Protein 3R4D (pdb70)

Secondary structure (DSSP, 8-state):
--EEEEESSEEETT--EEEEEE---SS-SEEEEEESS---GGGEEEEEEGGGTEEEE-TT--SSEEE-TTS-EEE-S--GGG-EEEEEEEE-SS-EEEEEEEEEEEEPPPPPPEEEES-SSPPTT--EEEEEE-S-TT-EEEEEETTEEP---SSEEEETTTTEEEESS--GGG-EEEEEEEE-TT--EEPPPEEE---/----B----S-EEE-------EEP--B--B--TT---EE---EESSEEEGGGGSTTTSEE-TT-EEEEEE--GGGS-TT----S--EEEESS-STTS-EEEEEEETTEEEEEEE---BBSS--EESS---SS-TT--SSB--SSPPPEEEEEEEE--SS-SEEEEEEEEETTEEEEEEESSTT--EEEEEEE-SS---EEEE--EE----SS------EEEEE-B--B-/--EEEEESSEEETT--EEEEEESPPSS-SEEEEEEBS---GGGEEEEEEGGGTEEEE-TT--S-EEE-TTS-EEE-S--TTT-EEEEEEEE-SS-EE----EEEEEE--PPPPEEE-S-SB--SS--EEEEEE-S-TT-EEEEEESSSPPP--SSEEEETTTTEEEESS--GGG-EEEEEEEE-SS-EEE---EEEB--/--S-B----S-EEE----PPPPB---EEE---TT---EE---EESSEEEGGGSSTTTSEE-TTEEEEEEE-GGGGSPTT----SPPEEEESS-SSSSEEEEEEEETTEEEEEEEE--BBSS--EESS---TT-TT--SSB--SS---EEEEEEEE--TT-SEEEEEEEEETTEEEEEEESSSS--EEEEEEE-SS---EEEEPPEE---SS-S-----EEEEE--EEE-

Nearest PDB structures (foldseek):
  3r4d-assembly2_C  TM=9.746E-01  e=3.653E-35  Mus musculus
  5vst-assembly1_A  TM=9.783E-01  e=2.352E-31  Mus musculus
  6vsj-assembly1_D  TM=9.912E-01  e=4.080E-18  Mus musculus
  2qst-assembly1_A  TM=9.594E-01  e=1.006E-12  Homo sapiens
  6xo1-assembly2_B  TM=9.643E-01  e=4.656E-12  Homo sapiens

Radius of gyration: 56.62 Å; Cα contacts (8 Å, |Δi|>4): 2204; chains: 4; bounding box: 74×92×162 Å

InterPro domains:
  IPR003598 Immunoglobulin subtype 2 [SM00408] (158-224)
  IPR003598 Immunoglobulin subtype 2 [SM00408] (252-308)
  IPR003598 Immunoglobulin subtype 2 [SM00408] (337-401)
  IPR003599 Immunoglobulin domain subtype [SM00409] (152-236)
  IPR003599 Immunoglobulin domain subtype [SM00409] (246-316)
  IPR003599 Immunoglobulin domain subtype [SM00409] (331-413)
  IPR007110 Immunoglobulin-like domain [PS50835] (147-234)
  IPR007110 Immunoglobulin-like domain [PS50835] (239-319)
  IPR007110 Immunoglobulin-like domain [PS50835] (323-411)
  IPR013106 Immunoglobulin V-set domain [PF07686] (42-141)
  IPR013783 Immunoglobulin-like fold [G3DSA:2.60.40.10] (35-141)
  IPR013783 Immunoglobulin-like fold [G3DSA:2.60.40.10] (144-239)
  IPR013783 Immunoglobulin-like fold [G3DSA:2.60.40.10] (240-323)
  IPR013783 Immunoglobulin-like fold [G3DSA:2.60.40.10] (324-418)
  IPR036179 Immunoglobulin-like domain superfamily [SSF48726] (36-140)
  IPR036179 Immunoglobulin-like domain superfamily [SSF48726] (149-236)
  IPR036179 Immunoglobulin-like domain superfamily [SSF48726] (239-322)
  IPR036179 Immunoglobulin-like domain superfamily [SSF48726] (329-416)
  IPR050831 Carcinoembryonic antigen-related cell adhesion [PTHR44427] (1-504)

Foldseek 3Di:
DKEWQWVPQEAEFFAKIKGDIPADDPAFQKKWKFQALDPPQLRTAKIAGLVVRDIGGGNNHPPQWDADSGGMIMGGGDDQVSFFKMWMWTAHVHDIDGPYIDGGGYDHAFDAWAKDWDDLAAAAQAKIKIFTGGPDDVWQKFKDFQNHGDDPDDQWDADPRNGMIMGRGDDQVSFGWIWMWTHDVVYIHIYDIGTYDHD/DLFPAAFDAQAAEDADADDAFDWDVLKDKFFDDVFIWTWLAAEDAGHDYLNNQDPPQWDWQAFWKKKKWFFQLPQADDQFFFRAWKKKWAARLALVFWIWTFTGGHFKTWTWIFSFNFHSQAAAERHDDDPPDLSGDHGGDDPDDTGTQDTDIGGHPSDAGMKIWIWGDDPQKIWIWIDRDPVDIGTDDIDHTPDDITIMHTHHYYGDGDDPGDPDTTMIMTHMDMDND/DKDWAWVVQEDEAQAKIKTDIDCDDPQFQKKWKFQDLDPDQLGTAKIAGPVVGDIDGGNNHDPAWDQDPNGMIMGGRDDQVSFAKMFMWTAHVHDIDRHGMDGHGYDYAFDAKAWDWDDLEDAWQCKIKIFIGGPDDPWQKFKAQVHDTDDQDDQWDADDSRRIIMGGTDDDVRFGWIWIKTDDPVYIYIYDIGGRDHD/DAFDDAADAQAAEEADDDDAFDWDPVKDKFFDPPFTWTFLEAEDAGYDYLNNQDPPQWDWAPQHKKKKWFFLVVQADPQFFFGAFKKKWWARLAFPTWIWIFTGGHFKTWIWIWRFRFHSQAAEERHDDPPPVPRGDRTGDDPDDTDTQDTDIGGDPSPQGMKMWIWGDDDQKIWIWIDSDPDDIGTDDMTRHPDDTTIMHGHHYHGDRPDDVVRDTGIIMGHIDMDRD

Organism: Mus musculus (NCBI:txid10090)

Structure (mmCIF, N/CA/C/O backbone):
data_3R4D
#
_entry.id   3R4D
#
_cell.length_a   76.380
_cell.length_b   76.380
_cell.length_c   942.090
_cell.angle_alpha   90.00
_cell.angle_beta   90.00
_cell.angle_gamma   120.00
#
_symmetry.space_group_name_H-M   'P 61 2 2'
#
loop_
_entity.id
_entity.type
_entity.pdbx_description
1 polymer 'CEA-related cell adhesion molecule 1, isoform 1/2S'
2 polymer 'Spike glycoprotein'
3 branched 2-acetamido-2-deoxy-beta-D-glucopyranose-(1-4)-2-acetamido-2-deoxy-beta-D-glucopyranose
4 non-polymer 2-acetamido-2-deoxy-beta-D-glucopyranose
5 water water
#
loop_
_atom_site.group_PDB
_atom_site.id
_atom_site.type_symbol
_atom_site.label_atom_id
_atom_site.label_alt_id
_atom_site.label_comp_id
_atom_site.label_asym_id
_atom_site.label_entity_id
_atom_site.label_seq_id
_atom_site.pdbx_PDB_ins_code
_atom_site.Cartn_x
_atom_site.Cartn_y
_atom_site.Cartn_z
_atom_site.occupancy
_atom_site.B_iso_or_equiv
_atom_site.auth_seq_id
_atom_site.auth_comp_id
_atom_site.auth_asym_id
_atom_site.auth_atom_id
_atom_site.pdbx_PDB_model_num
ATOM 1 N N . GLU A 1 1 ? -28.398 -14.072 11.398 1.00 108.33 1 GLU A N 1
ATOM 2 C CA . GLU A 1 1 ? -28.472 -15.490 11.860 1.00 102.50 1 GLU A CA 1
ATOM 3 C C . GLU A 1 1 ? -27.724 -16.441 10.914 1.00 95.61 1 GLU A C 1
ATOM 4 O O . GLU A 1 1 ? -27.042 -16.002 9.987 1.00 95.38 1 GLU A O 1
ATOM 10 N N . VAL A 1 2 ? -27.864 -17.744 11.142 1.00 90.53 2 VAL A N 1
ATOM 11 C CA . VAL A 1 2 ? -27.200 -18.739 10.307 1.00 84.65 2 VAL A CA 1
ATOM 12 C C . VAL A 1 2 ? -27.724 -18.770 8.861 1.00 82.38 2 VAL A C 1
ATOM 13 O O . VAL A 1 2 ? -28.863 -19.162 8.597 1.00 81.29 2 VAL A O 1
ATOM 17 N N . THR A 1 3 ? -26.872 -18.343 7.937 1.00 82.23 3 THR A N 1
ATOM 18 C CA . THR A 1 3 ? -27.094 -18.498 6.502 1.00 79.83 3 THR A CA 1
ATOM 19 C C . THR A 1 3 ? -26.138 -19.566 5.997 1.00 75.20 3 THR A C 1
ATOM 20 O O . THR A 1 3 ? -25.236 -19.982 6.720 1.00 74.60 3 THR A O 1
ATOM 24 N N . ILE A 1 4 ? -26.331 -20.021 4.765 1.00 72.55 4 ILE A N 1
ATOM 25 C CA . ILE A 1 4 ? -25.396 -20.983 4.160 1.00 69.05 4 ILE A CA 1
ATOM 26 C C . ILE A 1 4 ? -25.194 -20.713 2.677 1.00 68.91 4 ILE A C 1
ATOM 27 O O . ILE A 1 4 ? -26.157 -20.500 1.945 1.00 69.25 4 ILE A O 1
ATOM 32 N N . GLU A 1 5 ? -23.936 -20.726 2.248 1.00 68.90 5 GLU A N 1
ATOM 33 C CA . GLU A 1 5 ? -23.558 -20.262 0.919 1.00 69.79 5 GLU A CA 1
ATOM 34 C C . GLU A 1 5 ? -22.759 -21.309 0.151 1.00 67.29 5 GLU A C 1
ATOM 35 O O . GLU A 1 5 ? -21.684 -21.716 0.598 1.00 67.23 5 GLU A O 1
ATOM 41 N N . ALA A 1 6 ? -23.282 -21.738 -1.001 1.00 65.93 6 ALA A N 1
ATOM 42 C CA . ALA A 1 6 ? -22.584 -22.685 -1.872 1.00 64.44 6 ALA A CA 1
ATOM 43 C C . ALA A 1 6 ? -21.423 -22.000 -2.596 1.00 66.97 6 ALA A C 1
ATOM 44 O O . ALA A 1 6 ? -21.615 -21.004 -3.277 1.00 69.14 6 ALA A O 1
ATOM 46 N N . VAL A 1 7 ? -20.218 -22.528 -2.414 1.00 67.20 7 VAL A N 1
ATOM 47 C CA . VAL A 1 7 ? -19.011 -22.017 -3.055 1.00 70.04 7 VAL A CA 1
ATOM 48 C C . VAL A 1 7 ? -18.381 -23.130 -3.910 1.00 69.45 7 VAL A C 1
ATOM 49 O O . VAL A 1 7 ? -17.611 -23.959 -3.406 1.00 69.37 7 VAL A O 1
ATOM 53 N N . PRO A 1 8 ? -18.717 -23.167 -5.211 1.00 69.63 8 PRO A N 1
ATOM 54 C CA . PRO A 1 8 ? -19.578 -22.277 -5.994 1.00 70.36 8 PRO A CA 1
ATOM 55 C C . PRO A 1 8 ? -21.044 -22.739 -6.060 1.00 67.93 8 PRO A C 1
ATOM 56 O O . PRO A 1 8 ? -21.332 -23.893 -5.710 1.00 65.57 8 PRO A O 1
ATOM 60 N N . PRO A 1 9 ? -21.969 -21.839 -6.484 1.00 69.07 9 PRO A N 1
ATOM 61 C CA . PRO A 1 9 ? -23.392 -22.177 -6.683 1.00 67.84 9 PRO A CA 1
ATOM 62 C C . PRO A 1 9 ? -23.606 -23.063 -7.896 1.00 67.57 9 PRO A C 1
ATOM 63 O O . PRO A 1 9 ? -24.601 -23.787 -7.986 1.00 66.36 9 PRO A O 1
ATOM 67 N N . GLN A 1 10 ? -22.671 -22.965 -8.829 1.00 69.30 10 GLN A N 1
ATOM 68 C CA . GLN A 1 10 ? -22.673 -23.728 -10.053 1.00 70.02 10 GLN A CA 1
ATOM 69 C C . GLN A 1 10 ? -21.321 -24.393 -10.100 1.00 70.35 10 GLN A C 1
ATOM 70 O O . GLN A 1 10 ? -20.292 -23.730 -10.158 1.00 72.22 10 GLN A O 1
ATOM 76 N N . VAL A 1 11 ? -21.326 -25.716 -10.039 1.00 69.08 11 VAL A N 1
ATOM 77 C CA . VAL A 1 11 ? -20.088 -26.477 -10.002 1.00 69.96 11 VAL A CA 1
ATOM 78 C C . VAL A 1 11 ? -19.989 -27.346 -11.274 1.00 72.04 11 VAL A C 1
ATOM 79 O O . VAL A 1 11 ? -20.980 -27.914 -11.720 1.00 71.59 11 VAL A O 1
ATOM 83 N N . ALA A 1 12 ? -18.810 -27.363 -11.896 1.00 75.02 12 ALA A N 1
ATOM 84 C CA . ALA A 1 12 ? -18.544 -28.232 -13.030 1.00 77.85 12 ALA A CA 1
ATOM 85 C C . ALA A 1 12 ? -18.288 -29.667 -12.540 1.00 77.60 12 ALA A C 1
ATOM 86 O O . ALA A 1 12 ? -17.726 -29.868 -11.450 1.00 76.42 12 ALA A O 1
ATOM 88 N N . GLU A 1 13 ? -18.693 -30.660 -13.335 1.00 79.27 13 GLU A N 1
ATOM 89 C CA . GLU A 1 13 ? -18.470 -32.069 -12.986 1.00 79.97 13 GLU A CA 1
ATOM 90 C C . GLU A 1 13 ? -17.037 -32.297 -12.548 1.00 82.12 13 GLU A C 1
ATOM 91 O O . GLU A 1 13 ? -16.119 -31.729 -13.120 1.00 85.09 13 GLU A O 1
ATOM 97 N N . ASP A 1 14 ? -16.862 -33.151 -11.546 1.00 81.12 14 ASP A N 1
ATOM 98 C CA . ASP A 1 14 ? -15.548 -33.538 -10.999 1.00 83.70 14 ASP A CA 1
ATOM 99 C C . ASP A 1 14 ? -14.736 -32.401 -10.374 1.00 83.35 14 ASP A C 1
ATOM 100 O O . ASP A 1 14 ? -13.520 -32.504 -10.242 1.00 86.88 14 ASP A O 1
ATOM 105 N N . ASN A 1 15 ? -15.425 -31.325 -10.002 1.00 79.76 15 ASN A N 1
ATOM 106 C CA . ASN A 1 15 ? -14.863 -30.254 -9.187 1.00 79.18 15 ASN A CA 1
ATOM 107 C C . ASN A 1 15 ? -15.482 -30.299 -7.787 1.00 75.25 15 ASN A C 1
ATOM 108 O O . ASN A 1 15 ? -16.481 -30.994 -7.565 1.00 72.64 15 ASN A O 1
ATOM 113 N N . ASN A 1 16 ? -14.899 -29.566 -6.840 1.00 75.32 16 ASN A N 1
ATOM 114 C CA . ASN A 1 16 ? -15.391 -29.570 -5.447 1.00 72.28 16 ASN A CA 1
ATOM 115 C C . ASN A 1 16 ? -16.427 -28.475 -5.182 1.00 69.48 16 ASN A C 1
ATOM 116 O O . ASN A 1 16 ? -16.438 -27.451 -5.860 1.00 70.51 16 ASN A O 1
ATOM 121 N N . VAL A 1 17 ? -17.293 -28.685 -4.197 1.00 66.48 17 VAL A N 1
ATOM 122 C CA . VAL A 1 17 ? -18.165 -27.612 -3.711 1.00 64.76 17 VAL A CA 1
ATOM 123 C C . VAL A 1 17 ? -18.158 -27.551 -2.190 1.00 63.82 17 VAL A C 1
ATOM 124 O O . VAL A 1 17 ? -18.205 -28.578 -1.510 1.00 62.71 17 VAL A O 1
ATOM 128 N N . LEU A 1 18 ? -18.053 -26.328 -1.677 1.00 64.88 18 LEU A N 1
ATOM 129 C CA . LEU A 1 18 ? -18.041 -26.091 -0.244 1.00 64.79 18 LEU A CA 1
ATOM 130 C C . LEU A 1 18 ? -19.322 -25.441 0.214 1.00 63.25 18 LEU A C 1
ATOM 131 O O . LEU A 1 18 ? -19.638 -24.325 -0.175 1.00 64.47 18 LEU A O 1
ATOM 136 N N . LEU A 1 19 ? -20.054 -26.157 1.049 1.00 61.09 19 LEU A N 1
ATOM 137 C CA . LEU A 1 19 ? -21.204 -25.592 1.688 1.00 60.38 19 LEU A CA 1
ATOM 138 C C . LEU A 1 19 ? -20.684 -24.791 2.883 1.00 62.67 19 LEU A C 1
ATOM 139 O O . LEU A 1 19 ? -20.427 -25.332 3.953 1.00 62.54 19 LEU A O 1
ATOM 144 N N . LEU A 1 20 ? -20.505 -23.491 2.670 1.00 65.31 20 LEU A N 1
ATOM 145 C CA . LEU A 1 20 ? -19.891 -22.609 3.654 1.00 68.60 20 LEU A CA 1
ATOM 146 C C . LEU A 1 20 ? -20.954 -22.046 4.591 1.00 69.22 20 LEU A C 1
ATOM 147 O O . LEU A 1 20 ? -21.919 -21.425 4.143 1.00 69.46 20 LEU A O 1
ATOM 152 N N . VAL A 1 21 ? -20.784 -22.293 5.888 1.00 69.96 21 VAL A N 1
ATOM 153 C CA . VAL A 1 21 ? -21.763 -21.872 6.880 1.00 71.01 21 VAL A CA 1
ATOM 154 C C . VAL A 1 21 ? -21.311 -20.599 7.565 1.00 76.02 21 VAL A C 1
ATOM 155 O O . VAL A 1 21 ? -20.235 -20.550 8.157 1.00 78.32 21 VAL A O 1
ATOM 159 N N . HIS A 1 22 ? -22.134 -19.564 7.438 1.00 78.32 22 HIS A N 1
ATOM 160 C CA . HIS A 1 22 ? -22.137 -18.429 8.361 1.00 83.60 22 HIS A CA 1
ATOM 161 C C . HIS A 1 22 ? -23.489 -18.508 9.069 1.00 83.58 22 HIS A C 1
ATOM 162 O O . HIS A 1 22 ? -24.505 -18.699 8.415 1.00 81.46 22 HIS A O 1
ATOM 169 N N . ASN A 1 23 ? -23.534 -18.405 10.388 1.00 86.28 23 ASN A N 1
ATOM 170 C CA . ASN A 1 23 ? -22.384 -18.446 11.243 1.00 88.54 23 ASN A CA 1
ATOM 171 C C . ASN A 1 23 ? -22.909 -19.209 12.426 1.00 87.72 23 ASN A C 1
ATOM 172 O O . ASN A 1 23 ? -23.882 -18.801 13.047 1.00 90.05 23 ASN A O 1
ATOM 177 N N . LEU A 1 24 ? -22.298 -20.360 12.679 1.00 84.61 24 LEU A N 1
ATOM 178 C CA . LEU A 1 24 ? -22.842 -21.347 13.596 1.00 82.72 24 LEU A CA 1
ATOM 179 C C . LEU A 1 24 ? -23.079 -20.786 14.991 1.00 87.66 24 LEU A C 1
ATOM 180 O O . LEU A 1 24 ? -22.399 -19.837 15.417 1.00 92.80 24 LEU A O 1
ATOM 185 N N . PRO A 1 25 ? -24.059 -21.355 15.708 1.00 86.70 25 PRO A N 1
ATOM 186 C CA . PRO A 1 25 ? -24.090 -21.142 17.135 1.00 91.13 25 PRO A CA 1
ATOM 187 C C . PRO A 1 25 ? -22.823 -21.707 17.782 1.00 91.84 25 PRO A C 1
ATOM 188 O O . PRO A 1 25 ? -22.305 -22.741 17.354 1.00 87.69 25 PRO A O 1
ATOM 192 N N . LEU A 1 26 ? -22.346 -21.010 18.810 1.00 97.83 26 LEU A N 1
ATOM 193 C CA . LEU A 1 26 ? -21.064 -21.294 19.460 1.00 100.33 26 LEU A CA 1
ATOM 194 C C . LEU A 1 26 ? -21.078 -22.506 20.407 1.00 98.92 26 LEU A C 1
ATOM 195 O O . LEU A 1 26 ? -20.045 -23.158 20.572 1.00 98.90 26 LEU A O 1
ATOM 200 N N . ALA A 1 27 ? -22.229 -22.805 21.023 1.00 98.29 27 ALA A N 1
ATOM 201 C CA . ALA A 1 27 ? -22.359 -23.974 21.921 1.00 97.04 27 ALA A CA 1
ATOM 202 C C . ALA A 1 27 ? -23.462 -24.963 21.487 1.00 91.25 27 ALA A C 1
ATOM 203 O O . ALA A 1 27 ? -24.612 -24.899 21.938 1.00 91.87 27 ALA A O 1
ATOM 205 N N . LEU A 1 28 ? -23.102 -25.883 20.606 1.00 86.24 28 LEU A N 1
ATOM 206 C CA . LEU A 1 28 ? -24.082 -26.791 20.046 1.00 81.18 28 LEU A CA 1
ATOM 207 C C . LEU A 1 28 ? -23.879 -28.198 20.568 1.00 79.27 28 LEU A C 1
ATOM 208 O O . LEU A 1 28 ? -22.755 -28.590 20.874 1.00 80.52 28 LEU A O 1
ATOM 213 N N . GLY A 1 29 ? -24.973 -28.946 20.685 1.00 76.88 29 GLY A N 1
ATOM 214 C CA . GLY A 1 29 ? -24.922 -30.326 21.151 1.00 75.24 29 GLY A CA 1
ATOM 215 C C . GLY A 1 29 ? -24.314 -31.151 20.041 1.00 71.45 29 GLY A C 1
ATOM 216 O O . GLY A 1 29 ? -23.334 -31.874 20.244 1.00 71.92 29 GLY A O 1
ATOM 217 N N . ALA A 1 30 ? -24.897 -31.003 18.859 1.00 68.36 30 ALA A N 1
ATOM 218 C CA . ALA A 1 30 ? -24.439 -31.656 17.660 1.00 65.16 30 ALA A CA 1
ATOM 219 C C . ALA A 1 30 ? -25.042 -30.890 16.496 1.00 63.47 30 ALA A C 1
ATOM 220 O O . ALA A 1 30 ? -25.968 -30.095 16.701 1.00 64.61 30 ALA A O 1
ATOM 222 N N . PHE A 1 31 ? -24.502 -31.098 15.289 1.00 61.40 31 PHE A N 1
ATOM 223 C CA . PHE A 1 31 ? -25.119 -30.600 14.046 1.00 59.57 31 PHE A CA 1
ATOM 224 C C . PHE A 1 31 ? -24.851 -31.563 12.904 1.00 56.85 31 PHE A C 1
ATOM 225 O O . PHE A 1 31 ? -23.773 -32.164 12.860 1.00 57.14 31 PHE A O 1
ATOM 233 N N . ALA A 1 32 ? -25.816 -31.721 11.991 1.00 54.89 32 ALA A N 1
ATOM 234 C CA . ALA A 1 32 ? -25.675 -32.719 10.916 1.00 52.88 32 ALA A CA 1
ATOM 235 C C . ALA A 1 32 ? -26.050 -32.181 9.553 1.00 51.96 32 ALA A C 1
ATOM 236 O O . ALA A 1 32 ? -26.695 -31.150 9.463 1.00 52.67 32 ALA A O 1
ATOM 238 N N . TRP A 1 33 ? -25.630 -32.881 8.504 1.00 50.95 33 TRP A N 1
ATOM 239 C CA . TRP A 1 33 ? -25.942 -32.508 7.131 1.00 50.36 33 TRP A CA 1
ATOM 240 C C . TRP A 1 33 ? -26.758 -33.616 6.462 1.00 49.34 33 TRP A C 1
ATOM 241 O O . TRP A 1 33 ? -26.438 -34.822 6.612 1.00 49.21 33 TRP A O 1
ATOM 252 N N . TYR A 1 34 ? -27.786 -33.226 5.706 1.00 49.26 34 TYR A N 1
ATOM 253 C CA . TYR A 1 34 ? -28.666 -34.206 5.060 1.00 49.04 34 TYR A CA 1
ATOM 254 C C . TYR A 1 34 ? -28.825 -34.030 3.567 1.00 49.40 34 TYR A C 1
ATOM 255 O O . TYR A 1 34 ? -28.771 -32.930 3.056 1.00 49.83 34 TYR A O 1
ATOM 264 N N . LYS A 1 35 ? -29.055 -35.128 2.868 1.00 49.73 35 LYS A N 1
ATOM 265 C CA . LYS A 1 35 ? -29.347 -35.064 1.444 1.00 50.67 35 LYS A CA 1
ATOM 266 C C . LYS A 1 35 ? -30.789 -34.613 1.133 1.00 51.70 35 LYS A C 1
ATOM 267 O O . LYS A 1 35 ? -31.762 -35.332 1.383 1.00 52.44 35 LYS A O 1
ATOM 273 N N . GLY A 1 36 ? -30.917 -33.413 0.583 1.00 52.29 36 GLY A N 1
ATOM 274 C CA . GLY A 1 36 ? -32.209 -32.900 0.195 1.00 54.08 36 GLY A CA 1
ATOM 275 C C . GLY A 1 36 ? -32.866 -32.061 1.263 1.00 54.59 36 GLY A C 1
ATOM 276 O O . GLY A 1 36 ? -32.223 -31.646 2.229 1.00 53.53 36 GLY A O 1
ATOM 277 N N . ASN A 1 37 ? -34.156 -31.788 1.064 1.00 56.91 37 ASN A N 1
ATOM 278 C CA . ASN A 1 37 ? -34.966 -31.055 2.027 1.00 58.50 37 ASN A CA 1
ATOM 279 C C . ASN A 1 37 ? -35.561 -31.985 3.078 1.00 58.42 37 ASN A C 1
ATOM 280 O O . ASN A 1 37 ? -36.714 -32.425 2.966 1.00 60.61 37 ASN A O 1
ATOM 285 N N . THR A 1 38 ? -34.784 -32.287 4.102 1.00 56.37 38 THR A N 1
ATOM 286 C CA . THR A 1 38 ? -35.217 -33.265 5.054 1.00 56.25 38 THR A CA 1
ATOM 287 C C . THR A 1 38 ? -34.221 -33.347 6.194 1.00 54.41 38 THR A C 1
ATOM 288 O O . THR A 1 38 ? -33.084 -32.904 6.068 1.00 53.06 38 THR A O 1
ATOM 292 N N . THR A 1 39 ? -34.672 -33.873 7.325 1.00 54.89 39 THR A N 1
ATOM 293 C CA . THR A 1 39 ? -33.753 -34.309 8.381 1.00 53.44 39 THR A CA 1
ATOM 294 C C . THR A 1 39 ? -33.936 -35.796 8.707 1.00 53.07 39 THR A C 1
ATOM 295 O O . THR A 1 39 ? -33.552 -36.252 9.779 1.00 52.78 39 THR A O 1
ATOM 299 N N . ALA A 1 40 ? -34.523 -36.539 7.773 1.00 53.60 40 ALA A N 1
ATOM 300 C CA . ALA A 1 40 ? -34.711 -37.973 7.892 1.00 53.91 40 ALA A CA 1
ATOM 301 C C . ALA A 1 40 ? -33.365 -38.663 8.074 1.00 52.32 40 ALA A C 1
ATOM 302 O O . ALA A 1 40 ? -32.459 -38.501 7.254 1.00 51.39 40 ALA A O 1
ATOM 304 N N . ILE A 1 41 ? -33.231 -39.439 9.149 1.00 52.53 41 ILE A N 1
ATOM 305 C CA . ILE A 1 41 ? -31.936 -40.043 9.488 1.00 51.78 41 ILE A CA 1
ATOM 306 C C . ILE A 1 41 ? -31.318 -40.908 8.368 1.00 52.05 41 ILE A C 1
ATOM 307 O O . ILE A 1 41 ? -30.120 -41.194 8.411 1.00 51.88 41 ILE A O 1
ATOM 312 N N . ASP A 1 42 ? -32.107 -41.282 7.356 1.00 53.09 42 ASP A N 1
ATOM 313 C CA . ASP A 1 42 ? -31.605 -42.122 6.250 1.00 54.18 42 ASP A CA 1
ATOM 314 C C . ASP A 1 42 ? -31.026 -41.302 5.142 1.00 53.44 42 ASP A C 1
ATOM 315 O O . ASP A 1 42 ? -30.532 -41.838 4.148 1.00 54.62 42 ASP A O 1
ATOM 320 N N . LYS A 1 43 ? -31.117 -39.989 5.308 1.00 51.98 43 LYS A N 1
ATOM 321 C CA . LYS A 1 43 ? -30.597 -39.062 4.326 1.00 51.41 43 LYS A CA 1
ATOM 322 C C . LYS A 1 43 ? -29.447 -38.329 4.940 1.00 50.16 43 LYS A C 1
ATOM 323 O O . LYS A 1 43 ? -28.892 -37.419 4.335 1.00 49.76 43 LYS A O 1
ATOM 329 N N . GLU A 1 44 ? -29.060 -38.746 6.135 1.00 50.00 44 GLU A N 1
ATOM 330 C CA . GLU A 1 44 ? -27.973 -38.074 6.824 1.00 49.51 44 GLU A CA 1
ATOM 331 C C . GLU A 1 44 ? -26.650 -38.355 6.155 1.00 50.20 44 GLU A C 1
ATOM 332 O O . GLU A 1 44 ? -26.308 -39.523 5.921 1.00 51.42 44 GLU A O 1
ATOM 338 N N . ILE A 1 45 ? -25.903 -37.295 5.861 1.00 50.01 45 ILE A N 1
ATOM 339 C CA . ILE A 1 45 ? -24.660 -37.494 5.162 1.00 51.21 45 ILE A CA 1
ATOM 340 C C . ILE A 1 45 ? -23.586 -37.786 6.169 1.00 52.42 45 ILE A C 1
ATOM 341 O O . ILE A 1 45 ? -23.145 -38.924 6.290 1.00 53.93 45 ILE A O 1
ATOM 346 N N . ALA A 1 46 ? -23.181 -36.754 6.898 1.00 52.35 46 ALA A N 1
ATOM 347 C CA . ALA A 1 46 ? -22.271 -36.889 8.039 1.00 53.94 46 ALA A CA 1
ATOM 348 C C . ALA A 1 46 ? -22.846 -36.074 9.201 1.00 53.33 46 ALA A C 1
ATOM 349 O O . ALA A 1 46 ? -23.902 -35.451 9.059 1.00 51.89 46 ALA A O 1
ATOM 351 N N . ARG A 1 47 ? -22.138 -36.056 10.331 1.00 55.06 47 ARG A N 1
ATOM 352 C CA . ARG A 1 47 ? -22.617 -35.440 11.580 1.00 55.35 47 ARG A CA 1
ATOM 353 C C . ARG A 1 47 ? -21.415 -35.113 12.457 1.00 58.23 47 ARG A C 1
ATOM 354 O O . ARG A 1 47 ? -20.370 -35.761 12.355 1.00 60.04 47 ARG A O 1
ATOM 362 N N . PHE A 1 48 ? -21.560 -34.097 13.301 1.00 59.35 48 PHE A N 1
ATOM 363 C CA . PHE A 1 48 ? -20.471 -33.658 14.168 1.00 62.79 48 PHE A CA 1
ATOM 364 C C . PHE A 1 48 ? -20.930 -33.446 15.611 1.00 64.33 48 PHE A C 1
ATOM 365 O O . PHE A 1 48 ? -21.967 -32.813 15.845 1.00 63.48 48 PHE A O 1
ATOM 373 N N . VAL A 1 49 ? -20.148 -33.971 16.562 1.00 67.18 49 VAL A N 1
ATOM 374 C CA . VAL A 1 49 ? -20.445 -33.846 17.991 1.00 69.40 49 VAL A CA 1
ATOM 375 C C . VAL A 1 49 ? -19.420 -32.917 18.680 1.00 73.95 49 VAL A C 1
ATOM 376 O O . VAL A 1 49 ? -18.390 -33.380 19.204 1.00 77.17 49 VAL A O 1
ATOM 380 N N . PRO A 1 50 ? -19.722 -31.600 18.696 1.00 74.86 50 PRO A N 1
ATOM 381 C CA . PRO A 1 50 ? -18.811 -30.505 19.068 1.00 79.37 50 PRO A CA 1
ATOM 382 C C . PRO A 1 50 ? -18.025 -30.716 20.360 1.00 84.26 50 PRO A C 1
ATOM 383 O O . PRO A 1 50 ? -16.837 -30.399 20.402 1.00 88.09 50 PRO A O 1
ATOM 387 N N . ASN A 1 51 ? -18.670 -31.244 21.395 1.00 84.62 51 ASN A N 1
ATOM 388 C CA . ASN A 1 51 ? -18.014 -31.393 22.694 1.00 89.76 51 ASN A CA 1
ATOM 389 C C . ASN A 1 51 ? -17.021 -32.554 22.700 1.00 90.89 51 ASN A C 1
ATOM 390 O O . ASN A 1 51 ? -16.085 -32.586 23.508 1.00 96.11 51 ASN A O 1
ATOM 395 N N . SER A 1 52 ? -17.238 -33.496 21.782 1.00 86.62 52 SER A N 1
ATOM 396 C CA . SER A 1 52 ? -16.411 -34.691 21.663 1.00 87.78 52 SER A CA 1
ATOM 397 C C . SER A 1 52 ? -15.396 -34.603 20.510 1.00 88.24 52 SER A C 1
ATOM 398 O O . SER A 1 52 ? -14.707 -35.579 20.222 1.00 89.48 52 SER A O 1
ATOM 401 N N . ASN A 1 53 ? -15.304 -33.438 19.864 1.00 87.80 53 ASN A N 1
ATOM 402 C CA . ASN A 1 53 ? -14.524 -33.256 18.630 1.00 87.71 53 ASN A CA 1
ATOM 403 C C . ASN A 1 53 ? -14.437 -34.537 17.783 1.00 85.45 53 ASN A C 1
ATOM 404 O O . ASN A 1 53 ? -13.343 -34.992 17.437 1.00 88.65 53 ASN A O 1
ATOM 409 N N . MET A 1 54 ? -15.598 -35.115 17.472 1.00 80.63 54 MET A N 1
ATOM 410 C CA . MET A 1 54 ? -15.677 -36.360 16.719 1.00 78.79 54 MET A CA 1
ATOM 411 C C . MET A 1 54 ? -16.750 -36.293 15.645 1.00 73.58 54 MET A C 1
ATOM 412 O O . MET A 1 54 ? -17.864 -35.811 15.894 1.00 70.80 54 MET A O 1
ATOM 417 N N . ASN A 1 55 ? -16.409 -36.779 14.452 1.00 72.93 55 ASN A N 1
ATOM 418 C CA . ASN A 1 55 ? -17.384 -36.887 13.369 1.00 68.66 55 ASN A CA 1
ATOM 419 C C . ASN A 1 55 ? -17.879 -38.299 13.117 1.00 67.59 55 ASN A C 1
ATOM 420 O O . ASN A 1 55 ? -17.222 -39.286 13.454 1.00 70.53 55 ASN A O 1
ATOM 425 N N . PHE A 1 56 ? -19.056 -38.363 12.504 1.00 63.92 56 PHE A N 1
ATOM 426 C CA . PHE A 1 56 ? -19.747 -39.607 12.234 1.00 62.91 56 PHE A CA 1
ATOM 427 C C . PHE A 1 56 ? -20.473 -39.526 10.901 1.00 60.28 56 PHE A C 1
ATOM 428 O O . PHE A 1 56 ? -20.846 -38.434 10.442 1.00 58.39 56 PHE A O 1
ATOM 436 N N . THR A 1 57 ? -20.658 -40.690 10.280 1.00 60.79 57 THR A N 1
ATOM 437 C CA . THR A 1 57 ? -21.311 -40.790 8.982 1.00 59.18 57 THR A CA 1
ATOM 438 C C . THR A 1 57 ? -22.755 -41.291 9.081 1.00 57.25 57 THR A C 1
ATOM 439 O O . THR A 1 57 ? -23.200 -41.775 10.126 1.00 57.39 57 THR A O 1
ATOM 443 N N . GLY A 1 58 ? -23.479 -41.145 7.978 1.00 55.88 58 GLY A N 1
ATOM 444 C CA . GLY A 1 58 ? -24.882 -41.523 7.898 1.00 54.62 58 GLY A CA 1
ATOM 445 C C . GLY A 1 58 ? -25.131 -42.278 6.611 1.00 55.74 58 GLY A C 1
ATOM 446 O O . GLY A 1 58 ? -24.232 -42.393 5.780 1.00 57.28 58 GLY A O 1
ATOM 447 N N . GLN A 1 59 ? -26.346 -42.792 6.439 1.00 55.55 59 GLN A N 1
ATOM 448 C CA . GLN A 1 59 ? -26.677 -43.599 5.273 1.00 57.37 59 GLN A CA 1
ATOM 449 C C . GLN A 1 59 ? -26.320 -42.942 3.924 1.00 57.37 59 GLN A C 1
ATOM 450 O O . GLN A 1 59 ? -25.862 -43.610 3.017 1.00 59.86 59 GLN A O 1
ATOM 456 N N . ALA A 1 60 ? -26.497 -41.631 3.804 1.00 55.08 60 ALA A N 1
ATOM 457 C CA . ALA A 1 60 ? -26.210 -40.927 2.555 1.00 55.18 60 ALA A CA 1
ATOM 458 C C . ALA A 1 60 ? -24.727 -40.597 2.312 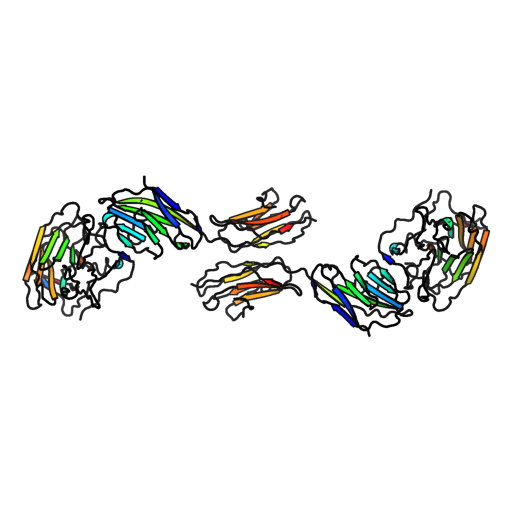1.00 56.09 60 ALA A C 1
ATOM 459 O O . ALA A 1 60 ? -24.388 -39.975 1.303 1.00 56.42 60 ALA A O 1
ATOM 461 N N . TYR A 1 61 ? -23.845 -40.990 3.222 1.00 56.96 61 TYR A N 1
ATOM 462 C CA . TYR A 1 61 ? -22.433 -40.668 3.059 1.00 58.55 61 TYR A CA 1
ATOM 463 C C . TYR A 1 61 ? -21.877 -41.436 1.862 1.00 61.77 61 TYR A C 1
ATOM 464 O O . TYR A 1 61 ? -22.014 -42.661 1.774 1.00 64.07 61 TYR A O 1
ATOM 473 N N . SER A 1 62 ? -21.275 -40.699 0.933 1.00 62.40 62 SER A N 1
ATOM 474 C CA . SER A 1 62 ? -20.785 -41.259 -0.317 1.00 65.78 62 SER A CA 1
ATOM 475 C C . SER A 1 62 ? -19.284 -41.566 -0.288 1.00 69.59 62 SER A C 1
ATOM 476 O O . SER A 1 62 ? -18.755 -42.138 -1.245 1.00 73.39 62 SER A O 1
ATOM 479 N N . GLY A 1 63 ? -18.593 -41.175 0.785 1.00 69.25 63 GLY A N 1
ATOM 480 C CA . GLY A 1 63 ? -17.134 -41.354 0.875 1.00 73.45 63 GLY A CA 1
ATOM 481 C C . GLY A 1 63 ? -16.295 -40.164 0.416 1.00 73.97 63 GLY A C 1
ATOM 482 O O . GLY A 1 63 ? -15.090 -40.109 0.639 1.00 77.48 63 GLY A O 1
ATOM 483 N N . ARG A 1 64 ? -16.933 -39.206 -0.235 1.00 71.01 64 ARG A N 1
ATOM 484 C CA . ARG A 1 64 ? -16.227 -38.043 -0.731 1.00 71.64 64 ARG A CA 1
ATOM 485 C C . ARG A 1 64 ? -16.899 -36.789 -0.169 1.00 67.52 64 ARG A C 1
ATOM 486 O O . ARG A 1 64 ? -17.359 -35.913 -0.899 1.00 65.96 64 ARG A O 1
ATOM 494 N N . GLU A 1 65 ? -16.979 -36.723 1.150 1.00 66.26 65 GLU A N 1
ATOM 495 C CA . GLU A 1 65 ? -17.583 -35.581 1.840 1.00 63.24 65 GLU A CA 1
ATOM 496 C C . GLU A 1 65 ? -16.890 -35.438 3.178 1.00 64.49 65 GLU A C 1
ATOM 497 O O . GLU A 1 65 ? -16.618 -36.420 3.861 1.00 65.85 65 GLU A O 1
ATOM 503 N N . ILE A 1 66 ? -16.610 -34.201 3.543 1.00 64.54 66 ILE A N 1
ATOM 504 C CA . ILE A 1 66 ? -15.907 -33.907 4.761 1.00 66.45 66 ILE A CA 1
ATOM 505 C C . ILE A 1 66 ? -16.778 -32.917 5.508 1.00 64.03 66 ILE A C 1
ATOM 506 O O . ILE A 1 66 ? -17.293 -31.971 4.922 1.00 62.65 66 ILE A O 1
ATOM 511 N N . ILE A 1 67 ? -16.970 -33.157 6.798 1.00 63.99 67 ILE A N 1
ATOM 512 C CA . ILE A 1 67 ? -17.655 -32.197 7.658 1.00 62.90 67 ILE A CA 1
ATOM 513 C C . ILE A 1 67 ? -16.632 -31.502 8.563 1.00 66.55 67 ILE A C 1
ATOM 514 O O . ILE A 1 67 ? -15.704 -32.128 9.082 1.00 69.37 67 ILE A O 1
ATOM 519 N N . TYR A 1 68 ? -16.796 -30.199 8.730 1.00 67.15 68 TYR A N 1
ATOM 520 C CA . TYR A 1 68 ? -15.872 -29.439 9.529 1.00 71.23 68 TYR A CA 1
ATOM 521 C C . TYR A 1 68 ? -16.520 -29.033 10.840 1.00 71.52 68 TYR A C 1
ATOM 522 O O . TYR A 1 68 ? -17.740 -28.888 10.922 1.00 68.72 68 TYR A O 1
ATOM 531 N N . SER A 1 69 ? -15.689 -28.857 11.865 1.00 75.56 69 SER A N 1
ATOM 532 C CA . SER A 1 69 ? -16.134 -28.372 13.174 1.00 77.12 69 SER A CA 1
ATOM 533 C C . SER A 1 69 ? -16.838 -27.033 13.055 1.00 77.24 69 SER A C 1
ATOM 534 O O . SER A 1 69 ? -17.627 -26.674 13.920 1.00 77.60 69 SER A O 1
ATOM 537 N N . ASN A 1 70 ? -16.557 -26.315 11.972 1.00 77.39 70 ASN A N 1
ATOM 538 C CA . ASN A 1 70 ? -17.126 -25.003 11.750 1.00 78.27 70 ASN A CA 1
ATOM 539 C C . ASN A 1 70 ? -18.447 -24.999 10.976 1.00 74.04 70 ASN A C 1
ATOM 540 O O . ASN A 1 70 ? -18.892 -23.955 10.522 1.00 74.84 70 ASN A O 1
ATOM 545 N N . GLY A 1 71 ? -19.075 -26.165 10.848 1.00 70.17 71 GLY A N 1
ATOM 546 C CA . GLY A 1 71 ? -20.363 -26.285 10.161 1.00 66.66 71 GLY A CA 1
ATOM 547 C C . GLY A 1 71 ? -20.333 -26.672 8.682 1.00 64.16 71 GLY A C 1
ATOM 548 O O . GLY A 1 71 ? -21.319 -27.195 8.148 1.00 61.24 71 GLY A O 1
ATOM 549 N N . SER A 1 72 ? -19.211 -26.426 8.010 1.00 65.81 72 SER A N 1
ATOM 550 C CA . SER A 1 72 ? -19.155 -26.545 6.563 1.00 64.35 72 SER A CA 1
ATOM 551 C C . SER A 1 72 ? -18.938 -27.967 6.101 1.00 62.41 72 SER A C 1
ATOM 552 O O . SER A 1 72 ? -18.424 -28.792 6.850 1.00 63.04 72 SER A O 1
ATOM 555 N N . LEU A 1 73 ? -19.348 -28.246 4.866 1.00 60.61 73 LEU A N 1
ATOM 556 C CA . LEU A 1 73 ? -19.236 -29.568 4.273 1.00 59.36 73 LEU A CA 1
ATOM 557 C C . LEU A 1 73 ? -18.562 -29.503 2.918 1.00 60.50 73 LEU A C 1
ATOM 558 O O . LEU A 1 73 ? -18.937 -28.683 2.095 1.00 60.31 73 LEU A O 1
ATOM 563 N N . LEU A 1 74 ? -17.595 -30.382 2.677 1.00 62.13 74 LEU A N 1
ATOM 564 C CA . LEU A 1 74 ? -16.842 -30.365 1.435 1.00 64.04 74 LEU A CA 1
ATOM 565 C C . LEU A 1 74 ? -17.158 -31.564 0.574 1.00 63.29 74 LEU A C 1
ATOM 566 O O . LEU A 1 74 ? -16.838 -32.693 0.941 1.00 64.09 74 LEU A O 1
ATOM 571 N N . PHE A 1 75 ? -17.766 -31.319 -0.586 1.00 62.39 75 PHE A N 1
ATOM 572 C CA . PHE A 1 75 ? -17.917 -32.356 -1.610 1.00 62.87 75 PHE A CA 1
ATOM 573 C C . PHE A 1 75 ? -16.647 -32.432 -2.395 1.00 66.59 75 PHE A C 1
ATOM 574 O O . PHE A 1 75 ? -16.015 -31.407 -2.608 1.00 68.10 75 PHE A O 1
ATOM 582 N N . GLN A 1 76 ? -16.265 -33.618 -2.850 1.00 68.68 76 GLN A N 1
ATOM 583 C CA . GLN A 1 76 ? -15.003 -33.704 -3.546 1.00 73.08 76 GLN A CA 1
ATOM 584 C C . GLN A 1 76 ? -15.027 -33.924 -5.061 1.00 75.05 76 GLN A C 1
ATOM 585 O O . GLN A 1 76 ? -14.335 -33.219 -5.810 1.00 77.52 76 GLN A O 1
ATOM 591 N N . MET A 1 77 ? -15.789 -34.892 -5.534 1.00 74.56 77 MET A N 1
ATOM 592 C CA . MET A 1 77 ? -15.935 -34.993 -6.974 1.00 76.59 77 MET A CA 1
ATOM 593 C C . MET A 1 77 ? -17.410 -35.048 -7.251 1.00 73.35 77 MET A C 1
ATOM 594 O O . MET A 1 77 ? -18.027 -36.100 -7.148 1.00 73.16 77 MET A O 1
ATOM 599 N N . ILE A 1 78 ? -17.979 -33.893 -7.564 1.00 71.28 78 ILE A N 1
ATOM 600 C CA . ILE A 1 78 ? -19.403 -33.778 -7.769 1.00 68.67 78 ILE A CA 1
ATOM 601 C C . ILE A 1 78 ? -19.840 -34.606 -8.967 1.00 71.10 78 ILE A C 1
ATOM 602 O O . ILE A 1 78 ? -19.076 -34.806 -9.896 1.00 74.72 78 ILE A O 1
ATOM 607 N N . THR A 1 79 ? -21.052 -35.138 -8.899 1.00 69.66 79 THR A N 1
ATOM 608 C CA . THR A 1 79 ? -21.662 -35.868 -9.999 1.00 72.25 79 THR A CA 1
ATOM 609 C C . THR A 1 79 ? -23.030 -35.261 -10.134 1.00 70.18 79 THR A C 1
ATOM 610 O O . THR A 1 79 ? -23.589 -34.828 -9.136 1.00 66.92 79 THR A O 1
ATOM 614 N N . MET A 1 80 ? -23.594 -35.229 -11.340 1.00 72.58 80 MET A N 1
ATOM 615 C CA . MET A 1 80 ? -24.961 -34.697 -11.497 1.00 71.49 80 MET A CA 1
ATOM 616 C C . MET A 1 80 ? -25.907 -35.155 -10.356 1.00 68.87 80 MET A C 1
ATOM 617 O O . MET A 1 80 ? -26.709 -34.350 -9.874 1.00 66.80 80 MET A O 1
ATOM 622 N N . LYS A 1 81 ? -25.794 -36.419 -9.925 1.00 69.46 81 LYS A N 1
ATOM 623 C CA . LYS A 1 81 ? -26.607 -36.941 -8.817 1.00 67.36 81 LYS A CA 1
ATOM 624 C C . LYS A 1 81 ? -26.475 -36.143 -7.485 1.00 63.44 81 LYS A C 1
ATOM 625 O O . LYS A 1 81 ? -27.437 -36.080 -6.702 1.00 61.72 81 LYS A O 1
ATOM 631 N N . ASP A 1 82 ? -25.306 -35.543 -7.229 1.00 62.64 82 ASP A N 1
ATOM 632 C CA . ASP A 1 82 ? -25.094 -34.743 -6.015 1.00 59.77 82 ASP A CA 1
ATOM 633 C C . ASP A 1 82 ? -25.851 -33.427 -6.016 1.00 58.64 82 ASP A C 1
ATOM 634 O O . ASP A 1 82 ? -26.061 -32.840 -4.966 1.00 56.74 82 ASP A O 1
ATOM 639 N N . MET A 1 83 ? -26.263 -32.959 -7.191 1.00 60.38 83 MET A N 1
ATOM 640 C CA . MET A 1 83 ? -26.926 -31.669 -7.296 1.00 60.19 83 MET A CA 1
ATOM 641 C C . MET A 1 83 ? -28.278 -31.707 -6.608 1.00 59.38 83 MET A C 1
ATOM 642 O O . MET A 1 83 ? -29.045 -32.648 -6.802 1.00 60.23 83 MET A O 1
ATOM 647 N N . GLY A 1 84 ? -28.551 -30.699 -5.787 1.00 58.32 84 GLY A N 1
ATOM 648 C CA . GLY A 1 84 ? -29.872 -30.518 -5.205 1.00 58.44 84 GLY A CA 1
ATOM 649 C C . GLY A 1 84 ? -29.802 -29.611 -4.005 1.00 57.30 84 GLY A C 1
ATOM 650 O O . GLY A 1 84 ? -28.809 -28.881 -3.842 1.00 56.91 84 GLY A O 1
ATOM 651 N N . VAL A 1 85 ? -30.852 -29.640 -3.173 1.00 57.37 85 VAL A N 1
ATOM 652 C CA . VAL A 1 85 ? -30.828 -28.978 -1.861 1.00 56.68 85 VAL A CA 1
ATOM 653 C C . VAL A 1 85 ? -30.113 -29.860 -0.844 1.00 54.42 85 VAL A C 1
ATOM 654 O O . VAL A 1 85 ? -30.104 -31.072 -0.992 1.00 53.69 85 VAL A O 1
ATOM 658 N N . TYR A 1 86 ? -29.471 -29.235 0.139 1.00 53.89 86 TYR A N 1
ATOM 659 C CA . TYR A 1 86 ? -28.818 -29.931 1.240 1.00 52.35 86 TYR A CA 1
ATOM 660 C C . TYR A 1 86 ? -29.173 -29.256 2.557 1.00 52.89 86 TYR A C 1
ATOM 661 O O . TYR A 1 86 ? -29.140 -28.039 2.642 1.00 54.42 86 TYR A O 1
ATOM 670 N N . THR A 1 87 ? -29.533 -30.037 3.572 1.00 52.15 87 THR A N 1
ATOM 671 C CA . THR A 1 87 ? -30.074 -29.471 4.805 1.00 53.26 87 THR A CA 1
ATOM 672 C C . THR A 1 87 ? -29.092 -29.590 5.974 1.00 52.80 87 THR A C 1
ATOM 673 O O . THR A 1 87 ? -28.622 -30.692 6.311 1.00 51.42 87 THR A O 1
ATOM 677 N N . LEU A 1 88 ? -28.783 -28.449 6.586 1.00 54.56 88 LEU A N 1
ATOM 678 C CA . LEU A 1 88 ? -27.973 -28.427 7.791 1.00 55.08 88 LEU A CA 1
ATOM 679 C C . LEU A 1 88 ? -28.912 -28.360 8.964 1.00 56.45 88 LEU A C 1
ATOM 680 O O . LEU A 1 88 ? -29.687 -27.425 9.079 1.00 58.74 88 LEU A O 1
ATOM 685 N N . ASP A 1 89 ? -28.839 -29.371 9.821 1.00 55.51 89 ASP A N 1
ATOM 686 C CA . ASP A 1 89 ? -29.581 -29.415 11.067 1.00 57.06 89 ASP A CA 1
ATOM 687 C C . ASP A 1 89 ? -28.649 -29.175 12.266 1.00 58.57 89 ASP A C 1
ATOM 688 O O . ASP A 1 89 ? -27.586 -29.812 12.384 1.00 57.50 89 ASP A O 1
ATOM 693 N N . MET A 1 90 ? -29.076 -28.270 13.150 1.00 61.73 90 MET A N 1
ATOM 694 C CA . MET A 1 90 ? -28.332 -27.881 14.350 1.00 64.29 90 MET A CA 1
ATOM 695 C C . MET A 1 90 ? -29.131 -28.229 15.603 1.00 66.03 90 MET A C 1
ATOM 696 O O . MET A 1 90 ? -30.261 -27.773 15.756 1.00 67.97 90 MET A O 1
ATOM 701 N N . THR A 1 91 ? -28.547 -29.034 16.492 1.00 65.83 91 THR A N 1
ATOM 702 C CA . THR A 1 91 ? -29.184 -29.443 17.760 1.00 67.73 91 THR A CA 1
ATOM 703 C C . THR A 1 91 ? -28.484 -28.763 18.939 1.00 71.75 91 THR A C 1
ATOM 704 O O . THR A 1 91 ? -27.278 -28.951 19.111 1.00 71.76 91 THR A O 1
ATOM 708 N N . ASP A 1 92 ? -29.221 -27.984 19.743 1.00 75.80 92 ASP A N 1
ATOM 709 C CA . ASP A 1 92 ? -28.704 -27.521 21.052 1.00 80.36 92 ASP A CA 1
ATOM 710 C C . ASP A 1 92 ? -29.106 -28.471 22.196 1.00 81.12 92 ASP A C 1
ATOM 711 O O . ASP A 1 92 ? -28.911 -29.668 22.088 1.00 77.79 92 ASP A O 1
ATOM 716 N N . GLU A 1 93 ? -29.657 -27.956 23.290 1.00 85.94 93 GLU A N 1
ATOM 717 C CA . GLU A 1 93 ? -30.077 -28.804 24.410 1.00 87.21 93 GLU A CA 1
ATOM 718 C C . GLU A 1 93 ? -31.574 -28.652 24.697 1.00 89.46 93 GLU A C 1
ATOM 719 O O . GLU A 1 93 ? -31.967 -27.722 25.394 1.00 94.87 93 GLU A O 1
ATOM 725 N N . ASN A 1 94 ? -32.419 -29.522 24.138 1.00 86.06 94 ASN A N 1
ATOM 726 C CA . ASN A 1 94 ? -32.042 -30.537 23.130 1.00 80.21 94 ASN A CA 1
ATOM 727 C C . ASN A 1 94 ? -32.772 -30.197 21.800 1.00 78.11 94 ASN A C 1
ATOM 728 O O . ASN A 1 94 ? -32.903 -31.055 20.933 1.00 74.11 94 ASN A O 1
ATOM 733 N N . TYR A 1 95 ? -33.242 -28.939 21.668 1.00 81.49 95 TYR A N 1
ATOM 734 C CA . TYR A 1 95 ? -33.994 -28.427 20.491 1.00 80.84 95 TYR A CA 1
ATOM 735 C C . TYR A 1 95 ? -33.147 -28.345 19.244 1.00 76.84 95 TYR A C 1
ATOM 736 O O . TYR A 1 95 ? -31.991 -27.923 19.290 1.00 76.72 95 TYR A O 1
ATOM 745 N N . ARG A 1 96 ? -33.746 -28.681 18.111 1.00 74.24 96 ARG A N 1
ATOM 746 C CA . ARG A 1 96 ? -33.009 -28.695 16.860 1.00 70.61 96 ARG A CA 1
ATOM 747 C C . ARG A 1 96 ? -33.635 -27.721 15.884 1.00 72.02 96 ARG A C 1
ATOM 748 O O . ARG A 1 96 ? -34.844 -27.755 15.633 1.00 73.47 96 ARG A O 1
ATOM 756 N N . ARG A 1 97 ? -32.801 -26.822 15.374 1.00 72.23 97 ARG A N 1
ATOM 757 C CA . ARG A 1 97 ? -33.204 -25.924 14.316 1.00 73.35 97 ARG A CA 1
ATOM 758 C C . ARG A 1 97 ? -32.668 -26.439 12.958 1.00 68.91 97 ARG A C 1
ATOM 759 O O . ARG A 1 97 ? -31.576 -26.064 12.477 1.00 67.79 97 ARG A O 1
ATOM 767 N N . THR A 1 98 ? -33.449 -27.363 12.385 1.00 66.90 98 THR A N 1
ATOM 768 C CA . THR A 1 98 ? -33.607 -27.444 10.938 1.00 65.12 98 THR A CA 1
ATOM 769 C C . THR A 1 98 ? -33.689 -25.995 10.640 1.00 68.43 98 THR A C 1
ATOM 770 O O . THR A 1 98 ? -34.435 -25.266 11.348 1.00 72.65 98 THR A O 1
ATOM 774 N N . GLN A 1 99 ? -32.962 -25.542 9.637 1.00 67.27 99 GLN A N 1
ATOM 775 C CA . GLN A 1 99 ? -33.258 -24.208 9.076 1.00 70.76 99 GLN A CA 1
ATOM 776 C C . GLN A 1 99 ? -31.980 -23.578 8.650 1.00 70.13 99 GLN A C 1
ATOM 777 O O . GLN A 1 99 ? -31.803 -22.330 8.769 1.00 73.82 99 GLN A O 1
ATOM 783 N N . ALA A 1 100 ? -31.089 -24.449 8.186 1.00 66.08 100 ALA A N 1
ATOM 784 C CA . ALA A 1 100 ? -30.214 -24.062 7.113 1.00 65.17 100 ALA A CA 1
ATOM 785 C C . ALA A 1 100 ? -30.515 -25.034 5.998 1.00 62.21 100 ALA A C 1
ATOM 786 O O . ALA A 1 100 ? -30.546 -26.258 6.224 1.00 59.65 100 ALA A O 1
ATOM 788 N N . THR A 1 101 ? -30.807 -24.483 4.818 1.00 63.17 101 THR A N 1
ATOM 789 C CA . THR A 1 101 ? -30.793 -25.245 3.565 1.00 60.95 101 THR A CA 1
ATOM 790 C C . THR A 1 101 ? -29.980 -24.499 2.541 1.00 61.51 101 THR A C 1
ATOM 791 O O . THR A 1 101 ? -29.822 -23.291 2.639 1.00 64.21 101 THR A O 1
ATOM 795 N N . VAL A 1 102 ? -29.445 -25.226 1.569 1.00 59.44 102 VAL A N 1
ATOM 796 C CA . VAL A 1 102 ? -28.694 -24.641 0.460 1.00 60.11 102 VAL A CA 1
ATOM 797 C C . VAL A 1 102 ? -28.992 -25.475 -0.777 1.00 59.09 102 VAL A C 1
ATOM 798 O O . VAL A 1 102 ? -29.253 -26.654 -0.670 1.00 57.34 102 VAL A O 1
ATOM 802 N N . ARG A 1 103 ? -28.959 -24.867 -1.948 1.00 60.67 103 ARG A N 1
ATOM 803 C CA . ARG A 1 103 ? -29.207 -25.567 -3.201 1.00 60.50 103 ARG A CA 1
ATOM 804 C C . ARG A 1 103 ? -27.991 -25.294 -4.044 1.00 60.73 103 ARG A C 1
ATOM 805 O O . ARG A 1 103 ? -27.548 -24.149 -4.124 1.00 62.41 103 ARG A O 1
ATOM 813 N N . PHE A 1 104 ? -27.407 -26.325 -4.640 1.00 59.58 104 PHE A N 1
ATOM 814 C CA . PHE A 1 104 ? -26.424 -26.069 -5.691 1.00 60.70 104 PHE A CA 1
ATOM 815 C C . PHE A 1 104 ? -26.685 -26.887 -6.945 1.00 61.46 104 PHE A C 1
ATOM 816 O O . PHE A 1 104 ? -27.414 -27.868 -6.905 1.00 60.82 104 PHE A O 1
ATOM 824 N N . HIS A 1 105 ? -26.119 -26.441 -8.063 1.00 63.36 105 HIS A N 1
ATOM 825 C CA . HIS A 1 105 ? -26.356 -27.048 -9.373 1.00 65.02 105 HIS A CA 1
ATOM 826 C C . HIS A 1 105 ? -25.049 -27.526 -9.986 1.00 65.79 105 HIS A C 1
ATOM 827 O O . HIS A 1 105 ? -24.035 -26.828 -9.921 1.00 66.31 105 HIS A O 1
ATOM 834 N N . VAL A 1 106 ? -25.070 -28.699 -10.606 1.00 66.56 106 VAL A N 1
ATOM 835 C CA . VAL A 1 106 ? -23.876 -29.180 -11.278 1.00 68.27 106 VAL A CA 1
ATOM 836 C C . VAL A 1 106 ? -24.109 -29.336 -12.797 1.00 71.59 106 VAL A C 1
ATOM 837 O O . VAL A 1 106 ? -25.187 -29.747 -13.229 1.00 72.41 106 VAL A O 1
ATOM 841 N N . HIS A 1 107 ? -23.108 -28.949 -13.588 1.00 73.94 107 HIS A N 1
ATOM 842 C CA . HIS A 1 107 ? -23.180 -29.045 -15.036 1.00 77.61 107 HIS A CA 1
ATOM 843 C C . HIS A 1 107 ? -21.899 -29.599 -15.641 1.00 80.38 107 HIS A C 1
ATOM 844 O O . HIS A 1 107 ? -20.826 -29.501 -15.031 1.00 79.79 107 HIS A O 1
ATOM 851 N N . GLN A 1 108 ? -22.040 -30.188 -16.835 1.00 75.63 108 GLN A N 1
ATOM 852 C CA . GLN A 1 108 ? -20.925 -30.731 -17.606 1.00 72.85 108 GLN A CA 1
ATOM 853 C C . GLN A 1 108 ? -20.368 -29.615 -18.432 1.00 69.70 108 GLN A C 1
ATOM 854 O O . GLN A 1 108 ? -21.124 -28.882 -19.065 1.00 68.47 108 GLN A O 1
ATOM 860 N N . PRO A 1 109 ? -19.044 -29.473 -18.457 1.00 69.02 109 PRO A N 1
ATOM 861 C CA . PRO A 1 109 ? -18.511 -28.449 -19.355 1.00 66.47 109 PRO A CA 1
ATOM 862 C C . PRO A 1 109 ? -18.929 -28.738 -20.808 1.00 63.79 109 PRO A C 1
ATOM 863 O O . PRO A 1 109 ? -18.924 -29.892 -21.224 1.00 63.94 109 PRO A O 1
ATOM 867 N N . VAL A 1 110 ? -19.319 -27.709 -21.559 1.00 62.08 110 VAL A N 1
ATOM 868 C CA . VAL A 1 110 ? -19.687 -27.894 -22.977 1.00 60.24 110 VAL A CA 1
ATOM 869 C C . VAL A 1 110 ? -18.462 -28.204 -23.849 1.00 59.24 110 VAL A C 1
ATOM 870 O O . VAL A 1 110 ? -17.335 -27.828 -23.522 1.00 59.64 110 VAL A O 1
ATOM 874 N N . THR A 1 111 ? -18.692 -28.891 -24.960 1.00 58.85 111 THR A N 1
ATOM 875 C CA . THR A 1 111 ? -17.656 -29.106 -25.968 1.00 58.70 111 THR A CA 1
ATOM 876 C C . THR A 1 111 ? -17.849 -28.131 -27.133 1.00 57.36 111 THR A C 1
ATOM 877 O O . THR A 1 111 ? -18.907 -27.513 -27.270 1.00 56.70 111 THR A O 1
ATOM 881 N N . GLN A 1 112 ? -16.838 -28.000 -27.985 1.00 57.67 112 GLN A N 1
ATOM 882 C CA . GLN A 1 112 ? -16.937 -27.092 -29.130 1.00 56.98 112 GLN A CA 1
ATOM 883 C C . GLN A 1 112 ? -18.031 -27.475 -30.150 1.00 57.29 112 GLN A C 1
ATOM 884 O O . GLN A 1 112 ? -18.050 -28.606 -30.675 1.00 58.92 112 GLN A O 1
ATOM 890 N N . PRO A 1 113 ? -18.950 -26.533 -30.431 1.00 56.53 113 PRO A N 1
ATOM 891 C CA . PRO A 1 113 ? -19.966 -26.806 -31.427 1.00 57.75 113 PRO A CA 1
ATOM 892 C C . PRO A 1 113 ? -19.385 -26.728 -32.827 1.00 58.90 113 PRO A C 1
ATOM 893 O O . PRO A 1 113 ? -18.314 -26.144 -33.027 1.00 58.52 113 PRO A O 1
ATOM 897 N N . PHE A 1 114 ? -20.088 -27.327 -33.778 1.00 61.10 114 PHE A N 1
ATOM 898 C CA . PHE A 1 114 ? -19.718 -27.256 -35.164 1.00 63.16 114 PHE A CA 1
ATOM 899 C C . PHE A 1 114 ? -20.712 -26.349 -35.917 1.00 64.00 114 PHE A C 1
ATOM 900 O O . PHE A 1 114 ? -21.921 -26.477 -35.731 1.00 64.91 114 PHE A O 1
ATOM 908 N N . LEU A 1 115 ? -20.207 -25.433 -36.753 1.00 64.38 115 LEU A N 1
ATOM 909 C CA . LEU A 1 115 ? -21.060 -24.597 -37.604 1.00 66.02 115 LEU A CA 1
ATOM 910 C C . LEU A 1 115 ? -21.144 -25.097 -39.038 1.00 70.14 115 LEU A C 1
ATOM 911 O O . LEU A 1 115 ? -20.118 -25.299 -39.683 1.00 71.47 115 LEU A O 1
ATOM 916 N N . GLN A 1 116 ? -22.373 -25.264 -39.533 1.00 73.02 116 GLN A N 1
ATOM 917 C CA . GLN A 1 116 ? -22.631 -25.823 -40.871 1.00 78.10 116 GLN A CA 1
ATOM 918 C C . GLN A 1 116 ? -23.214 -24.841 -41.884 1.00 80.99 116 GLN A C 1
ATOM 919 O O . GLN A 1 116 ? -24.076 -24.033 -41.545 1.00 80.45 116 GLN A O 1
ATOM 925 N N . VAL A 1 117 ? -22.766 -24.941 -43.136 1.00 84.89 117 VAL A N 1
ATOM 926 C CA . VAL A 1 117 ? -23.244 -24.045 -44.193 1.00 88.47 117 VAL A CA 1
ATOM 927 C C . VAL A 1 117 ? -23.735 -24.724 -45.469 1.00 95.47 117 VAL A C 1
ATOM 928 O O . VAL A 1 117 ? -23.219 -25.769 -45.884 1.00 98.12 117 VAL A O 1
ATOM 932 N N . THR A 1 118 ? -24.737 -24.097 -46.086 1.00 99.20 118 THR A N 1
ATOM 933 C CA . THR A 1 118 ? -25.323 -24.569 -47.334 1.00 106.94 118 THR A CA 1
ATOM 934 C C . THR A 1 118 ? -24.376 -24.224 -48.485 1.00 109.96 118 THR A C 1
ATOM 935 O O . THR A 1 118 ? -23.692 -25.104 -49.011 1.00 112.91 118 THR A O 1
ATOM 939 N N . ASN A 1 119 ? -24.343 -22.948 -48.863 1.00 109.91 119 ASN A N 1
ATOM 940 C CA . ASN A 1 119 ? -23.244 -22.394 -49.646 1.00 111.22 119 ASN A CA 1
ATOM 941 C C . ASN A 1 119 ? -22.430 -21.471 -48.756 1.00 104.48 119 ASN A C 1
ATOM 942 O O . ASN A 1 119 ? -22.991 -20.686 -47.989 1.00 100.88 119 ASN A O 1
ATOM 947 N N . THR A 1 120 ? -21.111 -21.567 -48.840 1.00 103.59 120 THR A N 1
ATOM 948 C CA . THR A 1 120 ? -20.273 -20.652 -48.079 1.00 98.52 120 THR A CA 1
ATOM 949 C C . THR A 1 120 ? -20.132 -19.304 -48.800 1.00 100.92 120 THR A C 1
ATOM 950 O O . THR A 1 120 ? -19.827 -18.288 -48.172 1.00 97.43 120 THR A O 1
ATOM 954 N N . THR A 1 121 ? -20.384 -19.295 -50.111 1.00 107.52 121 THR A N 1
ATOM 955 C CA . THR A 1 121 ? -20.255 -18.077 -50.926 1.00 110.99 121 THR A CA 1
ATOM 956 C C . THR A 1 121 ? -21.593 -17.724 -51.596 1.00 115.39 121 THR A C 1
ATOM 957 O O . THR A 1 121 ? -21.732 -17.790 -52.826 1.00 122.37 121 THR A O 1
ATOM 961 N N . VAL A 1 122 ? -22.562 -17.326 -50.765 1.00 112.03 122 VAL A N 1
ATOM 962 C CA . VAL A 1 122 ? -23.971 -17.190 -51.184 1.00 116.41 122 VAL A CA 1
ATOM 963 C C . VAL A 1 122 ? -24.254 -15.912 -51.969 1.00 120.89 122 VAL A C 1
ATOM 964 O O . VAL A 1 122 ? -23.730 -14.846 -51.634 1.00 118.24 122 VAL A O 1
ATOM 968 N N . LYS A 1 123 ? -25.104 -16.037 -52.996 1.00 128.30 123 LYS A N 1
ATOM 969 C CA . LYS A 1 123 ? -25.474 -14.918 -53.888 1.00 134.16 123 LYS A CA 1
ATOM 970 C C . LYS A 1 123 ? -26.590 -14.023 -53.325 1.00 134.02 123 LYS A C 1
ATOM 971 O O . LYS A 1 123 ? -27.484 -14.494 -52.607 1.00 132.64 123 LYS A O 1
ATOM 977 N N . GLU A 1 124 ? -26.522 -12.739 -53.686 1.00 136.34 124 GLU A N 1
ATOM 978 C CA . GLU A 1 124 ? -27.435 -11.682 -53.216 1.00 137.18 124 GLU A CA 1
ATOM 979 C C . GLU A 1 124 ? -28.925 -11.936 -53.515 1.00 143.63 124 GLU A C 1
ATOM 980 O O . GLU A 1 124 ? -29.302 -12.180 -54.666 1.00 151.29 124 GLU A O 1
ATOM 986 N N . LEU A 1 125 ? -29.750 -11.869 -52.463 1.00 141.27 125 LEU A N 1
ATOM 987 C CA . LEU A 1 125 ? -31.224 -12.025 -52.531 1.00 147.72 125 LEU A CA 1
ATOM 988 C C . LEU A 1 125 ? -31.668 -13.506 -52.481 1.00 148.57 125 LEU A C 1
ATOM 989 O O . LEU A 1 125 ? -32.725 -13.871 -53.015 1.00 156.38 125 LEU A O 1
ATOM 994 N N . ASP A 1 126 ? -30.851 -14.335 -51.822 1.00 141.15 126 ASP A N 1
ATOM 995 C CA . ASP A 1 126 ? -31.081 -15.780 -51.667 1.00 141.10 126 ASP A CA 1
ATOM 996 C C . ASP A 1 126 ? -30.977 -16.183 -50.198 1.00 133.23 126 ASP A C 1
ATOM 997 O O . ASP A 1 126 ? -30.280 -15.520 -49.422 1.00 126.67 126 ASP A O 1
ATOM 1002 N N . SER A 1 127 ? -31.641 -17.279 -49.819 1.00 134.47 127 SER A N 1
ATOM 1003 C CA . SER A 1 127 ? -31.646 -17.737 -48.418 1.00 128.01 127 SER A CA 1
ATOM 1004 C C . SER A 1 127 ? -30.398 -18.500 -47.984 1.00 120.73 127 SER A C 1
ATOM 1005 O O . SER A 1 127 ? -29.840 -19.307 -48.730 1.00 122.22 127 SER A O 1
ATOM 1008 N N . VAL A 1 128 ? -29.969 -18.225 -46.760 1.00 113.65 128 VAL A N 1
ATOM 1009 C CA . VAL A 1 128 ? -28.922 -19.001 -46.125 1.00 107.20 128 VAL A CA 1
ATOM 1010 C C . VAL A 1 128 ? -29.484 -19.616 -44.865 1.00 104.61 128 VAL A C 1
ATOM 1011 O O . VAL A 1 128 ? -30.266 -18.994 -44.142 1.00 104.98 128 VAL A O 1
ATOM 1015 N N . THR A 1 129 ? -29.093 -20.856 -44.624 1.00 102.77 129 THR A N 1
ATOM 1016 C CA . THR A 1 129 ? -29.432 -21.524 -43.392 1.00 99.98 129 THR A CA 1
ATOM 1017 C C . THR A 1 129 ? -28.138 -21.902 -42.687 1.00 93.13 129 THR A C 1
ATOM 1018 O O . THR A 1 129 ? -27.273 -22.573 -43.255 1.00 92.81 129 THR A O 1
ATOM 1022 N N . LEU A 1 130 ? -27.991 -21.432 -41.458 1.00 88.46 130 LEU A N 1
ATOM 1023 C CA . LEU A 1 130 ? -26.861 -21.843 -40.643 1.00 82.75 130 LEU A CA 1
ATOM 1024 C C . LEU A 1 130 ? -27.330 -22.775 -39.534 1.00 81.68 130 LEU A C 1
ATOM 1025 O O . LEU A 1 130 ? -28.335 -22.514 -38.871 1.00 83.17 130 LEU A O 1
ATOM 1030 N N . THR A 1 131 ? -26.606 -23.873 -39.354 1.00 79.87 131 THR A N 1
ATOM 1031 C CA . THR A 1 131 ? -26.973 -24.846 -38.362 1.00 79.31 131 THR A CA 1
ATOM 1032 C C . THR A 1 131 ? -25.857 -25.043 -37.362 1.00 74.08 131 THR A C 1
ATOM 1033 O O . THR A 1 131 ? -24.750 -25.432 -37.732 1.00 72.70 131 THR A O 1
ATOM 1037 N N . CYS A 1 132 ? -26.163 -24.742 -36.100 1.00 72.03 132 CYS A N 1
ATOM 1038 C CA . CYS A 1 132 ? -25.260 -24.977 -34.975 1.00 67.99 132 CYS A CA 1
ATOM 1039 C C . CYS A 1 132 ? -25.534 -26.365 -34.462 1.00 69.10 132 CYS A C 1
ATOM 1040 O O . CYS A 1 132 ? -26.643 -26.670 -34.014 1.00 71.70 132 CYS A O 1
ATOM 1043 N N . LEU A 1 133 ? -24.522 -27.210 -34.555 1.00 67.92 133 LEU A N 1
ATOM 1044 C CA . LEU A 1 133 ? -24.667 -28.609 -34.225 1.00 69.60 133 LEU A CA 1
ATOM 1045 C C . LEU A 1 133 ? -23.713 -28.869 -33.085 1.00 66.36 133 LEU A C 1
ATOM 1046 O O . LEU A 1 133 ? -22.573 -28.401 -33.131 1.00 63.93 133 LEU A O 1
ATOM 1051 N N . SER A 1 134 ? -24.182 -29.573 -32.050 1.00 66.99 134 SER A N 1
ATOM 1052 C CA . SER A 1 134 ? -23.314 -29.930 -30.928 1.00 64.79 134 SER A CA 1
ATOM 1053 C C . SER A 1 134 ? -23.738 -31.207 -30.239 1.00 67.07 134 SER A C 1
ATOM 1054 O O . SER A 1 134 ? -24.710 -31.836 -30.619 1.00 70.53 134 SER A O 1
ATOM 1057 N N . ASN A 1 135 ? -22.986 -31.591 -29.224 1.00 65.76 135 ASN A N 1
ATOM 1058 C CA . ASN A 1 135 ? -23.385 -32.684 -28.365 1.00 68.02 135 ASN A CA 1
ATOM 1059 C C . ASN A 1 135 ? -23.687 -32.137 -27.001 1.00 67.16 135 ASN A C 1
ATOM 1060 O O . ASN A 1 135 ? -23.215 -32.644 -25.991 1.00 67.29 135 ASN A O 1
ATOM 1065 N N . ASP A 1 136 ? -24.483 -31.076 -26.996 1.00 66.97 136 ASP A N 1
ATOM 1066 C CA . ASP A 1 136 ? -24.800 -30.364 -25.779 1.00 66.88 136 ASP A CA 1
ATOM 1067 C C . ASP A 1 136 ? -26.299 -30.047 -25.693 1.00 70.26 136 ASP A C 1
ATOM 1068 O O . ASP A 1 136 ? -26.706 -28.882 -25.652 1.00 70.18 136 ASP A O 1
ATOM 1073 N N . ILE A 1 137 ? -27.123 -31.091 -25.689 1.00 74.04 137 ILE A N 1
ATOM 1074 C CA . ILE A 1 137 ? -28.492 -30.966 -25.183 1.00 78.61 137 ILE A CA 1
ATOM 1075 C C . ILE A 1 137 ? -28.403 -30.268 -23.816 1.00 78.39 137 ILE A C 1
ATOM 1076 O O . ILE A 1 137 ? -27.585 -30.661 -22.962 1.00 76.92 137 ILE A O 1
ATOM 1081 N N . GLY A 1 138 ? -29.216 -29.226 -23.625 1.00 80.54 138 GLY A N 1
ATOM 1082 C CA . GLY A 1 138 ? -29.288 -28.516 -22.336 1.00 81.87 138 GLY A CA 1
ATOM 1083 C C . GLY A 1 138 ? -28.205 -27.461 -22.193 1.00 77.58 138 GLY A C 1
ATOM 1084 O O . GLY A 1 138 ? -27.794 -27.100 -21.076 1.00 77.95 138 GLY A O 1
ATOM 1085 N N . ALA A 1 139 ? -27.728 -26.992 -23.336 1.00 74.19 139 ALA A N 1
ATOM 1086 C CA . ALA A 1 139 ? -26.839 -25.854 -23.366 1.00 71.09 139 ALA A CA 1
ATOM 1087 C C . ALA A 1 139 ? -27.602 -24.715 -24.020 1.00 72.60 139 ALA A C 1
ATOM 1088 O O . ALA A 1 139 ? -28.553 -24.962 -24.774 1.00 74.98 139 ALA A O 1
ATOM 1090 N N . ASN A 1 140 ? -27.216 -23.475 -23.724 1.00 72.05 140 ASN A N 1
ATOM 1091 C CA . ASN A 1 140 ? -27.844 -22.338 -24.382 1.00 73.71 140 ASN A CA 1
ATOM 1092 C C . ASN A 1 140 ? -27.126 -21.999 -25.674 1.00 70.07 140 ASN A C 1
ATOM 1093 O O . ASN A 1 140 ? -25.948 -22.270 -25.819 1.00 66.40 140 ASN A O 1
ATOM 1098 N N . ILE A 1 141 ? -27.862 -21.444 -26.626 1.00 71.88 141 ILE A N 1
ATOM 1099 C CA . ILE A 1 141 ? -27.381 -21.311 -27.997 1.00 69.50 141 ILE A CA 1
ATOM 1100 C C . ILE A 1 141 ? -27.480 -19.838 -28.369 1.00 70.64 141 ILE A C 1
ATOM 1101 O O . ILE A 1 141 ? -28.568 -19.292 -28.509 1.00 74.76 141 ILE A O 1
ATOM 1106 N N . GLN A 1 142 ? -26.338 -19.185 -28.488 1.00 67.73 142 GLN A N 1
ATOM 1107 C CA . GLN A 1 142 ? -26.312 -17.788 -28.866 1.00 69.01 142 GLN A CA 1
ATOM 1108 C C . GLN A 1 142 ? -25.639 -17.636 -30.222 1.00 66.94 142 GLN A C 1
ATOM 1109 O O . GLN A 1 142 ? -24.751 -18.416 -30.574 1.00 63.96 142 GLN A O 1
ATOM 1115 N N . TRP A 1 143 ? -26.071 -16.632 -30.981 1.00 69.25 143 TRP A N 1
ATOM 1116 C CA . TRP A 1 143 ? -25.527 -16.389 -32.303 1.00 68.31 143 TRP A CA 1
ATOM 1117 C C . TRP A 1 143 ? -24.588 -15.192 -32.306 1.00 67.83 143 TRP A C 1
ATOM 1118 O O . TRP A 1 143 ? -24.871 -14.169 -31.669 1.00 70.13 143 TRP A O 1
ATOM 1129 N N . LEU A 1 144 ? -23.471 -15.332 -33.026 1.00 65.65 144 LEU A N 1
ATOM 1130 C CA . LEU A 1 144 ? -22.432 -14.303 -33.092 1.00 65.66 144 LEU A CA 1
ATOM 1131 C C . LEU A 1 144 ? -22.142 -13.860 -34.522 1.00 66.75 144 LEU A C 1
ATOM 1132 O O . LEU A 1 144 ? -22.112 -14.681 -35.448 1.00 66.21 144 LEU A O 1
ATOM 1137 N N . PHE A 1 145 ? -21.928 -12.554 -34.679 1.00 68.95 145 PHE A N 1
ATOM 1138 C CA . PHE A 1 145 ? -21.597 -11.930 -35.957 1.00 70.78 145 PHE A CA 1
ATOM 1139 C C . PHE A 1 145 ? -20.486 -10.914 -35.746 1.00 71.77 145 PHE A C 1
ATOM 1140 O O . PHE A 1 145 ? -20.711 -9.846 -35.155 1.00 74.05 145 PHE A O 1
ATOM 1148 N N . ASN A 1 146 ? -19.296 -11.260 -36.253 1.00 70.92 146 ASN A N 1
ATOM 1149 C CA . ASN A 1 146 ? -18.044 -10.512 -36.039 1.00 72.35 146 ASN A CA 1
ATOM 1150 C C . ASN A 1 146 ? -17.653 -10.395 -34.555 1.00 71.77 146 ASN A C 1
ATOM 1151 O O . ASN A 1 146 ? -17.185 -9.342 -34.113 1.00 74.49 146 ASN A O 1
ATOM 1156 N N . SER A 1 147 ? -17.857 -11.484 -33.802 1.00 68.88 147 SER A N 1
ATOM 1157 C CA . SER A 1 147 ? -17.535 -11.562 -32.371 1.00 68.58 147 SER A CA 1
ATOM 1158 C C . SER A 1 147 ? -18.572 -10.959 -31.445 1.00 70.00 147 SER A C 1
ATOM 1159 O O . SER A 1 147 ? -18.591 -11.270 -30.250 1.00 69.75 147 SER A O 1
ATOM 1162 N N . GLN A 1 148 ? -19.426 -10.096 -31.983 1.00 72.22 148 GLN A N 1
ATOM 1163 C CA . GLN A 1 148 ? -20.487 -9.502 -31.191 1.00 74.68 148 GLN A CA 1
ATOM 1164 C C . GLN A 1 148 ? -21.793 -10.267 -31.382 1.00 73.69 148 GLN A C 1
ATOM 1165 O O . GLN A 1 148 ? -21.930 -11.020 -32.340 1.00 71.69 148 GLN A O 1
ATOM 1171 N N . SER A 1 149 ? -22.721 -10.117 -30.437 1.00 75.83 149 SER A N 1
ATOM 1172 C CA . SER A 1 149 ? -24.057 -10.710 -30.533 1.00 76.49 149 SER A CA 1
ATOM 1173 C C . SER A 1 149 ? -24.696 -10.369 -31.869 1.00 78.17 149 SER A C 1
ATOM 1174 O O . SER A 1 149 ? -24.608 -9.228 -32.325 1.00 80.98 149 SER A O 1
ATOM 1177 N N . LEU A 1 150 ? -25.312 -11.358 -32.514 1.00 77.02 150 LEU A N 1
ATOM 1178 C CA . LEU A 1 150 ? -25.945 -11.136 -33.819 1.00 79.32 150 LEU A CA 1
ATOM 1179 C C . LEU A 1 150 ? -27.261 -10.416 -33.638 1.00 84.82 150 LEU A C 1
ATOM 1180 O O . LEU A 1 150 ? -28.106 -10.840 -32.851 1.00 86.47 150 LEU A O 1
ATOM 1185 N N . GLN A 1 151 ? -27.424 -9.333 -34.386 1.00 88.32 151 GLN A N 1
ATOM 1186 C CA . GLN A 1 151 ? -28.624 -8.519 -34.317 1.00 94.65 151 GLN A CA 1
ATOM 1187 C C . GLN A 1 151 ? -29.846 -9.184 -34.973 1.00 97.72 151 GLN A C 1
ATOM 1188 O O . GLN A 1 151 ? -29.953 -9.260 -36.206 1.00 98.68 151 GLN A O 1
ATOM 1194 N N . LEU A 1 152 ? -30.742 -9.672 -34.110 1.00 99.93 152 LEU A N 1
ATOM 1195 C CA . LEU A 1 152 ? -32.073 -10.223 -34.457 1.00 104.78 152 LEU A CA 1
ATOM 1196 C C . LEU A 1 152 ? -32.705 -9.791 -35.820 1.00 109.71 152 LEU A C 1
ATOM 1197 O O . LEU A 1 152 ? -32.969 -10.641 -36.678 1.00 109.75 152 LEU A O 1
ATOM 1202 N N . THR A 1 153 ? -32.941 -8.486 -35.994 1.00 114.47 153 THR A N 1
ATOM 1203 C CA . THR A 1 153 ? -33.623 -7.886 -37.173 1.00 120.64 153 THR A CA 1
ATOM 1204 C C . THR A 1 153 ? -35.075 -8.319 -37.436 1.00 127.95 153 THR A C 1
ATOM 1205 O O . THR A 1 153 ? -35.816 -8.669 -36.511 1.00 130.72 153 THR A O 1
ATOM 1209 N N . GLU A 1 154 ? -35.453 -8.277 -38.716 1.00 131.80 154 GLU A N 1
ATOM 1210 C CA . GLU A 1 154 ? -36.828 -8.493 -39.179 1.00 140.57 154 GLU A CA 1
ATOM 1211 C C . GLU A 1 154 ? -36.944 -9.644 -40.192 1.00 140.23 154 GLU A C 1
ATOM 1212 O O . GLU A 1 154 ? -37.995 -10.285 -40.297 1.00 146.19 154 GLU A O 1
ATOM 1218 N N . ARG A 1 155 ? -35.862 -9.886 -40.936 1.00 134.17 155 ARG A N 1
ATOM 1219 C CA . ARG A 1 155 ? -35.834 -10.883 -42.016 1.00 134.38 155 ARG A CA 1
ATOM 1220 C C . ARG A 1 155 ? -34.903 -12.051 -41.694 1.00 126.04 155 ARG A C 1
ATOM 1221 O O . ARG A 1 155 ? -34.360 -12.709 -42.589 1.00 124.18 155 ARG A O 1
ATOM 1229 N N . MET A 1 156 ? -34.732 -12.286 -40.396 1.00 121.82 156 MET A N 1
ATOM 1230 C CA . MET A 1 156 ? -34.030 -13.452 -39.882 1.00 115.05 156 MET A CA 1
ATOM 1231 C C . MET A 1 156 ? -35.005 -14.302 -39.083 1.00 117.97 156 MET A C 1
ATOM 1232 O O . MET A 1 156 ? -35.896 -13.778 -38.412 1.00 122.92 156 MET A O 1
ATOM 1237 N N . THR A 1 157 ? -34.843 -15.616 -39.164 1.00 115.68 157 THR A N 1
ATOM 1238 C CA . THR A 1 157 ? -35.643 -16.532 -38.357 1.00 118.11 157 THR A CA 1
ATOM 1239 C C . THR A 1 157 ? -34.737 -17.544 -37.656 1.00 110.71 157 THR A C 1
ATOM 1240 O O . THR A 1 157 ? -33.789 -18.066 -38.253 1.00 106.15 157 THR A O 1
ATOM 1244 N N . LEU A 1 158 ? -35.024 -17.802 -36.384 1.00 110.23 158 LEU A N 1
ATOM 1245 C CA . LEU A 1 158 ? -34.325 -18.843 -35.627 1.00 104.53 158 LEU A CA 1
ATOM 1246 C C . LEU A 1 158 ? -35.273 -19.937 -35.128 1.00 108.95 158 LEU A C 1
ATOM 1247 O O . LEU A 1 158 ? -36.132 -19.698 -34.279 1.00 113.39 158 LEU A O 1
ATOM 1252 N N . SER A 1 159 ? -35.098 -21.138 -35.666 1.00 108.41 159 SER A N 1
ATOM 1253 C CA . SER A 1 159 ? -35.917 -22.275 -35.278 1.00 112.91 159 SER A CA 1
ATOM 1254 C C . SER A 1 159 ? -35.083 -23.433 -34.709 1.00 107.38 159 SER A C 1
ATOM 1255 O O . SER A 1 159 ? -33.847 -23.353 -34.660 1.00 100.24 159 SER A O 1
ATOM 1258 N N . GLN A 1 160 ? -35.784 -24.498 -34.293 1.00 111.59 160 GLN A N 1
ATOM 1259 C CA . GLN A 1 160 ? -35.217 -25.683 -33.613 1.00 108.09 160 GLN A CA 1
ATOM 1260 C C . GLN A 1 160 ? -34.566 -25.293 -32.273 1.00 102.56 160 GLN A C 1
ATOM 1261 O O . GLN A 1 160 ? -33.500 -25.787 -31.889 1.00 96.65 160 GLN A O 1
ATOM 1267 N N . ASN A 1 161 ? -35.269 -24.407 -31.567 1.00 105.70 161 ASN A N 1
ATOM 1268 C CA . ASN A 1 161 ? -34.755 -23.669 -30.412 1.00 101.94 161 ASN A CA 1
ATOM 1269 C C . ASN A 1 161 ? -33.328 -23.177 -30.594 1.00 94.01 161 ASN A C 1
ATOM 1270 O O . ASN A 1 161 ? -32.385 -23.672 -29.970 1.00 89.05 161 ASN A O 1
ATOM 1275 N N . ASN A 1 162 ? -33.221 -22.206 -31.505 1.00 93.83 162 ASN A N 1
ATOM 1276 C CA . ASN A 1 162 ? -32.004 -21.468 -31.839 1.00 87.97 162 ASN A CA 1
ATOM 1277 C C . ASN A 1 162 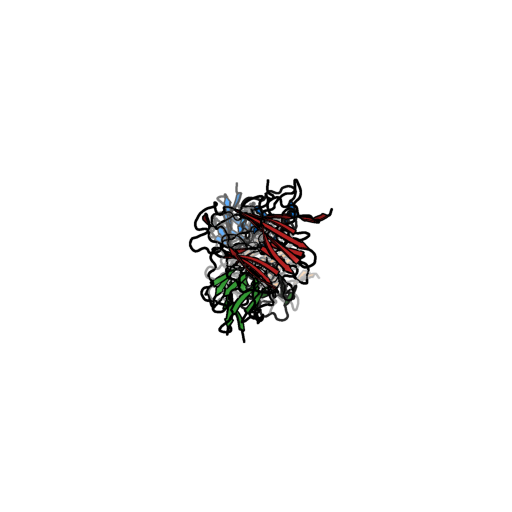? -30.906 -22.292 -32.502 1.00 83.21 162 ASN A C 1
ATOM 1278 O O . ASN A 1 162 ? -29.758 -21.858 -32.622 1.00 78.48 162 ASN A O 1
ATOM 1283 N N . SER A 1 163 ? -31.290 -23.479 -32.954 1.00 85.49 163 SER A N 1
ATOM 1284 C CA . SER A 1 163 ? -30.387 -24.415 -33.611 1.00 82.61 163 SER A CA 1
ATOM 1285 C C . SER A 1 163 ? -30.079 -23.943 -35.034 1.00 83.00 163 SER A C 1
ATOM 1286 O O . SER A 1 163 ? -28.917 -23.865 -35.425 1.00 79.03 163 SER A O 1
ATOM 1289 N N . ILE A 1 164 ? -31.135 -23.622 -35.787 1.00 88.57 164 ILE A N 1
ATOM 1290 C CA . ILE A 1 164 ? -31.016 -23.173 -37.174 1.00 90.37 164 ILE A CA 1
ATOM 1291 C C . ILE A 1 164 ? -31.357 -21.688 -37.329 1.00 91.65 164 ILE A C 1
ATOM 1292 O O . ILE A 1 164 ? -32.468 -21.256 -37.000 1.00 96.26 164 ILE A O 1
ATOM 1297 N N . LEU A 1 165 ? -30.388 -20.923 -37.835 1.00 88.28 165 LEU A N 1
ATOM 1298 C CA . LEU A 1 165 ? -30.599 -19.533 -38.243 1.00 90.06 165 LEU A CA 1
ATOM 1299 C C . LEU A 1 165 ? -30.799 -19.468 -39.754 1.00 94.28 165 LEU A C 1
ATOM 1300 O O . LEU A 1 165 ? -29.980 -19.990 -40.518 1.00 92.77 165 LEU A O 1
ATOM 1305 N N . ARG A 1 166 ? -31.894 -18.831 -40.167 1.00 100.38 166 ARG A N 1
ATOM 1306 C CA . ARG A 1 166 ? -32.225 -18.666 -41.576 1.00 105.72 166 ARG A CA 1
ATOM 1307 C C . ARG A 1 166 ? -32.399 -17.190 -41.913 1.00 107.93 166 ARG A C 1
ATOM 1308 O O . ARG A 1 166 ? -33.069 -16.448 -41.187 1.00 109.79 166 ARG A O 1
ATOM 1316 N N . ILE A 1 167 ? -31.777 -16.779 -43.017 1.00 108.33 167 ILE A N 1
ATOM 1317 C CA . ILE A 1 167 ? -31.859 -15.400 -43.521 1.00 111.05 167 ILE A CA 1
ATOM 1318 C C . ILE A 1 167 ? -32.187 -15.392 -45.030 1.00 117.57 167 ILE A C 1
ATOM 1319 O O . ILE A 1 167 ? -31.319 -15.674 -45.865 1.00 116.33 167 ILE A O 1
ATOM 1324 N N . ASP A 1 168 ? -33.438 -15.080 -45.375 1.00 125.32 168 ASP A N 1
ATOM 1325 C CA . ASP A 1 168 ? -33.881 -15.121 -46.776 1.00 132.88 168 ASP A CA 1
ATOM 1326 C C . ASP A 1 168 ? -33.156 -14.099 -47.645 1.00 133.08 168 ASP A C 1
ATOM 1327 O O . ASP A 1 168 ? -32.165 -14.439 -48.283 1.00 130.54 168 ASP A O 1
ATOM 1332 N N . PRO A 1 169 ? -33.631 -12.839 -47.677 1.00 136.76 169 PRO A N 1
ATOM 1333 C CA . PRO A 1 169 ? -32.801 -11.888 -48.410 1.00 136.35 169 PRO A CA 1
ATOM 1334 C C . PRO A 1 169 ? -31.526 -11.596 -47.609 1.00 127.34 169 PRO A C 1
ATOM 1335 O O . PRO A 1 169 ? -31.601 -11.279 -46.417 1.00 123.71 169 PRO A O 1
ATOM 1339 N N . ILE A 1 170 ? -30.368 -11.771 -48.243 1.00 124.53 170 ILE A N 1
ATOM 1340 C CA . ILE A 1 170 ? -29.101 -11.340 -47.648 1.00 117.68 170 ILE A CA 1
ATOM 1341 C C . ILE A 1 170 ? -28.584 -10.076 -48.340 1.00 120.25 170 ILE A C 1
ATOM 1342 O O . ILE A 1 170 ? -27.887 -10.144 -49.360 1.00 121.93 170 ILE A O 1
ATOM 1347 N N . LYS A 1 171 ? -28.964 -8.924 -47.787 1.00 121.41 171 LYS A N 1
ATOM 1348 C CA . LYS A 1 171 ? -28.438 -7.633 -48.234 1.00 123.66 171 LYS A CA 1
ATOM 1349 C C . LYS A 1 171 ? -26.950 -7.552 -47.896 1.00 117.76 171 LYS A C 1
ATOM 1350 O O . LYS A 1 171 ? -26.478 -8.267 -47.008 1.00 111.77 171 LYS A O 1
ATOM 1356 N N . ARG A 1 172 ? -26.216 -6.700 -48.609 1.00 120.15 172 ARG A N 1
ATOM 1357 C CA . ARG A 1 172 ? -24.757 -6.679 -48.490 1.00 116.19 172 ARG A CA 1
ATOM 1358 C C . ARG A 1 172 ? -24.244 -6.466 -47.062 1.00 110.52 172 ARG A C 1
ATOM 1359 O O . ARG A 1 172 ? -23.105 -6.816 -46.759 1.00 106.65 172 ARG A O 1
ATOM 1367 N N . GLU A 1 173 ? -25.097 -5.945 -46.182 1.00 110.80 173 GLU A N 1
ATOM 1368 C CA . GLU A 1 173 ? -24.705 -5.673 -44.795 1.00 106.60 173 GLU A CA 1
ATOM 1369 C C . GLU A 1 173 ? -24.727 -6.908 -43.886 1.00 101.01 173 GLU A C 1
ATOM 1370 O O . GLU A 1 173 ? -24.548 -6.805 -42.666 1.00 97.94 173 GLU A O 1
ATOM 1376 N N . ASP A 1 174 ? -24.930 -8.073 -44.499 1.00 100.36 174 ASP A N 1
ATOM 1377 C CA . ASP A 1 174 ? -24.907 -9.358 -43.804 1.00 95.69 174 ASP A CA 1
ATOM 1378 C C . ASP A 1 174 ? -23.626 -10.130 -44.108 1.00 92.51 174 ASP A C 1
ATOM 1379 O O . ASP A 1 174 ? -23.542 -11.332 -43.839 1.00 89.58 174 ASP A O 1
ATOM 1384 N N . ALA A 1 175 ? -22.636 -9.435 -44.670 1.00 93.85 175 ALA A N 1
ATOM 1385 C CA . ALA A 1 175 ? -21.334 -10.025 -44.986 1.00 92.20 175 ALA A CA 1
ATOM 1386 C C . ALA A 1 175 ? -20.381 -9.973 -43.798 1.00 88.05 175 ALA A C 1
ATOM 1387 O O . ALA A 1 175 ? -20.135 -8.913 -43.236 1.00 88.49 175 ALA A O 1
ATOM 1389 N N . GLY A 1 176 ? -19.830 -11.116 -43.422 1.00 84.75 176 GLY A N 1
ATOM 1390 C CA . GLY A 1 176 ? -18.908 -11.155 -42.294 1.00 81.48 176 GLY A CA 1
ATOM 1391 C C . GLY A 1 176 ? -18.553 -12.541 -41.800 1.00 78.09 176 GLY A C 1
ATOM 1392 O O . GLY A 1 176 ? -18.496 -13.499 -42.578 1.00 78.90 176 GLY A O 1
ATOM 1393 N N . GLU A 1 177 ? -18.302 -12.643 -40.499 1.00 74.96 177 GLU A N 1
ATOM 1394 C CA . GLU A 1 177 ? -17.893 -13.901 -39.908 1.00 72.07 177 GLU A CA 1
ATOM 1395 C C . GLU A 1 177 ? -18.914 -14.359 -38.890 1.00 69.38 177 GLU A C 1
ATOM 1396 O O . GLU A 1 177 ? -19.187 -13.667 -37.909 1.00 68.68 177 GLU A O 1
ATOM 1402 N N . TYR A 1 178 ? -19.486 -15.531 -39.146 1.00 68.70 178 TYR A N 1
ATOM 1403 C CA . TYR A 1 178 ? -20.569 -16.064 -38.346 1.00 67.19 178 TYR A CA 1
ATOM 1404 C C . TYR A 1 178 ? -20.086 -17.162 -37.444 1.00 64.42 178 TYR A C 1
ATOM 1405 O O . TYR A 1 178 ? -19.333 -18.036 -37.860 1.00 64.34 178 TYR A O 1
ATOM 1414 N N . GLN A 1 179 ? -20.528 -17.106 -36.196 1.00 62.82 179 GLN A N 1
ATOM 1415 C CA . GLN A 1 179 ? -20.304 -18.178 -35.245 1.00 60.66 179 GLN A CA 1
ATOM 1416 C C . GLN A 1 179 ? -21.574 -18.394 -34.475 1.00 60.72 179 GLN A C 1
ATOM 1417 O O . GLN A 1 179 ? -22.412 -17.499 -34.387 1.00 62.34 179 GLN A O 1
ATOM 1423 N N . CYS A 1 180 ? -21.714 -19.594 -33.927 1.00 59.65 180 CYS A N 1
ATOM 1424 C CA . CYS A 1 180 ? -22.615 -19.823 -32.800 1.00 59.76 180 CYS A CA 1
ATOM 1425 C C . CYS A 1 180 ? -21.789 -20.054 -31.524 1.00 57.93 180 CYS A C 1
ATOM 1426 O O . CYS A 1 180 ? -20.581 -20.313 -31.592 1.00 56.71 180 CYS A O 1
ATOM 1429 N N . GLU A 1 181 ? -22.414 -19.903 -30.366 1.00 58.56 181 GLU A N 1
ATOM 1430 C CA . GLU A 1 181 ? -21.750 -20.261 -29.136 1.00 57.61 181 GLU A CA 1
ATOM 1431 C C . GLU A 1 181 ? -22.738 -20.896 -28.200 1.00 58.82 181 GLU A C 1
ATOM 1432 O O . GLU A 1 181 ? -23.835 -20.382 -28.011 1.00 61.11 181 GLU A O 1
ATOM 1438 N N . ILE A 1 182 ? -22.365 -22.039 -27.635 1.00 57.99 182 ILE A N 1
ATOM 1439 C CA . ILE A 1 182 ? -23.182 -22.625 -26.594 1.00 59.64 182 ILE A CA 1
ATOM 1440 C C . ILE A 1 182 ? -22.615 -22.362 -25.222 1.00 60.12 182 ILE A C 1
ATOM 1441 O O . ILE A 1 182 ? -21.429 -22.546 -24.965 1.00 58.85 182 ILE A O 1
ATOM 1446 N N . SER A 1 183 ? -23.514 -21.880 -24.373 1.00 62.90 183 SER A N 1
ATOM 1447 C CA . SER A 1 183 ? -23.253 -21.497 -23.005 1.00 64.85 183 SER A CA 1
ATOM 1448 C C . SER A 1 183 ? -23.912 -22.553 -22.126 1.00 66.83 183 SER A C 1
ATOM 1449 O O . SER A 1 183 ? -24.504 -23.505 -22.629 1.00 66.60 183 SER A O 1
ATOM 1452 N N . ASN A 1 184 ? -23.853 -22.333 -20.816 1.00 69.59 184 ASN A N 1
ATOM 1453 C CA . ASN A 1 184 ? -24.056 -23.347 -19.787 1.00 71.63 184 ASN A CA 1
ATOM 1454 C C . ASN A 1 184 ? -23.514 -22.638 -18.554 1.00 74.40 184 ASN A C 1
ATOM 1455 O O . ASN A 1 184 ? -22.389 -22.140 -18.580 1.00 73.01 184 ASN A O 1
ATOM 1460 N N . PRO A 1 185 ? -24.301 -22.557 -17.475 1.00 79.19 185 PRO A N 1
ATOM 1461 C CA . PRO A 1 185 ? -23.918 -21.746 -16.312 1.00 83.15 185 PRO A CA 1
ATOM 1462 C C . PRO A 1 185 ? -22.481 -21.915 -15.790 1.00 82.32 185 PRO A C 1
ATOM 1463 O O . PRO A 1 185 ? -22.110 -21.242 -14.834 1.00 86.29 185 PRO A O 1
ATOM 1467 N N . VAL A 1 186 ? -21.689 -22.788 -16.417 1.00 78.11 186 VAL A N 1
ATOM 1468 C CA . VAL A 1 186 ? -20.296 -23.074 -15.998 1.00 77.98 186 VAL A CA 1
ATOM 1469 C C . VAL A 1 186 ? -19.251 -23.127 -17.157 1.00 73.66 186 VAL A C 1
ATOM 1470 O O . VAL A 1 186 ? -18.043 -23.251 -16.923 1.00 74.22 186 VAL A O 1
ATOM 1474 N N . SER A 1 187 ? -19.726 -23.029 -18.397 1.00 70.25 187 SER A N 1
ATOM 1475 C CA . SER A 1 187 ? -18.862 -23.122 -19.571 1.00 66.84 187 SER A CA 1
ATOM 1476 C C . SER A 1 187 ? -19.392 -22.341 -20.778 1.00 64.71 187 SER A C 1
ATOM 1477 O O . SER A 1 187 ? -20.602 -22.175 -20.962 1.00 65.07 187 SER A O 1
ATOM 1480 N N . VAL A 1 188 ? -18.460 -21.840 -21.583 1.00 63.27 188 VAL A N 1
ATOM 1481 C CA . VAL A 1 188 ? -18.784 -21.164 -22.845 1.00 61.46 188 VAL A CA 1
ATOM 1482 C C . VAL A 1 188 ? -17.793 -21.635 -23.877 1.00 59.48 188 VAL A C 1
ATOM 1483 O O . VAL A 1 188 ? -16.598 -21.612 -23.625 1.00 60.47 188 VAL A O 1
ATOM 1487 N N . ARG A 1 189 ? -18.282 -22.078 -25.025 1.00 57.58 189 ARG A N 1
ATOM 1488 C CA . ARG A 1 189 ? -17.406 -22.342 -26.159 1.00 56.57 189 ARG A CA 1
ATOM 1489 C C . ARG A 1 189 ? -18.001 -21.811 -27.474 1.00 55.69 189 ARG A C 1
ATOM 1490 O O . ARG A 1 189 ? -19.229 -21.805 -27.653 1.00 55.60 189 ARG A O 1
ATOM 1498 N N . ARG A 1 190 ? -17.119 -21.356 -28.377 1.00 55.84 190 ARG A N 1
ATOM 1499 C CA . ARG A 1 190 ? -17.517 -20.749 -29.667 1.00 55.70 190 ARG A CA 1
ATOM 1500 C C . ARG A 1 190 ? -17.227 -21.657 -30.851 1.00 55.66 190 ARG A C 1
ATOM 1501 O O . ARG A 1 190 ? -16.198 -22.343 -30.884 1.00 56.30 190 ARG A O 1
ATOM 1509 N N . SER A 1 191 ? -18.131 -21.646 -31.826 1.00 55.78 191 SER A N 1
ATOM 1510 C CA . SER A 1 191 ? -18.000 -22.513 -32.992 1.00 56.67 191 SER A CA 1
ATOM 1511 C C . SER A 1 191 ? -16.943 -21.999 -33.952 1.00 58.08 191 SER A C 1
ATOM 1512 O O . SER A 1 191 ? -16.483 -20.854 -33.840 1.00 58.35 191 SER A O 1
ATOM 1515 N N . ASN A 1 192 ? -16.557 -22.849 -34.898 1.00 59.77 192 ASN A N 1
ATOM 1516 C CA . ASN A 1 192 ? -15.675 -22.436 -35.973 1.00 62.16 192 ASN A CA 1
ATOM 1517 C C . ASN A 1 192 ? -16.378 -21.302 -36.685 1.00 62.47 192 ASN A C 1
ATOM 1518 O O . ASN A 1 192 ? -17.606 -21.303 -36.782 1.00 61.88 192 ASN A O 1
ATOM 1523 N N . SER A 1 193 ? -15.622 -20.320 -37.159 1.00 64.04 193 SER A N 1
ATOM 1524 C CA . SER A 1 193 ? -16.223 -19.219 -37.870 1.00 64.95 193 SER A CA 1
ATOM 1525 C C . SER A 1 193 ? -16.606 -19.625 -39.282 1.00 67.62 193 SER A C 1
ATOM 1526 O O . SER A 1 193 ? -16.025 -20.547 -39.845 1.00 69.58 193 SER A O 1
ATOM 1529 N N . ILE A 1 194 ? -17.592 -18.929 -39.840 1.00 68.45 194 ILE A N 1
ATOM 1530 C CA . ILE A 1 194 ? -18.001 -19.103 -41.229 1.00 71.95 194 ILE A CA 1
ATOM 1531 C C . ILE A 1 194 ? -18.115 -17.749 -41.896 1.00 74.02 194 ILE A C 1
ATOM 1532 O O . ILE A 1 194 ? -18.751 -16.850 -41.363 1.00 72.82 194 ILE A O 1
ATOM 1537 N N . LYS A 1 195 ? -17.489 -17.613 -43.063 1.00 77.80 195 LYS A N 1
ATOM 1538 C CA . LYS A 1 195 ? -17.336 -16.308 -43.735 1.00 80.47 195 LYS A CA 1
ATOM 1539 C C . LYS A 1 195 ? -18.171 -16.167 -45.009 1.00 84.58 195 LYS A C 1
ATOM 1540 O O . LYS A 1 195 ? -17.796 -16.670 -46.069 1.00 88.49 195 LYS A O 1
ATOM 1546 N N . LEU A 1 196 ? -19.294 -15.465 -44.900 1.00 84.51 196 LEU A N 1
ATOM 1547 C CA . LEU A 1 196 ? -20.160 -15.183 -46.048 1.00 89.13 196 LEU A CA 1
ATOM 1548 C C . LEU A 1 196 ? -19.672 -13.980 -46.867 1.00 92.82 196 LEU A C 1
ATOM 1549 O O . LEU A 1 196 ? -19.684 -12.841 -46.379 1.00 91.98 196 LEU A O 1
ATOM 1554 N N . ASP A 1 197 ? -19.238 -14.238 -48.103 1.00 97.55 197 ASP A N 1
ATOM 1555 C CA . ASP A 1 197 ? -18.876 -13.166 -49.037 1.00 102.25 197 ASP A CA 1
ATOM 1556 C C . ASP A 1 197 ? -19.985 -13.073 -50.066 1.00 107.23 197 ASP A C 1
ATOM 1557 O O . ASP A 1 197 ? -19.940 -13.753 -51.094 1.00 111.74 197 ASP A O 1
ATOM 1562 N N . ILE A 1 198 ? -20.977 -12.235 -49.787 1.00 107.23 198 ILE A N 1
ATOM 1563 C CA . ILE A 1 198 ? -22.149 -12.090 -50.660 1.00 112.56 198 ILE A CA 1
ATOM 1564 C C . ILE A 1 198 ? -21.799 -11.509 -52.037 1.00 119.38 198 ILE A C 1
ATOM 1565 O O . ILE A 1 198 ? -21.849 -10.297 -52.238 1.00 121.69 198 ILE A O 1
ATOM 1570 N N . ILE A 1 199 ? -21.443 -12.392 -52.971 1.00 123.19 199 ILE A N 1
ATOM 1571 C CA . ILE A 1 199 ? -21.077 -11.986 -54.339 1.00 130.64 199 ILE A CA 1
ATOM 1572 C C . ILE A 1 199 ? -22.133 -12.399 -55.373 1.00 137.48 199 ILE A C 1
ATOM 1573 O O . ILE A 1 199 ? -22.522 -11.600 -56.227 1.00 143.54 199 ILE A O 1
ATOM 1578 N N . TYR B 2 1 ? -38.151 -47.418 13.966 1.00 57.84 15 TYR B N 1
ATOM 1579 C CA . TYR B 2 1 ? -37.054 -47.375 14.971 1.00 55.08 15 TYR B CA 1
ATOM 1580 C C . TYR B 2 1 ? -37.608 -47.569 16.367 1.00 55.93 15 TYR B C 1
ATOM 1581 O O . TYR B 2 1 ? -36.875 -47.496 17.354 1.00 54.68 15 TYR B O 1
ATOM 1590 N N . ILE B 2 2 ? -38.894 -47.891 16.429 1.00 58.75 16 ILE B N 1
ATOM 1591 C CA . ILE B 2 2 ? -39.753 -47.454 17.556 1.00 61.45 16 ILE B CA 1
ATOM 1592 C C . ILE B 2 2 ? -38.966 -46.951 18.806 1.00 60.25 16 ILE B C 1
ATOM 1593 O O . ILE B 2 2 ? -38.137 -47.659 19.383 1.00 58.27 16 ILE B O 1
ATOM 1598 N N . GLY B 2 3 ? -39.232 -45.702 19.160 1.00 62.18 17 GLY B N 1
ATOM 1599 C CA . GLY B 2 3 ? -38.298 -44.886 19.893 1.00 61.08 17 GLY B CA 1
ATOM 1600 C C . GLY B 2 3 ? -38.277 -43.585 19.118 1.00 61.77 17 GLY B C 1
ATOM 1601 O O . GLY B 2 3 ? -37.859 -43.552 17.964 1.00 59.99 17 GLY B O 1
ATOM 1602 N N . ASP B 2 4 ? -38.757 -42.510 19.741 1.00 65.07 18 ASP B N 1
ATOM 1603 C CA . ASP B 2 4 ? -38.960 -41.242 19.042 1.00 67.08 18 ASP B CA 1
ATOM 1604 C C . ASP B 2 4 ? -37.851 -40.217 19.170 1.00 65.63 18 ASP B C 1
ATOM 1605 O O . ASP B 2 4 ? -37.638 -39.464 18.259 1.00 65.73 18 ASP B O 1
ATOM 1610 N N . PHE B 2 5 ? -37.161 -40.168 20.295 1.00 64.93 19 PHE B N 1
ATOM 1611 C CA . PHE B 2 5 ? -36.118 -39.171 20.522 1.00 64.36 19 PHE B CA 1
ATOM 1612 C C . PHE B 2 5 ? -34.899 -39.390 19.633 1.00 60.38 19 PHE B C 1
ATOM 1613 O O . PHE B 2 5 ? -34.479 -40.519 19.401 1.00 57.69 19 PHE B O 1
ATOM 1621 N N . ARG B 2 6 ? -34.327 -38.308 19.132 1.00 60.67 20 ARG B N 1
ATOM 1622 C CA . ARG B 2 6 ? -33.138 -38.422 18.324 1.00 57.87 20 ARG B CA 1
ATOM 1623 C C . ARG B 2 6 ? -32.003 -38.168 19.274 1.00 57.63 20 ARG B C 1
ATOM 1624 O O . ARG B 2 6 ? -31.701 -37.045 19.630 1.00 59.53 20 ARG B O 1
ATOM 1632 N N . CYS B 2 7 ? -31.397 -39.240 19.727 1.00 55.99 21 CYS B N 1
ATOM 1633 C CA . CYS B 2 7 ? -30.237 -39.149 20.599 1.00 56.49 21 CYS B CA 1
ATOM 1634 C C . CYS B 2 7 ? -29.016 -38.675 19.816 1.00 55.90 21 CYS B C 1
ATOM 1635 O O . CYS B 2 7 ? -28.888 -38.922 18.612 1.00 54.46 21 CYS B O 1
ATOM 1638 N N . ILE B 2 8 ? -28.130 -37.954 20.481 1.00 57.68 22 ILE B N 1
ATOM 1639 C CA . ILE B 2 8 ? -26.848 -37.699 19.880 1.00 57.81 22 ILE B CA 1
ATOM 1640 C C . ILE B 2 8 ? -25.893 -38.801 20.353 1.00 58.10 22 ILE B C 1
ATOM 1641 O O . ILE B 2 8 ? -25.631 -38.978 21.556 1.00 59.98 22 ILE B O 1
ATOM 1646 N N . GLN B 2 9 ? -25.425 -39.574 19.376 1.00 56.94 23 GLN B N 1
ATOM 1647 C CA . GLN B 2 9 ? -24.764 -40.842 19.639 1.00 57.53 23 GLN B CA 1
ATOM 1648 C C . GLN B 2 9 ? -23.377 -40.897 19.023 1.00 59.52 23 GLN B C 1
ATOM 1649 O O . GLN B 2 9 ? -23.114 -40.272 18.002 1.00 59.40 23 GLN B O 1
ATOM 1655 N N . LEU B 2 10 ? -22.504 -41.662 19.658 1.00 62.11 24 LEU B N 1
ATOM 1656 C CA . LEU B 2 10 ? -21.147 -41.855 19.191 1.00 65.36 24 LEU B CA 1
ATOM 1657 C C . LEU B 2 10 ? -21.034 -43.082 18.269 1.00 65.25 24 LEU B C 1
ATOM 1658 O O . LEU B 2 10 ? -20.200 -43.984 18.492 1.00 68.67 24 LEU B O 1
ATOM 1663 N N . VAL B 2 11 ? -21.867 -43.125 17.233 1.00 62.14 25 VAL B N 1
ATOM 1664 C CA . VAL B 2 11 ? -21.865 -44.278 16.345 1.00 62.36 25 VAL B CA 1
ATOM 1665 C C . VAL B 2 11 ? -22.310 -43.910 14.927 1.00 60.80 25 VAL B C 1
ATOM 1666 O O . VAL B 2 11 ? -23.292 -43.170 14.731 1.00 58.07 25 VAL B O 1
ATOM 1670 N N . ASN B 2 12 ? -21.569 -44.422 13.948 1.00 63.47 26 ASN B N 1
ATOM 1671 C CA . ASN B 2 12 ? -21.941 -44.303 12.539 1.00 63.06 26 ASN B CA 1
ATOM 1672 C C . ASN B 2 12 ? -23.244 -45.025 12.192 1.00 60.27 26 ASN B C 1
ATOM 1673 O O . ASN B 2 12 ? -23.733 -45.861 12.944 1.00 59.07 26 ASN B O 1
ATOM 1678 N N . SER B 2 13 ? -23.793 -44.681 11.036 1.00 59.89 27 SER B N 1
ATOM 1679 C CA . SER B 2 13 ? -24.998 -45.301 10.526 1.00 58.31 27 SER B CA 1
ATOM 1680 C C . SER B 2 13 ? -24.820 -45.629 9.064 1.00 60.98 27 SER B C 1
ATOM 1681 O O . SER B 2 13 ? -24.164 -44.886 8.323 1.00 63.18 27 SER B O 1
ATOM 1684 N N . ASN B 2 14 ? -25.400 -46.753 8.659 1.00 61.33 28 ASN B N 1
ATOM 1685 C CA . ASN B 2 14 ? -25.431 -47.148 7.260 1.00 64.33 28 ASN B CA 1
ATOM 1686 C C . ASN B 2 14 ? -26.761 -47.803 6.920 1.00 63.35 28 ASN B C 1
ATOM 1687 O O . ASN B 2 14 ? -27.499 -48.236 7.802 1.00 60.78 28 ASN B O 1
ATOM 1692 N N . GLY B 2 15 ? -27.072 -47.855 5.632 1.00 66.03 29 GLY B N 1
ATOM 1693 C CA . GLY B 2 15 ? -28.345 -48.396 5.216 1.00 66.03 29 GLY B CA 1
ATOM 1694 C C . GLY B 2 15 ? -28.211 -49.787 4.670 1.00 69.04 29 GLY B C 1
ATOM 1695 O O . GLY B 2 15 ? -28.745 -50.060 3.598 1.00 71.95 29 GLY B O 1
ATOM 1696 N N . ALA B 2 16 ? -27.493 -50.657 5.387 1.00 69.10 30 ALA B N 1
ATOM 1697 C CA . ALA B 2 16 ? -27.261 -52.019 4.900 1.00 72.80 30 ALA B CA 1
ATOM 1698 C C . ALA B 2 16 ? -28.454 -52.887 5.252 1.00 71.33 30 ALA B C 1
ATOM 1699 O O . ALA B 2 16 ? -29.201 -52.576 6.192 1.00 67.41 30 ALA B O 1
ATOM 1701 N N . ASN B 2 17 ? -28.657 -53.940 4.464 1.00 75.10 31 ASN B N 1
ATOM 1702 C CA . ASN B 2 17 ? -29.648 -54.966 4.763 1.00 74.81 31 ASN B CA 1
ATOM 1703 C C . ASN B 2 17 ? -29.105 -55.794 5.897 1.00 74.05 31 ASN B C 1
ATOM 1704 O O . ASN B 2 17 ? -27.897 -55.813 6.133 1.00 75.54 31 ASN B O 1
ATOM 1709 N N . VAL B 2 18 ? -29.984 -56.490 6.603 1.00 72.50 32 VAL B N 1
ATOM 1710 C CA . VAL B 2 18 ? -29.548 -57.382 7.678 1.00 72.57 32 VAL B CA 1
ATOM 1711 C C . VAL B 2 18 ? -30.236 -58.749 7.562 1.00 75.09 32 VAL B C 1
ATOM 1712 O O . VAL B 2 18 ? -31.460 -58.839 7.452 1.00 74.07 32 VAL B O 1
ATOM 1716 N N . SER B 2 19 ? -29.428 -59.806 7.575 1.00 79.14 33 SER B N 1
ATOM 1717 C CA . SER B 2 19 ? -29.914 -61.183 7.485 1.00 82.42 33 SER B CA 1
ATOM 1718 C C . SER B 2 19 ? -31.034 -61.446 8.468 1.00 79.25 33 SER B C 1
ATOM 1719 O O . SER B 2 19 ? -30.983 -60.958 9.595 1.00 75.76 33 SER B O 1
ATOM 1722 N N . ALA B 2 20 ? -32.059 -62.188 8.050 1.00 80.98 34 ALA B N 1
ATOM 1723 C CA . ALA B 2 20 ? -33.163 -62.514 8.962 1.00 78.94 34 ALA B CA 1
ATOM 1724 C C . ALA B 2 20 ? -32.601 -63.256 10.183 1.00 79.42 34 ALA B C 1
ATOM 1725 O O . ALA B 2 20 ? -31.682 -64.074 10.029 1.00 83.45 34 ALA B O 1
ATOM 1727 N N . PRO B 2 21 ? -33.127 -62.967 11.401 1.00 76.18 35 PRO B N 1
ATOM 1728 C CA . PRO B 2 21 ? -32.727 -63.663 12.635 1.00 77.15 35 PRO B CA 1
ATOM 1729 C C . PRO B 2 21 ? -32.538 -65.172 12.438 1.00 82.45 35 PRO B C 1
ATOM 1730 O O . PRO B 2 21 ? -33.443 -65.830 11.924 1.00 84.21 35 PRO B O 1
ATOM 1734 N N . SER B 2 22 ? -31.371 -65.685 12.847 1.00 85.59 36 SER B N 1
ATOM 1735 C CA . SER B 2 22 ? -30.930 -67.077 12.575 1.00 91.89 36 SER B CA 1
ATOM 1736 C C . SER B 2 22 ? -31.422 -68.128 13.581 1.00 94.03 36 SER B C 1
ATOM 1737 O O . SER B 2 22 ? -31.151 -68.040 14.773 1.00 93.37 36 SER B O 1
ATOM 1740 N N . ILE B 2 23 ? -32.118 -69.137 13.076 1.00 97.25 37 ILE B N 1
ATOM 1741 C CA . ILE B 2 23 ? -32.830 -70.099 13.912 1.00 99.21 37 ILE B CA 1
ATOM 1742 C C . ILE B 2 23 ? -31.940 -71.195 14.585 1.00 105.18 37 ILE B C 1
ATOM 1743 O O . ILE B 2 23 ? -30.890 -71.604 14.074 1.00 109.87 37 ILE B O 1
ATOM 1748 N N . SER B 2 24 ? -32.437 -71.678 15.720 1.00 105.71 38 SER B N 1
ATOM 1749 C CA . SER B 2 24 ? -31.714 -72.426 16.746 1.00 110.48 38 SER B CA 1
ATOM 1750 C C . SER B 2 24 ? -30.976 -73.688 16.335 1.00 118.56 38 SER B C 1
ATOM 1751 O O . SER B 2 24 ? -31.095 -74.145 15.208 1.00 120.99 38 SER B O 1
ATOM 1754 N N . THR B 2 25 ? -30.204 -74.220 17.288 1.00 123.38 39 THR B N 1
ATOM 1755 C CA . THR B 2 25 ? -29.636 -75.584 17.276 1.00 132.46 39 THR B CA 1
ATOM 1756 C C . THR B 2 25 ? -29.129 -76.065 15.910 1.00 137.16 39 THR B C 1
ATOM 1757 O O . THR B 2 25 ? -28.440 -75.329 15.200 1.00 135.89 39 THR B O 1
ATOM 1761 N N . LEU B 2 51 ? -54.774 -72.347 36.773 1.00 81.68 65 LEU B N 1
ATOM 1762 C CA . LEU B 2 51 ? -55.708 -71.486 36.061 1.00 82.45 65 LEU B CA 1
ATOM 1763 C C . LEU B 2 51 ? -55.050 -70.832 34.837 1.00 80.32 65 LEU B C 1
ATOM 1764 O O . LEU B 2 51 ? -55.482 -71.077 33.718 1.00 82.52 65 LEU B O 1
ATOM 1769 N N . THR B 2 52 ? -54.019 -70.009 35.018 1.00 76.39 66 THR B N 1
ATOM 1770 C CA . THR B 2 52 ? -53.354 -69.397 33.852 1.00 74.52 66 THR B CA 1
ATOM 1771 C C . THR B 2 52 ? -51.893 -69.807 33.793 1.00 72.30 66 THR B C 1
ATOM 1772 O O . THR B 2 52 ? -51.150 -69.521 34.707 1.00 69.94 66 THR B O 1
ATOM 1776 N N . GLY B 2 53 ? -51.490 -70.459 32.707 1.00 73.41 67 GLY B N 1
ATOM 1777 C CA . GLY B 2 53 ? -50.141 -70.987 32.589 1.00 72.07 67 GLY B CA 1
ATOM 1778 C C . GLY B 2 53 ? -49.407 -70.590 31.330 1.00 70.88 67 GLY B C 1
ATOM 1779 O O . GLY B 2 53 ? -49.972 -70.604 30.249 1.00 72.74 67 GLY B O 1
ATOM 1780 N N . TYR B 2 54 ? -48.132 -70.256 31.495 1.00 68.07 68 TYR B N 1
ATOM 1781 C CA . TYR B 2 54 ? -47.242 -69.821 30.427 1.00 66.65 68 TYR B CA 1
ATOM 1782 C C . TYR B 2 54 ? -46.224 -70.900 30.103 1.00 67.70 68 TYR B C 1
ATOM 1783 O O . TYR B 2 54 ? -45.529 -71.369 30.995 1.00 67.19 68 TYR B O 1
ATOM 1792 N N . TYR B 2 55 ? -46.120 -71.298 28.838 1.00 69.47 69 TYR B N 1
ATOM 1793 C CA . TYR B 2 55 ? -45.028 -72.166 28.433 1.00 70.46 69 TYR B CA 1
ATOM 1794 C C . TYR B 2 55 ? -44.556 -71.832 27.020 1.00 70.48 69 TYR B C 1
ATOM 1795 O O . TYR B 2 55 ? -45.220 -71.053 26.324 1.00 70.20 69 TYR B O 1
ATOM 1804 N N . PRO B 2 56 ? -43.387 -72.397 26.609 1.00 71.00 70 PRO B N 1
ATOM 1805 C CA . PRO B 2 56 ? -42.981 -72.460 25.200 1.00 72.29 70 PRO B CA 1
ATOM 1806 C C . PRO B 2 56 ? -43.493 -73.761 24.572 1.00 76.99 70 PRO B C 1
ATOM 1807 O O . PRO B 2 56 ? -43.739 -74.738 25.302 1.00 79.07 70 PRO B O 1
ATOM 1811 N N . VAL B 2 57 ? -43.640 -73.762 23.243 1.00 78.91 71 VAL B N 1
ATOM 1812 C CA . VAL B 2 57 ? -44.242 -74.894 22.503 1.00 83.91 71 VAL B CA 1
ATOM 1813 C C . VAL B 2 57 ? -43.268 -76.069 22.291 1.00 86.69 71 VAL B C 1
ATOM 1814 O O . VAL B 2 57 ? -42.075 -75.843 22.059 1.00 85.13 71 VAL B O 1
ATOM 1818 N N . ASP B 2 58 ? -43.801 -77.301 22.418 1.00 91.05 72 ASP B N 1
ATOM 1819 C CA . ASP B 2 58 ? -43.200 -78.598 21.956 1.00 95.53 72 ASP B CA 1
ATOM 1820 C C . ASP B 2 58 ? -41.854 -78.479 21.218 1.00 95.00 72 ASP B C 1
ATOM 1821 O O . ASP B 2 58 ? -40.790 -78.430 21.850 1.00 92.92 72 ASP B O 1
ATOM 1826 N N . GLY B 2 59 ? -41.911 -78.424 19.887 1.00 97.14 73 GLY B N 1
ATOM 1827 C CA . GLY B 2 59 ? -40.709 -78.456 19.068 1.00 97.65 73 GLY B CA 1
ATOM 1828 C C . GLY B 2 59 ? -40.276 -77.066 18.686 1.00 93.12 73 GLY B C 1
ATOM 1829 O O . GLY B 2 59 ? -39.792 -76.855 17.569 1.00 94.07 73 GLY B O 1
ATOM 1830 N N . SER B 2 60 ? -40.448 -76.123 19.619 1.00 88.50 74 SER B N 1
ATOM 1831 C CA . SER B 2 60 ? -40.171 -74.704 19.372 1.00 84.22 74 SER B CA 1
ATOM 1832 C C . SER B 2 60 ? -38.733 -74.435 18.973 1.00 83.08 74 SER B C 1
ATOM 1833 O O . SER B 2 60 ? -37.818 -75.186 19.336 1.00 84.32 74 SER B O 1
ATOM 1836 N N . LYS B 2 61 ? -38.548 -73.353 18.229 1.00 80.98 75 LYS B N 1
ATOM 1837 C CA . LYS B 2 61 ? -37.255 -73.029 17.668 1.00 80.29 75 LYS B CA 1
ATOM 1838 C C . LYS B 2 61 ? -36.864 -71.589 18.009 1.00 75.56 75 LYS B C 1
ATOM 1839 O O . LYS B 2 61 ? -37.576 -70.651 17.630 1.00 74.04 75 LYS B O 1
ATOM 1845 N N . PHE B 2 62 ? -35.760 -71.406 18.744 1.00 73.59 76 PHE B N 1
ATOM 1846 C CA . PHE B 2 62 ? -35.335 -70.065 19.203 1.00 69.44 76 PHE B CA 1
ATOM 1847 C C . PHE B 2 62 ? -34.735 -69.258 18.047 1.00 69.05 76 PHE B C 1
ATOM 1848 O O . PHE B 2 62 ? -34.218 -69.839 17.094 1.00 71.81 76 PHE B O 1
ATOM 1856 N N . ARG B 2 63 ? -34.772 -67.932 18.124 1.00 65.94 77 ARG B N 1
ATOM 1857 C CA . ARG B 2 63 ? -34.055 -67.114 17.130 1.00 65.52 77 ARG B CA 1
ATOM 1858 C C . ARG B 2 63 ? -33.058 -66.172 17.783 1.00 62.69 77 ARG B C 1
ATOM 1859 O O . ARG B 2 63 ? -33.368 -65.549 18.809 1.00 60.20 77 ARG B O 1
ATOM 1867 N N . ASN B 2 64 ? -31.858 -66.067 17.212 1.00 63.38 78 ASN B N 1
ATOM 1868 C CA . ASN B 2 64 ? -30.871 -65.165 17.804 1.00 61.16 78 ASN B CA 1
ATOM 1869 C C . ASN B 2 64 ? -31.046 -63.721 17.395 1.00 59.14 78 ASN B C 1
ATOM 1870 O O . ASN B 2 64 ? -30.787 -63.371 16.238 1.00 60.12 78 ASN B O 1
ATOM 1875 N N . LEU B 2 65 ? -31.426 -62.878 18.354 1.00 56.61 79 LEU B N 1
ATOM 1876 C CA . LEU B 2 65 ? -31.649 -61.455 18.067 1.00 54.95 79 LEU B CA 1
ATOM 1877 C C . LEU B 2 65 ? -30.488 -60.550 18.463 1.00 53.75 79 LEU B C 1
ATOM 1878 O O . LEU B 2 65 ? -30.615 -59.353 18.429 1.00 52.48 79 LEU B O 1
ATOM 1883 N N . ALA B 2 66 ? -29.344 -61.094 18.816 1.00 54.51 80 ALA B N 1
ATOM 1884 C CA . ALA B 2 66 ? -28.240 -60.229 19.166 1.00 53.83 80 ALA B CA 1
ATOM 1885 C C . ALA B 2 66 ? -27.614 -59.703 17.915 1.00 54.86 80 ALA B C 1
ATOM 1886 O O . ALA B 2 66 ? -27.321 -60.473 17.011 1.00 56.85 80 ALA B O 1
ATOM 1888 N N . LEU B 2 67 ? -27.419 -58.385 17.876 1.00 53.77 81 LEU B N 1
ATOM 1889 C CA . LEU B 2 67 ? -26.754 -57.695 16.770 1.00 54.74 81 LEU B CA 1
ATOM 1890 C C . LEU B 2 67 ? -25.444 -57.041 17.209 1.00 54.94 81 LEU B C 1
ATOM 1891 O O . LEU B 2 67 ? -25.320 -56.603 18.352 1.00 53.81 81 LEU B O 1
ATOM 1896 N N . THR B 2 68 ? -24.449 -56.990 16.331 1.00 56.69 82 THR B N 1
ATOM 1897 C CA . THR B 2 68 ? -23.183 -56.381 16.744 1.00 57.32 82 THR B CA 1
ATOM 1898 C C . THR B 2 68 ? -22.393 -55.620 15.691 1.00 58.76 82 THR B C 1
ATOM 1899 O O . THR B 2 68 ? -22.281 -56.036 14.530 1.00 60.27 82 THR B O 1
ATOM 1903 N N . GLY B 2 69 ? -21.815 -54.509 16.148 1.00 58.58 83 GLY B N 1
ATOM 1904 C CA . GLY B 2 69 ? -20.886 -53.704 15.357 1.00 60.23 83 GLY B CA 1
ATOM 1905 C C . GLY B 2 69 ? -19.667 -53.269 16.152 1.00 61.36 83 GLY B C 1
ATOM 1906 O O . GLY B 2 69 ? -19.623 -53.408 17.355 1.00 60.65 83 GLY B O 1
ATOM 1907 N N . THR B 2 70 ? -18.668 -52.759 15.457 1.00 63.42 84 THR B N 1
ATOM 1908 C CA . THR B 2 70 ? -17.481 -52.210 16.071 1.00 65.05 84 THR B CA 1
ATOM 1909 C C . THR B 2 70 ? -17.704 -50.725 16.068 1.00 64.63 84 THR B C 1
ATOM 1910 O O . THR B 2 70 ? -17.538 -50.030 17.064 1.00 64.51 84 THR B O 1
ATOM 1914 N N . ASN B 2 71 ? -18.161 -50.280 14.911 1.00 64.60 85 ASN B N 1
ATOM 1915 C CA . ASN B 2 71 ? -18.046 -48.928 14.475 1.00 65.40 85 ASN B CA 1
ATOM 1916 C C . ASN B 2 71 ? -19.424 -48.304 14.304 1.00 63.45 85 ASN B C 1
ATOM 1917 O O . ASN B 2 71 ? -19.740 -47.315 14.947 1.00 63.00 85 ASN B O 1
ATOM 1922 N N . SER B 2 72 ? -20.237 -48.920 13.443 1.00 62.67 86 SER B N 1
ATOM 1923 C CA . SER B 2 72 ? -21.533 -48.398 13.060 1.00 61.40 86 SER B CA 1
ATOM 1924 C C . SER B 2 72 ? -22.683 -49.296 13.494 1.00 59.36 86 SER B C 1
ATOM 1925 O O . SER B 2 72 ? -22.529 -50.507 13.628 1.00 59.21 86 SER B O 1
ATOM 1928 N N . VAL B 2 73 ? -23.838 -48.678 13.706 1.00 58.13 87 VAL B N 1
ATOM 1929 C CA . VAL B 2 73 ? -25.106 -49.385 13.710 1.00 56.75 87 VAL B CA 1
ATOM 1930 C C . VAL B 2 73 ? -25.670 -49.319 12.294 1.00 57.74 87 VAL B C 1
ATOM 1931 O O . VAL B 2 73 ? -25.224 -48.520 11.463 1.00 59.19 87 VAL B O 1
ATOM 1935 N N . SER B 2 74 ? -26.680 -50.132 12.031 1.00 57.22 88 SER B N 1
ATOM 1936 C CA . SER B 2 74 ? -27.280 -50.182 10.722 1.00 58.46 88 SER B CA 1
ATOM 1937 C C . SER B 2 74 ? -28.788 -49.987 10.829 1.00 57.74 88 SER B C 1
ATOM 1938 O O . SER B 2 74 ? -29.458 -50.745 11.500 1.00 56.65 88 SER B O 1
ATOM 1941 N N . LEU B 2 75 ? -29.312 -48.969 10.155 1.00 58.67 89 LEU B N 1
ATOM 1942 C CA . LEU B 2 75 ? -30.709 -48.542 10.289 1.00 58.44 89 LEU B CA 1
ATOM 1943 C C . LEU B 2 75 ? -31.748 -49.653 10.166 1.00 58.38 89 LEU B C 1
ATOM 1944 O O . LEU B 2 75 ? -32.797 -49.611 10.801 1.00 57.66 89 LEU B O 1
ATOM 1949 N N . SER B 2 76 ? -31.451 -50.656 9.354 1.00 59.46 90 SER B N 1
ATOM 1950 C CA . SER B 2 76 ? -32.334 -51.813 9.220 1.00 59.88 90 SER B CA 1
ATOM 1951 C C . SER B 2 76 ? -32.359 -52.705 10.476 1.00 58.16 90 SER B C 1
ATOM 1952 O O . SER B 2 76 ? -33.209 -53.586 10.589 1.00 58.43 90 SER B O 1
ATOM 1955 N N . TRP B 2 77 ? -31.427 -52.478 11.402 1.00 56.70 91 TRP B N 1
ATOM 1956 C CA . TRP B 2 77 ? -31.419 -53.162 12.696 1.00 55.12 91 TRP B CA 1
ATOM 1957 C C . TRP B 2 77 ? -32.622 -52.835 13.574 1.00 53.98 91 TRP B C 1
ATOM 1958 O O . TRP B 2 77 ? -33.021 -53.632 14.426 1.00 53.15 91 TRP B O 1
ATOM 1969 N N . PHE B 2 78 ? -33.195 -51.657 13.353 1.00 54.22 92 PHE B N 1
ATOM 1970 C CA . PHE B 2 78 ? -34.148 -51.073 14.290 1.00 53.35 92 PHE B CA 1
ATOM 1971 C C . PHE B 2 78 ? -35.581 -51.147 13.795 1.00 54.49 92 PHE B C 1
ATOM 1972 O O . PHE B 2 78 ? -36.359 -50.231 13.987 1.00 54.82 92 PHE B O 1
ATOM 1980 N N . GLN B 2 79 ? -35.922 -52.259 13.158 1.00 55.49 93 GLN B N 1
ATOM 1981 C CA . GLN B 2 79 ? -37.287 -52.487 12.699 1.00 57.00 93 GLN B CA 1
ATOM 1982 C C . GLN B 2 79 ? -37.566 -53.991 12.703 1.00 57.55 93 GLN B C 1
ATOM 1983 O O . GLN B 2 79 ? -36.664 -54.782 13.005 1.00 56.80 93 GLN B O 1
ATOM 1989 N N . PRO B 2 80 ? -38.820 -54.395 12.406 1.00 59.18 94 PRO B N 1
ATOM 1990 C CA . PRO B 2 80 ? -39.100 -55.826 12.352 1.00 60.24 94 PRO B CA 1
ATOM 1991 C C . PRO B 2 80 ? -38.200 -56.509 11.325 1.00 61.58 94 PRO B C 1
ATOM 1992 O O . PRO B 2 80 ? -37.779 -55.867 10.363 1.00 62.43 94 PRO B O 1
ATOM 1996 N N . PRO B 2 81 ? -37.900 -57.801 11.518 1.00 62.08 95 PRO B N 1
ATOM 1997 C CA . PRO B 2 81 ? -38.477 -58.680 12.542 1.00 61.66 95 PRO B CA 1
ATOM 1998 C C . PRO B 2 81 ? -37.764 -58.622 13.882 1.00 58.92 95 PRO B C 1
ATOM 1999 O O . PRO B 2 81 ? -38.105 -59.408 14.772 1.00 58.60 95 PRO B O 1
ATOM 2003 N N . TYR B 2 82 ? -36.792 -57.710 14.001 1.00 57.29 96 TYR B N 1
ATOM 2004 C CA . TYR B 2 82 ? -35.977 -57.567 15.212 1.00 55.05 96 TYR B CA 1
ATOM 2005 C C . TYR B 2 82 ? -36.799 -56.928 16.336 1.00 53.55 96 TYR B C 1
ATOM 2006 O O . TYR B 2 82 ? -36.897 -57.461 17.440 1.00 52.62 96 TYR B O 1
ATOM 2015 N N . LEU B 2 83 ? -37.393 -55.787 16.032 1.00 53.63 97 LEU B N 1
ATOM 2016 C CA . LEU B 2 83 ? -38.460 -55.232 16.832 1.00 53.15 97 LEU B CA 1
ATOM 2017 C C . LEU B 2 83 ? -39.627 -56.220 16.752 1.00 54.64 97 LEU B C 1
ATOM 2018 O O . LEU B 2 83 ? -40.314 -56.288 15.727 1.00 56.67 97 LEU B O 1
ATOM 2023 N N . SER B 2 84 ? -39.864 -56.964 17.827 1.00 53.94 98 SER B N 1
ATOM 2024 C CA . SER B 2 84 ? -40.773 -58.118 17.786 1.00 55.61 98 SER B CA 1
ATOM 2025 C C . SER B 2 84 ? -42.011 -58.026 18.690 1.00 55.75 98 SER B C 1
ATOM 2026 O O . SER B 2 84 ? -42.000 -57.329 19.701 1.00 54.13 98 SER B O 1
ATOM 2029 N N . GLN B 2 85 ? -43.075 -58.736 18.332 1.00 58.00 99 GLN B N 1
ATOM 2030 C CA . GLN B 2 85 ? -44.311 -58.662 19.104 1.00 58.62 99 GLN B CA 1
ATOM 2031 C C . GLN B 2 85 ? -44.177 -59.366 20.442 1.00 57.37 99 GLN B C 1
ATOM 2032 O O . GLN B 2 85 ? -43.714 -60.511 20.487 1.00 57.73 99 GLN B O 1
ATOM 2038 N N . PHE B 2 86 ? -44.592 -58.714 21.529 1.00 56.26 100 PHE B N 1
ATOM 2039 C CA . PHE B 2 86 ? -44.390 -59.286 22.855 1.00 55.05 100 PHE B CA 1
ATOM 2040 C C . PHE B 2 86 ? -45.370 -60.413 23.227 1.00 56.92 100 PHE B C 1
ATOM 2041 O O . PHE B 2 86 ? -44.982 -61.377 23.888 1.00 56.62 100 PHE B O 1
ATOM 2049 N N . ASN B 2 87 ? -46.630 -60.282 22.805 1.00 59.16 101 ASN B N 1
ATOM 2050 C CA . ASN B 2 87 ? -47.698 -61.289 23.039 1.00 61.60 101 ASN B CA 1
ATOM 2051 C C . ASN B 2 87 ? -47.848 -61.842 24.463 1.00 60.93 101 ASN B C 1
ATOM 2052 O O . ASN B 2 87 ? -48.191 -61.092 25.368 1.00 59.97 101 ASN B O 1
ATOM 2057 N N . ASP B 2 88 ? -47.613 -63.146 24.656 1.00 61.77 102 ASP B N 1
ATOM 2058 C CA . ASP B 2 88 ? -47.730 -63.765 25.989 1.00 61.42 102 ASP B CA 1
ATOM 2059 C C . ASP B 2 88 ? -46.386 -63.976 26.665 1.00 59.01 102 ASP B C 1
ATOM 2060 O O . ASP B 2 88 ? -46.268 -64.761 27.605 1.00 59.09 102 ASP B O 1
ATOM 2065 N N . GLY B 2 89 ? -45.375 -63.240 26.201 1.00 57.09 103 GLY B N 1
ATOM 2066 C CA . GLY B 2 89 ? -44.038 -63.264 26.804 1.00 54.98 103 GLY B CA 1
ATOM 2067 C C . GLY B 2 89 ? -42.998 -64.026 26.000 1.00 55.39 103 GLY B C 1
ATOM 2068 O O . GLY B 2 89 ? -43.267 -64.502 24.887 1.00 57.29 103 GLY B O 1
ATOM 2069 N N . ILE B 2 90 ? -41.801 -64.128 26.572 1.00 53.94 104 ILE B N 1
ATOM 2070 C CA . ILE B 2 90 ? -40.694 -64.843 25.948 1.00 54.50 104 ILE B CA 1
ATOM 2071 C C . ILE B 2 90 ? -39.876 -65.590 26.982 1.00 54.28 104 ILE B C 1
ATOM 2072 O O . ILE B 2 90 ? -39.831 -65.191 28.161 1.00 52.91 104 ILE B O 1
ATOM 2077 N N . PHE B 2 91 ? -39.263 -66.687 26.509 1.00 56.03 105 PHE B N 1
ATOM 2078 C CA . PHE B 2 91 ? -38.222 -67.452 27.187 1.00 56.39 105 PHE B CA 1
ATOM 2079 C C . PHE B 2 91 ? -36.934 -67.182 26.438 1.00 56.05 105 PHE B C 1
ATOM 2080 O O . PHE B 2 91 ? -36.895 -67.312 25.226 1.00 57.22 105 PHE B O 1
ATOM 2088 N N . ALA B 2 92 ? -35.882 -66.789 27.145 1.00 54.72 106 ALA B N 1
ATOM 2089 C CA . ALA B 2 92 ? -34.644 -66.378 26.487 1.00 54.42 106 ALA B CA 1
ATOM 2090 C C . ALA B 2 92 ? -33.467 -67.036 27.119 1.00 55.33 106 ALA B C 1
ATOM 2091 O O . ALA B 2 92 ? -33.466 -67.261 28.317 1.00 55.08 106 ALA B O 1
ATOM 2093 N N . LYS B 2 93 ? -32.457 -67.341 26.325 1.00 56.64 107 LYS B N 1
ATOM 2094 C CA . LYS B 2 93 ? -31.194 -67.743 26.910 1.00 57.57 107 LYS B CA 1
ATOM 2095 C C . LYS B 2 93 ? -30.079 -66.973 26.260 1.00 57.16 107 LYS B C 1
ATOM 2096 O O . LYS B 2 93 ? -29.983 -66.927 25.027 1.00 57.89 107 LYS B O 1
ATOM 2102 N N . VAL B 2 94 ? -29.242 -66.351 27.083 1.00 56.23 108 VAL B N 1
ATOM 2103 C CA . VAL B 2 94 ? -28.240 -65.448 26.543 1.00 55.81 108 VAL B CA 1
ATOM 2104 C C . VAL B 2 94 ? -26.818 -65.811 26.986 1.00 57.57 108 VAL B C 1
ATOM 2105 O O . VAL B 2 94 ? -26.516 -65.883 28.158 1.00 57.63 108 VAL B O 1
ATOM 2109 N N . GLN B 2 95 ? -25.973 -66.087 26.012 1.00 59.38 109 GLN B N 1
ATOM 2110 C CA . GLN B 2 95 ? -24.545 -66.280 26.198 1.00 61.40 109 GLN B CA 1
ATOM 2111 C C . GLN B 2 95 ? -23.934 -65.206 27.070 1.00 60.16 109 GLN B C 1
ATOM 2112 O O . GLN B 2 95 ? -24.252 -64.047 26.930 1.00 58.04 109 GLN B O 1
ATOM 2118 N N . ASN B 2 96 ? -23.032 -65.593 27.950 1.00 61.90 110 ASN B N 1
ATOM 2119 C CA . ASN B 2 96 ? -22.234 -64.632 28.679 1.00 61.63 110 ASN B CA 1
ATOM 2120 C C . ASN B 2 96 ? -20.940 -64.330 27.934 1.00 63.53 110 ASN B C 1
ATOM 2121 O O . ASN B 2 96 ? -20.060 -65.193 27.789 1.00 66.50 110 ASN B O 1
ATOM 2126 N N . LEU B 2 97 ? -20.809 -63.093 27.487 1.00 62.15 111 LEU B N 1
ATOM 2127 C CA . LEU B 2 97 ? -19.646 -62.718 26.697 1.00 63.96 111 LEU B CA 1
ATOM 2128 C C . LEU B 2 97 ? -18.571 -62.064 27.534 1.00 65.29 111 LEU B C 1
ATOM 2129 O O . LEU B 2 97 ? -17.613 -61.482 26.995 1.00 66.71 111 LEU B O 1
ATOM 2134 N N . LYS B 2 98 ? -18.722 -62.190 28.842 1.00 65.16 112 LYS B N 1
ATOM 2135 C CA . LYS B 2 98 ? -17.708 -61.716 29.738 1.00 67.00 112 LYS B CA 1
ATOM 2136 C C . LYS B 2 98 ? -16.302 -61.984 29.199 1.00 70.47 112 LYS B C 1
ATOM 2137 O O . LYS B 2 98 ? -15.518 -61.058 29.054 1.00 71.43 112 LYS B O 1
ATOM 2143 N N . THR B 2 99 ? -15.986 -63.233 28.875 1.00 72.67 113 THR B N 1
ATOM 2144 C CA . THR B 2 99 ? -14.596 -63.586 28.556 1.00 76.65 113 THR B CA 1
ATOM 2145 C C . THR B 2 99 ? -14.088 -63.169 27.157 1.00 77.33 113 THR B C 1
ATOM 2146 O O . THR B 2 99 ? -12.868 -63.125 26.938 1.00 80.60 113 THR B O 1
ATOM 2150 N N . SER B 2 100 ? -14.985 -62.856 26.220 1.00 74.60 114 SER B N 1
ATOM 2151 C CA . SER B 2 100 ? -14.528 -62.366 24.897 1.00 75.26 114 SER B CA 1
ATOM 2152 C C . SER B 2 100 ? -14.605 -60.823 24.696 1.00 73.26 114 SER B C 1
ATOM 2153 O O . SER B 2 100 ? -14.444 -60.320 23.571 1.00 73.31 114 SER B O 1
ATOM 2156 N N . THR B 2 101 ? -14.815 -60.086 25.794 1.00 71.92 115 THR B N 1
ATOM 2157 C CA . THR B 2 101 ? -14.811 -58.616 25.768 1.00 70.71 115 THR B CA 1
ATOM 2158 C C . THR B 2 101 ? -13.428 -58.048 26.060 1.00 73.93 115 THR B C 1
ATOM 2159 O O . THR B 2 101 ? -12.597 -58.741 26.650 1.00 76.78 115 THR B O 1
ATOM 2163 N N . PRO B 2 102 ? -13.181 -56.779 25.663 1.00 73.83 116 PRO B N 1
ATOM 2164 C CA . PRO B 2 102 ? -11.894 -56.130 25.922 1.00 77.18 116 PRO B CA 1
ATOM 2165 C C . PRO B 2 102 ? -11.670 -55.795 27.404 1.00 78.12 116 PRO B C 1
ATOM 2166 O O . PRO B 2 102 ? -12.564 -56.008 28.233 1.00 75.91 116 PRO B O 1
ATOM 2170 N N . SER B 2 103 ? -10.475 -55.276 27.706 1.00 81.70 117 SER B N 1
ATOM 2171 C CA . SER B 2 103 ? -9.973 -55.106 29.074 1.00 83.91 117 SER B CA 1
ATOM 2172 C C . SER B 2 103 ? -10.930 -54.417 30.060 1.00 81.44 117 SER B C 1
ATOM 2173 O O . SER B 2 103 ? -11.312 -55.018 31.070 1.00 80.96 117 SER B O 1
ATOM 2176 N N . GLY B 2 104 ? -11.316 -53.173 29.770 1.00 80.16 118 GLY B N 1
ATOM 2177 C CA . GLY B 2 104 ? -12.167 -52.387 30.677 1.00 78.43 118 GLY B CA 1
ATOM 2178 C C . GLY B 2 104 ? -13.661 -52.698 30.676 1.00 74.12 118 GLY B C 1
ATOM 2179 O O . GLY B 2 104 ? -14.409 -52.155 31.493 1.00 72.86 118 GLY B O 1
ATOM 2180 N N . ALA B 2 105 ? -14.089 -53.584 29.778 1.00 72.24 119 ALA B N 1
ATOM 2181 C CA . ALA B 2 105 ? -15.509 -53.850 29.536 1.00 68.43 119 ALA B CA 1
ATOM 2182 C C . ALA B 2 105 ? -16.319 -54.094 30.792 1.00 67.11 119 ALA B C 1
ATOM 2183 O O . ALA B 2 105 ? -15.817 -54.662 31.776 1.00 68.91 119 ALA B O 1
ATOM 2185 N N . THR B 2 106 ? -17.581 -53.661 30.733 1.00 64.19 120 THR B N 1
ATOM 2186 C CA . THR B 2 106 ? -18.487 -53.708 31.870 1.00 62.86 120 THR B CA 1
ATOM 2187 C C . THR B 2 106 ? -19.848 -54.327 31.534 1.00 59.75 120 THR B C 1
ATOM 2188 O O . THR B 2 106 ? -20.568 -54.753 32.440 1.00 58.83 120 THR B O 1
ATOM 2192 N N . ALA B 2 107 ? -20.210 -54.393 30.255 1.00 58.43 121 ALA B N 1
ATOM 2193 C CA . ALA B 2 107 ? -21.433 -55.098 29.880 1.00 56.05 121 ALA B CA 1
ATOM 2194 C C . ALA B 2 107 ? -21.080 -56.397 29.223 1.00 56.68 121 ALA B C 1
ATOM 2195 O O . ALA B 2 107 ? -20.388 -56.414 28.223 1.00 57.72 121 ALA B O 1
ATOM 2197 N N . TYR B 2 108 ? -21.576 -57.485 29.788 1.00 56.30 122 TYR B N 1
ATOM 2198 C CA . TYR B 2 108 ? -21.167 -58.792 29.363 1.00 57.57 122 TYR B CA 1
ATOM 2199 C C . TYR B 2 108 ? -22.173 -59.468 28.443 1.00 56.18 122 TYR B C 1
ATOM 2200 O O . TYR B 2 108 ? -21.951 -60.588 27.985 1.00 57.43 122 TYR B O 1
ATOM 2209 N N . PHE B 2 109 ? -23.280 -58.800 28.167 1.00 53.98 123 PHE B N 1
ATOM 2210 C CA . PHE B 2 109 ? -24.214 -59.298 27.169 1.00 53.02 123 PHE B CA 1
ATOM 2211 C C . PHE B 2 109 ? -25.196 -58.197 26.808 1.00 51.10 123 PHE B C 1
ATOM 2212 O O . PHE B 2 109 ? -25.314 -57.228 27.568 1.00 50.44 123 PHE B O 1
ATOM 2220 N N . PRO B 2 110 ? -25.890 -58.324 25.649 1.00 50.58 124 PRO B N 1
ATOM 2221 C CA . PRO B 2 110 ? -26.867 -57.332 25.198 1.00 49.15 124 PRO B CA 1
ATOM 2222 C C . PRO B 2 110 ? -28.005 -57.000 26.195 1.00 47.76 124 PRO B C 1
ATOM 2223 O O . PRO B 2 110 ? -28.519 -57.865 26.899 1.00 47.60 124 PRO B O 1
ATOM 2227 N N . THR B 2 111 ? -28.365 -55.731 26.257 1.00 47.08 125 THR B N 1
ATOM 2228 C CA . THR B 2 111 ? -29.557 -55.304 26.947 1.00 46.08 125 THR B CA 1
ATOM 2229 C C . THR B 2 111 ? -30.828 -55.526 26.122 1.00 45.55 125 THR B C 1
ATOM 2230 O O . THR B 2 111 ? -30.831 -55.412 24.886 1.00 45.87 125 THR B O 1
ATOM 2234 N N . ILE B 2 112 ? -31.906 -55.854 26.816 1.00 45.04 126 ILE B N 1
ATOM 2235 C CA . ILE B 2 112 ? -33.192 -56.048 26.170 1.00 44.92 126 ILE B CA 1
ATOM 2236 C C . ILE B 2 112 ? -34.102 -54.979 26.724 1.00 44.53 126 ILE B C 1
ATOM 2237 O O . ILE B 2 112 ? -33.835 -54.453 27.807 1.00 44.36 126 ILE B O 1
ATOM 2242 N N . VAL B 2 113 ? -35.178 -54.693 25.999 1.00 44.75 127 VAL B N 1
ATOM 2243 C CA . VAL B 2 113 ? -36.073 -53.603 26.304 1.00 44.87 127 VAL B CA 1
ATOM 2244 C C . VAL B 2 113 ? -37.477 -54.143 26.008 1.00 45.35 127 VAL B C 1
ATOM 2245 O O . VAL B 2 113 ? -37.735 -54.694 24.930 1.00 45.89 127 VAL B O 1
ATOM 2249 N N . ILE B 2 114 ? -38.379 -54.035 26.971 1.00 45.45 128 ILE B N 1
ATOM 2250 C CA . ILE B 2 114 ? -39.750 -54.489 26.743 1.00 46.29 128 ILE B CA 1
ATOM 2251 C C . ILE B 2 114 ? -40.607 -53.255 26.942 1.00 47.03 128 ILE B C 1
ATOM 2252 O O . ILE B 2 114 ? -40.317 -52.418 27.799 1.00 46.85 128 ILE B O 1
ATOM 2257 N N . GLY B 2 115 ? -41.654 -53.115 26.143 1.00 48.26 129 GLY B N 1
ATOM 2258 C CA . GLY B 2 115 ? -42.523 -51.976 26.301 1.00 49.45 129 GLY B CA 1
ATOM 2259 C C . GLY B 2 115 ? -43.531 -51.919 25.189 1.00 51.11 129 GLY B C 1
ATOM 2260 O O . GLY B 2 115 ? -43.739 -52.911 24.461 1.00 51.44 129 GLY B O 1
ATOM 2261 N N . SER B 2 116 ? -44.152 -50.748 25.057 1.00 52.52 130 SER B N 1
ATOM 2262 C CA . SER B 2 116 ? -45.203 -50.595 24.089 1.00 54.58 130 SER B CA 1
ATOM 2263 C C . SER B 2 116 ? -44.829 -49.614 22.978 1.00 55.33 130 SER B C 1
ATOM 2264 O O . SER B 2 116 ? -44.464 -50.021 21.879 1.00 55.31 130 SER B O 1
ATOM 2267 N N . LEU B 2 117 ? -44.896 -48.330 23.267 1.00 56.23 131 LEU B N 1
ATOM 2268 C CA . LEU B 2 117 ? -44.648 -47.317 22.247 1.00 57.41 131 LEU B CA 1
ATOM 2269 C C . LEU B 2 117 ? -43.318 -46.623 22.463 1.00 56.17 131 LEU B C 1
ATOM 2270 O O . LEU B 2 117 ? -42.957 -45.735 21.686 1.00 57.14 131 LEU B O 1
ATOM 2275 N N . PHE B 2 118 ? -42.628 -46.994 23.539 1.00 54.39 132 PHE B N 1
ATOM 2276 C CA . PHE B 2 118 ? -41.304 -46.465 23.848 1.00 53.40 132 PHE B CA 1
ATOM 2277 C C . PHE B 2 118 ? -41.202 -44.945 24.064 1.00 55.10 132 PHE B C 1
ATOM 2278 O O . PHE B 2 118 ? -40.144 -44.353 23.886 1.00 54.99 132 PHE B O 1
ATOM 2286 N N . GLY B 2 119 ? -42.290 -44.317 24.490 1.00 57.00 133 GLY B N 1
ATOM 2287 C CA . GLY B 2 119 ? -42.287 -42.876 24.697 1.00 59.19 133 GLY B CA 1
ATOM 2288 C C . GLY B 2 119 ? -42.495 -42.500 26.142 1.00 59.85 133 GLY B C 1
ATOM 2289 O O . GLY B 2 119 ? -42.831 -43.351 26.966 1.00 58.71 133 GLY B O 1
ATOM 2290 N N . TYR B 2 120 ? -42.326 -41.212 26.451 1.00 62.05 134 TYR B N 1
ATOM 2291 C CA . TYR B 2 120 ? -42.494 -40.737 27.816 1.00 63.26 134 TYR B CA 1
ATOM 2292 C C . TYR B 2 120 ? -43.937 -40.925 28.297 1.00 64.62 134 TYR B C 1
ATOM 2293 O O . TYR B 2 120 ? -44.232 -40.841 29.503 1.00 65.36 134 TYR B O 1
ATOM 2302 N N . THR B 2 121 ? -44.815 -41.254 27.350 1.00 65.06 135 THR B N 1
ATOM 2303 C CA . THR B 2 121 ? -46.205 -41.578 27.646 1.00 66.47 135 THR B CA 1
ATOM 2304 C C . THR B 2 121 ? -46.434 -43.014 28.174 1.00 64.11 135 THR B C 1
ATOM 2305 O O . THR B 2 121 ? -47.566 -43.400 28.444 1.00 65.27 135 THR B O 1
ATOM 2309 N N . SER B 2 122 ? -45.377 -43.810 28.331 1.00 61.15 136 SER B N 1
ATOM 2310 C CA . SER B 2 122 ? -45.579 -45.228 28.674 1.00 59.19 136 SER B CA 1
ATOM 2311 C C . SER B 2 122 ? -44.372 -45.959 29.262 1.00 56.51 136 SER B C 1
ATOM 2312 O O . SER B 2 122 ? -43.225 -45.635 28.956 1.00 55.60 136 SER B O 1
ATOM 2315 N N . TYR B 2 123 ? -44.652 -46.975 30.078 1.00 55.54 137 TYR B N 1
ATOM 2316 C CA . TYR B 2 123 ? -43.613 -47.704 30.808 1.00 53.47 137 TYR B CA 1
ATOM 2317 C C . TYR B 2 123 ? -42.869 -48.678 29.943 1.00 51.54 137 TYR B C 1
ATOM 2318 O O . TYR B 2 123 ? -43.476 -49.419 29.176 1.00 51.51 137 TYR B O 1
ATOM 2327 N N . THR B 2 124 ? -41.549 -48.635 30.063 1.00 50.34 138 THR B N 1
ATOM 2328 C CA . THR B 2 124 ? -40.642 -49.510 29.340 1.00 48.76 138 THR B CA 1
ATOM 2329 C C . THR B 2 124 ? -39.829 -50.213 30.401 1.00 47.67 138 THR B C 1
ATOM 2330 O O . THR B 2 124 ? -39.292 -49.561 31.293 1.00 48.04 138 THR B O 1
ATOM 2334 N N . VAL B 2 125 ? -39.777 -51.535 30.340 1.00 46.71 139 VAL B N 1
ATOM 2335 C CA . VAL B 2 125 ? -38.894 -52.309 31.172 1.00 45.87 139 VAL B CA 1
ATOM 2336 C C . VAL B 2 125 ? -37.502 -52.297 30.552 1.00 45.27 139 VAL B C 1
ATOM 2337 O O . VAL B 2 125 ? -37.334 -52.620 29.363 1.00 45.03 139 VAL B O 1
ATOM 2341 N N . VAL B 2 126 ? -36.500 -51.956 31.352 1.00 45.33 140 VAL B N 1
ATOM 2342 C CA . VAL B 2 126 ? -35.098 -52.141 30.928 1.00 45.04 140 VAL B CA 1
ATOM 2343 C C . VAL B 2 126 ? -34.276 -53.142 31.791 1.00 44.85 140 VAL B C 1
ATOM 2344 O O . VAL B 2 126 ? -34.102 -52.930 32.996 1.00 45.34 140 VAL B O 1
ATOM 2348 N N . ILE B 2 127 ? -33.749 -54.197 31.169 1.00 44.50 141 ILE B N 1
ATOM 2349 C CA . ILE B 2 127 ? -32.827 -55.109 31.856 1.00 44.75 141 ILE B CA 1
ATOM 2350 C C . ILE B 2 127 ? -31.401 -55.052 31.284 1.00 45.23 141 ILE B C 1
ATOM 2351 O O . ILE B 2 127 ? -31.142 -55.592 30.234 1.00 45.18 141 ILE B O 1
ATOM 2356 N N . GLU B 2 128 ? -30.488 -54.400 31.988 1.00 46.02 142 GLU B N 1
ATOM 2357 C CA . GLU B 2 128 ? -29.155 -54.083 31.461 1.00 46.87 142 GLU B CA 1
ATOM 2358 C C . GLU B 2 128 ? -28.063 -54.477 32.459 1.00 48.11 142 GLU B C 1
ATOM 2359 O O . GLU B 2 128 ? -28.041 -53.988 33.598 1.00 48.78 142 GLU B O 1
ATOM 2365 N N . PRO B 2 129 ? -27.144 -55.356 32.060 1.00 48.80 143 PRO B N 1
ATOM 2366 C CA . PRO B 2 129 ? -26.135 -55.729 33.029 1.00 50.37 143 PRO B CA 1
ATOM 2367 C C . PRO B 2 129 ? -25.087 -54.662 33.163 1.00 51.86 143 PRO B C 1
ATOM 2368 O O . PRO B 2 129 ? -24.792 -53.984 32.197 1.00 51.88 143 PRO B O 1
ATOM 2372 N N . TYR B 2 130 ? -24.548 -54.502 34.358 1.00 53.37 144 TYR B N 1
ATOM 2373 C CA . TYR B 2 130 ? -23.304 -53.765 34.549 1.00 55.59 144 TYR B CA 1
ATOM 2374 C C . TYR B 2 130 ? -22.448 -54.524 35.556 1.00 57.61 144 TYR B C 1
ATOM 2375 O O . TYR B 2 130 ? -22.909 -54.816 36.674 1.00 57.69 144 TYR B O 1
ATOM 2384 N N . ASN B 2 131 ? -21.214 -54.840 35.155 1.00 59.47 145 ASN B N 1
ATOM 2385 C CA . ASN B 2 131 ? -20.301 -55.604 35.992 1.00 61.88 145 ASN B CA 1
ATOM 2386 C C . ASN B 2 131 ? -20.962 -56.853 36.612 1.00 61.10 145 ASN B C 1
ATOM 2387 O O . ASN B 2 131 ? -21.404 -57.742 35.871 1.00 59.78 145 ASN B O 1
ATOM 2392 N N . GLY B 2 132 ? -21.055 -56.911 37.946 1.00 62.14 146 GLY B N 1
ATOM 2393 C CA . GLY B 2 132 ? -21.640 -58.064 38.634 1.00 61.79 146 GLY B CA 1
ATOM 2394 C C . GLY B 2 132 ? -23.152 -58.037 38.815 1.00 59.15 146 GLY B C 1
ATOM 2395 O O . GLY B 2 132 ? -23.703 -58.908 39.495 1.00 59.04 146 GLY B O 1
ATOM 2396 N N . VAL B 2 133 ? -23.842 -57.059 38.215 1.00 57.31 147 VAL B N 1
ATOM 2397 C CA . VAL B 2 133 ? -25.269 -56.872 38.517 1.00 55.35 147 VAL B CA 1
ATOM 2398 C C . VAL B 2 133 ? -26.175 -56.837 37.296 1.00 53.03 147 VAL B C 1
ATOM 2399 O O . VAL B 2 133 ? -25.766 -56.406 36.239 1.00 52.77 147 VAL B O 1
ATOM 2403 N N . ILE B 2 134 ? -27.399 -57.314 37.453 1.00 51.64 148 ILE B N 1
ATOM 2404 C CA . ILE B 2 134 ? -28.457 -57.037 36.504 1.00 49.77 148 ILE B CA 1
ATOM 2405 C C . ILE B 2 134 ? -29.197 -55.779 36.970 1.00 49.42 148 ILE B C 1
ATOM 2406 O O . ILE B 2 134 ? -29.903 -55.802 38.002 1.00 49.57 148 ILE B O 1
ATOM 2411 N N . MET B 2 135 ? -29.034 -54.681 36.226 1.00 49.26 149 MET B N 1
ATOM 2412 C CA . MET B 2 135 ? -29.794 -53.467 36.506 1.00 49.24 149 MET B CA 1
ATOM 2413 C C . MET B 2 135 ? -31.199 -53.622 35.910 1.00 47.72 149 MET B C 1
ATOM 2414 O O . MET B 2 135 ? -31.364 -53.622 34.688 1.00 46.88 149 MET B O 1
ATOM 2419 N N . ALA B 2 136 ? -32.202 -53.802 36.767 1.00 47.64 150 ALA B N 1
ATOM 2420 C CA . ALA B 2 136 ? -33.584 -53.805 36.329 1.00 46.74 150 ALA B CA 1
ATOM 2421 C C . ALA B 2 136 ? -34.191 -52.433 36.618 1.00 47.48 150 ALA B C 1
ATOM 2422 O O . ALA B 2 136 ? -33.892 -51.809 37.666 1.00 48.78 150 ALA B O 1
ATOM 2424 N N . SER B 2 137 ? -35.021 -51.968 35.676 1.00 47.01 151 SER B N 1
ATOM 2425 C CA . SER B 2 137 ? -35.762 -50.720 35.818 1.00 48.00 151 SER B CA 1
ATOM 2426 C C . SER B 2 137 ? -36.994 -50.717 34.927 1.00 47.56 151 SER B C 1
ATOM 2427 O O . SER B 2 137 ? -36.975 -51.273 33.816 1.00 46.60 151 SER B O 1
ATOM 2430 N N . VAL B 2 138 ? -38.050 -50.069 35.409 1.00 48.63 152 VAL B N 1
ATOM 2431 C CA . VAL B 2 138 ? -39.253 -49.863 34.634 1.00 48.86 152 VAL B CA 1
ATOM 2432 C C . VAL B 2 138 ? -39.649 -48.417 34.840 1.00 50.71 152 VAL B C 1
ATOM 2433 O O . VAL B 2 138 ? -39.970 -48.017 35.967 1.00 52.02 152 VAL B O 1
ATOM 2437 N N . CYS B 2 139 ? -39.590 -47.624 33.771 1.00 51.13 153 CYS B N 1
ATOM 2438 C CA . CYS B 2 139 ? -39.793 -46.168 33.864 1.00 53.28 153 CYS B CA 1
ATOM 2439 C C . CYS B 2 139 ? -40.457 -45.691 32.589 1.00 53.82 153 CYS B C 1
ATOM 2440 O O . CYS B 2 139 ? -40.558 -46.460 31.620 1.00 52.44 153 CYS B O 1
ATOM 2443 N N . GLN B 2 140 ? -40.892 -44.434 32.577 1.00 56.13 154 GLN B N 1
ATOM 2444 C CA . GLN B 2 140 ? -41.338 -43.799 31.350 1.00 57.10 154 GLN B CA 1
ATOM 2445 C C . GLN B 2 140 ? -40.137 -43.232 30.613 1.00 56.94 154 GLN B C 1
ATOM 2446 O O . GLN B 2 140 ? -39.884 -42.031 30.669 1.00 59.04 154 GLN B O 1
ATOM 2452 N N . TYR B 2 141 ? -39.407 -44.078 29.909 1.00 54.79 155 TYR B N 1
ATOM 2453 C CA . TYR B 2 141 ? -38.199 -43.628 29.270 1.00 54.71 155 TYR B CA 1
ATOM 2454 C C . TYR B 2 141 ? -38.463 -42.919 27.952 1.00 55.80 155 TYR B C 1
ATOM 2455 O O . TYR B 2 141 ? -39.323 -43.343 27.152 1.00 55.53 155 TYR B O 1
ATOM 2464 N N . THR B 2 142 ? -37.717 -41.838 27.729 1.00 57.33 156 THR B N 1
ATOM 2465 C CA . THR B 2 142 ? -37.545 -41.308 26.377 1.00 58.07 156 THR B CA 1
ATOM 2466 C C . THR B 2 142 ? -36.473 -42.123 25.644 1.00 56.06 156 THR B C 1
ATOM 2467 O O . THR B 2 142 ? -35.278 -41.847 25.716 1.00 56.21 156 THR B O 1
ATOM 2471 N N . ILE B 2 143 ? -36.921 -43.145 24.947 1.00 54.53 157 ILE B N 1
ATOM 2472 C CA . ILE B 2 143 ? -36.001 -44.071 24.315 1.00 52.84 157 ILE B CA 1
ATOM 2473 C C . ILE B 2 143 ? -35.552 -43.517 22.960 1.00 53.74 157 ILE B C 1
ATOM 2474 O O . ILE B 2 143 ? -36.277 -42.769 22.321 1.00 55.30 157 ILE B O 1
ATOM 2479 N N . CYS B 2 144 ? -34.339 -43.856 22.550 1.00 53.07 158 CYS B N 1
ATOM 2480 C CA . CYS B 2 144 ? -33.780 -43.324 21.303 1.00 54.08 158 CYS B CA 1
ATOM 2481 C C . CYS B 2 144 ? -34.486 -43.892 20.089 1.00 53.89 158 CYS B C 1
ATOM 2482 O O . CYS B 2 144 ? -35.244 -44.861 20.189 1.00 52.84 158 CYS B O 1
ATOM 2485 N N . GLN B 2 145 ? -34.231 -43.272 18.944 1.00 55.21 159 GLN B N 1
ATOM 2486 C CA . GLN B 2 145 ? -34.634 -43.841 17.692 1.00 55.31 159 GLN B CA 1
ATOM 2487 C C . GLN B 2 145 ? -33.784 -45.080 17.482 1.00 53.80 159 GLN B C 1
ATOM 2488 O O . GLN B 2 145 ? -34.304 -46.167 17.176 1.00 53.08 159 GLN B O 1
ATOM 2494 N N . LEU B 2 146 ? -32.480 -44.933 17.702 1.00 53.65 160 LEU B N 1
ATOM 2495 C CA . LEU B 2 146 ? -31.547 -46.003 17.408 1.00 52.80 160 LEU B CA 1
ATOM 2496 C C . LEU B 2 146 ? -30.901 -46.567 18.667 1.00 51.61 160 LEU B C 1
ATOM 2497 O O . LEU B 2 146 ? -29.681 -46.573 18.757 1.00 51.90 160 LEU B O 1
ATOM 2502 N N . PRO B 2 147 ? -31.708 -47.080 19.631 1.00 50.52 161 PRO B N 1
ATOM 2503 C CA . PRO B 2 147 ? -31.148 -47.388 20.955 1.00 49.75 161 PRO B CA 1
ATOM 2504 C C . PRO B 2 147 ? -30.118 -48.459 20.853 1.00 49.31 161 PRO B C 1
ATOM 2505 O O . PRO B 2 147 ? -30.360 -49.461 20.205 1.00 48.94 161 PRO B O 1
ATOM 2509 N N . TYR B 2 148 ? -28.968 -48.241 21.469 1.00 49.74 162 TYR B N 1
ATOM 2510 C CA . TYR B 2 148 ? -27.921 -49.262 21.486 1.00 49.71 162 TYR B CA 1
ATOM 2511 C C . TYR B 2 148 ? -27.155 -49.308 22.815 1.00 49.88 162 TYR B C 1
ATOM 2512 O O . TYR B 2 148 ? -27.355 -48.448 23.712 1.00 50.15 162 TYR B O 1
ATOM 2521 N N . THR B 2 149 ? -26.273 -50.305 22.930 1.00 55.21 163 THR B N 1
ATOM 2522 C CA . THR B 2 149 ? -25.471 -50.496 24.134 1.00 55.75 163 THR B CA 1
ATOM 2523 C C . THR B 2 149 ? -24.037 -50.804 23.789 1.00 58.28 163 THR B C 1
ATOM 2524 O O . THR B 2 149 ? -23.764 -51.425 22.770 1.00 59.04 163 THR B O 1
ATOM 2528 N N . ASP B 2 150 ? -23.116 -50.355 24.628 1.00 60.02 164 ASP B N 1
ATOM 2529 C CA . ASP B 2 150 ? -21.711 -50.670 24.428 1.00 62.96 164 ASP B CA 1
ATOM 2530 C C . ASP B 2 150 ? -21.191 -51.636 25.510 1.00 63.32 164 ASP B C 1
ATOM 2531 O O . ASP B 2 150 ? -21.597 -51.554 26.686 1.00 62.17 164 ASP B O 1
ATOM 2536 N N . CYS B 2 151 ? -20.300 -52.549 25.112 1.00 65.29 165 CYS B N 1
ATOM 2537 C CA . CYS B 2 151 ? -19.631 -53.442 26.060 1.00 66.53 165 CYS B CA 1
ATOM 2538 C C . CYS B 2 151 ? -18.727 -52.653 27.020 1.00 69.08 165 CYS B C 1
ATOM 2539 O O . CYS B 2 151 ? -18.567 -53.034 28.176 1.00 69.39 165 CYS B O 1
ATOM 2542 N N . LYS B 2 152 ? -18.159 -51.556 26.524 1.00 71.19 166 LYS B N 1
ATOM 2543 C CA . LYS B 2 152 ? -17.264 -50.694 27.286 1.00 74.25 166 LYS B CA 1
ATOM 2544 C C . LYS B 2 152 ? -17.573 -49.225 26.962 1.00 74.30 166 LYS B C 1
ATOM 2545 O O . LYS B 2 152 ? -16.820 -48.567 26.227 1.00 77.13 166 LYS B O 1
ATOM 2551 N N . PRO B 2 153 ? -18.679 -48.692 27.520 1.00 71.57 167 PRO B N 1
ATOM 2552 C CA . PRO B 2 153 ? -19.126 -47.336 27.151 1.00 71.60 167 PRO B CA 1
ATOM 2553 C C . PRO B 2 153 ? -18.240 -46.246 27.721 1.00 75.30 167 PRO B C 1
ATOM 2554 O O . PRO B 2 153 ? -17.958 -46.246 28.912 1.00 76.37 167 PRO B O 1
ATOM 2558 N N . ASN B 2 154 ? -17.786 -45.333 26.873 1.00 77.61 168 ASN B N 1
ATOM 2559 C CA . ASN B 2 154 ? -17.042 -44.161 27.363 1.00 81.42 168 ASN B CA 1
ATOM 2560 C C . ASN B 2 154 ? -17.275 -42.848 26.603 1.00 82.59 168 ASN B C 1
ATOM 2561 O O . ASN B 2 154 ? -16.914 -42.699 25.431 1.00 83.86 168 ASN B O 1
ATOM 2566 N N . THR B 2 155 ? -17.875 -41.905 27.322 1.00 82.53 169 THR B N 1
ATOM 2567 C CA . THR B 2 155 ? -18.085 -40.549 26.854 1.00 84.29 169 THR B CA 1
ATOM 2568 C C . THR B 2 155 ? -17.026 -39.645 27.453 1.00 89.20 169 THR B C 1
ATOM 2569 O O . THR B 2 155 ? -16.889 -39.569 28.681 1.00 90.19 169 THR B O 1
ATOM 2573 N N . ASN B 2 156 ? -16.292 -38.943 26.601 1.00 92.61 170 ASN B N 1
ATOM 2574 C CA . ASN B 2 156 ? -15.335 -37.953 27.091 1.00 97.81 170 ASN B CA 1
ATOM 2575 C C . ASN B 2 156 ? -16.017 -36.794 27.845 1.00 98.58 170 ASN B C 1
ATOM 2576 O O . ASN B 2 156 ? -15.917 -35.626 27.438 1.00 101.57 170 ASN B O 1
ATOM 2581 N N . GLY B 2 157 ? -16.704 -37.130 28.939 1.00 96.22 171 GLY B N 1
ATOM 2582 C CA . GLY B 2 157 ? -17.464 -36.157 29.723 1.00 96.85 171 GLY B CA 1
ATOM 2583 C C . GLY B 2 157 ? -18.459 -35.349 28.900 1.00 95.71 171 GLY B C 1
ATOM 2584 O O . GLY B 2 157 ? -18.349 -34.116 28.783 1.00 99.25 171 GLY B O 1
ATOM 2585 N N . ASN B 2 158 ? -19.422 -36.052 28.315 1.00 91.14 172 ASN B N 1
ATOM 2586 C CA . ASN B 2 158 ? -20.488 -35.419 27.552 1.00 89.89 172 ASN B CA 1
ATOM 2587 C C . ASN B 2 158 ? -21.835 -35.977 27.989 1.00 85.67 172 ASN B C 1
ATOM 2588 O O . ASN B 2 158 ? -22.279 -37.045 27.526 1.00 81.94 172 ASN B O 1
ATOM 2593 N N . LYS B 2 159 ? -22.465 -35.232 28.899 1.00 86.76 173 LYS B N 1
ATOM 2594 C CA . LYS B 2 159 ? -23.742 -35.609 29.507 1.00 83.70 173 LYS B CA 1
ATOM 2595 C C . LYS B 2 159 ? -24.897 -35.605 28.503 1.00 81.25 173 LYS B C 1
ATOM 2596 O O . LYS B 2 159 ? -25.891 -36.311 28.715 1.00 78.01 173 LYS B O 1
ATOM 2602 N N . LEU B 2 160 ? -24.751 -34.816 27.430 1.00 83.18 174 LEU B N 1
ATOM 2603 C CA . LEU B 2 160 ? -25.721 -34.732 26.328 1.00 81.65 174 LEU B CA 1
ATOM 2604 C C . LEU B 2 160 ? -25.799 -36.040 25.549 1.00 77.99 174 LEU B C 1
ATOM 2605 O O . LEU B 2 160 ? -26.862 -36.397 25.037 1.00 75.65 174 LEU B O 1
ATOM 2610 N N . ILE B 2 161 ? -24.673 -36.755 25.476 1.00 77.91 175 ILE B N 1
ATOM 2611 C CA . ILE B 2 161 ? -24.605 -38.040 24.775 1.00 75.01 175 ILE B CA 1
ATOM 2612 C C . ILE B 2 161 ? -25.589 -38.997 25.408 1.00 71.34 175 ILE B C 1
ATOM 2613 O O . ILE B 2 161 ? -25.859 -38.897 26.603 1.00 71.24 175 ILE B O 1
ATOM 2618 N N . GLY B 2 162 ? -26.131 -39.909 24.610 1.00 68.70 176 GLY B N 1
ATOM 2619 C CA . GLY B 2 162 ? -27.048 -40.918 25.121 1.00 65.42 176 GLY B CA 1
ATOM 2620 C C . GLY B 2 162 ? -26.968 -42.178 24.294 1.00 63.36 176 GLY B C 1
ATOM 2621 O O . GLY B 2 162 ? -26.778 -42.114 23.092 1.00 64.08 176 GLY B O 1
ATOM 2622 N N . PHE B 2 163 ? -27.117 -43.333 24.928 1.00 61.10 177 PHE B N 1
ATOM 2623 C CA . PHE B 2 163 ? -26.950 -44.578 24.222 1.00 59.60 177 PHE B CA 1
ATOM 2624 C C . PHE B 2 163 ? -28.280 -45.136 23.787 1.00 57.33 177 PHE B C 1
ATOM 2625 O O . PHE B 2 163 ? -28.543 -45.243 22.584 1.00 57.44 177 PHE B O 1
ATOM 2633 N N . TRP B 2 164 ? -29.119 -45.482 24.760 1.00 55.67 178 TRP B N 1
ATOM 2634 C CA . TRP B 2 164 ? -30.442 -46.041 24.475 1.00 53.84 178 TRP B CA 1
ATOM 2635 C C . TRP B 2 164 ? -31.594 -45.112 24.897 1.00 54.20 178 TRP B C 1
ATOM 2636 O O . TRP B 2 164 ? -32.733 -45.345 24.513 1.00 53.43 178 TRP B O 1
ATOM 2647 N N . HIS B 2 165 ? -31.301 -44.062 25.666 1.00 55.82 179 HIS B N 1
ATOM 2648 C CA . HIS B 2 165 ? -32.316 -43.068 26.049 1.00 56.90 179 HIS B CA 1
ATOM 2649 C C . HIS B 2 165 ? -31.728 -41.694 26.387 1.00 59.68 179 HIS B C 1
ATOM 2650 O O . HIS B 2 165 ? -30.558 -41.591 26.770 1.00 60.61 179 HIS B O 1
ATOM 2657 N N . THR B 2 166 ? -32.531 -40.642 26.261 1.00 61.41 180 THR B N 1
ATOM 2658 C CA . THR B 2 166 ? -32.181 -39.359 26.870 1.00 64.35 180 THR B CA 1
ATOM 2659 C C . THR B 2 166 ? -33.388 -38.862 27.630 1.00 65.23 180 THR B C 1
ATOM 2660 O O . THR B 2 166 ? -34.492 -38.835 27.085 1.00 65.06 180 THR B O 1
ATOM 2664 N N . ASP B 2 167 ? -33.175 -38.484 28.891 1.00 66.56 181 ASP B N 1
ATOM 2665 C CA . ASP B 2 167 ? -34.221 -37.908 29.728 1.00 68.18 181 ASP B CA 1
ATOM 2666 C C . ASP B 2 167 ? -33.738 -36.666 30.503 1.00 71.90 181 ASP B C 1
ATOM 2667 O O . ASP B 2 167 ? -33.125 -36.804 31.555 1.00 72.38 181 ASP B O 1
ATOM 2672 N N . VAL B 2 168 ? -3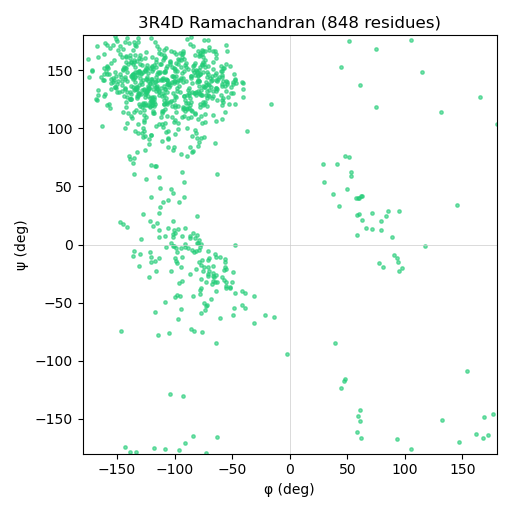4.007 -35.455 30.008 1.00 74.92 182 VAL B N 1
ATOM 2673 C CA . VAL B 2 168 ? -33.489 -34.274 30.723 1.00 78.89 182 VAL B CA 1
ATOM 2674 C C . VAL B 2 168 ? -34.087 -34.150 32.137 1.00 80.33 182 VAL B C 1
ATOM 2675 O O . VAL B 2 168 ? -33.417 -33.669 33.055 1.00 82.77 182 VAL B O 1
ATOM 2679 N N . LYS B 2 169 ? -35.339 -34.601 32.287 1.00 79.15 183 LYS B N 1
ATOM 2680 C CA . LYS B 2 169 ? -35.972 -34.843 33.593 1.00 79.79 183 LYS B CA 1
ATOM 2681 C C . LYS B 2 169 ? -35.797 -36.328 33.934 1.00 75.75 183 LYS B C 1
ATOM 2682 O O . LYS B 2 169 ? -35.898 -37.194 33.032 1.00 72.48 183 LYS B O 1
ATOM 2688 N N . PRO B 2 170 ? -35.541 -36.638 35.225 1.00 76.28 184 PRO B N 1
ATOM 2689 C CA . PRO B 2 170 ? -35.519 -38.055 35.624 1.00 72.87 184 PRO B CA 1
ATOM 2690 C C . PRO B 2 170 ? -36.931 -38.627 35.481 1.00 71.51 184 PRO B C 1
ATOM 2691 O O . PRO B 2 170 ? -37.882 -38.028 35.965 1.00 74.07 184 PRO B O 1
ATOM 2695 N N . PRO B 2 171 ? -37.085 -39.755 34.775 1.00 67.93 185 PRO B N 1
ATOM 2696 C CA . PRO B 2 171 ? -38.462 -40.197 34.522 1.00 67.23 185 PRO B CA 1
ATOM 2697 C C . PRO B 2 171 ? -39.093 -40.891 35.732 1.00 67.28 185 PRO B C 1
ATOM 2698 O O . PRO B 2 171 ? -38.381 -41.491 36.527 1.00 66.42 185 PRO B O 1
ATOM 2702 N N . ILE B 2 172 ? -40.413 -40.782 35.858 1.00 68.69 186 ILE B N 1
ATOM 2703 C CA . ILE B 2 172 ? -41.213 -41.605 36.743 1.00 68.57 186 ILE B CA 1
ATOM 2704 C C . ILE B 2 172 ? -40.798 -43.066 36.522 1.00 64.69 186 ILE B C 1
ATOM 2705 O O . ILE B 2 172 ? -40.872 -43.542 35.386 1.00 62.53 186 ILE B O 1
ATOM 2710 N N . CYS B 2 173 ? -40.323 -43.750 37.579 1.00 64.18 187 CYS B N 1
ATOM 2711 C CA . CYS B 2 173 ? -40.110 -45.208 37.575 1.00 61.18 187 CYS B CA 1
ATOM 2712 C C . CYS B 2 173 ? -41.093 -45.863 38.514 1.00 62.04 187 CYS B C 1
ATOM 2713 O O . CYS B 2 173 ? -41.708 -45.207 39.325 1.00 64.98 187 CYS B O 1
ATOM 2716 N N . VAL B 2 174 ? -41.255 -47.164 38.380 1.00 59.78 188 VAL B N 1
ATOM 2717 C CA . VAL B 2 174 ? -42.093 -47.906 39.278 1.00 60.63 188 VAL B CA 1
ATOM 2718 C C . VAL B 2 174 ? -41.306 -49.112 39.775 1.00 58.80 188 VAL B C 1
ATOM 2719 O O . VAL B 2 174 ? -41.779 -49.847 40.636 1.00 59.49 188 VAL B O 1
ATOM 2723 N N . LEU B 2 175 ? -40.126 -49.339 39.197 1.00 56.75 189 LEU B N 1
ATOM 2724 C CA . LEU B 2 175 ? -39.139 -50.253 39.761 1.00 55.76 189 LEU B CA 1
ATOM 2725 C C . LEU B 2 175 ? -37.763 -49.881 39.233 1.00 54.94 189 LEU B C 1
ATOM 2726 O O . LEU B 2 175 ? -37.558 -49.839 38.019 1.00 53.36 189 LEU B O 1
ATOM 2731 N N . LYS B 2 176 ? -36.852 -49.554 40.151 1.00 56.47 190 LYS B N 1
ATOM 2732 C CA . LYS B 2 176 ? -35.407 -49.430 39.886 1.00 56.21 190 LYS B CA 1
ATOM 2733 C C . LYS B 2 176 ? -34.687 -50.302 40.907 1.00 56.82 190 LYS B C 1
ATOM 2734 O O . LYS B 2 176 ? -34.531 -49.909 42.070 1.00 59.27 190 LYS B O 1
ATOM 2740 N N . ARG B 2 177 ? -34.271 -51.496 40.480 1.00 54.95 191 ARG B N 1
ATOM 2741 C CA . ARG B 2 177 ? -33.701 -52.482 41.401 1.00 55.66 191 ARG B CA 1
ATOM 2742 C C . ARG B 2 177 ? -32.561 -53.262 40.763 1.00 54.61 191 ARG B C 1
ATOM 2743 O O . ARG B 2 177 ? -32.654 -53.678 39.619 1.00 52.61 191 ARG B O 1
ATOM 2751 N N . ASN B 2 178 ? -31.471 -53.424 41.494 1.00 56.42 192 ASN B N 1
ATOM 2752 C CA . ASN B 2 178 ? -30.338 -54.161 40.982 1.00 56.14 192 ASN B CA 1
ATOM 2753 C C . ASN B 2 178 ? -30.412 -55.622 41.443 1.00 55.99 192 ASN B C 1
ATOM 2754 O O . ASN B 2 178 ? -30.843 -55.927 42.560 1.00 57.23 192 ASN B O 1
ATOM 2759 N N . PHE B 2 179 ? -29.997 -56.539 40.589 1.00 54.80 193 PHE B N 1
ATOM 2760 C CA . PHE B 2 179 ? -29.940 -57.930 41.000 1.00 55.15 193 PHE B CA 1
ATOM 2761 C C . PHE B 2 179 ? -28.586 -58.493 40.685 1.00 56.33 193 PHE B C 1
ATOM 2762 O O . PHE B 2 179 ? -27.852 -57.948 39.874 1.00 56.30 193 PHE B O 1
ATOM 2770 N N . THR B 2 180 ? -28.231 -59.569 41.354 1.00 57.82 194 THR B N 1
ATOM 2771 C CA . THR B 2 180 ? -26.886 -60.081 41.194 1.00 59.74 194 THR B CA 1
ATOM 2772 C C . THR B 2 180 ? -26.758 -61.079 40.035 1.00 58.64 194 THR B C 1
ATOM 2773 O O . THR B 2 180 ? -27.580 -61.989 39.867 1.00 57.45 194 THR B O 1
ATOM 2777 N N . LEU B 2 181 ? -25.725 -60.876 39.227 1.00 59.41 195 LEU B N 1
ATOM 2778 C CA . LEU B 2 181 ? -25.467 -61.703 38.055 1.00 58.95 195 LEU B CA 1
ATOM 2779 C C . LEU B 2 181 ? -24.364 -62.715 38.378 1.00 62.05 195 LEU B C 1
ATOM 2780 O O . LEU B 2 181 ? -23.434 -62.403 39.124 1.00 64.70 195 LEU B O 1
ATOM 2785 N N . ASN B 2 182 ? -24.456 -63.920 37.826 1.00 62.15 196 ASN B N 1
ATOM 2786 C CA . ASN B 2 182 ? -23.392 -64.897 38.066 1.00 65.55 196 ASN B CA 1
ATOM 2787 C C . ASN B 2 182 ? -22.175 -64.757 37.120 1.00 67.47 196 ASN B C 1
ATOM 2788 O O . ASN B 2 182 ? -22.023 -65.482 36.132 1.00 67.81 196 ASN B O 1
ATOM 2793 N N . VAL B 2 183 ? -21.318 -63.796 37.475 1.00 69.12 197 VAL B N 1
ATOM 2794 C CA . VAL B 2 183 ? -20.226 -63.269 36.638 1.00 70.91 197 VAL B CA 1
ATOM 2795 C C . VAL B 2 183 ? -19.492 -64.337 35.810 1.00 73.29 197 VAL B C 1
ATOM 2796 O O . VAL B 2 183 ? -19.181 -64.123 34.644 1.00 73.24 197 VAL B O 1
ATOM 2800 N N . ASN B 2 184 ? -19.227 -65.484 36.416 1.00 75.70 198 ASN B N 1
ATOM 2801 C CA . ASN B 2 184 ? -18.608 -66.583 35.711 1.00 78.37 198 ASN B CA 1
ATOM 2802 C C . ASN B 2 184 ? -19.669 -67.648 35.497 1.00 76.45 198 ASN B C 1
ATOM 2803 O O . ASN B 2 184 ? -19.947 -68.424 36.414 1.00 77.35 198 ASN B O 1
ATOM 2808 N N . ALA B 2 185 ? -20.283 -67.664 34.316 1.00 74.09 199 ALA B N 1
ATOM 2809 C CA . ALA B 2 185 ? -21.303 -68.649 33.990 1.00 72.61 199 ALA B CA 1
ATOM 2810 C C . ALA B 2 185 ? -21.563 -68.605 32.520 1.00 71.43 199 ALA B C 1
ATOM 2811 O O . ALA B 2 185 ? -21.907 -67.563 31.999 1.00 68.89 199 ALA B O 1
ATOM 2813 N N . ASP B 2 186 ? -21.422 -69.740 31.848 1.00 73.56 200 ASP B N 1
ATOM 2814 C CA . ASP B 2 186 ? -21.746 -69.864 30.421 1.00 72.93 200 ASP B CA 1
ATOM 2815 C C . ASP B 2 186 ? -22.902 -68.944 29.889 1.00 68.56 200 ASP B C 1
ATOM 2816 O O . ASP B 2 186 ? -22.670 -68.038 29.107 1.00 67.80 200 ASP B O 1
ATOM 2821 N N . ALA B 2 187 ? -24.130 -69.186 30.323 1.00 66.10 201 ALA B N 1
ATOM 2822 C CA . ALA B 2 187 ? -25.297 -68.531 29.749 1.00 62.70 201 ALA B CA 1
ATOM 2823 C C . ALA B 2 187 ? -26.353 -68.251 30.801 1.00 60.17 201 ALA B C 1
ATOM 2824 O O . ALA B 2 187 ? -26.466 -68.975 31.790 1.00 61.09 201 ALA B O 1
ATOM 2826 N N . PHE B 2 188 ? -27.139 -67.203 30.584 1.00 57.33 202 PHE B N 1
ATOM 2827 C CA . PHE B 2 188 ? -28.231 -66.852 31.503 1.00 55.18 202 PHE B CA 1
ATOM 2828 C C . PHE B 2 188 ? -29.578 -67.160 30.867 1.00 53.71 202 PHE B C 1
ATOM 2829 O O . PHE B 2 188 ? -29.737 -67.109 29.634 1.00 53.57 202 PHE B O 1
ATOM 2837 N N . TYR B 2 189 ? -30.535 -67.513 31.713 1.00 53.07 203 TYR B N 1
ATOM 2838 C CA . TYR B 2 189 ? -31.854 -67.891 31.242 1.00 52.24 203 TYR B CA 1
ATOM 2839 C C . TYR B 2 189 ? -32.920 -66.926 31.812 1.00 50.18 203 TYR B C 1
ATOM 2840 O O . TYR B 2 189 ? -33.126 -66.843 33.032 1.00 50.13 203 TYR B O 1
ATOM 2849 N N . PHE B 2 190 ? -33.567 -66.165 30.944 1.00 48.85 204 PHE B N 1
ATOM 2850 C CA . PHE B 2 190 ? -34.632 -65.291 31.419 1.00 47.43 204 PHE B CA 1
ATOM 2851 C C . PHE B 2 190 ? -36.037 -65.777 31.004 1.00 47.51 204 PHE B C 1
ATOM 2852 O O . PHE B 2 190 ? -36.229 -66.414 29.954 1.00 48.25 204 PHE B O 1
ATOM 2860 N N . HIS B 2 191 ? -37.013 -65.480 31.857 1.00 47.16 205 HIS B N 1
ATOM 2861 C CA . HIS B 2 191 ? -38.431 -65.526 31.465 1.00 47.34 205 HIS B CA 1
ATOM 2862 C C . HIS B 2 191 ? -39.095 -64.194 31.763 1.00 46.41 205 HIS B C 1
ATOM 2863 O O . HIS B 2 191 ? -39.036 -63.706 32.899 1.00 46.25 205 HIS B O 1
ATOM 2870 N N . PHE B 2 192 ? -39.737 -63.619 30.762 1.00 46.21 206 PHE B N 1
ATOM 2871 C CA . PHE B 2 192 ? -40.484 -62.406 30.981 1.00 45.87 206 PHE B CA 1
ATOM 2872 C C . PHE B 2 192 ? -41.925 -62.610 30.552 1.00 47.04 206 PHE B C 1
ATOM 2873 O O . PHE B 2 192 ? -42.183 -62.915 29.381 1.00 47.56 206 PHE B O 1
ATOM 2881 N N . TYR B 2 193 ? -42.872 -62.447 31.466 1.00 47.86 207 TYR B N 1
ATOM 2882 C CA . TYR B 2 193 ? -44.261 -62.370 31.020 1.00 49.36 207 TYR B CA 1
ATOM 2883 C C . TYR B 2 193 ? -45.051 -61.312 31.746 1.00 50.05 207 TYR B C 1
ATOM 2884 O O . TYR B 2 193 ? -44.499 -60.575 32.561 1.00 49.28 207 TYR B O 1
ATOM 2893 N N . GLN B 2 194 ? -46.335 -61.213 31.411 1.00 51.89 208 GLN B N 1
ATOM 2894 C CA . GLN B 2 194 ? -47.228 -60.211 32.001 1.00 53.26 208 GLN B CA 1
ATOM 2895 C C . GLN B 2 194 ? -48.604 -60.832 32.107 1.00 55.94 208 GLN B C 1
ATOM 2896 O O . GLN B 2 194 ? -49.091 -61.462 31.161 1.00 56.98 208 GLN B O 1
ATOM 2902 N N . HIS B 2 195 ? -49.206 -60.683 33.276 1.00 57.42 209 HIS B N 1
ATOM 2903 C CA . HIS B 2 195 ? -50.578 -61.084 33.479 1.00 60.53 209 HIS B CA 1
ATOM 2904 C C . HIS B 2 195 ? -51.249 -60.083 34.409 1.00 62.39 209 HIS B C 1
ATOM 2905 O O . HIS B 2 195 ? -50.591 -59.447 35.223 1.00 61.29 209 HIS B O 1
ATOM 2912 N N . GLY B 2 196 ? -52.558 -59.919 34.265 1.00 65.63 210 GLY B N 1
ATOM 2913 C CA . GLY B 2 196 ? -53.274 -58.866 34.975 1.00 68.02 210 GLY B CA 1
ATOM 2914 C C . GLY B 2 196 ? -52.499 -57.556 35.112 1.00 66.38 210 GLY B C 1
ATOM 2915 O O . GLY B 2 196 ? -52.491 -56.955 36.178 1.00 67.31 210 GLY B O 1
ATOM 2916 N N . GLY B 2 197 ? -51.835 -57.117 34.046 1.00 64.24 211 GLY B N 1
ATOM 2917 C CA . GLY B 2 197 ? -51.059 -55.884 34.086 1.00 62.89 211 GLY B CA 1
ATOM 2918 C C . GLY B 2 197 ? -49.717 -55.989 34.779 1.00 60.10 211 GLY B C 1
ATOM 2919 O O . GLY B 2 197 ? -48.867 -55.110 34.620 1.00 58.68 211 GLY B O 1
ATOM 2920 N N . THR B 2 198 ? -49.529 -57.058 35.546 1.00 59.70 212 THR B N 1
ATOM 2921 C CA . THR B 2 198 ? -48.262 -57.320 36.233 1.00 57.50 212 THR B CA 1
ATOM 2922 C C . THR B 2 198 ? -47.224 -58.086 35.372 1.00 54.74 212 THR B C 1
ATOM 2923 O O . THR B 2 198 ? -47.469 -59.213 34.912 1.00 54.74 212 THR B O 1
ATOM 2927 N N . PHE B 2 199 ? -46.071 -57.447 35.163 1.00 52.84 213 PHE B N 1
ATOM 2928 C CA . PHE B 2 199 ? -44.929 -58.033 34.476 1.00 50.60 213 PHE B CA 1
ATOM 2929 C C . PHE B 2 199 ? -44.238 -58.916 35.494 1.00 50.18 213 PHE B C 1
ATOM 2930 O O . PHE B 2 199 ? -44.177 -58.543 36.684 1.00 51.03 213 PHE B O 1
ATOM 2938 N N . TYR B 2 200 ? -43.745 -60.077 35.051 1.00 49.32 214 TYR B N 1
ATOM 2939 C CA . TYR B 2 200 ? -43.024 -61.036 35.898 1.00 49.20 214 TYR B CA 1
ATOM 2940 C C . TYR B 2 200 ? -41.700 -61.340 35.254 1.00 47.65 214 TYR B C 1
ATOM 2941 O O . TYR B 2 200 ? -41.646 -61.608 34.041 1.00 47.08 214 TYR B O 1
ATOM 2950 N N . ALA B 2 201 ? -40.630 -61.310 36.045 1.00 47.39 215 ALA B N 1
ATOM 2951 C CA . ALA B 2 201 ? -39.290 -61.594 35.514 1.00 46.43 215 ALA B CA 1
ATOM 2952 C C . ALA B 2 201 ? -38.673 -62.756 36.227 1.00 47.17 215 ALA B C 1
ATOM 2953 O O . ALA B 2 201 ? -38.585 -62.724 37.433 1.00 48.05 215 ALA B O 1
ATOM 2955 N N . TYR B 2 202 ? -38.219 -63.779 35.516 1.00 47.17 216 TYR B N 1
ATOM 2956 C CA . TYR B 2 202 ? -37.428 -64.809 36.204 1.00 48.22 216 TYR B CA 1
ATOM 2957 C C . TYR B 2 202 ? -36.046 -64.889 35.624 1.00 48.02 216 TYR B C 1
ATOM 2958 O O . TYR B 2 202 ? -35.862 -64.611 34.433 1.00 47.22 216 TYR B O 1
ATOM 2967 N N . TYR B 2 203 ? -35.087 -65.290 36.455 1.00 49.13 217 TYR B N 1
ATOM 2968 C CA . TYR B 2 203 ? -33.708 -65.482 36.005 1.00 49.65 217 TYR B CA 1
ATOM 2969 C C . TYR B 2 203 ? -33.134 -66.760 36.512 1.00 51.60 217 TYR B C 1
ATOM 2970 O O . TYR B 2 203 ? -33.572 -67.231 37.545 1.00 52.56 217 TYR B O 1
ATOM 2979 N N . ALA B 2 204 ? -32.166 -67.314 35.773 1.00 52.51 218 ALA B N 1
ATOM 2980 C CA . ALA B 2 204 ? -31.237 -68.351 36.288 1.00 54.98 218 ALA B CA 1
ATOM 2981 C C . ALA B 2 204 ? -29.940 -68.363 35.484 1.00 56.01 218 ALA B C 1
ATOM 2982 O O . ALA B 2 204 ? -29.845 -67.711 34.433 1.00 54.78 218 ALA B O 1
ATOM 2984 N N . ASP B 2 205 ? -28.942 -69.085 35.985 1.00 58.61 219 ASP B N 1
ATOM 2985 C CA . ASP B 2 205 ? -27.668 -69.251 35.266 1.00 60.41 219 ASP B CA 1
ATOM 2986 C C . ASP B 2 205 ? -27.400 -70.685 34.799 1.00 62.94 219 ASP B C 1
ATOM 2987 O O . ASP B 2 205 ? -26.276 -71.012 34.413 1.00 65.36 219 ASP B O 1
ATOM 2992 N N . LYS B 2 206 ? -28.428 -71.525 34.855 1.00 62.76 220 LYS B N 1
ATOM 2993 C CA . LYS B 2 206 ? -28.343 -72.931 34.516 1.00 65.42 220 LYS B CA 1
ATOM 2994 C C . LYS B 2 206 ? -29.771 -73.305 34.215 1.00 64.02 220 LYS B C 1
ATOM 2995 O O . LYS B 2 206 ? -30.678 -72.671 34.738 1.00 61.79 220 LYS B O 1
ATOM 3001 N N . PRO B 2 207 ? -29.995 -74.323 33.375 1.00 65.69 221 PRO B N 1
ATOM 3002 C CA . PRO B 2 207 ? -31.382 -74.571 32.974 1.00 64.55 221 PRO B CA 1
ATOM 3003 C C . PRO B 2 207 ? -32.147 -75.449 33.995 1.00 65.83 221 PRO B C 1
ATOM 3004 O O . PRO B 2 207 ? -33.361 -75.664 33.888 1.00 65.25 221 PRO B O 1
ATOM 3008 N N . SER B 2 208 ? -31.424 -75.909 35.004 1.00 67.84 222 SER B N 1
ATOM 3009 C CA . SER B 2 208 ? -31.964 -76.786 36.033 1.00 69.67 222 SER B CA 1
ATOM 3010 C C . SER B 2 208 ? -32.702 -76.029 37.145 1.00 67.70 222 SER B C 1
ATOM 3011 O O . SER B 2 208 ? -33.312 -76.635 38.010 1.00 69.06 222 SER B O 1
ATOM 3014 N N . ALA B 2 209 ? -32.656 -74.707 37.113 1.00 64.86 223 ALA B N 1
ATOM 3015 C CA . ALA B 2 209 ? -33.171 -73.910 38.196 1.00 63.50 223 ALA B CA 1
ATOM 3016 C C . ALA B 2 209 ? -33.909 -72.744 37.612 1.00 60.38 223 ALA B C 1
ATOM 3017 O O . ALA B 2 209 ? -33.717 -72.410 36.457 1.00 59.23 223 ALA B O 1
ATOM 3019 N N . THR B 2 210 ? -34.768 -72.130 38.412 1.00 59.38 224 THR B N 1
ATOM 3020 C CA . THR B 2 210 ? -35.392 -70.854 38.078 1.00 56.79 224 THR B CA 1
ATOM 3021 C C . THR B 2 210 ? -35.566 -70.086 39.356 1.00 56.68 224 THR B C 1
ATOM 3022 O O . THR B 2 210 ? -35.926 -70.664 40.389 1.00 58.39 224 THR B O 1
ATOM 3026 N N . THR B 2 211 ? -35.269 -68.796 39.298 1.00 55.04 225 THR B N 1
ATOM 3027 C CA . THR B 2 211 ? -35.393 -67.948 40.456 1.00 55.20 225 THR B CA 1
ATOM 3028 C C . THR B 2 211 ? -36.122 -66.680 40.078 1.00 53.29 225 THR B C 1
ATOM 3029 O O . THR B 2 211 ? -35.838 -66.055 39.051 1.00 51.73 225 THR B O 1
ATOM 3033 N N . PHE B 2 212 ? -37.082 -66.313 40.913 1.00 53.78 226 PHE B N 1
ATOM 3034 C CA . PHE B 2 212 ? -37.850 -65.098 40.739 1.00 52.65 226 PHE B CA 1
ATOM 3035 C C . PHE B 2 212 ? -36.898 -63.925 40.717 1.00 51.89 226 PHE B C 1
ATOM 3036 O O . PHE B 2 212 ? -36.117 -63.756 41.638 1.00 53.08 226 PHE B O 1
ATOM 3044 N N . LEU B 2 213 ? -36.917 -63.143 39.638 1.00 50.22 227 LEU B N 1
ATOM 3045 C CA . LEU B 2 213 ? -36.141 -61.875 39.611 1.00 49.76 227 LEU B CA 1
ATOM 3046 C C . LEU B 2 213 ? -36.906 -60.746 40.283 1.00 50.24 227 LEU B C 1
ATOM 3047 O O . LEU B 2 213 ? -36.585 -60.367 41.411 1.00 51.71 227 LEU B O 1
ATOM 3052 N N . PHE B 2 214 ? -37.923 -60.239 39.593 1.00 49.43 228 PHE B N 1
ATOM 3053 C CA . PHE B 2 214 ? -38.825 -59.218 40.132 1.00 50.30 228 PHE B CA 1
ATOM 3054 C C . PHE B 2 214 ? -40.198 -59.307 39.448 1.00 50.08 228 PHE B C 1
ATOM 3055 O O . PHE B 2 214 ? -40.376 -60.047 38.460 1.00 49.10 228 PHE B O 1
ATOM 3063 N N . SER B 2 215 ? -41.156 -58.546 39.970 1.00 51.42 229 SER B N 1
ATOM 3064 C CA . SER B 2 215 ? -42.416 -58.323 39.282 1.00 51.70 229 SER B CA 1
ATOM 3065 C C . SER B 2 215 ? -42.978 -57.016 39.722 1.00 53.19 229 SER B C 1
ATOM 3066 O O . SER B 2 215 ? -42.860 -56.627 40.876 1.00 54.75 229 SER B O 1
ATOM 3069 N N . VAL B 2 216 ? -43.604 -56.328 38.784 1.00 53.08 230 VAL B N 1
ATOM 3070 C CA . VAL B 2 216 ? -44.205 -55.014 39.056 1.00 54.89 230 VAL B CA 1
ATOM 3071 C C . VAL B 2 216 ? -45.513 -54.867 38.272 1.00 55.92 230 VAL B C 1
ATOM 3072 O O . VAL B 2 216 ? -45.654 -55.406 37.173 1.00 54.68 230 VAL B O 1
ATOM 3076 N N . TYR B 2 217 ? -46.486 -54.199 38.873 1.00 58.65 231 TYR B N 1
ATOM 3077 C CA . TYR B 2 217 ? -47.715 -53.868 38.161 1.00 60.31 231 TYR B CA 1
ATOM 3078 C C . TYR B 2 217 ? -47.450 -52.727 37.188 1.00 59.82 231 TYR B C 1
ATOM 3079 O O . TYR B 2 217 ? -46.794 -51.744 37.566 1.00 60.03 231 TYR B O 1
ATOM 3088 N N . ILE B 2 218 ? -47.966 -52.850 35.957 1.00 59.57 232 ILE B N 1
ATOM 3089 C CA . ILE B 2 218 ? -47.875 -51.775 34.955 1.00 59.66 232 ILE B CA 1
ATOM 3090 C C . ILE B 2 218 ? -49.264 -51.288 34.432 1.00 62.70 232 ILE B C 1
ATOM 3091 O O . ILE B 2 218 ? -50.180 -52.077 34.184 1.00 63.79 232 ILE B O 1
ATOM 3096 N N . GLY B 2 219 ? -49.417 -49.979 34.291 1.00 64.51 233 GLY B N 1
ATOM 3097 C CA . GLY B 2 219 ? -50.666 -49.407 33.792 1.00 67.87 233 GLY B CA 1
ATOM 3098 C C . GLY B 2 219 ? -50.960 -49.594 32.306 1.00 67.56 233 GLY B C 1
ATOM 3099 O O . GLY B 2 219 ? -52.135 -49.669 31.906 1.00 70.37 233 GLY B O 1
ATOM 3100 N N . ASP B 2 220 ? -49.903 -49.621 31.485 1.00 64.62 234 ASP B N 1
ATOM 3101 C CA . ASP B 2 220 ? -50.005 -49.907 30.050 1.00 64.15 234 ASP B CA 1
ATOM 3102 C C . ASP B 2 220 ? -49.971 -51.410 29.952 1.00 62.41 234 ASP B C 1
ATOM 3103 O O . ASP B 2 220 ? -49.892 -52.093 30.974 1.00 61.74 234 ASP B O 1
ATOM 3104 N N . ILE B 2 221 ? -50.073 -51.941 28.741 1.00 62.10 235 ILE B N 1
ATOM 3105 C CA . ILE B 2 221 ? -49.758 -53.366 28.517 1.00 60.24 235 ILE B CA 1
ATOM 3106 C C . ILE B 2 221 ? -48.664 -53.470 27.456 1.00 57.94 235 ILE B C 1
ATOM 3107 O O . ILE B 2 221 ? -48.695 -52.790 26.433 1.00 58.76 235 ILE B O 1
ATOM 3112 N N . LEU B 2 222 ? -47.680 -54.308 27.722 1.00 55.38 236 LEU B N 1
ATOM 3113 C CA . LEU B 2 222 ? -46.509 -54.367 26.874 1.00 53.42 236 LEU B CA 1
ATOM 3114 C C . LEU B 2 222 ? -46.821 -55.154 25.611 1.00 54.14 236 LEU B C 1
ATOM 3115 O O . LEU B 2 222 ? -47.342 -56.266 25.686 1.00 54.72 236 LEU B O 1
ATOM 3120 N N . THR B 2 223 ? -46.502 -54.567 24.459 1.00 54.44 237 THR B N 1
ATOM 3121 C CA . THR B 2 223 ? -46.864 -55.129 23.160 1.00 55.79 237 THR B CA 1
ATOM 3122 C C . THR B 2 223 ? -45.680 -55.439 22.260 1.00 54.43 237 THR B C 1
ATOM 3123 O O . THR B 2 223 ? -45.835 -56.142 21.260 1.00 55.53 237 THR B O 1
ATOM 3127 N N . GLN B 2 224 ? -44.509 -54.904 22.588 1.00 52.50 238 GLN B N 1
ATOM 3128 C CA . GLN B 2 224 ? -43.342 -55.045 21.721 1.00 51.67 238 GLN B CA 1
ATOM 3129 C C . GLN B 2 224 ? -42.120 -55.237 22.555 1.00 49.49 238 GLN B C 1
ATOM 3130 O O . GLN B 2 224 ? -42.105 -54.802 23.704 1.00 48.71 238 GLN B O 1
ATOM 3136 N N . TYR B 2 225 ? -41.075 -55.834 21.985 1.00 48.90 239 TYR B N 1
ATOM 3137 C CA . TYR B 2 225 ? -39.774 -55.894 22.666 1.00 47.32 239 TYR B CA 1
ATOM 3138 C C . TYR B 2 225 ? -38.590 -55.805 21.735 1.00 47.51 239 TYR B C 1
ATOM 3139 O O . TYR B 2 225 ? -38.722 -56.044 20.547 1.00 48.76 239 TYR B O 1
ATOM 3148 N N . TYR B 2 226 ? -37.428 -55.467 22.286 1.00 46.64 240 TYR B N 1
ATOM 3149 C CA . TYR B 2 226 ? -36.209 -55.264 21.479 1.00 47.19 240 TYR B CA 1
ATOM 3150 C C . TYR B 2 226 ? -34.894 -55.577 22.213 1.00 46.58 240 TYR B C 1
ATOM 3151 O O . TYR B 2 226 ? -34.681 -55.181 23.366 1.00 45.77 240 TYR B O 1
ATOM 3160 N N . VAL B 2 227 ? -34.011 -56.290 21.533 1.00 47.39 241 VAL B N 1
ATOM 3161 C CA . VAL B 2 227 ? -32.691 -56.551 22.076 1.00 47.48 241 VAL B CA 1
ATOM 3162 C C . VAL B 2 227 ? -31.753 -55.546 21.432 1.00 48.59 241 VAL B C 1
ATOM 3163 O O . VAL B 2 227 ? -31.535 -55.587 20.218 1.00 49.96 241 VAL B O 1
ATOM 3167 N N . LEU B 2 228 ? -31.203 -54.641 22.227 1.00 48.37 242 LEU B N 1
ATOM 3168 C CA . LEU B 2 228 ? -30.434 -53.551 21.646 1.00 49.69 242 LEU B CA 1
ATOM 3169 C C . LEU B 2 228 ? -29.110 -54.032 21.070 1.00 51.40 242 LEU B C 1
ATOM 3170 O O . LEU B 2 228 ? -28.448 -54.851 21.687 1.00 51.52 242 LEU B O 1
ATOM 3175 N N . PRO B 2 229 ? -28.729 -53.525 19.874 1.00 53.09 243 PRO B N 1
ATOM 3176 C CA . PRO B 2 229 ? -27.421 -53.873 19.308 1.00 55.29 243 PRO B CA 1
ATOM 3177 C C . PRO B 2 229 ? -26.299 -53.649 20.313 1.00 55.89 243 PRO B C 1
ATOM 3178 O O . PRO B 2 229 ? -26.220 -52.615 20.962 1.00 55.64 243 PRO B O 1
ATOM 3182 N N . PHE B 2 230 ? -25.466 -54.656 20.465 1.00 57.01 244 PHE B N 1
ATOM 3183 C CA . PHE B 2 230 ? -24.380 -54.624 21.403 1.00 58.09 244 PHE B CA 1
ATOM 3184 C C . PHE B 2 230 ? -23.151 -54.279 20.571 1.00 61.29 244 PHE B C 1
ATOM 3185 O O . PHE B 2 230 ? -22.700 -55.129 19.779 1.00 63.07 244 PHE B O 1
ATOM 3193 N N . ILE B 2 231 ? -22.621 -53.055 20.683 1.00 62.44 245 ILE B N 1
ATOM 3194 C CA . ILE B 2 231 ? -21.388 -52.733 19.928 1.00 65.99 245 ILE B CA 1
ATOM 3195 C C . ILE B 2 231 ? -20.106 -52.756 20.783 1.00 68.34 245 ILE B C 1
ATOM 3196 O O . ILE B 2 231 ? -20.110 -52.281 21.902 1.00 67.55 245 ILE B O 1
ATOM 3201 N N . CYS B 2 232 ? -19.014 -53.288 20.235 1.00 71.66 246 CYS B N 1
ATOM 3202 C CA . CYS B 2 232 ? -17.808 -53.592 21.003 1.00 74.39 246 CYS B CA 1
ATOM 3203 C C . CYS B 2 232 ? -16.580 -53.782 20.116 1.00 78.94 246 CYS B C 1
ATOM 3204 O O . CYS B 2 232 ? -16.666 -54.385 19.036 1.00 79.82 246 CYS B O 1
ATOM 3207 N N . ASN B 2 233 ? -15.437 -53.285 20.584 1.00 82.23 247 ASN B N 1
ATOM 3208 C CA . ASN B 2 233 ? -14.163 -53.511 19.905 1.00 87.25 247 ASN B CA 1
ATOM 3209 C C . ASN B 2 233 ? -13.426 -54.724 20.487 1.00 89.47 247 ASN B C 1
ATOM 3210 O O . ASN B 2 233 ? -12.471 -54.539 21.256 1.00 92.39 247 ASN B O 1
ATOM 3215 N N . PRO B 2 234 ? -13.842 -55.966 20.118 1.00 88.60 248 PRO B N 1
ATOM 3216 C CA . PRO B 2 234 ? -13.193 -57.094 20.737 1.00 90.85 248 PRO B CA 1
ATOM 3217 C C . PRO B 2 234 ? -11.735 -57.101 20.328 1.00 96.92 248 PRO B C 1
ATOM 3218 O O . PRO B 2 234 ? -11.394 -56.768 19.188 1.00 99.32 248 PRO B O 1
ATOM 3222 N N . THR B 2 235 ? -10.892 -57.457 21.285 1.00 99.66 249 THR B N 1
ATOM 3223 C CA . THR B 2 235 ? -9.456 -57.409 21.132 1.00 105.90 249 THR B CA 1
ATOM 3224 C C . THR B 2 235 ? -8.944 -58.647 20.372 1.00 109.68 249 THR B C 1
ATOM 3225 O O . THR B 2 235 ? -9.549 -59.719 20.439 1.00 107.78 249 THR B O 1
ATOM 3229 N N . ALA B 2 236 ? -7.852 -58.462 19.620 1.00 115.32 250 ALA B N 1
ATOM 3230 C CA . ALA B 2 236 ? -7.157 -59.529 18.865 1.00 120.34 250 ALA B CA 1
ATOM 3231 C C . ALA B 2 236 ? -8.053 -60.246 17.847 1.00 118.09 250 ALA B C 1
ATOM 3232 O O . ALA B 2 236 ? -9.095 -59.717 17.444 1.00 113.38 250 ALA B O 1
ATOM 3234 N N . GLY B 2 237 ? -7.628 -61.439 17.428 1.00 121.97 251 GLY B N 1
ATOM 3235 C CA . GLY B 2 237 ? -8.443 -62.322 16.598 1.00 120.49 251 GLY B CA 1
ATOM 3236 C C . GLY B 2 237 ? -9.450 -63.050 17.465 1.00 115.60 251 GLY B C 1
ATOM 3237 O O . GLY B 2 237 ? -9.217 -64.174 17.910 1.00 117.61 251 GLY B O 1
ATOM 3238 N N . SER B 2 238 ? -10.573 -62.390 17.713 1.00 109.49 252 SER B N 1
ATOM 3239 C CA . SER B 2 238 ? -11.592 -62.902 18.622 1.00 104.63 252 SER B CA 1
ATOM 3240 C C . SER B 2 238 ? -12.951 -62.956 17.927 1.00 100.24 252 SER B C 1
ATOM 3241 O O . SER B 2 238 ? -13.399 -61.973 17.314 1.00 98.20 252 SER B O 1
ATOM 3244 N N . THR B 2 239 ? -13.579 -64.128 18.029 1.00 99.28 253 THR B N 1
ATOM 3245 C CA . THR B 2 239 ? -14.975 -64.340 17.636 1.00 95.04 253 THR B CA 1
ATOM 3246 C C . THR B 2 239 ? -15.941 -63.712 18.659 1.00 89.34 253 THR B C 1
ATOM 3247 O O . THR B 2 239 ? -16.314 -64.302 19.672 1.00 87.55 253 THR B O 1
ATOM 3251 N N . PHE B 2 240 ? -16.312 -62.477 18.385 1.00 86.93 254 PHE B N 1
ATOM 3252 C CA . PHE B 2 240 ? -17.299 -61.803 19.186 1.00 81.94 254 PHE B CA 1
ATOM 3253 C C . PHE B 2 240 ? -18.677 -62.239 18.702 1.00 78.86 254 PHE B C 1
ATOM 3254 O O . PHE B 2 240 ? -19.183 -61.739 17.693 1.00 78.28 254 PHE B O 1
ATOM 3262 N N . ALA B 2 241 ? -19.271 -63.195 19.410 1.00 77.32 255 ALA B N 1
ATOM 3263 C CA . ALA B 2 241 ? -20.531 -63.797 18.977 1.00 75.18 255 ALA B CA 1
ATOM 3264 C C . ALA B 2 241 ? -21.675 -63.516 19.959 1.00 70.65 255 ALA B C 1
ATOM 3265 O O . ALA B 2 241 ? -22.175 -64.432 20.620 1.00 69.79 255 ALA B O 1
ATOM 3267 N N . PRO B 2 242 ? -22.109 -62.259 20.066 1.00 68.09 256 PRO B N 1
ATOM 3268 C CA . PRO B 2 242 ? -23.235 -62.140 20.958 1.00 64.40 256 PRO B CA 1
ATOM 3269 C C . PRO B 2 242 ? -24.391 -63.001 20.474 1.00 63.42 256 PRO B C 1
ATOM 3270 O O . PRO B 2 242 ? -24.671 -63.063 19.281 1.00 64.42 256 PRO B O 1
ATOM 3274 N N . ARG B 2 243 ? -25.017 -63.695 21.413 1.00 61.90 257 ARG B N 1
ATOM 3275 C CA . ARG B 2 243 ? -26.201 -64.496 21.141 1.00 61.01 257 ARG B CA 1
ATOM 3276 C C . ARG B 2 243 ? -27.232 -64.186 22.211 1.00 57.80 257 ARG B C 1
ATOM 3277 O O . ARG B 2 243 ? -26.886 -64.065 23.394 1.00 57.11 257 ARG B O 1
ATOM 3285 N N . TYR B 2 244 ? -28.478 -64.010 21.764 1.00 56.27 258 TYR B N 1
ATOM 3286 C CA . TYR B 2 244 ? -29.607 -63.696 22.623 1.00 53.65 258 TYR B CA 1
ATOM 3287 C C . TYR B 2 244 ? -30.790 -64.515 22.124 1.00 53.79 258 TYR B C 1
ATOM 3288 O O . TYR B 2 244 ? -31.684 -63.997 21.496 1.00 53.10 258 TYR B O 1
ATOM 3297 N N . TRP B 2 245 ? -30.802 -65.809 22.369 1.00 55.11 259 TRP B N 1
ATOM 3298 C CA . TRP B 2 245 ? -31.821 -66.629 21.717 1.00 56.02 259 TRP B CA 1
ATOM 3299 C C . TRP B 2 245 ? -33.123 -66.569 22.468 1.00 54.17 259 TRP B C 1
ATOM 3300 O O . TRP B 2 245 ? -33.157 -66.803 23.678 1.00 53.27 259 TRP B O 1
ATOM 3311 N N . VAL B 2 246 ? -34.201 -66.307 21.741 1.00 54.06 260 VAL B N 1
ATOM 3312 C CA . VAL B 2 246 ? -35.514 -66.194 22.360 1.00 52.81 260 VAL B CA 1
ATOM 3313 C C . VAL B 2 246 ? -36.562 -66.944 21.573 1.00 54.58 260 VAL B C 1
ATOM 3314 O O . VAL B 2 246 ? -36.599 -66.823 20.354 1.00 55.97 260 VAL B O 1
ATOM 3318 N N . THR B 2 247 ? -37.379 -67.729 22.283 1.00 54.88 261 THR B N 1
ATOM 3319 C CA . THR B 2 247 ? -38.631 -68.309 21.761 1.00 56.60 261 THR B CA 1
ATOM 3320 C C . THR B 2 247 ? -39.827 -67.607 22.447 1.00 55.21 261 THR B C 1
ATOM 3321 O O . THR B 2 247 ? -39.644 -66.979 23.484 1.00 53.17 261 THR B O 1
ATOM 3325 N N . PRO B 2 248 ? -41.043 -67.680 21.867 1.00 56.71 262 PRO B N 1
ATOM 3326 C CA . PRO B 2 248 ? -42.173 -67.052 22.584 1.00 55.90 262 PRO B CA 1
ATOM 3327 C C . PRO B 2 248 ? -42.798 -67.945 23.654 1.00 56.55 262 PRO B C 1
ATOM 3328 O O . PRO B 2 248 ? -42.440 -69.112 23.755 1.00 57.82 262 PRO B O 1
ATOM 3332 N N . LEU B 2 249 ? -43.691 -67.400 24.478 1.00 55.96 263 LEU B N 1
ATOM 3333 C CA . LEU B 2 249 ? -44.453 -68.212 25.432 1.00 57.11 263 LEU B CA 1
ATOM 3334 C C . LEU B 2 249 ? -45.894 -68.235 24.972 1.00 59.47 263 LEU B C 1
ATOM 3335 O O . LEU B 2 249 ? -46.301 -67.377 24.207 1.00 59.66 263 LEU B O 1
ATOM 3340 N N . VAL B 2 250 ? -46.672 -69.211 25.404 1.00 61.65 264 VAL B N 1
ATOM 3341 C CA . VAL B 2 250 ? -48.081 -69.192 25.067 1.00 64.30 264 VAL B CA 1
ATOM 3342 C C . VAL B 2 250 ? -48.903 -69.149 26.342 1.00 64.74 264 VAL B C 1
ATOM 3343 O O . VAL B 2 250 ? -48.485 -69.655 27.379 1.00 63.96 264 VAL B O 1
ATOM 3347 N N . LYS B 2 251 ? -50.066 -68.517 26.273 1.00 66.32 265 LYS B N 1
ATOM 3348 C CA . LYS B 2 251 ? -50.988 -68.484 27.406 1.00 67.56 265 LYS B CA 1
ATOM 3349 C C . LYS B 2 251 ? -51.953 -69.682 27.344 1.00 71.46 265 LYS B C 1
ATOM 3350 O O . LYS B 2 251 ? -52.226 -70.224 26.271 1.00 73.69 265 LYS B O 1
ATOM 3356 N N . ARG B 2 252 ? -52.447 -70.106 28.500 1.00 72.61 266 ARG B N 1
ATOM 3357 C CA . ARG B 2 252 ? -53.578 -71.025 28.557 1.00 76.86 266 ARG B CA 1
ATOM 3358 C C . ARG B 2 252 ? -54.245 -70.973 29.917 1.00 77.98 266 ARG B C 1
ATOM 3359 O O . ARG B 2 252 ? -53.581 -71.061 30.944 1.00 75.99 266 ARG B O 1
ATOM 3367 N N . GLN B 2 253 ? -55.564 -70.814 29.898 1.00 81.57 267 GLN B N 1
ATOM 3368 C CA . GLN B 2 253 ? -56.373 -70.768 31.106 1.00 83.61 267 GLN B CA 1
ATOM 3369 C C . GLN B 2 253 ? -57.290 -71.976 31.135 1.00 88.30 267 GLN B C 1
ATOM 3370 O O . GLN B 2 253 ? -57.797 -72.377 30.105 1.00 90.95 267 GLN B O 1
ATOM 3376 N N . TYR B 2 254 ? -57.498 -72.553 32.313 1.00 89.64 268 TYR B N 1
ATOM 3377 C CA . TYR B 2 254 ? -58.255 -73.790 32.427 1.00 94.19 268 TYR B CA 1
ATOM 3378 C C . TYR B 2 254 ? -59.474 -73.667 33.339 1.00 98.14 268 TYR B C 1
ATOM 3379 O O . TYR B 2 254 ? -59.557 -72.773 34.172 1.00 97.03 268 TYR B O 1
ATOM 3388 N N . GLU C 1 1 ? 4.914 -43.983 -80.298 1.00 93.70 1 GLU C N 1
ATOM 3389 C CA . GLU C 1 1 ? 4.268 -42.670 -80.583 1.00 88.05 1 GLU C CA 1
ATOM 3390 C C . GLU C 1 1 ? 4.407 -41.757 -79.380 1.00 83.59 1 GLU C C 1
ATOM 3391 O O . GLU C 1 1 ? 5.390 -41.855 -78.639 1.00 84.65 1 GLU C O 1
ATOM 3397 N N . VAL C 1 2 ? 3.435 -40.875 -79.179 1.00 79.22 2 VAL C N 1
ATOM 3398 C CA . VAL C 1 2 ? 3.505 -39.958 -78.061 1.00 75.45 2 VAL C CA 1
ATOM 3399 C C . VAL C 1 2 ? 2.713 -40.464 -76.853 1.00 75.59 2 VAL C C 1
ATOM 3400 O O . VAL C 1 2 ? 1.613 -40.985 -76.993 1.00 76.50 2 VAL C O 1
ATOM 3404 N N . THR C 1 3 ? 3.321 -40.340 -75.680 1.00 75.32 3 THR C N 1
ATOM 3405 C CA . THR C 1 3 ? 2.707 -40.638 -74.396 1.00 75.40 3 THR C CA 1
ATOM 3406 C C . THR C 1 3 ? 2.597 -39.305 -73.676 1.00 71.39 3 THR C C 1
ATOM 3407 O O . THR C 1 3 ? 3.433 -38.409 -73.881 1.00 69.71 3 THR C O 1
ATOM 3411 N N . ILE C 1 4 ? 1.564 -39.151 -72.855 1.00 70.33 4 ILE C N 1
ATOM 3412 C CA . ILE C 1 4 ? 1.458 -37.959 -72.006 1.00 67.47 4 ILE C CA 1
ATOM 3413 C C . ILE C 1 4 ? 0.752 -38.238 -70.676 1.00 68.47 4 ILE C C 1
ATOM 3414 O O . ILE C 1 4 ? -0.286 -38.878 -70.653 1.00 69.76 4 ILE C O 1
ATOM 3419 N N . GLU C 1 5 ? 1.341 -37.798 -69.567 1.00 68.50 5 GLU C N 1
ATOM 3420 C CA . GLU C 1 5 ? 0.733 -38.014 -68.252 1.00 69.89 5 GLU C CA 1
ATOM 3421 C C . GLU C 1 5 ? 0.607 -36.783 -67.365 1.00 68.22 5 GLU C C 1
ATOM 3422 O O . GLU C 1 5 ? 1.419 -35.859 -67.435 1.00 66.74 5 GLU C O 1
ATOM 3428 N N . ALA C 1 6 ? -0.445 -36.773 -66.555 1.00 68.97 6 ALA C N 1
ATOM 3429 C CA . ALA C 1 6 ? -0.672 -35.720 -65.592 1.00 68.44 6 ALA C CA 1
ATOM 3430 C C . ALA C 1 6 ? 0.077 -36.044 -64.315 1.00 71.19 6 ALA C C 1
ATOM 3431 O O . ALA C 1 6 ? -0.196 -37.036 -63.663 1.00 74.01 6 ALA C O 1
ATOM 3433 N N . VAL C 1 7 ? 1.053 -35.205 -63.990 1.00 70.77 7 VAL C N 1
ATOM 3434 C CA . VAL C 1 7 ? 1.794 -35.322 -62.744 1.00 73.76 7 VAL C CA 1
ATOM 3435 C C . VAL C 1 7 ? 1.428 -34.140 -61.845 1.00 73.84 7 VAL C C 1
ATOM 3436 O O . VAL C 1 7 ? 1.872 -33.004 -62.091 1.00 72.25 7 VAL C O 1
ATOM 3440 N N . PRO C 1 8 ? 0.586 -34.379 -60.820 1.00 76.12 8 PRO C N 1
ATOM 3441 C CA . PRO C 1 8 ? -0.071 -35.618 -60.480 1.00 78.36 8 PRO C CA 1
ATOM 3442 C C . PRO C 1 8 ? -1.471 -35.677 -61.108 1.00 76.91 8 PRO C C 1
ATOM 3443 O O . PRO C 1 8 ? -1.999 -34.637 -61.494 1.00 74.74 8 PRO C O 1
ATOM 3447 N N . PRO C 1 9 ? -2.067 -36.885 -61.226 1.00 78.60 9 PRO C N 1
ATOM 3448 C CA . PRO C 1 9 ? -3.362 -36.981 -61.923 1.00 77.78 9 PRO C CA 1
ATOM 3449 C C . PRO C 1 9 ? -4.509 -36.363 -61.133 1.00 79.24 9 PRO C C 1
ATOM 3450 O O . PRO C 1 9 ? -5.496 -35.896 -61.714 1.00 78.21 9 PRO C O 1
ATOM 3454 N N . GLN C 1 10 ? -4.351 -36.361 -59.813 1.00 82.17 10 GLN C N 1
ATOM 3455 C CA . GLN C 1 10 ? -5.299 -35.746 -58.902 1.00 84.45 10 GLN C CA 1
ATOM 3456 C C . GLN C 1 10 ? -4.645 -34.515 -58.293 1.00 84.07 10 GLN C C 1
ATOM 3457 O O . GLN C 1 10 ? -3.674 -34.663 -57.560 1.00 85.56 10 GLN C O 1
ATOM 3463 N N . VAL C 1 11 ? -5.161 -33.315 -58.584 1.00 82.64 11 VAL C N 1
ATOM 3464 C CA . VAL C 1 11 ? -4.518 -32.063 -58.141 1.00 82.44 11 VAL C CA 1
ATOM 3465 C C . VAL C 1 11 ? -5.299 -31.317 -57.053 1.00 86.11 11 VAL C C 1
ATOM 3466 O O . VAL C 1 11 ? -6.526 -31.260 -57.092 1.00 87.43 11 VAL C O 1
ATOM 3470 N N . ALA C 1 12 ? -4.572 -30.735 -56.099 1.00 88.29 12 ALA C N 1
ATOM 3471 C CA . ALA C 1 12 ? -5.159 -29.887 -55.063 1.00 92.28 12 ALA C CA 1
ATOM 3472 C C . ALA C 1 12 ? -5.308 -28.430 -55.512 1.00 91.03 12 ALA C C 1
ATOM 3473 O O . ALA C 1 12 ? -4.447 -27.893 -56.221 1.00 87.84 12 ALA C O 1
ATOM 3475 N N . GLU C 1 13 ? -6.395 -27.782 -55.099 1.00 94.03 13 GLU C N 1
ATOM 3476 C CA . GLU C 1 13 ? -6.626 -26.358 -55.402 1.00 93.98 13 GLU C CA 1
ATOM 3477 C C . GLU C 1 13 ? -5.349 -25.527 -55.247 1.00 93.49 13 GLU C C 1
ATOM 3478 O O . GLU C 1 13 ? -4.560 -25.745 -54.330 1.00 95.94 13 GLU C O 1
ATOM 3484 N N . ASP C 1 14 ? -5.144 -24.587 -56.164 1.00 90.69 14 ASP C N 1
ATOM 3485 C CA . ASP C 1 14 ? -3.968 -23.688 -56.164 1.00 90.39 14 ASP C CA 1
ATOM 3486 C C . ASP C 1 14 ? -2.605 -24.399 -56.217 1.00 88.56 14 ASP C C 1
ATOM 3487 O O . ASP C 1 14 ? -1.593 -23.845 -55.771 1.00 90.29 14 ASP C O 1
ATOM 3492 N N . ASN C 1 15 ? -2.578 -25.613 -56.766 1.00 85.68 15 ASN C N 1
ATOM 3493 C CA . ASN C 1 15 ? -1.336 -26.368 -56.856 1.00 84.51 15 ASN C CA 1
ATOM 3494 C C . ASN C 1 15 ? -0.870 -26.576 -58.284 1.00 79.65 15 ASN C C 1
ATOM 3495 O O . ASN C 1 15 ? -1.612 -26.315 -59.235 1.00 76.93 15 ASN C O 1
ATOM 3500 N N . ASN C 1 16 ? 0.365 -27.036 -58.437 1.00 79.08 16 ASN C N 1
ATOM 3501 C CA . ASN C 1 16 ? 0.951 -27.182 -59.764 1.00 75.19 16 ASN C CA 1
ATOM 3502 C C . ASN C 1 16 ? 0.595 -28.493 -60.400 1.00 73.27 16 ASN C C 1
ATOM 3503 O O . ASN C 1 16 ? 0.478 -29.498 -59.710 1.00 75.36 16 ASN C O 1
ATOM 3508 N N . VAL C 1 17 ? 0.416 -28.495 -61.714 1.00 69.76 17 VAL C N 1
ATOM 3509 C CA . VAL C 1 17 ? 0.235 -29.756 -62.450 1.00 68.33 17 VAL C CA 1
ATOM 3510 C C . VAL C 1 17 ? 1.009 -29.744 -63.758 1.00 65.59 17 VAL C C 1
ATOM 3511 O O . VAL C 1 17 ? 0.881 -28.822 -64.576 1.00 63.40 17 VAL C O 1
ATOM 3515 N N . LEU C 1 18 ? 1.844 -30.758 -63.935 1.00 66.25 18 LEU C N 1
ATOM 3516 C CA . LEU C 1 18 ? 2.609 -30.881 -65.168 1.00 64.42 18 LEU C CA 1
ATOM 3517 C C . LEU C 1 18 ? 1.880 -31.836 -66.098 1.00 63.18 18 LEU C C 1
ATOM 3518 O O . LEU C 1 18 ? 1.293 -32.840 -65.647 1.00 64.75 18 LEU C O 1
ATOM 3523 N N . LEU C 1 19 ? 1.902 -31.520 -67.393 1.00 60.83 19 LEU C N 1
ATOM 3524 C CA . LEU C 1 19 ? 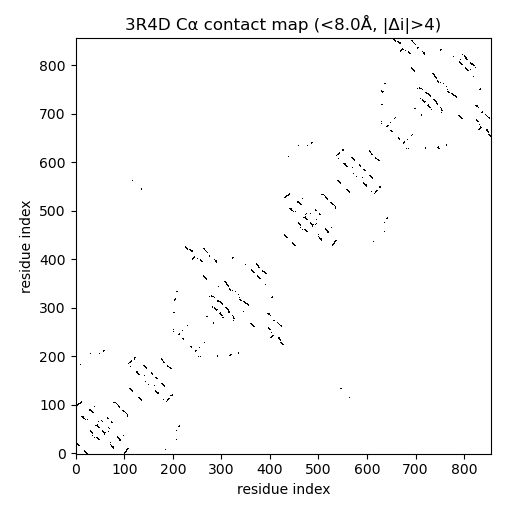1.394 -32.460 -68.366 1.00 60.31 19 LEU C CA 1
ATOM 3525 C C . LEU C 1 19 ? 2.598 -33.059 -69.074 1.00 61.01 19 LEU C C 1
ATOM 3526 O O . LEU C 1 19 ? 3.005 -32.604 -70.132 1.00 59.57 19 LEU C O 1
ATOM 3531 N N . LEU C 1 20 ? 3.167 -34.086 -68.450 1.00 63.76 20 LEU C N 1
ATOM 3532 C CA . LEU C 1 20 ? 4.468 -34.600 -68.828 1.00 65.57 20 LEU C CA 1
ATOM 3533 C C . LEU C 1 20 ? 4.385 -35.408 -70.108 1.00 65.69 20 LEU C C 1
ATOM 3534 O O . LEU C 1 20 ? 3.658 -36.396 -70.166 1.00 66.81 20 LEU C O 1
ATOM 3539 N N . VAL C 1 21 ? 5.156 -34.995 -71.118 1.00 65.10 21 VAL C N 1
ATOM 3540 C CA . VAL C 1 21 ? 5.130 -35.619 -72.449 1.00 65.53 21 VAL C CA 1
ATOM 3541 C C . VAL C 1 21 ? 6.319 -36.537 -72.738 1.00 69.24 21 VAL C C 1
ATOM 3542 O O . VAL C 1 21 ? 7.460 -36.121 -72.685 1.00 70.37 21 VAL C O 1
ATOM 3546 N N . HIS C 1 22 ? 6.042 -37.790 -73.062 1.00 71.71 22 HIS C N 1
ATOM 3547 C CA . HIS C 1 22 ? 7.105 -38.739 -73.371 1.00 76.02 22 HIS C CA 1
ATOM 3548 C C . HIS C 1 22 ? 7.154 -39.034 -74.865 1.00 76.87 22 HIS C C 1
ATOM 3549 O O . HIS C 1 22 ? 6.115 -39.208 -75.502 1.00 75.62 22 HIS C O 1
ATOM 3556 N N . ASN C 1 23 ? 8.369 -39.099 -75.406 1.00 79.60 23 ASN C N 1
ATOM 3557 C CA . ASN C 1 23 ? 8.600 -39.403 -76.819 1.00 81.42 23 ASN C CA 1
ATOM 3558 C C . ASN C 1 23 ? 7.815 -38.508 -77.755 1.00 77.49 23 ASN C C 1
ATOM 3559 O O . ASN C 1 23 ? 6.994 -38.963 -78.555 1.00 77.73 23 ASN C O 1
ATOM 3564 N N . LEU C 1 24 ? 8.075 -37.219 -77.620 1.00 74.32 24 LEU C N 1
ATOM 3565 C CA . LEU C 1 24 ? 7.524 -36.200 -78.496 1.00 70.95 24 LEU C CA 1
ATOM 3566 C C . LEU C 1 24 ? 8.324 -36.250 -79.805 1.00 73.50 24 LEU C C 1
ATOM 3567 O O . LEU C 1 24 ? 9.553 -36.264 -79.759 1.00 76.27 24 LEU C O 1
ATOM 3572 N N . PRO C 1 25 ? 7.638 -36.333 -80.973 1.00 73.30 25 PRO C N 1
ATOM 3573 C CA . PRO C 1 25 ? 8.349 -36.472 -82.253 1.00 76.42 25 PRO C CA 1
ATOM 3574 C C . PRO C 1 25 ? 9.397 -35.390 -82.521 1.00 76.09 25 PRO C C 1
ATOM 3575 O O . PRO C 1 25 ? 9.192 -34.206 -82.229 1.00 72.32 25 PRO C O 1
ATOM 3579 N N . LEU C 1 26 ? 10.527 -35.811 -83.073 1.00 80.65 26 LEU C N 1
ATOM 3580 C CA . LEU C 1 26 ? 11.605 -34.887 -83.403 1.00 81.48 26 LEU C CA 1
ATOM 3581 C C . LEU C 1 26 ? 11.245 -34.122 -84.674 1.00 80.14 26 LEU C C 1
ATOM 3582 O O . LEU C 1 26 ? 10.337 -34.521 -85.414 1.00 79.87 26 LEU C O 1
ATOM 3587 N N . ALA C 1 27 ? 11.956 -33.024 -84.927 1.00 79.77 27 ALA C N 1
ATOM 3588 C CA . ALA C 1 27 ? 11.775 -32.264 -86.168 1.00 79.26 27 ALA C CA 1
ATOM 3589 C C . ALA C 1 27 ? 10.298 -31.973 -86.431 1.00 75.10 27 ALA C C 1
ATOM 3590 O O . ALA C 1 27 ? 9.799 -32.208 -87.530 1.00 76.25 27 ALA C O 1
ATOM 3592 N N . LEU C 1 28 ? 9.597 -31.494 -85.407 1.00 70.90 28 LEU C N 1
ATOM 3593 C CA . LEU C 1 28 ? 8.210 -31.108 -85.562 1.00 67.36 28 LEU C CA 1
ATOM 3594 C C . LEU C 1 28 ? 8.164 -29.754 -86.209 1.00 65.60 28 LEU C C 1
ATOM 3595 O O . LEU C 1 28 ? 9.159 -29.042 -86.222 1.00 66.41 28 LEU C O 1
ATOM 3600 N N . GLY C 1 29 ? 7.014 -29.404 -86.760 1.00 63.71 29 GLY C N 1
ATOM 3601 C CA . GLY C 1 29 ? 6.830 -28.091 -87.337 1.00 62.13 29 GLY C CA 1
ATOM 3602 C C . GLY C 1 29 ? 6.446 -27.127 -86.245 1.00 58.64 29 GLY C C 1
ATOM 3603 O O . GLY C 1 29 ? 6.964 -26.043 -86.175 1.00 58.05 29 GLY C O 1
ATOM 3604 N N . ALA C 1 30 ? 5.532 -27.556 -85.390 1.00 56.87 30 ALA C N 1
ATOM 3605 C CA . ALA C 1 30 ? 5.020 -26.780 -84.272 1.00 54.10 30 ALA C CA 1
ATOM 3606 C C . ALA C 1 30 ? 4.091 -27.689 -83.457 1.00 53.42 30 ALA C C 1
ATOM 3607 O O . ALA C 1 30 ? 3.387 -28.548 -84.010 1.00 54.44 30 ALA C O 1
ATOM 3609 N N . PHE C 1 31 ? 4.116 -27.513 -82.137 1.00 52.21 31 PHE C N 1
ATOM 3610 C CA . PHE C 1 31 ? 3.144 -28.144 -81.255 1.00 51.55 31 PHE C CA 1
ATOM 3611 C C . PHE C 1 31 ? 2.430 -27.103 -80.419 1.00 49.59 31 PHE C C 1
ATOM 3612 O O . PHE C 1 31 ? 2.949 -25.991 -80.227 1.00 48.93 31 PHE C O 1
ATOM 3620 N N . ALA C 1 32 ? 1.218 -27.436 -79.982 1.00 49.21 32 ALA C N 1
ATOM 3621 C CA . ALA C 1 32 ? 0.394 -26.500 -79.210 1.00 48.07 32 ALA C CA 1
ATOM 3622 C C . ALA C 1 32 ? -0.615 -27.226 -78.337 1.00 48.53 32 ALA C C 1
ATOM 3623 O O . ALA C 1 32 ? -1.228 -28.207 -78.787 1.00 49.57 32 ALA C O 1
ATOM 3625 N N . TRP C 1 33 ? -0.787 -26.736 -77.104 1.00 48.26 33 TRP C N 1
ATOM 3626 C CA . TRP C 1 33 ? -1.795 -27.272 -76.180 1.00 49.09 33 TRP C CA 1
ATOM 3627 C C . TRP C 1 33 ? -3.140 -26.524 -76.279 1.00 49.35 33 TRP C C 1
ATOM 3628 O O . TRP C 1 33 ? -3.186 -25.300 -76.572 1.00 48.78 33 TRP C O 1
ATOM 3639 N N . TYR C 1 34 ? -4.227 -27.263 -76.021 1.00 50.75 34 TYR C N 1
ATOM 3640 C CA . TYR C 1 34 ? -5.591 -26.711 -76.094 1.00 51.93 34 TYR C CA 1
ATOM 3641 C C . TYR C 1 34 ? -6.414 -27.039 -74.853 1.00 53.70 34 TYR C C 1
ATOM 3642 O O . TYR C 1 34 ? -6.205 -28.066 -74.247 1.00 54.29 34 TYR C O 1
ATOM 3651 N N . LYS C 1 35 ? -7.327 -26.145 -74.477 1.00 54.98 35 LYS C N 1
ATOM 3652 C CA . LYS C 1 35 ? -8.267 -26.375 -73.391 1.00 57.45 35 LYS C CA 1
ATOM 3653 C C . LYS C 1 35 ? -9.448 -27.129 -73.972 1.00 59.70 35 LYS C C 1
ATOM 3654 O O . LYS C 1 35 ? -10.182 -26.609 -74.818 1.00 60.69 35 LYS C O 1
ATOM 3660 N N . GLY C 1 36 ? -9.635 -28.361 -73.517 1.00 61.01 36 GLY C N 1
ATOM 3661 C CA . GLY C 1 36 ? -10.695 -29.156 -74.015 1.00 63.72 36 GLY C CA 1
ATOM 3662 C C . GLY C 1 36 ? -10.106 -30.179 -74.939 1.00 62.88 36 GLY C C 1
ATOM 3663 O O . GLY C 1 36 ? -8.887 -30.192 -75.169 1.00 60.24 36 GLY C O 1
ATOM 3664 N N . ASN C 1 37 ? -10.992 -31.060 -75.420 1.00 65.82 37 ASN C N 1
ATOM 3665 C CA . ASN C 1 37 ? -10.701 -31.994 -76.497 1.00 66.26 37 ASN C CA 1
ATOM 3666 C C . ASN C 1 37 ? -10.684 -31.400 -77.944 1.00 65.62 37 ASN C C 1
ATOM 3667 O O . ASN C 1 37 ? -10.467 -32.149 -78.894 1.00 66.54 37 ASN C O 1
ATOM 3672 N N . THR C 1 38 ? -10.916 -30.091 -78.121 1.00 64.59 38 THR C N 1
ATOM 3673 C CA . THR C 1 38 ? -10.738 -29.451 -79.453 1.00 63.85 38 THR C CA 1
ATOM 3674 C C . THR C 1 38 ? -9.292 -29.082 -79.742 1.00 60.28 38 THR C C 1
ATOM 3675 O O . THR C 1 38 ? -8.457 -29.065 -78.831 1.00 58.26 38 THR C O 1
ATOM 3679 N N . THR C 1 39 ? -8.994 -28.828 -81.018 1.00 60.04 39 THR C N 1
ATOM 3680 C CA . THR C 1 39 ? -7.765 -28.103 -81.396 1.00 57.16 39 THR C CA 1
ATOM 3681 C C . THR C 1 39 ? -8.114 -26.812 -82.133 1.00 57.13 39 THR C C 1
ATOM 3682 O O . THR C 1 39 ? -7.274 -26.221 -82.774 1.00 55.63 39 THR C O 1
ATOM 3686 N N . ALA C 1 40 ? -9.374 -26.403 -82.015 1.00 59.31 40 ALA C N 1
ATOM 3687 C CA . ALA C 1 40 ? -9.836 -25.076 -82.395 1.00 59.83 40 ALA C CA 1
ATOM 3688 C C . ALA C 1 40 ? -8.972 -23.962 -81.816 1.00 57.19 40 ALA C C 1
ATOM 3689 O O . ALA C 1 40 ? -8.551 -23.993 -80.645 1.00 55.86 40 ALA C O 1
ATOM 3691 N N . ILE C 1 41 ? -8.723 -22.972 -82.662 1.00 56.93 41 ILE C N 1
ATOM 3692 C CA . ILE C 1 41 ? -7.910 -21.785 -82.332 1.00 55.12 41 ILE C CA 1
ATOM 3693 C C . ILE C 1 41 ? -8.322 -21.159 -81.006 1.00 55.61 41 ILE C C 1
ATOM 3694 O O . ILE C 1 41 ? -7.486 -21.021 -80.118 1.00 53.93 41 ILE C O 1
ATOM 3699 N N . ASP C 1 42 ? -9.606 -20.822 -80.856 1.00 58.49 42 ASP C N 1
ATOM 3700 C CA . ASP C 1 42 ? -10.090 -20.166 -79.633 1.00 59.88 42 ASP C CA 1
ATOM 3701 C C . ASP C 1 42 ? -9.820 -20.884 -78.340 1.00 59.02 42 ASP C C 1
ATOM 3702 O O . ASP C 1 42 ? -9.993 -20.301 -77.300 1.00 60.10 42 ASP C O 1
ATOM 3707 N N . LYS C 1 43 ? -9.408 -22.142 -78.384 1.00 57.58 43 LYS C N 1
ATOM 3708 C CA . LYS C 1 43 ? -9.162 -22.869 -77.145 1.00 57.16 43 LYS C CA 1
ATOM 3709 C C . LYS C 1 43 ? -7.671 -23.078 -76.944 1.00 54.21 43 LYS C C 1
ATOM 3710 O O . LYS C 1 43 ? -7.241 -23.782 -76.022 1.00 53.75 43 LYS C O 1
ATOM 3716 N N . GLU C 1 44 ? -6.871 -22.462 -77.800 1.00 52.68 44 GLU C N 1
ATOM 3717 C CA . GLU C 1 44 ? -5.442 -22.639 -77.671 1.00 50.56 44 GLU C CA 1
ATOM 3718 C C . GLU C 1 44 ? -4.855 -21.895 -76.470 1.00 50.46 44 GLU C C 1
ATOM 3719 O O . GLU C 1 44 ? -5.266 -20.779 -76.155 1.00 51.63 44 GLU C O 1
ATOM 3725 N N . ILE C 1 45 ? -3.912 -22.515 -75.777 1.00 49.64 45 ILE C N 1
ATOM 3726 C CA . ILE C 1 45 ? -3.275 -21.777 -74.715 1.00 50.05 45 ILE C CA 1
ATOM 3727 C C . ILE C 1 45 ? -1.867 -21.306 -75.093 1.00 49.05 45 ILE C C 1
ATOM 3728 O O . ILE C 1 45 ? -1.691 -20.150 -75.400 1.00 49.37 45 ILE C O 1
ATOM 3733 N N . ALA C 1 46 ? -0.873 -22.177 -75.101 1.00 48.35 46 ALA C N 1
ATOM 3734 C CA . ALA C 1 46 ? 0.437 -21.784 -75.596 1.00 48.00 46 ALA C CA 1
ATOM 3735 C C . ALA C 1 46 ? 0.748 -22.624 -76.817 1.00 47.20 46 ALA C C 1
ATOM 3736 O O . ALA C 1 46 ? -0.001 -23.556 -77.155 1.00 47.03 46 ALA C O 1
ATOM 3738 N N . ARG C 1 47 ? 1.862 -22.312 -77.463 1.00 47.27 47 ARG C N 1
ATOM 3739 C CA . ARG C 1 47 ? 2.226 -22.912 -78.744 1.00 47.13 47 ARG C CA 1
ATOM 3740 C C . ARG C 1 47 ? 3.709 -22.696 -78.960 1.00 48.05 47 ARG C C 1
ATOM 3741 O O . ARG C 1 47 ? 4.173 -21.588 -78.837 1.00 48.49 47 ARG C O 1
ATOM 3749 N N . PHE C 1 48 ? 4.456 -23.750 -79.257 1.00 48.91 48 PHE C N 1
ATOM 3750 C CA . PHE C 1 48 ? 5.896 -23.638 -79.437 1.00 50.57 48 PHE C CA 1
ATOM 3751 C C . PHE C 1 48 ? 6.182 -23.910 -80.895 1.00 51.28 48 PHE C C 1
ATOM 3752 O O . PHE C 1 48 ? 5.438 -24.667 -81.531 1.00 50.91 48 PHE C O 1
ATOM 3760 N N . VAL C 1 49 ? 7.231 -23.275 -81.429 1.00 52.78 49 VAL C N 1
ATOM 3761 C CA . VAL C 1 49 ? 7.640 -23.436 -82.835 1.00 54.15 49 VAL C CA 1
ATOM 3762 C C . VAL C 1 49 ? 9.124 -23.799 -82.874 1.00 57.18 49 VAL C C 1
ATOM 3763 O O . VAL C 1 49 ? 9.978 -22.924 -82.863 1.00 58.59 49 VAL C O 1
ATOM 3767 N N . PRO C 1 50 ? 9.433 -25.113 -82.887 1.00 58.74 50 PRO C N 1
ATOM 3768 C CA . PRO C 1 50 ? 10.809 -25.521 -82.571 1.00 62.10 50 PRO C CA 1
ATOM 3769 C C . PRO C 1 50 ? 11.925 -24.906 -83.400 1.00 65.04 50 PRO C C 1
ATOM 3770 O O . PRO C 1 50 ? 12.980 -24.615 -82.840 1.00 67.46 50 PRO C O 1
ATOM 3774 N N . ASN C 1 51 ? 11.707 -24.698 -84.694 1.00 65.31 51 ASN C N 1
ATOM 3775 C CA . ASN C 1 51 ? 12.826 -24.347 -85.583 1.00 69.00 51 ASN C CA 1
ATOM 3776 C C . ASN C 1 51 ? 13.288 -22.887 -85.452 1.00 69.18 51 ASN C C 1
ATOM 3777 O O . ASN C 1 51 ? 14.361 -22.516 -85.927 1.00 72.78 51 ASN C O 1
ATOM 3782 N N . SER C 1 52 ? 12.472 -22.080 -84.778 1.00 65.82 52 SER C N 1
ATOM 3783 C CA . SER C 1 52 ? 12.762 -20.676 -84.537 1.00 66.09 52 SER C CA 1
ATOM 3784 C C . SER C 1 52 ? 12.646 -20.320 -83.037 1.00 64.93 52 SER C C 1
ATOM 3785 O O . SER C 1 52 ? 12.381 -19.174 -82.671 1.00 64.19 52 SER C O 1
ATOM 3788 N N . ASN C 1 53 ? 12.849 -21.332 -82.194 1.00 65.28 53 ASN C N 1
ATOM 3789 C CA . ASN C 1 53 ? 12.799 -21.245 -80.744 1.00 64.83 53 ASN C CA 1
ATOM 3790 C C . ASN C 1 53 ? 11.896 -20.196 -80.083 1.00 62.38 53 ASN C C 1
ATOM 3791 O O . ASN C 1 53 ? 12.395 -19.300 -79.470 1.00 64.08 53 ASN C O 1
ATOM 3796 N N . MET C 1 54 ? 10.580 -20.323 -80.156 1.00 59.03 54 MET C N 1
ATOM 3797 C CA . MET C 1 54 ? 9.695 -19.296 -79.615 1.00 57.39 54 MET C CA 1
ATOM 3798 C C . MET C 1 54 ? 8.338 -19.892 -79.166 1.00 54.55 54 MET C C 1
ATOM 3799 O O . MET C 1 54 ? 7.777 -20.683 -79.881 1.00 53.24 54 MET C O 1
ATOM 3804 N N . ASN C 1 55 ? 7.849 -19.501 -77.982 1.00 54.21 55 ASN C N 1
ATOM 3805 C CA . ASN C 1 55 ? 6.459 -19.668 -77.554 1.00 52.14 55 ASN C CA 1
ATOM 3806 C C . ASN C 1 55 ? 5.556 -18.774 -78.308 1.00 51.15 55 ASN C C 1
ATOM 3807 O O . ASN C 1 55 ? 5.991 -17.788 -78.884 1.00 52.16 55 ASN C O 1
ATOM 3812 N N . PHE C 1 56 ? 4.261 -19.006 -78.125 1.00 49.73 56 PHE C N 1
ATOM 3813 C CA . PHE C 1 56 ? 3.206 -18.060 -78.496 1.00 49.46 56 PHE C CA 1
ATOM 3814 C C . PHE C 1 56 ? 1.955 -18.438 -77.750 1.00 48.89 56 PHE C C 1
ATOM 3815 O O . PHE C 1 56 ? 1.764 -19.598 -77.503 1.00 48.15 56 PHE C O 1
ATOM 3823 N N . THR C 1 57 ? 1.122 -17.481 -77.359 1.00 49.75 57 THR C N 1
ATOM 3824 C CA . THR C 1 57 ? -0.053 -17.794 -76.539 1.00 49.98 57 THR C CA 1
ATOM 3825 C C . THR C 1 57 ? -1.385 -17.582 -77.245 1.00 50.11 57 THR C C 1
ATOM 3826 O O . THR C 1 57 ? -1.483 -16.805 -78.187 1.00 50.47 57 THR C O 1
ATOM 3830 N N . GLY C 1 58 ? -2.406 -18.302 -76.766 1.00 50.28 58 GLY C N 1
ATOM 3831 C CA . GLY C 1 58 ? -3.743 -18.303 -77.367 1.00 51.04 58 GLY C CA 1
ATOM 3832 C C . GLY C 1 58 ? -4.831 -17.782 -76.452 1.00 53.34 58 GLY C C 1
ATOM 3833 O O . GLY C 1 58 ? -4.551 -17.329 -75.362 1.00 54.39 58 GLY C O 1
ATOM 3834 N N . GLN C 1 59 ? -6.074 -17.865 -76.912 1.00 54.67 59 GLN C N 1
ATOM 3835 C CA . GLN C 1 59 ? -7.243 -17.406 -76.166 1.00 57.66 59 GLN C CA 1
ATOM 3836 C C . GLN C 1 59 ? -7.362 -18.033 -74.769 1.00 58.33 59 GLN C C 1
ATOM 3837 O O . GLN C 1 59 ? -7.828 -17.396 -73.826 1.00 60.98 59 GLN C O 1
ATOM 3843 N N . ALA C 1 60 ? -6.905 -19.266 -74.627 1.00 56.37 60 ALA C N 1
ATOM 3844 C CA . ALA C 1 60 ? -7.062 -19.954 -73.373 1.00 57.26 60 ALA C CA 1
ATOM 3845 C C . ALA C 1 60 ? -5.887 -19.753 -72.408 1.00 56.71 60 ALA C C 1
ATOM 3846 O O . ALA C 1 60 ? -5.881 -20.271 -71.292 1.00 57.70 60 ALA C O 1
ATOM 3848 N N . TYR C 1 61 ? -4.894 -18.985 -72.814 1.00 55.65 61 TYR C N 1
ATOM 3849 C CA . TYR C 1 61 ? -3.810 -18.684 -71.919 1.00 55.96 61 TYR C CA 1
ATOM 3850 C C . TYR C 1 61 ? -4.335 -17.978 -70.681 1.00 59.23 61 TYR C C 1
ATOM 3851 O O . TYR C 1 61 ? -5.052 -16.987 -70.802 1.00 61.30 61 TYR C O 1
ATOM 3860 N N . SER C 1 62 ? -3.967 -18.491 -69.502 1.00 60.18 62 SER C N 1
ATOM 3861 C CA . SER C 1 62 ? -4.428 -17.939 -68.226 1.00 63.85 62 SER C CA 1
ATOM 3862 C C . SER C 1 62 ? -3.516 -16.921 -67.598 1.00 65.83 62 SER C C 1
ATOM 3863 O O . SER C 1 62 ? -3.987 -16.039 -66.887 1.00 69.45 62 SER C O 1
ATOM 3866 N N . GLY C 1 63 ? -2.213 -17.059 -67.829 1.00 64.12 63 GLY C N 1
ATOM 3867 C CA . GLY C 1 63 ? -1.199 -16.240 -67.152 1.00 66.49 63 GLY C CA 1
ATOM 3868 C C . GLY C 1 63 ? -0.310 -17.149 -66.325 1.00 66.63 63 GLY C C 1
ATOM 3869 O O . GLY C 1 63 ? 0.638 -16.710 -65.693 1.00 68.87 63 GLY C O 1
ATOM 3870 N N . ARG C 1 64 ? -0.617 -18.435 -66.348 1.00 64.67 64 ARG C N 1
ATOM 3871 C CA . ARG C 1 64 ? 0.025 -19.364 -65.452 1.00 65.46 64 ARG C CA 1
ATOM 3872 C C . ARG C 1 64 ? 0.330 -20.720 -66.086 1.00 62.45 64 ARG C C 1
ATOM 3873 O O . ARG C 1 64 ? 0.597 -21.686 -65.377 1.00 63.19 64 ARG C O 1
ATOM 3881 N N . GLU C 1 65 ? 0.277 -20.807 -67.411 1.00 59.55 65 GLU C N 1
ATOM 3882 C CA . GLU C 1 65 ? 0.767 -22.006 -68.085 1.00 57.35 65 GLU C CA 1
ATOM 3883 C C . GLU C 1 65 ? 2.141 -21.757 -68.682 1.00 56.87 65 GLU C C 1
ATOM 3884 O O . GLU C 1 65 ? 2.452 -20.645 -69.166 1.00 56.99 65 GLU C O 1
ATOM 3890 N N . ILE C 1 66 ? 2.965 -22.801 -68.647 1.00 56.84 66 ILE C N 1
ATOM 3891 C CA . ILE C 1 66 ? 4.244 -22.789 -69.344 1.00 56.75 66 ILE C CA 1
ATOM 3892 C C . ILE C 1 66 ? 4.363 -24.001 -70.270 1.00 55.15 66 ILE C C 1
ATOM 3893 O O . ILE C 1 66 ? 4.234 -25.147 -69.821 1.00 55.62 66 ILE C O 1
ATOM 3898 N N . ILE C 1 67 ? 4.563 -23.749 -71.565 1.00 53.68 67 ILE C N 1
ATOM 3899 C CA . ILE C 1 67 ? 4.851 -24.794 -72.546 1.00 52.93 67 ILE C CA 1
ATOM 3900 C C . ILE C 1 67 ? 6.361 -24.909 -72.618 1.00 54.86 67 ILE C C 1
ATOM 3901 O O . ILE C 1 67 ? 7.032 -23.903 -72.764 1.00 55.65 67 ILE C O 1
ATOM 3906 N N . TYR C 1 68 ? 6.901 -26.109 -72.467 1.00 56.22 68 TYR C N 1
ATOM 3907 C CA . TYR C 1 68 ? 8.314 -26.318 -72.678 1.00 58.67 68 TYR C CA 1
ATOM 3908 C C . TYR C 1 68 ? 8.564 -26.815 -74.097 1.00 58.32 68 TYR C C 1
ATOM 3909 O O . TYR C 1 68 ? 7.636 -27.220 -74.806 1.00 56.38 68 TYR C O 1
ATOM 3918 N N . SER C 1 69 ? 9.822 -26.741 -74.525 1.00 60.73 69 SER C N 1
ATOM 3919 C CA . SER C 1 69 ? 10.223 -27.210 -75.842 1.00 61.38 69 SER C CA 1
ATOM 3920 C C . SER C 1 69 ? 10.257 -28.721 -75.866 1.00 62.93 69 SER C C 1
ATOM 3921 O O . SER C 1 69 ? 10.244 -29.303 -76.945 1.00 63.37 69 SER C O 1
ATOM 3924 N N . ASN C 1 70 ? 10.330 -29.359 -74.691 1.00 64.28 70 ASN C N 1
ATOM 3925 C CA . ASN C 1 70 ? 10.244 -30.826 -74.617 1.00 66.01 70 ASN C CA 1
ATOM 3926 C C . ASN C 1 70 ? 8.796 -31.327 -74.725 1.00 63.34 70 ASN C C 1
ATOM 3927 O O . ASN C 1 70 ? 8.532 -32.524 -74.623 1.00 64.73 70 ASN C O 1
ATOM 3932 N N . GLY C 1 71 ? 7.883 -30.378 -74.947 1.00 60.06 71 GLY C N 1
ATOM 3933 C CA . GLY C 1 71 ? 6.473 -30.653 -75.238 1.00 57.85 71 GLY C CA 1
ATOM 3934 C C . GLY C 1 71 ? 5.513 -30.556 -74.063 1.00 56.73 71 GLY C C 1
ATOM 3935 O O . GLY C 1 71 ? 4.303 -30.403 -74.257 1.00 54.95 71 GLY C O 1
ATOM 3936 N N . SER C 1 72 ? 6.069 -30.646 -72.851 1.00 58.35 72 SER C N 1
ATOM 3937 C CA . SER C 1 72 ? 5.302 -30.763 -71.620 1.00 58.33 72 SER C CA 1
ATOM 3938 C C . SER C 1 72 ? 4.706 -29.422 -71.279 1.00 56.48 72 SER C C 1
ATOM 3939 O O . SER C 1 72 ? 5.289 -28.418 -71.602 1.00 56.05 72 SER C O 1
ATOM 3942 N N . LEU C 1 73 ? 3.536 -29.392 -70.649 1.00 55.87 73 LEU C N 1
ATOM 3943 C CA . LEU C 1 73 ? 2.935 -28.114 -70.230 1.00 54.91 73 LEU C CA 1
ATOM 3944 C C . LEU C 1 73 ? 2.717 -28.004 -68.702 1.00 56.72 73 LEU C C 1
ATOM 3945 O O . LEU C 1 73 ? 2.031 -28.845 -68.085 1.00 57.66 73 LEU C O 1
ATOM 3950 N N . LEU C 1 74 ? 3.312 -26.978 -68.100 1.00 57.70 74 LEU C N 1
ATOM 3951 C CA . LEU C 1 74 ? 3.136 -26.728 -66.673 1.00 59.96 74 LEU C CA 1
ATOM 3952 C C . LEU C 1 74 ? 1.937 -25.826 -66.400 1.00 59.63 74 LEU C C 1
ATOM 3953 O O . LEU C 1 74 ? 1.795 -24.750 -66.990 1.00 58.56 74 LEU C O 1
ATOM 3958 N N . PHE C 1 75 ? 1.081 -26.288 -65.497 1.00 61.07 75 PHE C N 1
ATOM 3959 C CA . PHE C 1 75 ? -0.061 -25.524 -65.025 1.00 61.93 75 PHE C CA 1
ATOM 3960 C C . PHE C 1 75 ? 0.199 -25.072 -63.625 1.00 65.26 75 PHE C C 1
ATOM 3961 O O . PHE C 1 75 ? 0.389 -25.906 -62.757 1.00 67.18 75 PHE C O 1
ATOM 3969 N N . GLN C 1 76 ? 0.162 -23.770 -63.392 1.00 66.42 76 GLN C N 1
ATOM 3970 C CA . GLN C 1 76 ? 0.386 -23.227 -62.057 1.00 70.31 76 GLN C CA 1
ATOM 3971 C C . GLN C 1 76 ? -0.883 -22.703 -61.382 1.00 72.69 76 GLN C C 1
ATOM 3972 O O . GLN C 1 76 ? -1.719 -22.089 -62.044 1.00 71.62 76 GLN C O 1
ATOM 3978 N N . MET C 1 77 ? -1.007 -22.927 -60.071 1.00 76.41 77 MET C N 1
ATOM 3979 C CA . MET C 1 77 ? -2.176 -22.478 -59.282 1.00 79.74 77 MET C CA 1
ATOM 3980 C C . MET C 1 77 ? -3.548 -22.811 -59.892 1.00 78.34 77 MET C C 1
ATOM 3981 O O . MET C 1 77 ? -4.253 -21.951 -60.424 1.00 78.24 77 MET C O 1
ATOM 3986 N N . ILE C 1 78 ? -3.918 -24.078 -59.766 1.00 77.91 78 ILE C N 1
ATOM 3987 C CA . ILE C 1 78 ? -5.041 -24.654 -60.482 1.00 76.47 78 ILE C CA 1
ATOM 3988 C C . ILE C 1 78 ? -6.380 -24.461 -59.781 1.00 80.39 78 ILE C C 1
ATOM 3989 O O . ILE C 1 78 ? -6.458 -24.503 -58.551 1.00 84.30 78 ILE C O 1
ATOM 3994 N N . THR C 1 79 ? -7.433 -24.271 -60.572 1.00 79.82 79 THR C N 1
ATOM 3995 C CA . THR C 1 79 ? -8.774 -24.104 -60.024 1.00 84.03 79 THR C CA 1
ATOM 3996 C C . THR C 1 79 ? -9.773 -25.092 -60.592 1.00 83.73 79 THR C C 1
ATOM 3997 O O . THR C 1 79 ? -9.522 -25.737 -61.599 1.00 80.05 79 THR C O 1
ATOM 4001 N N . MET C 1 80 ? -10.920 -25.188 -59.929 1.00 88.28 80 MET C N 1
ATOM 4002 C CA . MET C 1 80 ? -11.991 -26.098 -60.315 1.00 89.39 80 MET C CA 1
ATOM 4003 C C . MET C 1 80 ? -12.355 -26.014 -61.815 1.00 86.37 80 MET C C 1
ATOM 4004 O O . MET C 1 80 ? -12.884 -26.960 -62.375 1.00 86.12 80 MET C O 1
ATOM 4009 N N . LYS C 1 81 ? -12.061 -24.896 -62.464 1.00 84.49 81 LYS C N 1
ATOM 4010 C CA . LYS C 1 81 ? -12.404 -24.715 -63.890 1.00 82.08 81 LYS C CA 1
ATOM 4011 C C . LYS C 1 81 ? -11.279 -25.102 -64.872 1.00 76.63 81 LYS C C 1
ATOM 4012 O O . LYS C 1 81 ? -11.492 -25.184 -66.091 1.00 74.65 81 LYS C O 1
ATOM 4018 N N . ASP C 1 82 ? -10.086 -25.327 -64.332 1.00 74.81 82 ASP C N 1
ATOM 4019 C CA . ASP C 1 82 ? -8.955 -25.808 -65.113 1.00 70.51 82 ASP C CA 1
ATOM 4020 C C . ASP C 1 82 ? -8.927 -27.328 -65.218 1.00 70.04 82 ASP C C 1
ATOM 4021 O O . ASP C 1 82 ? -8.367 -27.882 -66.170 1.00 67.19 82 ASP C O 1
ATOM 4026 N N . MET C 1 83 ? -9.531 -28.007 -64.244 1.00 73.31 83 MET C N 1
ATOM 4027 C CA . MET C 1 83 ? -9.665 -29.448 -64.317 1.00 73.73 83 MET C CA 1
ATOM 4028 C C . MET C 1 83 ? -10.287 -29.786 -65.643 1.00 72.70 83 MET C C 1
ATOM 4029 O O . MET C 1 83 ? -11.018 -28.992 -66.219 1.00 73.10 83 MET C O 1
ATOM 4034 N N . GLY C 1 84 ? -10.002 -30.976 -66.122 1.00 71.92 84 GLY C N 1
ATOM 4035 C CA . GLY C 1 84 ? -10.668 -31.476 -67.293 1.00 71.99 84 GLY C CA 1
ATOM 4036 C C . GLY C 1 84 ? -9.643 -32.031 -68.232 1.00 68.95 84 GLY C C 1
ATOM 4037 O O . GLY C 1 84 ? -8.573 -32.493 -67.814 1.00 67.86 84 GLY C O 1
ATOM 4038 N N . VAL C 1 85 ? -9.985 -31.957 -69.511 1.00 68.11 85 VAL C N 1
ATOM 4039 C CA . VAL C 1 85 ? -9.160 -32.499 -70.590 1.00 65.96 85 VAL C CA 1
ATOM 4040 C C . VAL C 1 85 ? -8.334 -31.433 -71.330 1.00 62.54 85 VAL C C 1
ATOM 4041 O O . VAL C 1 85 ? -8.814 -30.326 -71.588 1.00 62.16 85 VAL C O 1
ATOM 4045 N N . TYR C 1 86 ? -7.087 -31.784 -71.636 1.00 60.62 86 TYR C N 1
ATOM 4046 C CA . TYR C 1 86 ? -6.243 -30.962 -72.513 1.00 57.87 86 TYR C CA 1
ATOM 4047 C C . TYR C 1 86 ? -5.737 -31.785 -73.687 1.00 57.56 86 TYR C C 1
ATOM 4048 O O . TYR C 1 86 ? -5.421 -32.961 -73.548 1.00 58.90 86 TYR C O 1
ATOM 4057 N N . THR C 1 87 ? -5.682 -31.145 -74.836 1.00 56.28 87 THR C N 1
ATOM 4058 C CA . THR C 1 87 ? -5.218 -31.752 -76.055 1.00 56.35 87 THR C CA 1
ATOM 4059 C C . THR C 1 87 ? -3.881 -31.164 -76.491 1.00 54.24 87 THR C C 1
ATOM 4060 O O . THR C 1 87 ? -3.720 -29.924 -76.611 1.00 52.55 87 THR C O 1
ATOM 4064 N N . LEU C 1 88 ? -2.931 -32.065 -76.734 1.00 54.90 88 LEU C N 1
ATOM 4065 C CA . LEU C 1 88 ? -1.683 -31.714 -77.373 1.00 53.88 88 LEU C CA 1
ATOM 4066 C C . LEU C 1 88 ? -1.916 -31.894 -78.852 1.00 54.64 88 LEU C C 1
ATOM 4067 O O . LEU C 1 88 ? -2.594 -32.812 -79.253 1.00 56.69 88 LEU C O 1
ATOM 4072 N N . ASP C 1 89 ? -1.378 -30.983 -79.654 1.00 53.38 89 ASP C N 1
ATOM 4073 C CA . ASP C 1 89 ? -1.491 -31.047 -81.116 1.00 54.37 89 ASP C CA 1
ATOM 4074 C C . ASP C 1 89 ? -0.110 -30.880 -81.732 1.00 54.40 89 ASP C C 1
ATOM 4075 O O . ASP C 1 89 ? 0.703 -30.131 -81.229 1.00 52.97 89 ASP C O 1
ATOM 4080 N N . MET C 1 90 ? 0.160 -31.595 -82.808 1.00 56.63 90 MET C N 1
ATOM 4081 C CA . MET C 1 90 ? 1.510 -31.679 -83.332 1.00 57.69 90 MET C CA 1
ATOM 4082 C C . MET C 1 90 ? 1.537 -31.635 -84.856 1.00 59.45 90 MET C C 1
ATOM 4083 O O . MET C 1 90 ? 1.077 -32.581 -85.519 1.00 62.15 90 MET C O 1
ATOM 4088 N N . THR C 1 91 ? 2.093 -30.547 -85.394 1.00 58.39 91 THR C N 1
ATOM 4089 C CA . THR C 1 91 ? 2.205 -30.327 -86.829 1.00 60.15 91 THR C CA 1
ATOM 4090 C C . THR C 1 91 ? 3.612 -30.720 -87.278 1.00 62.63 91 THR C C 1
ATOM 4091 O O . THR C 1 91 ? 4.582 -30.436 -86.598 1.00 61.97 91 THR C O 1
ATOM 4095 N N . ASP C 1 92 ? 3.697 -31.451 -88.383 1.00 66.15 92 ASP C N 1
ATOM 4096 C CA . ASP C 1 92 ? 4.923 -31.568 -89.163 1.00 69.20 92 ASP C CA 1
ATOM 4097 C C . ASP C 1 92 ? 4.763 -30.680 -90.418 1.00 69.68 92 ASP C C 1
ATOM 4098 O O . ASP C 1 92 ? 4.406 -29.512 -90.304 1.00 66.70 92 ASP C O 1
ATOM 4103 N N . GLU C 1 93 ? 5.004 -31.212 -91.612 1.00 73.84 93 GLU C N 1
ATOM 4104 C CA . GLU C 1 93 ? 4.847 -30.400 -92.813 1.00 74.77 93 GLU C CA 1
ATOM 4105 C C . GLU C 1 93 ? 3.935 -30.974 -93.913 1.00 78.00 93 GLU C C 1
ATOM 4106 O O . GLU C 1 93 ? 4.342 -31.813 -94.719 1.00 82.72 93 GLU C O 1
ATOM 4112 N N . ASN C 1 94 ? 2.689 -30.512 -93.924 1.00 75.99 94 ASN C N 1
ATOM 4113 C CA . ASN C 1 94 ? 2.141 -29.641 -92.867 1.00 71.07 94 ASN C CA 1
ATOM 4114 C C . ASN C 1 94 ? 1.023 -30.407 -92.066 1.00 70.26 94 ASN C C 1
ATOM 4115 O O . ASN C 1 94 ? 0.062 -29.786 -91.612 1.00 67.79 94 ASN C O 1
ATOM 4120 N N . TYR C 1 95 ? 1.119 -31.736 -91.896 1.00 72.81 95 TYR C N 1
ATOM 4121 C CA . TYR C 1 95 ? 0.019 -32.482 -91.236 1.00 72.79 95 TYR C CA 1
ATOM 4122 C C . TYR C 1 95 ? 0.094 -32.757 -89.722 1.00 70.00 95 TYR C C 1
ATOM 4123 O O . TYR C 1 95 ? 1.160 -32.758 -89.123 1.00 68.97 95 TYR C O 1
ATOM 4132 N N . ARG C 1 96 ? -1.067 -33.021 -89.125 1.00 69.42 96 ARG C N 1
ATOM 4133 C CA . ARG C 1 96 ? -1.221 -32.987 -87.681 1.00 66.52 96 ARG C CA 1
ATOM 4134 C C . ARG C 1 96 ? -1.619 -34.302 -86.999 1.00 68.52 96 ARG C C 1
ATOM 4135 O O . ARG C 1 96 ? -2.608 -34.941 -87.372 1.00 71.23 96 ARG C O 1
ATOM 4143 N N . ARG C 1 97 ? -0.803 -34.714 -86.023 1.00 67.71 97 ARG C N 1
ATOM 4144 C CA . ARG C 1 97 ? -1.147 -35.744 -85.032 1.00 68.82 97 ARG C CA 1
ATOM 4145 C C . ARG C 1 97 ? -1.865 -34.939 -83.945 1.00 65.32 97 ARG C C 1
ATOM 4146 O O . ARG C 1 97 ? -1.233 -34.161 -83.201 1.00 62.37 97 ARG C O 1
ATOM 4154 N N . THR C 1 98 ? -3.175 -35.131 -83.835 1.00 66.24 98 THR C N 1
ATOM 4155 C CA . THR C 1 98 ? -3.940 -34.448 -82.797 1.00 63.86 98 THR C CA 1
ATOM 4156 C C . THR C 1 98 ? -3.744 -35.155 -81.477 1.00 63.92 98 THR C C 1
ATOM 4157 O O . THR C 1 98 ? -4.050 -34.581 -80.479 1.00 61.97 98 THR C O 1
ATOM 4161 N N . GLN C 1 99 ? -3.218 -36.380 -81.471 1.00 66.57 99 GLN C N 1
ATOM 4162 C CA . GLN C 1 99 ? -3.268 -37.261 -80.274 1.00 67.74 99 GLN C CA 1
ATOM 4163 C C . GLN C 1 99 ? -2.033 -37.214 -79.324 1.00 66.30 99 GLN C C 1
ATOM 4164 O O . GLN C 1 99 ? -0.955 -37.636 -79.732 1.00 67.58 99 GLN C O 1
ATOM 4170 N N . ALA C 1 100 ? -2.129 -36.665 -78.103 1.00 64.17 100 ALA C N 1
ATOM 4171 C CA . ALA C 1 100 ? -3.094 -35.654 -77.677 1.00 62.02 100 ALA C CA 1
ATOM 4172 C C . ALA C 1 100 ? -3.371 -35.692 -76.214 1.00 61.85 100 ALA C C 1
ATOM 4173 O O . ALA C 1 100 ? -2.530 -35.349 -75.361 1.00 60.61 100 ALA C O 1
ATOM 4175 N N . THR C 1 101 ? -4.578 -36.155 -75.952 1.00 63.73 101 THR C N 1
ATOM 4176 C CA . THR C 1 101 ? -5.356 -35.769 -74.812 1.00 63.59 101 THR C CA 1
ATOM 4177 C C . THR C 1 101 ? -4.823 -36.307 -73.506 1.00 64.37 101 THR C C 1
ATOM 4178 O O . THR C 1 101 ? -4.234 -37.373 -73.475 1.00 66.24 101 THR C O 1
ATOM 4182 N N . VAL C 1 102 ? -4.993 -35.521 -72.450 1.00 63.29 102 VAL C N 1
ATOM 4183 C CA . VAL C 1 102 ? -4.823 -35.991 -71.082 1.00 64.77 102 VAL C CA 1
ATOM 4184 C C . VAL C 1 102 ? -5.958 -35.475 -70.234 1.00 65.61 102 VAL C C 1
ATOM 4185 O O . VAL C 1 102 ? -6.582 -34.457 -70.579 1.00 64.41 102 VAL C O 1
ATOM 4189 N N . ARG C 1 103 ? -6.170 -36.166 -69.115 1.00 68.08 103 ARG C N 1
ATOM 4190 C CA . ARG C 1 103 ? -7.198 -35.874 -68.121 1.00 69.96 103 ARG C CA 1
ATOM 4191 C C . ARG C 1 103 ? -6.575 -35.488 -66.765 1.00 70.10 103 ARG C C 1
ATOM 4192 O O . ARG C 1 103 ? -5.703 -36.194 -66.262 1.00 70.90 103 ARG C O 1
ATOM 4200 N N . PHE C 1 104 ? -7.017 -34.411 -66.138 1.00 70.00 104 PHE C N 1
ATOM 4201 C CA . PHE C 1 104 ? -6.730 -34.322 -64.715 1.00 71.78 104 PHE C CA 1
ATOM 4202 C C . PHE C 1 104 ? -7.934 -33.883 -63.878 1.00 74.58 104 PHE C C 1
ATOM 4203 O O . PHE C 1 104 ? -8.976 -33.557 -64.436 1.00 75.04 104 PHE C O 1
ATOM 4211 N N . HIS C 1 105 ? -7.806 -33.931 -62.551 1.00 77.05 105 HIS C N 1
ATOM 4212 C CA . HIS C 1 105 ? -8.908 -33.620 -61.666 1.00 80.57 105 HIS C CA 1
ATOM 4213 C C . HIS C 1 105 ? -8.471 -32.761 -60.505 1.00 81.77 105 HIS C C 1
ATOM 4214 O O . HIS C 1 105 ? -7.382 -32.932 -59.957 1.00 81.48 105 HIS C O 1
ATOM 4221 N N . VAL C 1 106 ? -9.352 -31.854 -60.109 1.00 83.85 106 VAL C N 1
ATOM 4222 C CA . VAL C 1 106 ? -9.063 -30.912 -59.036 1.00 85.74 106 VAL C CA 1
ATOM 4223 C C . VAL C 1 106 ? -10.187 -30.937 -58.016 1.00 91.02 106 VAL C C 1
ATOM 4224 O O . VAL C 1 106 ? -11.358 -30.832 -58.359 1.00 92.73 106 VAL C O 1
ATOM 4228 N N . HIS C 1 107 ? -9.822 -31.085 -56.754 1.00 94.12 107 HIS C N 1
ATOM 4229 C CA . HIS C 1 107 ? -10.797 -31.077 -55.687 1.00 99.74 107 HIS C CA 1
ATOM 4230 C C . HIS C 1 107 ? -10.316 -30.117 -54.610 1.00 102.29 107 HIS C C 1
ATOM 4231 O O . HIS C 1 107 ? -9.107 -29.912 -54.447 1.00 100.35 107 HIS C O 1
ATOM 4238 N N . GLN C 1 108 ? -11.267 -29.494 -53.914 1.00 98.04 108 GLN C N 1
ATOM 4239 C CA . GLN C 1 108 ? -10.959 -28.622 -52.785 1.00 96.97 108 GLN C CA 1
ATOM 4240 C C . GLN C 1 108 ? -10.782 -29.568 -51.601 1.00 91.23 108 GLN C C 1
ATOM 4241 O O . GLN C 1 108 ? -11.621 -30.445 -51.398 1.00 87.54 108 GLN C O 1
ATOM 4247 N N . PRO C 1 109 ? -9.682 -29.417 -50.837 1.00 91.18 109 PRO C N 1
ATOM 4248 C CA . PRO C 1 109 ? -9.461 -30.108 -49.576 1.00 86.93 109 PRO C CA 1
ATOM 4249 C C . PRO C 1 109 ? -10.720 -30.207 -48.709 1.00 82.93 109 PRO C C 1
ATOM 4250 O O . PRO C 1 109 ? -11.490 -29.250 -48.627 1.00 84.17 109 PRO C O 1
ATOM 4254 N N . VAL C 1 110 ? -10.931 -31.354 -48.078 1.00 78.93 110 VAL C N 1
ATOM 4255 C CA . VAL C 1 110 ? -12.083 -31.499 -47.206 1.00 75.72 110 VAL C CA 1
ATOM 4256 C C . VAL C 1 110 ? -11.841 -30.678 -45.937 1.00 76.09 110 VAL C C 1
ATOM 4257 O O . VAL C 1 110 ? -10.700 -30.544 -45.475 1.00 77.40 110 VAL C O 1
ATOM 4261 N N . THR C 1 111 ? -12.911 -30.089 -45.414 1.00 75.86 111 THR C N 1
ATOM 4262 C CA . THR C 1 111 ? -12.883 -29.478 -44.084 1.00 76.34 111 THR C CA 1
ATOM 4263 C C . THR C 1 111 ? -13.201 -30.557 -43.038 1.00 72.83 111 THR C C 1
ATOM 4264 O O . THR C 1 111 ? -13.565 -31.665 -43.386 1.00 70.14 111 THR C O 1
ATOM 4268 N N . GLN C 1 112 ? -13.060 -30.198 -41.765 1.00 73.62 112 GLN C N 1
ATOM 4269 C CA . GLN C 1 112 ? -13.264 -31.097 -40.642 1.00 71.49 112 GLN C CA 1
ATOM 4270 C C . GLN C 1 112 ? -14.732 -31.440 -40.473 1.00 69.77 112 GLN C C 1
ATOM 4271 O O . GLN C 1 112 ? -15.581 -30.540 -40.522 1.00 71.66 112 GLN C O 1
ATOM 4277 N N . PRO C 1 113 ? -15.036 -32.750 -40.288 1.00 66.89 113 PRO C N 1
ATOM 4278 C CA . PRO C 1 113 ? -16.415 -33.171 -40.088 1.00 65.75 113 PRO C CA 1
ATOM 4279 C C . PRO C 1 113 ? -16.732 -33.255 -38.601 1.00 66.53 113 PRO C C 1
ATOM 4280 O O . PRO C 1 113 ? -15.806 -33.275 -37.778 1.00 67.47 113 PRO C O 1
ATOM 4284 N N . PHE C 1 114 ? -18.031 -33.302 -38.281 1.00 66.89 114 PHE C N 1
ATOM 4285 C CA . PHE C 1 114 ? -18.536 -33.289 -36.901 1.00 68.67 114 PHE C CA 1
ATOM 4286 C C . PHE C 1 114 ? -19.333 -34.533 -36.549 1.00 67.14 114 PHE C C 1
ATOM 4287 O O . PHE C 1 114 ? -20.326 -34.856 -37.218 1.00 66.41 114 PHE C O 1
ATOM 4295 N N . LEU C 1 115 ? -18.922 -35.224 -35.490 1.00 67.40 115 LEU C N 1
ATOM 4296 C CA . LEU C 1 115 ? -19.623 -36.425 -35.059 1.00 66.70 115 LEU C CA 1
ATOM 4297 C C . LEU C 1 115 ? -20.714 -36.065 -34.063 1.00 69.94 115 LEU C C 1
ATOM 4298 O O . LEU C 1 115 ? -20.439 -35.479 -33.014 1.00 73.01 115 LEU C O 1
ATOM 4303 N N . GLN C 1 116 ? -21.951 -36.417 -34.404 1.00 69.97 116 GLN C N 1
ATOM 4304 C CA . GLN C 1 116 ? -23.112 -36.140 -33.559 1.00 73.74 116 GLN C CA 1
ATOM 4305 C C . GLN C 1 116 ? -23.675 -37.392 -32.852 1.00 74.35 116 GLN C C 1
ATOM 4306 O O . GLN C 1 116 ? -24.095 -38.359 -33.486 1.00 72.36 116 GLN C O 1
ATOM 4312 N N . VAL C 1 117 ? -23.699 -37.331 -31.525 1.00 77.91 117 VAL C N 1
ATOM 4313 C CA . VAL C 1 117 ? -24.114 -38.428 -30.661 1.00 79.68 117 VAL C CA 1
ATOM 4314 C C . VAL C 1 117 ? -24.988 -37.877 -29.530 1.00 85.48 117 VAL C C 1
ATOM 4315 O O . VAL C 1 117 ? -24.674 -36.839 -28.945 1.00 88.41 117 VAL C O 1
ATOM 4319 N N . THR C 1 118 ? -26.088 -38.556 -29.231 1.00 87.84 118 THR C N 1
ATOM 4320 C CA . THR C 1 118 ? -26.827 -38.288 -27.981 1.00 94.31 118 THR C CA 1
ATOM 4321 C C . THR C 1 118 ? -26.319 -39.247 -26.872 1.00 96.33 118 THR C C 1
ATOM 4322 O O . THR C 1 118 ? -26.440 -40.489 -27.006 1.00 94.88 118 THR C O 1
ATOM 4326 N N . ASN C 1 119 ? -25.762 -38.674 -25.794 1.00 100.40 119 ASN C N 1
ATOM 4327 C CA . ASN C 1 119 ? -25.191 -39.444 -24.663 1.00 103.64 119 ASN C CA 1
ATOM 4328 C C . ASN C 1 119 ? -23.818 -40.104 -24.940 1.00 99.62 119 ASN C C 1
ATOM 4329 O O . ASN C 1 119 ? -23.683 -40.955 -25.824 1.00 94.89 119 ASN C O 1
ATOM 4334 N N . THR C 1 120 ? -22.807 -39.707 -24.172 1.00 102.38 120 THR C N 1
ATOM 4335 C CA . THR C 1 120 ? -21.540 -40.439 -24.120 1.00 101.04 120 THR C CA 1
ATOM 4336 C C . THR C 1 120 ? -21.603 -41.440 -22.944 1.00 106.66 120 THR C C 1
ATOM 4337 O O . THR C 1 120 ? -20.610 -42.092 -22.610 1.00 107.86 120 THR C O 1
ATOM 4341 N N . THR C 1 121 ? -22.778 -41.563 -22.324 1.00 110.86 121 THR C N 1
ATOM 4342 C CA . THR C 1 121 ? -22.981 -42.444 -21.184 1.00 117.21 121 THR C CA 1
ATOM 4343 C C . THR C 1 121 ? -24.324 -43.146 -21.371 1.00 117.54 121 THR C C 1
ATOM 4344 O O . THR C 1 121 ? -25.377 -42.504 -21.298 1.00 119.56 121 THR C O 1
ATOM 4348 N N . VAL C 1 122 ? -24.285 -44.458 -21.634 1.00 116.15 122 VAL C N 1
ATOM 4349 C CA . VAL C 1 122 ? -25.497 -45.215 -22.008 1.00 115.95 122 VAL C CA 1
ATOM 4350 C C . VAL C 1 122 ? -25.545 -46.684 -21.544 1.00 119.42 122 VAL C C 1
ATOM 4351 O O . VAL C 1 122 ? -26.330 -47.482 -22.074 1.00 118.34 122 VAL C O 1
ATOM 4355 N N . LYS C 1 123 ? -24.725 -47.033 -20.551 1.00 124.35 123 LYS C N 1
ATOM 4356 C CA . LYS C 1 123 ? -24.787 -48.362 -19.919 1.00 129.57 123 LYS C CA 1
ATOM 4357 C C . LYS C 1 123 ? -24.543 -49.481 -20.955 1.00 124.66 123 LYS C C 1
ATOM 4358 O O . LYS C 1 123 ? -23.792 -49.289 -21.917 1.00 118.29 123 LYS C O 1
ATOM 4364 N N . GLU C 1 124 ? -25.185 -50.634 -20.749 1.00 128.35 124 GLU C N 1
ATOM 4365 C CA . GLU C 1 124 ? -24.999 -51.833 -21.577 1.00 125.67 124 GLU C CA 1
ATOM 4366 C C . GLU C 1 124 ? -26.324 -52.437 -22.072 1.00 125.73 124 GLU C C 1
ATOM 4367 O O . GLU C 1 124 ? -27.307 -52.535 -21.314 1.00 131.55 124 GLU C O 1
ATOM 4373 N N . LEU C 1 125 ? -26.298 -52.868 -23.339 1.00 119.99 125 LEU C N 1
ATOM 4374 C CA . LEU C 1 125 ? -27.446 -53.424 -24.072 1.00 119.32 125 LEU C CA 1
ATOM 4375 C C . LEU C 1 125 ? -28.378 -52.334 -24.593 1.00 116.22 125 LEU C C 1
ATOM 4376 O O . LEU C 1 125 ? -29.493 -52.617 -25.040 1.00 117.09 125 LEU C O 1
ATOM 4381 N N . ASP C 1 126 ? -27.904 -51.090 -24.540 1.00 113.28 126 ASP C N 1
ATOM 4382 C CA . ASP C 1 126 ? -28.592 -49.984 -25.180 1.00 110.05 126 ASP C CA 1
ATOM 4383 C C . ASP C 1 126 ? -28.082 -49.808 -26.594 1.00 102.68 126 ASP C C 1
ATOM 4384 O O . ASP C 1 126 ? -27.350 -50.660 -27.100 1.00 100.51 126 ASP C O 1
ATOM 4389 N N . SER C 1 127 ? -28.479 -48.714 -27.236 1.00 99.62 127 SER C N 1
ATOM 4390 C CA . SER C 1 127 ? -28.040 -48.447 -28.594 1.00 93.34 127 SER C CA 1
ATOM 4391 C C . SER C 1 127 ? -27.902 -46.964 -28.818 1.00 90.96 127 SER C C 1
ATOM 4392 O O . SER C 1 127 ? -28.665 -46.171 -28.263 1.00 94.23 127 SER C O 1
ATOM 4395 N N . VAL C 1 128 ? -26.938 -46.594 -29.655 1.00 85.91 128 VAL C N 1
ATOM 4396 C CA . VAL C 1 128 ? -26.684 -45.192 -29.937 1.00 83.80 128 VAL C CA 1
ATOM 4397 C C . VAL C 1 128 ? -26.432 -44.956 -31.418 1.00 78.87 128 VAL C C 1
ATOM 4398 O O . VAL C 1 128 ? -25.865 -45.801 -32.098 1.00 76.39 128 VAL C O 1
ATOM 4402 N N . THR C 1 129 ? -26.865 -43.797 -31.897 1.00 78.29 129 THR C N 1
ATOM 4403 C CA . THR C 1 129 ? -26.649 -43.387 -33.277 1.00 74.55 129 THR C CA 1
ATOM 4404 C C . THR C 1 129 ? -25.577 -42.277 -33.346 1.00 72.46 129 THR C C 1
ATOM 4405 O O . THR C 1 129 ? -25.800 -41.149 -32.891 1.00 74.41 129 THR C O 1
ATOM 4409 N N . LEU C 1 130 ? -24.409 -42.616 -33.892 1.00 69.24 130 LEU C N 1
ATOM 4410 C CA . LEU C 1 130 ? -23.385 -41.629 -34.207 1.00 67.38 130 LEU C CA 1
ATOM 4411 C C . LEU C 1 130 ? -23.623 -41.124 -35.627 1.00 65.36 130 LEU C C 1
ATOM 4412 O O . LEU C 1 130 ? -23.545 -41.897 -36.583 1.00 63.60 130 LEU C O 1
ATOM 4417 N N . THR C 1 131 ? -23.913 -39.835 -35.772 1.00 66.37 131 THR C N 1
ATOM 4418 C CA . THR C 1 131 ? -24.129 -39.256 -37.092 1.00 65.44 131 THR C CA 1
ATOM 4419 C C . THR C 1 131 ? -22.915 -38.436 -37.518 1.00 63.91 131 THR C C 1
ATOM 4420 O O . THR C 1 131 ? -22.353 -37.690 -36.706 1.00 64.96 131 THR C O 1
ATOM 4424 N N . CYS C 1 132 ? -22.507 -38.580 -38.781 1.00 62.11 132 CYS C N 1
ATOM 4425 C CA . CYS C 1 132 ? -21.448 -37.734 -39.318 1.00 61.43 132 CYS C CA 1
ATOM 4426 C C . CYS C 1 132 ? -21.941 -36.582 -40.182 1.00 63.12 132 CYS C C 1
ATOM 4427 O O . CYS C 1 132 ? -22.330 -36.789 -41.329 1.00 63.18 132 CYS C O 1
ATOM 4430 N N . LEU C 1 133 ? -21.895 -35.370 -39.639 1.00 65.20 133 LEU C N 1
ATOM 4431 C CA . LEU C 1 133 ? -22.222 -34.204 -40.435 1.00 67.58 133 LEU C CA 1
ATOM 4432 C C . LEU C 1 133 ? -20.944 -33.553 -41.007 1.00 67.14 133 LEU C C 1
ATOM 4433 O O . LEU C 1 133 ? -19.838 -33.765 -40.468 1.00 65.69 133 LEU C O 1
ATOM 4438 N N . SER C 1 134 ? -21.095 -32.773 -42.088 1.00 69.12 134 SER C N 1
ATOM 4439 C CA . SER C 1 134 ? -19.936 -32.239 -42.817 1.00 69.29 134 SER C CA 1
ATOM 4440 C C . SER C 1 134 ? -20.192 -31.027 -43.756 1.00 73.14 134 SER C C 1
ATOM 4441 O O . SER C 1 134 ? -21.216 -30.975 -44.457 1.00 75.16 134 SER C O 1
ATOM 4444 N N . ASN C 1 135 ? -19.243 -30.082 -43.799 1.00 74.80 135 ASN C N 1
ATOM 4445 C CA . ASN C 1 135 ? -19.265 -29.043 -44.822 1.00 78.76 135 ASN C CA 1
ATOM 4446 C C . ASN C 1 135 ? -18.707 -29.489 -46.200 1.00 78.48 135 ASN C C 1
ATOM 4447 O O . ASN C 1 135 ? -18.287 -28.644 -46.999 1.00 81.89 135 ASN C O 1
ATOM 4452 N N . ASP C 1 136 ? -18.738 -30.797 -46.491 1.00 75.24 136 ASP C N 1
ATOM 4453 C CA . ASP C 1 136 ? -18.161 -31.341 -47.739 1.00 75.46 136 ASP C CA 1
ATOM 4454 C C . ASP C 1 136 ? -19.125 -32.211 -48.555 1.00 75.65 136 ASP C C 1
ATOM 4455 O O . ASP C 1 136 ? -19.420 -33.363 -48.200 1.00 72.68 136 ASP C O 1
ATOM 4460 N N . ILE C 1 137 ? -19.598 -31.670 -49.670 1.00 79.87 137 ILE C N 1
ATOM 4461 C CA . ILE C 1 137 ? -20.411 -32.468 -50.590 1.00 81.21 137 ILE C CA 1
ATOM 4462 C C . ILE C 1 137 ? -19.532 -33.396 -51.445 1.00 80.59 137 ILE C C 1
ATOM 4463 O O . ILE C 1 137 ? -18.675 -32.933 -52.223 1.00 83.15 137 ILE C O 1
ATOM 4468 N N . GLY C 1 138 ? -19.749 -34.698 -51.296 1.00 77.90 138 GLY C N 1
ATOM 4469 C CA . GLY C 1 138 ? -19.101 -35.699 -52.161 1.00 78.33 138 GLY C CA 1
ATOM 4470 C C . GLY C 1 138 ? -17.800 -36.354 -51.680 1.00 75.33 138 GLY C C 1
ATOM 4471 O O . GLY C 1 138 ? -16.951 -36.760 -52.506 1.00 77.22 138 GLY C O 1
ATOM 4472 N N . ALA C 1 139 ? -17.632 -36.459 -50.359 1.00 71.51 139 ALA C N 1
ATOM 4473 C CA . ALA C 1 139 ? -16.453 -37.105 -49.798 1.00 69.37 139 ALA C CA 1
ATOM 4474 C C . ALA C 1 139 ? -16.858 -38.532 -49.507 1.00 67.46 139 ALA C C 1
ATOM 4475 O O . ALA C 1 139 ? -17.977 -38.923 -49.843 1.00 68.04 139 ALA C O 1
ATOM 4477 N N . ASN C 1 140 ? -15.930 -39.298 -48.923 1.00 66.00 140 ASN C N 1
ATOM 4478 C CA . ASN C 1 140 ? -16.153 -40.651 -48.455 1.00 64.57 140 ASN C CA 1
ATOM 4479 C C . ASN C 1 140 ? -15.995 -40.634 -46.944 1.00 61.95 140 ASN C C 1
ATOM 4480 O O . ASN C 1 140 ? -15.063 -40.006 -46.413 1.00 61.87 140 ASN C O 1
ATOM 4485 N N . ILE C 1 141 ? -16.902 -41.323 -46.244 1.00 60.51 141 ILE C N 1
ATOM 4486 C CA . ILE C 1 141 ? -16.902 -41.291 -44.797 1.00 58.82 141 ILE C CA 1
ATOM 4487 C C . ILE C 1 141 ? -16.431 -42.629 -44.282 1.00 58.79 141 ILE C C 1
ATOM 4488 O O . ILE C 1 141 ? -17.162 -43.603 -44.332 1.00 58.91 141 ILE C O 1
ATOM 4493 N N . GLN C 1 142 ? -15.199 -42.686 -43.803 1.00 59.36 142 GLN C N 1
ATOM 4494 C CA . GLN C 1 142 ? -14.687 -43.897 -43.192 1.00 60.24 142 GLN C CA 1
ATOM 4495 C C . GLN C 1 142 ? -14.856 -43.705 -41.694 1.00 59.54 142 GLN C C 1
ATOM 4496 O O . GLN C 1 142 ? -14.808 -42.546 -41.234 1.00 58.99 142 GLN C O 1
ATOM 4502 N N . TRP C 1 143 ? -15.074 -44.812 -40.953 1.00 60.24 143 TRP C N 1
ATOM 4503 C CA . TRP C 1 143 ? -15.214 -44.767 -39.498 1.00 60.60 143 TRP C CA 1
ATOM 4504 C C . TRP C 1 143 ? -14.010 -45.307 -38.790 1.00 63.19 143 TRP C C 1
ATOM 4505 O O . TRP C 1 143 ? -13.283 -46.117 -39.346 1.00 64.92 143 TRP C O 1
ATOM 4516 N N . LEU C 1 144 ? -13.801 -44.819 -37.563 1.00 64.21 144 LEU C N 1
ATOM 4517 C CA . LEU C 1 144 ? -12.665 -45.205 -36.707 1.00 67.68 144 LEU C CA 1
ATOM 4518 C C . LEU C 1 144 ? -13.080 -45.497 -35.270 1.00 69.61 144 LEU C C 1
ATOM 4519 O O . LEU C 1 144 ? -13.917 -44.792 -34.688 1.00 68.57 144 LEU C O 1
ATOM 4524 N N . PHE C 1 145 ? -12.468 -46.537 -34.712 1.00 73.25 145 PHE C N 1
ATOM 4525 C CA . PHE C 1 145 ? -12.584 -46.874 -33.301 1.00 76.64 145 PHE C CA 1
ATOM 4526 C C . PHE C 1 145 ? -11.191 -47.097 -32.695 1.00 81.69 145 PHE C C 1
ATOM 4527 O O . PHE C 1 145 ? -10.499 -48.055 -33.048 1.00 84.30 145 PHE C O 1
ATOM 4535 N N . ASN C 1 146 ? -10.811 -46.202 -31.774 1.00 83.78 146 ASN C N 1
ATOM 4536 C CA . ASN C 1 146 ? -9.456 -46.120 -31.177 1.00 89.16 146 ASN C CA 1
ATOM 4537 C C . ASN C 1 146 ? -8.350 -45.873 -32.199 1.00 89.17 146 ASN C C 1
ATOM 4538 O O . ASN C 1 146 ? -7.256 -46.457 -32.072 1.00 94.19 146 ASN C O 1
ATOM 4543 N N . SER C 1 147 ? -8.634 -45.003 -33.184 1.00 84.42 147 SER C N 1
ATOM 4544 C CA . SER C 1 147 ? -7.899 -44.982 -34.453 1.00 83.73 147 SER C CA 1
ATOM 4545 C C . SER C 1 147 ? -7.862 -46.404 -35.048 1.00 84.77 147 SER C C 1
ATOM 4546 O O . SER C 1 147 ? -8.294 -47.384 -34.406 1.00 86.44 147 SER C O 1
ATOM 4549 N N . GLN C 1 148 ? -7.317 -46.533 -36.257 1.00 84.65 148 GLN C N 1
ATOM 4550 C CA . GLN C 1 148 ? -7.571 -47.721 -37.088 1.00 84.74 148 GLN C CA 1
ATOM 4551 C C . GLN C 1 148 ? -9.065 -47.755 -37.341 1.00 79.62 148 GLN C C 1
ATOM 4552 O O . GLN C 1 148 ? -9.865 -47.476 -36.449 1.00 78.02 148 GLN C O 1
ATOM 4558 N N . SER C 1 149 ? -9.450 -48.054 -38.568 1.00 77.68 149 SER C N 1
ATOM 4559 C CA . SER C 1 149 ? -10.846 -47.930 -38.924 1.00 73.33 149 SER C CA 1
ATOM 4560 C C . SER C 1 149 ? -11.549 -49.085 -38.242 1.00 74.57 149 SER C C 1
ATOM 4561 O O . SER C 1 149 ? -11.001 -50.183 -38.208 1.00 78.50 149 SER C O 1
ATOM 4564 N N . LEU C 1 150 ? -12.722 -48.839 -37.648 1.00 72.10 150 LEU C N 1
ATOM 4565 C CA . LEU C 1 150 ? -13.425 -49.935 -36.930 1.00 73.93 150 LEU C CA 1
ATOM 4566 C C . LEU C 1 150 ? -13.824 -51.053 -37.849 1.00 74.72 150 LEU C C 1
ATOM 4567 O O . LEU C 1 150 ? -14.227 -50.839 -38.990 1.00 72.44 150 LEU C O 1
ATOM 4572 N N . GLN C 1 151 ? -13.679 -52.255 -37.335 1.00 78.77 151 GLN C N 1
ATOM 4573 C CA . GLN C 1 151 ? -14.259 -53.398 -37.980 1.00 80.27 151 GLN C CA 1
ATOM 4574 C C . GLN C 1 151 ? -15.686 -53.510 -37.448 1.00 78.80 151 GLN C C 1
ATOM 4575 O O . GLN C 1 151 ? -15.932 -53.479 -36.235 1.00 79.95 151 GLN C O 1
ATOM 4581 N N . LEU C 1 152 ? -16.622 -53.618 -38.377 1.00 76.94 152 LEU C N 1
ATOM 4582 C CA . LEU C 1 152 ? -18.034 -53.354 -38.102 1.00 75.01 152 LEU C CA 1
ATOM 4583 C C . LEU C 1 152 ? -18.838 -54.477 -37.363 1.00 78.49 152 LEU C C 1
ATOM 4584 O O . LEU C 1 152 ? -19.595 -54.182 -36.436 1.00 78.36 152 LEU C O 1
ATOM 4589 N N . THR C 1 153 ? -18.666 -55.743 -37.719 1.00 82.29 153 THR C N 1
ATOM 4590 C CA . THR C 1 153 ? -19.466 -56.830 -37.060 1.00 86.25 153 THR C CA 1
ATOM 4591 C C . THR C 1 153 ? -21.006 -56.747 -37.241 1.00 85.18 153 THR C C 1
ATOM 4592 O O . THR C 1 153 ? -21.525 -56.007 -38.070 1.00 81.84 153 THR C O 1
ATOM 4596 N N . GLU C 1 154 ? -21.723 -57.521 -36.440 1.00 88.85 154 GLU C N 1
ATOM 4597 C CA . GLU C 1 154 ? -23.162 -57.727 -36.626 1.00 89.63 154 GLU C CA 1
ATOM 4598 C C . GLU C 1 154 ? -24.062 -56.860 -35.735 1.00 88.33 154 GLU C C 1
ATOM 4599 O O . GLU C 1 154 ? -25.288 -56.918 -35.851 1.00 89.40 154 GLU C O 1
ATOM 4605 N N . ARG C 1 155 ? -23.473 -56.069 -34.846 1.00 86.83 155 ARG C N 1
ATOM 4606 C CA . ARG C 1 155 ? -24.280 -55.307 -33.904 1.00 86.82 155 ARG C CA 1
ATOM 4607 C C . ARG C 1 155 ? -24.397 -53.855 -34.375 1.00 81.99 155 ARG C C 1
ATOM 4608 O O . ARG C 1 155 ? -24.899 -52.974 -33.668 1.00 81.73 155 ARG C O 1
ATOM 4616 N N . MET C 1 156 ? -23.937 -53.576 -35.578 1.00 78.82 156 MET C N 1
ATOM 4617 C CA . MET C 1 156 ? -24.057 -52.208 -36.002 1.00 75.04 156 MET C CA 1
ATOM 4618 C C . MET C 1 156 ? -24.358 -52.038 -37.462 1.00 73.20 156 MET C C 1
ATOM 4619 O O . MET C 1 156 ? -23.660 -52.568 -38.297 1.00 72.99 156 MET C O 1
ATOM 4624 N N . THR C 1 157 ? -25.405 -51.274 -37.747 1.00 72.67 157 THR C N 1
ATOM 4625 C CA . THR C 1 157 ? -25.739 -50.854 -39.110 1.00 71.42 157 THR C CA 1
ATOM 4626 C C . THR C 1 157 ? -25.356 -49.408 -39.416 1.00 68.33 157 THR C C 1
ATOM 4627 O O . THR C 1 157 ? -25.792 -48.479 -38.719 1.00 68.15 157 THR C O 1
ATOM 4631 N N . LEU C 1 158 ? -24.547 -49.223 -40.459 1.00 66.62 158 LEU C N 1
ATOM 4632 C CA . LEU C 1 158 ? -24.328 -47.879 -41.006 1.00 64.52 158 LEU C CA 1
ATOM 4633 C C . LEU C 1 158 ? -25.300 -47.552 -42.144 1.00 65.82 158 LEU C C 1
ATOM 4634 O O . LEU C 1 158 ? -25.608 -48.406 -42.955 1.00 67.69 158 LEU C O 1
ATOM 4639 N N . SER C 1 159 ? -25.796 -46.320 -42.178 1.00 65.64 159 SER C N 1
ATOM 4640 C CA . SER C 1 159 ? -26.771 -45.898 -43.190 1.00 67.87 159 SER C CA 1
ATOM 4641 C C . SER C 1 159 ? -26.424 -44.569 -43.858 1.00 67.09 159 SER C C 1
ATOM 4642 O O . SER C 1 159 ? -25.444 -43.872 -43.468 1.00 64.64 159 SER C O 1
ATOM 4645 N N . GLN C 1 160 ? -27.280 -44.196 -44.824 1.00 69.97 160 GLN C N 1
ATOM 4646 C CA . GLN C 1 160 ? -27.252 -42.843 -45.422 1.00 70.69 160 GLN C CA 1
ATOM 4647 C C . GLN C 1 160 ? -25.837 -42.568 -45.855 1.00 68.04 160 GLN C C 1
ATOM 4648 O O . GLN C 1 160 ? -25.100 -41.854 -45.170 1.00 65.81 160 GLN C O 1
ATOM 4654 N N . ASN C 1 161 ? -25.445 -43.202 -46.957 1.00 68.90 161 ASN C N 1
ATOM 4655 C CA . ASN C 1 161 ? -24.086 -43.093 -47.488 1.00 67.37 161 ASN C CA 1
ATOM 4656 C C . ASN C 1 161 ? -22.996 -43.171 -46.393 1.00 63.90 161 ASN C C 1
ATOM 4657 O O . ASN C 1 161 ? -21.941 -42.551 -46.492 1.00 62.76 161 ASN C O 1
ATOM 4662 N N . ASN C 1 162 ? -23.287 -43.953 -45.353 1.00 63.00 162 ASN C N 1
ATOM 4663 C CA . ASN C 1 162 ? -22.355 -44.266 -44.279 1.00 60.85 162 ASN C CA 1
ATOM 4664 C C . ASN C 1 162 ? -21.975 -43.023 -43.531 1.00 59.53 162 ASN C C 1
ATOM 4665 O O . ASN C 1 162 ? -20.813 -42.823 -43.196 1.00 58.34 162 ASN C O 1
ATOM 4670 N N . SER C 1 163 ? -22.967 -42.173 -43.284 1.00 60.52 163 SER C N 1
ATOM 4671 C CA . SER C 1 163 ? -22.820 -41.063 -42.345 1.00 60.17 163 SER C CA 1
ATOM 4672 C C . SER C 1 163 ? -23.395 -41.406 -40.952 1.00 60.61 163 SER C C 1
ATOM 4673 O O . SER C 1 163 ? -23.093 -40.746 -39.963 1.00 60.66 163 SER C O 1
ATOM 4676 N N . ILE C 1 164 ? -24.206 -42.449 -40.872 1.00 61.58 164 ILE C N 1
ATOM 4677 C CA . ILE C 1 164 ? -24.853 -42.774 -39.627 1.00 62.90 164 I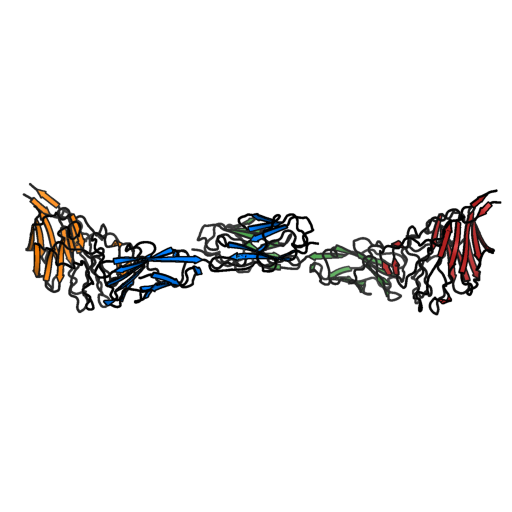LE C CA 1
ATOM 4678 C C . ILE C 1 164 ? -24.407 -44.156 -39.168 1.00 62.48 164 ILE C C 1
ATOM 4679 O O . ILE C 1 164 ? -24.706 -45.149 -39.821 1.00 63.02 164 ILE C O 1
ATOM 4684 N N . LEU C 1 165 ? -23.666 -44.209 -38.060 1.00 62.21 165 LEU C N 1
ATOM 4685 C CA . LEU C 1 165 ? -23.345 -45.467 -37.412 1.00 63.02 165 LEU C CA 1
ATOM 4686 C C . LEU C 1 165 ? -24.297 -45.659 -36.238 1.00 65.76 165 LEU C C 1
ATOM 4687 O O . LEU C 1 165 ? -24.344 -44.851 -35.308 1.00 66.82 165 LEU C O 1
ATOM 4692 N N . ARG C 1 166 ? -25.088 -46.723 -36.313 1.00 67.57 166 ARG C N 1
ATOM 4693 C CA . ARG C 1 166 ? -25.959 -47.084 -35.227 1.00 70.92 166 ARG C CA 1
ATOM 4694 C C . ARG C 1 166 ? -25.391 -48.367 -34.677 1.00 72.26 166 ARG C C 1
ATOM 4695 O O . ARG C 1 166 ? -25.450 -49.386 -35.350 1.00 72.55 166 ARG C O 1
ATOM 4703 N N . ILE C 1 167 ? -24.810 -48.298 -33.473 1.00 73.74 167 ILE C N 1
ATOM 4704 C CA . ILE C 1 167 ? -24.393 -49.498 -32.725 1.00 76.56 167 ILE C CA 1
ATOM 4705 C C . ILE C 1 167 ? -25.511 -49.976 -31.802 1.00 81.02 167 ILE C C 1
ATOM 4706 O O . ILE C 1 167 ? -26.016 -49.212 -30.973 1.00 82.92 167 ILE C O 1
ATOM 4711 N N . ASP C 1 168 ? -25.890 -51.241 -31.983 1.00 83.26 168 ASP C N 1
ATOM 4712 C CA . ASP C 1 168 ? -26.934 -51.871 -31.208 1.00 88.16 168 ASP C CA 1
ATOM 4713 C C . ASP C 1 168 ? -26.757 -53.408 -31.189 1.00 91.22 168 ASP C C 1
ATOM 4714 O O . ASP C 1 168 ? -26.809 -54.065 -32.232 1.00 90.17 168 ASP C O 1
ATOM 4719 N N . PRO C 1 169 ? -26.544 -53.981 -29.989 1.00 95.81 169 PRO C N 1
ATOM 4720 C CA . PRO C 1 169 ? -26.489 -53.211 -28.753 1.00 97.97 169 PRO C CA 1
ATOM 4721 C C . PRO C 1 169 ? -25.053 -52.952 -28.285 1.00 97.24 169 PRO C C 1
ATOM 4722 O O . PRO C 1 169 ? -24.179 -53.811 -28.481 1.00 97.83 169 PRO C O 1
ATOM 4726 N N . ILE C 1 170 ? -24.825 -51.763 -27.713 1.00 96.55 170 ILE C N 1
ATOM 4727 C CA . ILE C 1 170 ? -23.564 -51.413 -27.065 1.00 97.28 170 ILE C CA 1
ATOM 4728 C C . ILE C 1 170 ? -23.210 -52.476 -26.024 1.00 103.70 170 ILE C C 1
ATOM 4729 O O . ILE C 1 170 ? -24.030 -52.808 -25.163 1.00 108.79 170 ILE C O 1
ATOM 4734 N N . LYS C 1 171 ? -21.999 -53.014 -26.112 1.00 104.20 171 LYS C N 1
ATOM 4735 C CA . LYS C 1 171 ? -21.510 -53.901 -25.076 1.00 111.12 171 LYS C CA 1
ATOM 4736 C C . LYS C 1 171 ? -20.031 -53.704 -24.778 1.00 112.36 171 LYS C C 1
ATOM 4737 O O . LYS C 1 171 ? -19.257 -53.361 -25.671 1.00 107.75 171 LYS C O 1
ATOM 4743 N N . ARG C 1 172 ? -19.673 -53.945 -23.513 1.00 119.45 172 ARG C N 1
ATOM 4744 C CA . ARG C 1 172 ? -18.398 -53.548 -22.875 1.00 122.65 172 ARG C CA 1
ATOM 4745 C C . ARG C 1 172 ? -17.150 -53.483 -23.768 1.00 119.24 172 ARG C C 1
ATOM 4746 O O . ARG C 1 172 ? -16.374 -52.522 -23.671 1.00 118.15 172 ARG C O 1
ATOM 4754 N N . GLU C 1 173 ? -16.961 -54.490 -24.628 1.00 118.24 173 GLU C N 1
ATOM 4755 C CA . GLU C 1 173 ? -15.798 -54.535 -25.539 1.00 115.89 173 GLU C CA 1
ATOM 4756 C C . GLU C 1 173 ? -15.651 -53.301 -26.427 1.00 108.42 173 GLU C C 1
ATOM 4757 O O . GLU C 1 173 ? -14.529 -52.871 -26.685 1.00 108.10 173 GLU C O 1
ATOM 4763 N N . ASP C 1 174 ? -16.760 -52.723 -26.880 1.00 103.22 174 ASP C N 1
ATOM 4764 C CA . ASP C 1 174 ? -16.636 -51.518 -27.719 1.00 96.88 174 ASP C CA 1
ATOM 4765 C C . ASP C 1 174 ? -16.679 -50.159 -26.967 1.00 96.82 174 ASP C C 1
ATOM 4766 O O . ASP C 1 174 ? -17.262 -49.170 -27.429 1.00 92.37 174 ASP C O 1
ATOM 4771 N N . ALA C 1 175 ? -16.013 -50.128 -25.818 1.00 102.60 175 ALA C N 1
ATOM 4772 C CA . ALA C 1 175 ? -15.750 -48.880 -25.110 1.00 103.79 175 ALA C CA 1
ATOM 4773 C C . ALA C 1 175 ? -14.462 -48.271 -25.633 1.00 102.29 175 ALA C C 1
ATOM 4774 O O . ALA C 1 175 ? -13.433 -48.956 -25.705 1.00 105.18 175 ALA C O 1
ATOM 4776 N N . GLY C 1 176 ? -14.522 -46.984 -25.981 1.00 98.56 176 GLY C N 1
ATOM 4777 C CA . GLY C 1 176 ? -13.354 -46.238 -26.474 1.00 97.42 176 GLY C CA 1
ATOM 4778 C C . GLY C 1 176 ? -13.702 -45.163 -27.494 1.00 91.20 176 GLY C C 1
ATOM 4779 O O . GLY C 1 176 ? -14.880 -44.872 -27.717 1.00 88.16 176 GLY C O 1
ATOM 4780 N N . GLU C 1 177 ? -12.675 -44.589 -28.127 1.00 90.01 177 GLU C N 1
ATOM 4781 C CA . GLU C 1 177 ? -12.833 -43.422 -29.012 1.00 85.39 177 GLU C CA 1
ATOM 4782 C C . GLU C 1 177 ? -13.447 -43.729 -30.394 1.00 79.72 177 GLU C C 1
ATOM 4783 O O . GLU C 1 177 ? -12.907 -44.509 -31.181 1.00 78.86 177 GLU C O 1
ATOM 4789 N N . TYR C 1 178 ? -14.586 -43.104 -30.675 1.00 76.72 178 TYR C N 1
ATOM 4790 C CA . TYR C 1 178 ? -15.152 -43.115 -32.015 1.00 72.06 178 TYR C CA 1
ATOM 4791 C C . TYR C 1 178 ? -14.827 -41.806 -32.703 1.00 70.16 178 TYR C C 1
ATOM 4792 O O . TYR C 1 178 ? -14.819 -40.734 -32.074 1.00 71.79 178 TYR C O 1
ATOM 4801 N N . GLN C 1 179 ? -14.516 -41.907 -33.993 1.00 67.47 179 GLN C N 1
ATOM 4802 C CA . GLN C 1 179 ? -14.290 -40.748 -34.848 1.00 65.86 179 GLN C CA 1
ATOM 4803 C C . GLN C 1 179 ? -14.915 -41.035 -36.200 1.00 62.77 179 GLN C C 1
ATOM 4804 O O . GLN C 1 179 ? -15.116 -42.203 -36.592 1.00 62.14 179 GLN C O 1
ATOM 4810 N N . CYS C 1 180 ? -15.237 -39.942 -36.883 1.00 61.61 180 CYS C N 1
ATOM 4811 C CA . CYS C 1 180 ? -15.685 -39.933 -38.259 1.00 59.66 180 CYS C CA 1
ATOM 4812 C C . CYS C 1 180 ? -14.522 -39.396 -39.112 1.00 60.12 180 CYS C C 1
ATOM 4813 O O . CYS C 1 180 ? -13.834 -38.457 -38.707 1.00 61.61 180 CYS C O 1
ATOM 4816 N N . GLU C 1 181 ? -14.313 -39.961 -40.299 1.00 59.51 181 GLU C N 1
ATOM 4817 C CA . GLU C 1 181 ? -13.239 -39.486 -41.206 1.00 60.66 181 GLU C CA 1
ATOM 4818 C C . GLU C 1 181 ? -13.674 -39.283 -42.691 1.00 60.28 181 GLU C C 1
ATOM 4819 O O . GLU C 1 181 ? -14.049 -40.242 -43.369 1.00 59.91 181 GLU C O 1
ATOM 4825 N N . ILE C 1 182 ? -13.630 -38.044 -43.192 1.00 61.10 182 ILE C N 1
ATOM 4826 C CA . ILE C 1 182 ? -13.872 -37.794 -44.644 1.00 61.94 182 ILE C CA 1
ATOM 4827 C C . ILE C 1 182 ? -12.592 -37.622 -45.435 1.00 64.30 182 ILE C C 1
ATOM 4828 O O . ILE C 1 182 ? -11.589 -37.118 -44.922 1.00 65.63 182 ILE C O 1
ATOM 4833 N N . SER C 1 183 ? -12.666 -38.036 -46.701 1.00 65.52 183 SER C N 1
ATOM 4834 C CA . SER C 1 183 ? -11.544 -37.991 -47.624 1.00 68.63 183 SER C CA 1
ATOM 4835 C C . SER C 1 183 ? -11.963 -37.621 -49.048 1.00 70.87 183 SER C C 1
ATOM 4836 O O . SER C 1 183 ? -13.146 -37.680 -49.413 1.00 70.10 183 SER C O 1
ATOM 4839 N N . ASN C 1 184 ? -10.950 -37.211 -49.813 1.00 74.41 184 ASN C N 1
ATOM 4840 C CA . ASN C 1 184 ? -11.003 -36.864 -51.231 1.00 78.10 184 ASN C CA 1
ATOM 4841 C C . ASN C 1 184 ? -9.856 -37.609 -51.840 1.00 81.43 184 ASN C C 1
ATOM 4842 O O . ASN C 1 184 ? -9.062 -38.201 -51.114 1.00 80.90 184 ASN C O 1
ATOM 4847 N N . PRO C 1 185 ? -9.737 -37.575 -53.170 1.00 85.75 185 PRO C N 1
ATOM 4848 C CA . PRO C 1 185 ? -8.532 -38.097 -53.804 1.00 90.30 185 PRO C CA 1
ATOM 4849 C C . PRO C 1 185 ? -7.246 -37.394 -53.387 1.00 92.41 185 PRO C C 1
ATOM 4850 O O . PRO C 1 185 ? -6.159 -37.880 -53.701 1.00 96.42 185 PRO C O 1
ATOM 4854 N N . VAL C 1 186 ? -7.362 -36.271 -52.685 1.00 90.49 186 VAL C N 1
ATOM 4855 C CA . VAL C 1 186 ? -6.181 -35.470 -52.372 1.00 93.41 186 VAL C CA 1
ATOM 4856 C C . VAL C 1 186 ? -6.119 -34.964 -50.926 1.00 90.08 186 VAL C C 1
ATOM 4857 O O . VAL C 1 186 ? -5.088 -34.461 -50.499 1.00 92.68 186 VAL C O 1
ATOM 4861 N N . SER C 1 187 ? -7.200 -35.109 -50.169 1.00 85.09 187 SER C N 1
ATOM 4862 C CA . SER C 1 187 ? -7.202 -34.641 -48.779 1.00 82.61 187 SER C CA 1
ATOM 4863 C C . SER C 1 187 ? -7.894 -35.625 -47.861 1.00 78.21 187 SER C C 1
ATOM 4864 O O . SER C 1 187 ? -8.628 -36.475 -48.345 1.00 76.60 187 SER C O 1
ATOM 4867 N N . VAL C 1 188 ? -7.673 -35.494 -46.546 1.00 76.95 188 VAL C N 1
ATOM 4868 C CA . VAL C 1 188 ? -8.334 -36.343 -45.526 1.00 73.41 188 VAL C CA 1
ATOM 4869 C C . VAL C 1 188 ? -8.473 -35.653 -44.161 1.00 72.54 188 VAL C C 1
ATOM 4870 O O . VAL C 1 188 ? -7.561 -34.942 -43.731 1.00 75.31 188 VAL C O 1
ATOM 4874 N N . ARG C 1 189 ? -9.600 -35.869 -43.479 1.00 69.42 189 ARG C N 1
ATOM 4875 C CA . ARG C 1 189 ? -9.892 -35.160 -42.209 1.00 69.22 189 ARG C CA 1
ATOM 4876 C C . ARG C 1 189 ? -10.764 -35.919 -41.158 1.00 66.82 189 ARG C C 1
ATOM 4877 O O . ARG C 1 189 ? -11.830 -36.474 -41.479 1.00 64.43 189 ARG C O 1
ATOM 4885 N N . ARG C 1 190 ? -10.297 -35.929 -39.907 1.00 68.20 190 ARG C N 1
ATOM 4886 C CA . ARG C 1 190 ? -10.957 -36.666 -38.818 1.00 67.07 190 ARG C CA 1
ATOM 4887 C C . ARG C 1 190 ? -11.834 -35.758 -37.966 1.00 67.29 190 ARG C C 1
ATOM 4888 O O . ARG C 1 190 ? -11.630 -34.544 -37.896 1.00 69.20 190 ARG C O 1
ATOM 4896 N N . SER C 1 191 ? -12.816 -36.349 -37.311 1.00 66.03 191 SER C N 1
ATOM 4897 C CA . SER C 1 191 ? -13.758 -35.581 -36.509 1.00 66.89 191 SER C CA 1
ATOM 4898 C C . SER C 1 191 ? -13.298 -35.411 -35.068 1.00 70.10 191 SER C C 1
ATOM 4899 O O . SER C 1 191 ? -12.273 -35.943 -34.648 1.00 71.71 191 SER C O 1
ATOM 4902 N N . ASN C 1 192 ? -14.083 -34.667 -34.312 1.00 71.83 192 ASN C N 1
ATOM 4903 C CA . ASN C 1 192 ? -14.005 -34.709 -32.869 1.00 75.24 192 ASN C CA 1
ATOM 4904 C C . ASN C 1 192 ? -14.158 -36.150 -32.376 1.00 74.48 192 ASN C C 1
ATOM 4905 O O . ASN C 1 192 ? -15.001 -36.912 -32.895 1.00 71.52 192 ASN C O 1
ATOM 4910 N N . SER C 1 193 ? -13.347 -36.533 -31.388 1.00 77.83 193 SER C N 1
ATOM 4911 C CA . SER C 1 193 ? -13.461 -37.881 -30.818 1.00 78.28 193 SER C CA 1
ATOM 4912 C C . SER C 1 193 ? -14.673 -37.968 -29.896 1.00 79.78 193 SER C C 1
ATOM 4913 O O . SER C 1 193 ? -15.156 -36.947 -29.385 1.00 82.00 193 SER C O 1
ATOM 4916 N N . ILE C 1 194 ? -15.175 -39.185 -29.726 1.00 79.12 194 ILE C N 1
ATOM 4917 C CA . ILE C 1 194 ? -16.270 -39.457 -28.810 1.00 81.35 194 ILE C CA 1
ATOM 4918 C C . ILE C 1 194 ? -15.936 -40.662 -27.960 1.00 84.45 194 ILE C C 1
ATOM 4919 O O . ILE C 1 194 ? -15.591 -41.726 -28.491 1.00 82.70 194 ILE C O 1
ATOM 4924 N N . LYS C 1 195 ? -16.022 -40.470 -26.639 1.00 89.85 195 LYS C N 1
ATOM 4925 C CA . LYS C 1 195 ? -15.700 -41.512 -25.668 1.00 94.38 195 LYS C CA 1
ATOM 4926 C C . LYS C 1 195 ? -16.978 -42.060 -25.066 1.00 96.14 195 LYS C C 1
ATOM 4927 O O . LYS C 1 195 ? -17.561 -41.468 -24.157 1.00 100.21 195 LYS C O 1
ATOM 4933 N N . LEU C 1 196 ? -17.417 -43.182 -25.626 1.00 93.50 196 LEU C N 1
ATOM 4934 C CA . LEU C 1 196 ? -18.540 -43.947 -25.133 1.00 95.56 196 LEU C CA 1
ATOM 4935 C C . LEU C 1 196 ? -18.191 -44.634 -23.803 1.00 102.59 196 LEU C C 1
ATOM 4936 O O . LEU C 1 196 ? -17.170 -45.323 -23.713 1.00 104.26 196 LEU C O 1
ATOM 4941 N N . ASP C 1 197 ? -19.038 -44.435 -22.786 1.00 107.44 197 ASP C N 1
ATOM 4942 C CA . ASP C 1 197 ? -18.820 -44.930 -21.420 1.00 115.41 197 ASP C CA 1
ATOM 4943 C C . ASP C 1 197 ? -19.823 -46.025 -21.085 1.00 117.93 197 ASP C C 1
ATOM 4944 O O . ASP C 1 197 ? -20.994 -45.935 -21.462 1.00 115.68 197 ASP C O 1
ATOM 4949 N N . ILE C 1 198 ? -19.385 -47.048 -20.357 1.00 123.42 198 ILE C N 1
ATOM 4950 C CA . ILE C 1 198 ? -20.206 -48.259 -20.190 1.00 125.76 198 ILE C CA 1
ATOM 4951 C C . ILE C 1 198 ? -20.435 -48.686 -18.728 1.00 135.52 198 ILE C C 1
ATOM 4952 O O . ILE C 1 198 ? -19.537 -49.227 -18.072 1.00 141.00 198 ILE C O 1
ATOM 4957 N N . ILE C 1 199 ? -21.645 -48.438 -18.226 1.00 138.45 199 ILE C N 1
ATOM 4958 C CA . ILE C 1 199 ? -21.918 -48.607 -16.794 1.00 148.49 199 ILE C CA 1
ATOM 4959 C C . ILE C 1 199 ? -22.487 -49.987 -16.436 1.00 153.29 199 ILE C C 1
ATOM 4960 O O . ILE C 1 199 ? -23.057 -50.690 -17.276 1.00 148.86 199 ILE C O 1
ATOM 4965 N N . TYR D 2 1 ? -13.064 -16.216 -89.989 1.00 67.61 15 TYR D N 1
ATOM 4966 C CA . TYR D 2 1 ? -11.620 -16.148 -90.290 1.00 64.47 15 TYR D CA 1
ATOM 4967 C C . TYR D 2 1 ? -11.526 -15.991 -91.773 1.00 64.48 15 TYR D C 1
ATOM 4968 O O . TYR D 2 1 ? -12.488 -16.222 -92.488 1.00 66.93 15 TYR D O 1
ATOM 4977 N N . ILE D 2 2 ? -10.372 -15.573 -92.252 1.00 61.96 16 ILE D N 1
ATOM 4978 C CA . ILE D 2 2 ? -10.201 -15.332 -93.671 1.00 61.87 16 ILE D CA 1
ATOM 4979 C C . ILE D 2 2 ? -9.444 -16.527 -94.193 1.00 61.25 16 ILE D C 1
ATOM 4980 O O . ILE D 2 2 ? -8.280 -16.707 -93.863 1.00 59.04 16 ILE D O 1
ATOM 4985 N N . GLY D 2 3 ? -10.079 -17.376 -94.973 1.00 63.40 17 GLY D N 1
ATOM 4986 C CA . GLY D 2 3 ? -9.327 -18.508 -95.478 1.00 63.00 17 GLY D CA 1
ATOM 4987 C C . GLY D 2 3 ? -9.105 -19.543 -94.405 1.00 63.16 17 GLY D C 1
ATOM 4988 O O . GLY D 2 3 ? -9.323 -19.286 -93.229 1.00 62.99 17 GLY D O 1
ATOM 4989 N N . ASP D 2 4 ? -8.639 -20.714 -94.815 1.00 63.62 18 ASP D N 1
ATOM 4990 C CA . ASP D 2 4 ? -8.869 -21.915 -94.027 1.00 65.26 18 ASP D CA 1
ATOM 4991 C C . ASP D 2 4 ? -7.638 -22.754 -93.725 1.00 63.89 18 ASP D C 1
ATOM 4992 O O . ASP D 2 4 ? -7.767 -23.823 -93.138 1.00 65.48 18 ASP D O 1
ATOM 4997 N N . PHE D 2 5 ? -6.456 -22.280 -94.112 1.00 61.22 19 PHE D N 1
ATOM 4998 C CA . PHE D 2 5 ? -5.211 -22.955 -93.763 1.00 59.90 19 PHE D CA 1
ATOM 4999 C C . PHE D 2 5 ? -4.711 -22.533 -92.371 1.00 58.27 19 PHE D C 1
ATOM 5000 O O . PHE D 2 5 ? -4.665 -21.354 -92.037 1.00 56.73 19 PHE D O 1
ATOM 5008 N N . ARG D 2 6 ? -4.380 -23.542 -91.570 1.00 58.98 20 ARG D N 1
ATOM 5009 C CA . ARG D 2 6 ? -3.764 -23.418 -90.266 1.00 57.78 20 ARG D CA 1
ATOM 5010 C C . ARG D 2 6 ? -2.277 -23.106 -90.439 1.00 55.32 20 ARG D C 1
ATOM 5011 O O . ARG D 2 6 ? -1.452 -24.005 -90.548 1.00 55.49 20 ARG D O 1
ATOM 5019 N N . CYS D 2 7 ? -1.923 -21.833 -90.470 1.00 53.31 21 CYS D N 1
ATOM 5020 C CA . CYS D 2 7 ? -0.528 -21.453 -90.728 1.00 51.23 21 CYS D CA 1
ATOM 5021 C C . CYS D 2 7 ? 0.294 -21.639 -89.481 1.00 50.58 21 CYS D C 1
ATOM 5022 O O . CYS D 2 7 ? -0.263 -21.838 -88.404 1.00 51.44 21 CYS D O 1
ATOM 5025 N N . ILE D 2 8 ? 1.616 -21.635 -89.634 1.00 49.30 22 ILE D N 1
ATOM 5026 C CA . ILE D 2 8 ? 2.504 -21.590 -88.471 1.00 48.62 22 ILE D CA 1
ATOM 5027 C C . ILE D 2 8 ? 2.957 -20.152 -88.441 1.00 46.87 22 ILE D C 1
ATOM 5028 O O . ILE D 2 8 ? 3.508 -19.675 -89.405 1.00 45.96 22 ILE D O 1
ATOM 5033 N N . GLN D 2 9 ? 2.661 -19.442 -87.366 1.00 46.64 23 GLN D N 1
ATOM 5034 C CA . GLN D 2 9 ? 2.931 -18.008 -87.323 1.00 45.39 23 GLN D CA 1
ATOM 5035 C C . GLN D 2 9 ? 3.587 -17.561 -86.032 1.00 44.98 23 GLN D C 1
ATOM 5036 O O . GLN D 2 9 ? 3.344 -18.086 -84.955 1.00 45.74 23 GLN D O 1
ATOM 5042 N N . LEU D 2 10 ? 4.405 -16.539 -86.157 1.00 43.96 24 LEU D N 1
ATOM 5043 C CA . LEU D 2 10 ? 5.100 -16.011 -85.033 1.00 43.74 24 LEU D CA 1
ATOM 5044 C C . LEU D 2 10 ? 4.298 -14.880 -84.473 1.00 43.87 24 LEU D C 1
ATOM 5045 O O . LEU D 2 10 ? 4.751 -13.796 -84.466 1.00 43.44 24 LEU D O 1
ATOM 5050 N N . VAL D 2 11 ? 3.089 -15.133 -84.009 1.00 44.71 25 VAL D N 1
ATOM 5051 C CA . VAL D 2 11 ? 2.284 -14.102 -83.371 1.00 45.11 25 VAL D CA 1
ATOM 5052 C C . VAL D 2 11 ? 1.302 -14.751 -82.380 1.00 46.29 25 VAL D C 1
ATOM 5053 O O . VAL D 2 11 ? 0.764 -15.814 -82.649 1.00 47.00 25 VAL D O 1
ATOM 5057 N N . ASN D 2 12 ? 1.112 -14.124 -81.229 1.00 46.70 26 ASN D N 1
ATOM 5058 C CA . ASN D 2 12 ? 0.186 -14.570 -80.214 1.00 47.95 26 ASN D CA 1
ATOM 5059 C C . ASN D 2 12 ? -1.254 -14.271 -80.609 1.00 48.92 26 ASN D C 1
ATOM 5060 O O . ASN D 2 12 ? -1.483 -13.402 -81.414 1.00 48.60 26 ASN D O 1
ATOM 5065 N N . SER D 2 13 ? -2.217 -15.008 -80.050 1.00 50.34 27 SER D N 1
ATOM 5066 C CA . SER D 2 13 ? -3.644 -14.797 -80.313 1.00 51.70 27 SER D CA 1
ATOM 5067 C C . SER D 2 13 ? -4.376 -14.587 -79.004 1.00 53.01 27 SER D C 1
ATOM 5068 O O . SER D 2 13 ? -3.940 -15.096 -77.961 1.00 53.18 27 SER D O 1
ATOM 5071 N N . ASN D 2 14 ? -5.484 -13.847 -79.057 1.00 54.12 28 ASN D N 1
ATOM 5072 C CA . ASN D 2 14 ? -6.386 -13.675 -77.910 1.00 55.76 28 ASN D CA 1
ATOM 5073 C C . ASN D 2 14 ? -7.810 -13.435 -78.347 1.00 57.56 28 ASN D C 1
ATOM 5074 O O . ASN D 2 14 ? -8.080 -13.332 -79.537 1.00 57.50 28 ASN D O 1
ATOM 5079 N N . GLY D 2 15 ? -8.724 -13.336 -77.393 1.00 59.34 29 GLY D N 1
ATOM 5080 C CA . GLY D 2 15 ? -10.127 -13.300 -77.731 1.00 61.51 29 GLY D CA 1
ATOM 5081 C C . GLY D 2 15 ? -10.783 -12.042 -77.261 1.00 62.53 29 GLY D C 1
ATOM 5082 O O . GLY D 2 15 ? -11.911 -12.077 -76.779 1.00 64.78 29 GLY D O 1
ATOM 5083 N N . ALA D 2 16 ? -10.077 -10.928 -77.410 1.00 61.12 30 ALA D N 1
ATOM 5084 C CA . ALA D 2 16 ? -10.554 -9.640 -76.957 1.00 62.13 30 ALA D CA 1
ATOM 5085 C C . ALA D 2 16 ? -11.514 -9.075 -77.972 1.00 63.49 30 ALA D C 1
ATOM 5086 O O . ALA D 2 16 ? -11.385 -9.355 -79.152 1.00 62.83 30 ALA D O 1
ATOM 5088 N N . ASN D 2 17 ? -12.482 -8.286 -77.518 1.00 65.57 31 ASN D N 1
ATOM 5089 C CA . ASN D 2 17 ? -13.363 -7.553 -78.429 1.00 67.14 31 ASN D CA 1
ATOM 5090 C C . ASN D 2 17 ? -12.566 -6.519 -79.235 1.00 65.72 31 ASN D C 1
ATOM 5091 O O . ASN D 2 17 ? -11.593 -5.981 -78.727 1.00 64.32 31 ASN D O 1
ATOM 5096 N N . VAL D 2 18 ? -12.943 -6.271 -80.491 1.00 66.22 32 VAL D N 1
ATOM 5097 C CA . VAL D 2 18 ? -12.375 -5.151 -81.271 1.00 65.52 32 VAL D CA 1
ATOM 5098 C C . VAL D 2 18 ? -13.416 -4.075 -81.349 1.00 68.18 32 VAL D C 1
ATOM 5099 O O . VAL D 2 18 ? -14.567 -4.376 -81.585 1.00 70.29 32 VAL D O 1
ATOM 5103 N N . SER D 2 19 ? -13.032 -2.820 -81.194 1.00 68.39 33 SER D N 1
ATOM 5104 C CA . SER D 2 19 ? -13.962 -1.736 -81.476 1.00 71.09 33 SER D CA 1
ATOM 5105 C C . SER D 2 19 ? -14.473 -1.885 -82.900 1.00 71.81 33 SER D C 1
ATOM 5106 O O . SER D 2 19 ? -13.820 -2.523 -83.726 1.00 69.86 33 SER D O 1
ATOM 5109 N N . ALA D 2 20 ? -15.651 -1.335 -83.189 1.00 74.80 34 ALA D N 1
ATOM 5110 C CA . ALA D 2 20 ? -16.137 -1.266 -84.574 1.00 75.91 34 ALA D CA 1
ATOM 5111 C C . ALA D 2 20 ? -15.230 -0.294 -85.315 1.00 74.89 34 ALA D C 1
ATOM 5112 O O . ALA D 2 20 ? -14.746 0.670 -84.713 1.00 74.93 34 ALA D O 1
ATOM 5114 N N . PRO D 2 21 ? -14.968 -0.557 -86.613 1.00 74.11 35 PRO D N 1
ATOM 5115 C CA . PRO D 2 21 ? -14.080 0.298 -87.387 1.00 73.22 35 PRO D CA 1
ATOM 5116 C C . PRO D 2 21 ? -14.541 1.756 -87.351 1.00 75.97 35 PRO D C 1
ATOM 5117 O O . PRO D 2 21 ? -15.734 2.042 -87.532 1.00 78.93 35 PRO D O 1
ATOM 5121 N N . SER D 2 22 ? -13.598 2.658 -87.085 1.00 75.24 36 SER D N 1
ATOM 5122 C CA . SER D 2 22 ? -13.930 4.053 -86.806 1.00 77.96 36 SER D CA 1
ATOM 5123 C C . SER D 2 22 ? -14.226 4.853 -88.074 1.00 79.97 36 SER D C 1
ATOM 5124 O O . SER D 2 22 ? -13.522 4.735 -89.081 1.00 78.50 36 SER D O 1
ATOM 5127 N N . ILE D 2 23 ? -15.292 5.652 -87.998 1.00 83.53 37 ILE D N 1
ATOM 5128 C CA . ILE D 2 23 ? -15.813 6.443 -89.113 1.00 86.24 37 ILE D CA 1
ATOM 5129 C C . ILE D 2 23 ? -15.069 7.778 -89.216 1.00 87.18 37 ILE D C 1
ATOM 5130 O O . ILE D 2 23 ? -14.786 8.419 -88.208 1.00 87.71 37 ILE D O 1
ATOM 5135 N N . SER D 2 24 ? -14.759 8.191 -90.441 1.00 87.62 38 SER D N 1
ATOM 5136 C CA . SER D 2 24 ? -14.042 9.437 -90.699 1.00 88.82 38 SER D CA 1
ATOM 5137 C C . SER D 2 24 ? -14.888 10.673 -90.482 1.00 93.24 38 SER D C 1
ATOM 5138 O O . SER D 2 24 ? -16.056 10.582 -90.126 1.00 95.41 38 SER D O 1
ATOM 5141 N N . THR D 2 25 ? -14.278 11.832 -90.718 1.00 94.80 39 THR D N 1
ATOM 5142 C CA . THR D 2 25 ? -14.997 13.110 -90.851 1.00 99.47 39 THR D CA 1
ATOM 5143 C C . THR D 2 25 ? -14.445 13.883 -92.047 1.00 100.71 39 THR D C 1
ATOM 5144 O O . THR D 2 25 ? -14.279 13.330 -93.139 1.00 99.29 39 THR D O 1
ATOM 5148 N N . LEU D 2 51 ? -21.069 5.493 -121.353 1.00 101.93 65 LEU D N 1
ATOM 5149 C CA . LEU D 2 51 ? -20.135 4.754 -120.512 1.00 96.59 65 LEU D CA 1
ATOM 5150 C C . LEU D 2 51 ? -20.668 4.549 -119.083 1.00 95.14 65 LEU D C 1
ATOM 5151 O O . LEU D 2 51 ? -21.493 5.317 -118.578 1.00 97.64 65 LEU D O 1
ATOM 5156 N N . THR D 2 52 ? -20.187 3.472 -118.474 1.00 91.38 66 THR D N 1
ATOM 5157 C CA . THR D 2 52 ? -20.309 3.201 -117.060 1.00 88.92 66 THR D CA 1
ATOM 5158 C C . THR D 2 52 ? -19.242 4.012 -116.259 1.00 85.54 66 THR D C 1
ATOM 5159 O O . THR D 2 52 ? -18.312 4.546 -116.842 1.00 84.71 66 THR D O 1
ATOM 5163 N N . GLY D 2 53 ? -19.387 4.098 -114.936 1.00 83.92 67 GLY D N 1
ATOM 5164 C CA . GLY D 2 53 ? -18.506 4.905 -114.089 1.00 81.32 67 GLY D CA 1
ATOM 5165 C C . GLY D 2 53 ? -18.599 4.578 -112.605 1.00 79.00 67 GLY D C 1
ATOM 5166 O O . GLY D 2 53 ? -19.676 4.295 -112.067 1.00 80.76 67 GLY D O 1
ATOM 5167 N N . TYR D 2 54 ? -17.456 4.658 -111.938 1.00 75.32 68 TYR D N 1
ATOM 5168 C CA . TYR D 2 54 ? -17.313 4.119 -110.602 1.00 72.57 68 TYR D CA 1
ATOM 5169 C C . TYR D 2 54 ? -16.878 5.163 -109.589 1.00 71.70 68 TYR D C 1
ATOM 5170 O O . TYR D 2 54 ? -15.689 5.353 -109.355 1.00 68.97 68 TYR D O 1
ATOM 5179 N N . TYR D 2 55 ? -17.846 5.815 -108.962 1.00 74.26 69 TYR D N 1
ATOM 5180 C CA . TYR D 2 55 ? -17.538 6.781 -107.927 1.00 73.89 69 TYR D CA 1
ATOM 5181 C C . TYR D 2 55 ? -18.056 6.399 -106.533 1.00 73.19 69 TYR D C 1
ATOM 5182 O O . TYR D 2 55 ? -18.987 5.589 -106.415 1.00 74.20 69 TYR D O 1
ATOM 5191 N N . PRO D 2 56 ? -17.427 6.956 -105.471 1.00 71.60 70 PRO D N 1
ATOM 5192 C CA . PRO D 2 56 ? -18.006 6.874 -104.114 1.00 71.78 70 PRO D CA 1
ATOM 5193 C C . PRO D 2 56 ? -19.191 7.845 -104.021 1.00 76.38 70 PRO D C 1
ATOM 5194 O O . PRO D 2 56 ? -19.453 8.556 -104.979 1.00 79.12 70 PRO D O 1
ATOM 5198 N N . VAL D 2 57 ? -19.905 7.875 -102.899 1.00 77.51 71 VAL D N 1
ATOM 5199 C CA . VAL D 2 57 ? -21.175 8.625 -102.836 1.00 82.37 71 VAL D CA 1
ATOM 5200 C C . VAL D 2 57 ? -21.108 9.850 -101.919 1.00 84.01 71 VAL D C 1
ATOM 5201 O O . VAL D 2 57 ? -20.603 9.754 -100.802 1.00 81.77 71 VAL D O 1
ATOM 5205 N N . ASP D 2 58 ? -21.634 10.984 -102.389 1.00 88.23 72 ASP D N 1
ATOM 5206 C CA . ASP D 2 58 ? -21.591 12.267 -101.657 1.00 90.60 72 ASP D CA 1
ATOM 5207 C C . ASP D 2 58 ? -22.198 12.193 -100.254 1.00 91.46 72 ASP D C 1
ATOM 5208 O O . ASP D 2 58 ? -23.404 11.987 -100.105 1.00 94.56 72 ASP D O 1
ATOM 5213 N N . GLY D 2 59 ? -21.360 12.373 -99.232 1.00 89.01 73 GLY D N 1
ATOM 5214 C CA . GLY D 2 59 ? -21.809 12.311 -97.831 1.00 89.66 73 GLY D CA 1
ATOM 5215 C C . GLY D 2 59 ? -21.765 10.913 -97.230 1.00 86.11 73 GLY D C 1
ATOM 5216 O O . GLY D 2 59 ? -22.262 10.687 -96.118 1.00 86.78 73 GLY D O 1
ATOM 5217 N N . SER D 2 60 ? -21.200 9.970 -97.989 1.00 82.68 74 SER D N 1
ATOM 5218 C CA . SER D 2 60 ? -20.823 8.667 -97.458 1.00 78.82 74 SER D CA 1
ATOM 5219 C C . SER D 2 60 ? -19.520 8.875 -96.687 1.00 75.54 74 SER D C 1
ATOM 5220 O O . SER D 2 60 ? -18.854 9.913 -96.853 1.00 75.99 74 SER D O 1
ATOM 5223 N N . LYS D 2 61 ? -19.169 7.908 -95.841 1.00 72.60 75 LYS D N 1
ATOM 5224 C CA . LYS D 2 61 ? -18.024 8.064 -94.961 1.00 69.94 75 LYS D CA 1
ATOM 5225 C C . LYS D 2 61 ? -16.968 6.994 -95.229 1.00 65.58 75 LYS D C 1
ATOM 5226 O O . LYS D 2 61 ? -17.259 5.968 -95.845 1.00 64.61 75 LYS D O 1
ATOM 5232 N N . PHE D 2 62 ? -15.743 7.249 -94.774 1.00 63.30 76 PHE D N 1
ATOM 5233 C CA . PHE D 2 62 ? -14.680 6.240 -94.760 1.00 59.40 76 PHE D CA 1
ATOM 5234 C C . PHE D 2 62 ? -14.644 5.550 -93.409 1.00 58.16 76 PHE D C 1
ATOM 5235 O O . PHE D 2 62 ? -15.009 6.146 -92.403 1.00 59.89 76 PHE D O 1
ATOM 5243 N N . ARG D 2 63 ? -14.184 4.307 -93.374 1.00 55.42 77 ARG D N 1
ATOM 5244 C CA . ARG D 2 63 ? -13.943 3.641 -92.103 1.00 54.11 77 ARG D CA 1
ATOM 5245 C C . ARG D 2 63 ? -12.512 3.215 -92.071 1.00 51.03 77 ARG D C 1
ATOM 5246 O O . ARG D 2 63 ? -12.031 2.662 -93.037 1.00 49.48 77 ARG D O 1
ATOM 5254 N N . ASN D 2 64 ? -11.805 3.483 -90.985 1.00 50.37 78 ASN D N 1
ATOM 5255 C CA . ASN D 2 64 ? -10.449 2.981 -90.913 1.00 47.70 78 ASN D CA 1
ATOM 5256 C C . ASN D 2 64 ? -10.438 1.478 -90.668 1.00 45.99 78 ASN D C 1
ATOM 5257 O O . ASN D 2 64 ? -10.823 0.992 -89.592 1.00 46.29 78 ASN D O 1
ATOM 5262 N N . LEU D 2 65 ? -9.979 0.746 -91.671 1.00 44.45 79 LEU D N 1
ATOM 5263 C CA . LEU D 2 65 ? -9.904 -0.693 -91.548 1.00 43.11 79 LEU D CA 1
ATOM 5264 C C . LEU D 2 65 ? -8.530 -1.193 -91.084 1.00 41.07 79 LEU D C 1
ATOM 5265 O O . LEU D 2 65 ? -8.358 -2.387 -90.871 1.00 40.14 79 LEU D O 1
ATOM 5270 N N . ALA D 2 66 ? -7.564 -0.298 -90.905 1.00 40.72 80 ALA D N 1
ATOM 5271 C CA . ALA D 2 66 ? -6.250 -0.691 -90.399 1.00 39.23 80 ALA D CA 1
ATOM 5272 C C . ALA D 2 66 ? -6.322 -1.253 -88.972 1.00 39.27 80 ALA D C 1
ATOM 5273 O O . ALA D 2 66 ? -6.979 -0.674 -88.104 1.00 40.63 80 ALA D O 1
ATOM 5275 N N . LEU D 2 67 ? -5.649 -2.382 -88.741 1.00 38.05 81 LEU D N 1
ATOM 5276 C CA . LEU D 2 67 ? -5.511 -2.953 -87.398 1.00 38.14 81 LEU D CA 1
ATOM 5277 C C . LEU D 2 67 ? -4.056 -3.198 -87.123 1.00 37.15 81 LEU D C 1
ATOM 5278 O O . LEU D 2 67 ? -3.329 -3.619 -88.017 1.00 36.18 81 LEU D O 1
ATOM 5283 N N . THR D 2 68 ? -3.622 -2.950 -85.895 1.00 37.65 82 THR D N 1
ATOM 5284 C CA . THR D 2 68 ? -2.198 -3.089 -85.618 1.00 37.11 82 THR D CA 1
ATOM 5285 C C . THR D 2 68 ? -1.918 -3.657 -84.250 1.00 37.61 82 THR D C 1
ATOM 5286 O O . THR D 2 68 ? -2.624 -3.359 -83.312 1.00 38.66 82 THR D O 1
ATOM 5290 N N . GLY D 2 69 ? -0.897 -4.502 -84.174 1.00 37.09 83 GLY D N 1
ATOM 5291 C CA . GLY D 2 69 ? -0.331 -4.916 -82.911 1.00 37.80 83 GLY D CA 1
ATOM 5292 C C . GLY D 2 69 ? 1.174 -5.026 -82.958 1.00 37.72 83 GLY D C 1
ATOM 5293 O O . GLY D 2 69 ? 1.808 -4.824 -84.003 1.00 37.07 83 GLY D O 1
ATOM 5294 N N . THR D 2 70 ? 1.755 -5.359 -81.815 1.00 38.65 84 THR D N 1
ATOM 5295 C CA . THR D 2 70 ? 3.205 -5.467 -81.717 1.00 39.08 84 THR D CA 1
ATOM 5296 C C . THR D 2 70 ? 3.607 -6.931 -81.853 1.00 38.94 84 THR D C 1
ATOM 5297 O O . THR D 2 70 ? 4.535 -7.258 -82.582 1.00 38.74 84 THR D O 1
ATOM 5301 N N . ASN D 2 71 ? 2.875 -7.816 -81.197 1.00 39.27 85 ASN D N 1
ATOM 5302 C CA . ASN D 2 71 ? 3.173 -9.231 -81.255 1.00 39.56 85 ASN D CA 1
ATOM 5303 C C . ASN D 2 71 ? 1.915 -10.143 -81.223 1.00 39.51 85 ASN D C 1
ATOM 5304 O O . ASN D 2 71 ? 2.022 -11.318 -80.923 1.00 40.30 85 ASN D O 1
ATOM 5309 N N . SER D 2 72 ? 0.729 -9.615 -81.508 1.00 38.93 86 SER D N 1
ATOM 5310 C CA . SER D 2 72 ? -0.488 -10.334 -81.196 1.00 39.44 86 SER D CA 1
ATOM 5311 C C . SER D 2 72 ? -1.657 -9.867 -82.009 1.00 38.80 86 SER D C 1
ATOM 5312 O O . SER D 2 72 ? -1.797 -8.693 -82.322 1.00 38.30 86 SER D O 1
ATOM 5315 N N . VAL D 2 73 ? -2.525 -10.814 -82.316 1.00 39.17 87 VAL D N 1
ATOM 5316 C CA . VAL D 2 73 ? -3.697 -10.571 -83.116 1.00 38.97 87 VAL D CA 1
ATOM 5317 C C . VAL D 2 73 ? -4.860 -11.026 -82.294 1.00 40.38 87 VAL D C 1
ATOM 5318 O O . VAL D 2 73 ? -4.752 -11.999 -81.559 1.00 41.36 87 VAL D O 1
ATOM 5322 N N . SER D 2 74 ? -5.969 -10.316 -82.402 1.00 40.77 88 SER D N 1
ATOM 5323 C CA . SER D 2 74 ? -7.179 -10.728 -81.729 1.00 42.40 88 SER D CA 1
ATOM 5324 C C . SER D 2 74 ? -8.024 -11.533 -82.707 1.00 42.87 88 SER D C 1
ATOM 5325 O O . SER D 2 74 ? -8.207 -11.132 -83.844 1.00 42.16 88 SER D O 1
ATOM 5328 N N . LEU D 2 75 ? -8.501 -12.694 -82.284 1.00 44.31 89 LEU D N 1
ATOM 5329 C CA . LEU D 2 75 ? -9.264 -13.546 -83.169 1.00 45.18 89 LEU D CA 1
ATOM 5330 C C . LEU D 2 75 ? -10.418 -12.805 -83.848 1.00 45.66 89 LEU D C 1
ATOM 5331 O O . LEU D 2 75 ? -10.707 -13.032 -85.015 1.00 45.60 89 LEU D O 1
ATOM 5336 N N . SER D 2 76 ? -11.052 -11.890 -83.116 1.00 46.37 90 SER D N 1
ATOM 5337 C CA . SER D 2 76 ? -12.173 -11.083 -83.619 1.00 47.29 90 SER D CA 1
ATOM 5338 C C . SER D 2 76 ? -11.780 -10.058 -84.635 1.00 45.77 90 SER D C 1
ATOM 5339 O O . SER D 2 76 ? -12.642 -9.384 -85.152 1.00 46.64 90 SER D O 1
ATOM 5342 N N . TRP D 2 77 ? -10.490 -9.897 -84.901 1.00 43.78 91 TRP D N 1
ATOM 5343 C CA . TRP D 2 77 ? -10.033 -9.054 -86.025 1.00 42.44 91 TRP D CA 1
ATOM 5344 C C . TRP D 2 77 ? -10.466 -9.682 -87.386 1.00 42.65 91 TRP D C 1
ATOM 5345 O O . TRP D 2 77 ? -10.650 -8.986 -88.384 1.00 42.42 91 TRP D O 1
ATOM 5356 N N . PHE D 2 78 ? -10.615 -10.999 -87.429 1.00 43.35 92 PHE D N 1
ATOM 5357 C CA . PHE D 2 78 ? -10.630 -11.683 -88.710 1.00 43.38 92 PHE D CA 1
ATOM 5358 C C . PHE D 2 78 ? -12.049 -12.019 -89.106 1.00 45.55 92 PHE D C 1
ATOM 5359 O O . PHE D 2 78 ? -12.340 -13.142 -89.525 1.00 46.70 92 PHE D O 1
ATOM 5367 N N . GLN D 2 79 ? -12.941 -11.050 -88.926 1.00 46.47 93 GLN D N 1
ATOM 5368 C CA . GLN D 2 79 ? -14.371 -11.252 -89.180 1.00 49.00 93 GLN D CA 1
ATOM 5369 C C . GLN D 2 79 ? -15.127 -9.939 -89.369 1.00 49.84 93 GLN D C 1
ATOM 5370 O O . GLN D 2 79 ? -14.560 -8.864 -89.216 1.00 48.51 93 GLN D O 1
ATOM 5376 N N . PRO D 2 80 ? -16.410 -10.014 -89.741 1.00 52.37 94 PRO D N 1
ATOM 5377 C CA . PRO D 2 80 ? -17.085 -8.723 -89.888 1.00 53.45 94 PRO D CA 1
ATOM 5378 C C . PRO D 2 80 ? -17.080 -7.893 -88.575 1.00 53.55 94 PRO D C 1
ATOM 5379 O O . PRO D 2 80 ? -17.047 -8.478 -87.482 1.00 53.80 94 PRO D O 1
ATOM 5383 N N . PRO D 2 81 ? -17.068 -6.538 -88.675 1.00 53.53 95 PRO D N 1
ATOM 5384 C CA . PRO D 2 81 ? -17.171 -5.743 -89.887 1.00 53.67 95 PRO D CA 1
ATOM 5385 C C . PRO D 2 81 ? -15.854 -5.591 -90.617 1.00 50.84 95 PRO D C 1
ATOM 5386 O O . PRO D 2 81 ? -15.803 -4.850 -91.599 1.00 50.86 95 PRO D O 1
ATOM 5390 N N . TYR D 2 82 ? -14.795 -6.263 -90.171 1.00 48.70 96 TYR D N 1
ATOM 5391 C CA . TYR D 2 82 ? -13.495 -6.023 -90.784 1.00 46.29 96 TYR D CA 1
ATOM 5392 C C . TYR D 2 82 ? -13.390 -6.728 -92.113 1.00 45.98 96 TYR D C 1
ATOM 5393 O O . TYR D 2 82 ? -13.233 -6.072 -93.134 1.00 45.79 96 TYR D O 1
ATOM 5402 N N . LEU D 2 83 ? -13.539 -8.047 -92.128 1.00 46.30 97 LEU D N 1
ATOM 5403 C CA . LEU D 2 83 ? -13.750 -8.758 -93.396 1.00 46.88 97 LEU D CA 1
ATOM 5404 C C . LEU D 2 83 ? -15.012 -8.206 -94.060 1.00 49.23 97 LEU D C 1
ATOM 5405 O O . LEU D 2 83 ? -16.119 -8.427 -93.605 1.00 51.42 97 LEU D O 1
ATOM 5410 N N . SER D 2 84 ? -14.839 -7.460 -95.132 1.00 49.01 98 SER D N 1
ATOM 5411 C CA . SER D 2 84 ? -15.953 -6.683 -95.675 1.00 51.37 98 SER D CA 1
ATOM 5412 C C . SER D 2 84 ? -16.492 -7.229 -97.004 1.00 52.95 98 SER D C 1
ATOM 5413 O O . SER D 2 84 ? -15.830 -8.039 -97.651 1.00 51.90 98 SER D O 1
ATOM 5416 N N . GLN D 2 85 ? -17.701 -6.805 -97.390 1.00 55.79 99 GLN D N 1
ATOM 5417 C CA . GLN D 2 85 ? -18.282 -7.189 -98.688 1.00 57.76 99 GLN D CA 1
ATOM 5418 C C . GLN D 2 85 ? -17.716 -6.346 -99.837 1.00 57.04 99 GLN D C 1
ATOM 5419 O O . GLN D 2 85 ? -17.640 -5.118 -99.729 1.00 56.94 99 GLN D O 1
ATOM 5425 N N . PHE D 2 86 ? -17.293 -6.979 -100.926 1.00 56.74 100 PHE D N 1
ATOM 5426 C CA . PHE D 2 86 ? -16.593 -6.212 -101.939 1.00 55.85 100 PHE D CA 1
ATOM 5427 C C . PHE D 2 86 ? -17.564 -5.333 -102.704 1.00 58.70 100 PHE D C 1
ATOM 5428 O O . PHE D 2 86 ? -17.407 -4.110 -102.733 1.00 58.61 100 PHE D O 1
ATOM 5436 N N . ASN D 2 87 ? -18.587 -5.965 -103.290 1.00 61.56 101 ASN D N 1
ATOM 5437 C CA . ASN D 2 87 ? -19.582 -5.281 -104.132 1.00 64.86 101 ASN D CA 1
ATOM 5438 C C . ASN D 2 87 ? -18.950 -4.635 -105.363 1.00 64.49 101 ASN D C 1
ATOM 5439 O O . ASN D 2 87 ? -18.020 -5.201 -105.953 1.00 62.67 101 ASN D O 1
ATOM 5444 N N . ASP D 2 88 ? -19.444 -3.451 -105.741 1.00 66.46 102 ASP D N 1
ATOM 5445 C CA . ASP D 2 88 ? -19.062 -2.830 -107.003 1.00 67.00 102 ASP D CA 1
ATOM 5446 C C . ASP D 2 88 ? -17.606 -2.501 -107.022 1.00 63.55 102 ASP D C 1
ATOM 5447 O O . ASP D 2 88 ? -16.969 -2.695 -108.052 1.00 63.07 102 ASP D O 1
ATOM 5452 N N . GLY D 2 89 ? -17.081 -2.023 -105.888 1.00 61.41 103 GLY D N 1
ATOM 5453 C CA . GLY D 2 89 ? -15.628 -1.883 -105.669 1.00 58.03 103 GLY D CA 1
ATOM 5454 C C . GLY D 2 89 ? -15.317 -1.057 -104.436 1.00 56.77 103 GLY D C 1
ATOM 5455 O O . GLY D 2 89 ? -16.199 -0.808 -103.634 1.00 58.19 103 GLY D O 1
ATOM 5456 N N . ILE D 2 90 ? -14.070 -0.622 -104.271 1.00 54.40 104 ILE D N 1
ATOM 5457 C CA . ILE D 2 90 ? -13.716 0.264 -103.146 1.00 53.53 104 ILE D CA 1
ATOM 5458 C C . ILE D 2 90 ? -12.773 1.392 -103.565 1.00 53.08 104 ILE D C 1
ATOM 5459 O O . ILE D 2 90 ? -12.082 1.288 -104.562 1.00 52.52 104 ILE D O 1
ATOM 5464 N N . PHE D 2 91 ? -12.789 2.466 -102.783 1.00 53.66 105 PHE D N 1
ATOM 5465 C CA . PHE D 2 91 ? -11.889 3.604 -102.892 1.00 53.48 105 PHE D CA 1
ATOM 5466 C C . PHE D 2 91 ? -11.178 3.651 -101.558 1.00 51.55 105 PHE D C 1
ATOM 5467 O O . PHE D 2 91 ? -11.822 3.707 -100.495 1.00 52.13 105 PHE D O 1
ATOM 5475 N N . ALA D 2 92 ? -9.852 3.584 -101.606 1.00 49.48 106 ALA D N 1
ATOM 5476 C CA . ALA D 2 92 ? -9.051 3.436 -100.392 1.00 47.58 106 ALA D CA 1
ATOM 5477 C C . ALA D 2 92 ? -8.094 4.597 -100.305 1.00 47.82 106 ALA D C 1
ATOM 5478 O O . ALA D 2 92 ? -7.488 4.966 -101.306 1.00 48.06 106 ALA D O 1
ATOM 5480 N N . LYS D 2 93 ? -7.990 5.192 -99.120 1.00 48.06 107 LYS D N 1
ATOM 5481 C CA . LYS D 2 93 ? -6.981 6.214 -98.833 1.00 48.36 107 LYS D CA 1
ATOM 5482 C C . LYS D 2 93 ? -6.133 5.689 -97.689 1.00 46.37 107 LYS D C 1
ATOM 5483 O O . LYS D 2 93 ? -6.644 5.419 -96.609 1.00 46.28 107 LYS D O 1
ATOM 5489 N N . VAL D 2 94 ? -4.844 5.550 -97.940 1.00 45.07 108 VAL D N 1
ATOM 5490 C CA . VAL D 2 94 ? -3.966 4.708 -97.140 1.00 43.04 108 VAL D CA 1
ATOM 5491 C C . VAL D 2 94 ? -2.727 5.479 -96.737 1.00 43.31 108 VAL D C 1
ATOM 5492 O O . VAL D 2 94 ? -1.971 5.928 -97.614 1.00 43.73 108 VAL D O 1
ATOM 5496 N N . GLN D 2 95 ? -2.510 5.635 -95.424 1.00 43.32 109 GLN D N 1
ATOM 5497 C CA . GLN D 2 95 ? -1.404 6.486 -94.883 1.00 44.15 109 GLN D CA 1
ATOM 5498 C C . GLN D 2 95 ? -0.017 5.925 -95.189 1.00 42.85 109 GLN D C 1
ATOM 5499 O O . GLN D 2 95 ? 0.168 4.713 -95.324 1.00 41.05 109 GLN D O 1
ATOM 5505 N N . ASN D 2 96 ? 0.972 6.774 -95.313 1.00 44.04 110 ASN D N 1
ATOM 5506 C CA . ASN D 2 96 ? 2.287 6.220 -95.467 1.00 43.14 110 ASN D CA 1
ATOM 5507 C C . ASN D 2 96 ? 3.046 6.175 -94.131 1.00 43.23 110 ASN D C 1
ATOM 5508 O O . ASN D 2 96 ? 3.552 7.213 -93.629 1.00 45.08 110 ASN D O 1
ATOM 5513 N N . LEU D 2 97 ? 3.145 4.987 -93.560 1.00 41.55 111 LEU D N 1
ATOM 5514 C CA . LEU D 2 97 ? 3.790 4.823 -92.260 1.00 41.71 111 LEU D CA 1
ATOM 5515 C C . LEU D 2 97 ? 5.346 4.826 -92.259 1.00 42.29 111 LEU D C 1
ATOM 5516 O O . LEU D 2 97 ? 5.970 4.730 -91.198 1.00 42.78 111 LEU D O 1
ATOM 5521 N N . LYS D 2 98 ? 5.953 4.941 -93.437 1.00 42.51 112 LYS D N 1
ATOM 5522 C CA . LYS D 2 98 ? 7.411 4.922 -93.568 1.00 43.36 112 LYS D CA 1
ATOM 5523 C C . LYS D 2 98 ? 8.209 5.708 -92.516 1.00 45.32 112 LYS D C 1
ATOM 5524 O O . LYS D 2 98 ? 9.139 5.151 -91.912 1.00 45.48 112 LYS D O 1
ATOM 5530 N N . THR D 2 99 ? 7.882 6.988 -92.305 1.00 47.14 113 THR D N 1
ATOM 5531 C CA . THR D 2 99 ? 8.668 7.811 -91.367 1.00 49.48 113 THR D CA 1
ATOM 5532 C C . THR D 2 99 ? 8.546 7.344 -89.911 1.00 49.17 113 THR D C 1
ATOM 5533 O O . THR D 2 99 ? 9.469 7.529 -89.123 1.00 50.72 113 THR D O 1
ATOM 5537 N N . SER D 2 100 ? 7.431 6.710 -89.568 1.00 47.37 114 SER D N 1
ATOM 5538 C CA . SER D 2 100 ? 7.214 6.234 -88.202 1.00 47.14 114 SER D CA 1
ATOM 5539 C C . SER D 2 100 ? 7.403 4.717 -87.946 1.00 45.14 114 SER D C 1
ATOM 5540 O O . SE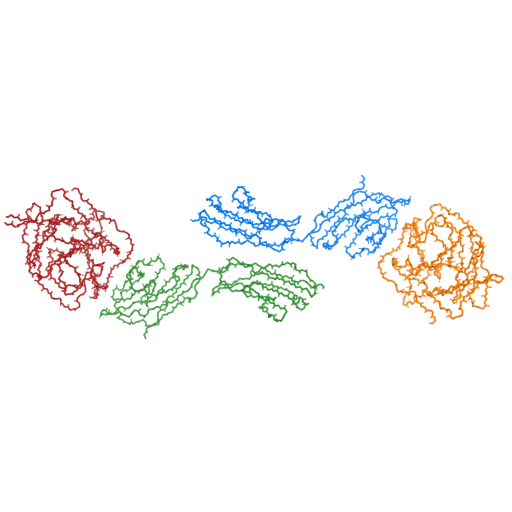R D 2 100 ? 7.224 4.255 -86.823 1.00 45.04 114 SER D O 1
ATOM 5543 N N . THR D 2 101 ? 7.774 3.962 -88.981 1.00 43.85 115 THR D N 1
ATOM 5544 C CA . THR D 2 101 ? 8.096 2.525 -88.850 1.00 42.43 115 THR D CA 1
ATOM 5545 C C . THR D 2 101 ? 9.528 2.349 -88.407 1.00 43.78 115 THR D C 1
ATOM 5546 O O . THR D 2 101 ? 10.352 3.159 -88.733 1.00 45.42 115 THR D O 1
ATOM 5550 N N . PRO D 2 102 ? 9.838 1.235 -87.728 1.00 43.33 116 PRO D N 1
ATOM 5551 C CA . PRO D 2 102 ? 11.156 1.050 -87.135 1.00 45.01 116 PRO D CA 1
ATOM 5552 C C . PRO D 2 102 ? 12.229 0.979 -88.196 1.00 45.70 116 PRO D C 1
ATOM 5553 O O . PRO D 2 102 ? 11.922 0.861 -89.376 1.00 44.59 116 PRO D O 1
ATOM 5557 N N . SER D 2 103 ? 13.483 1.082 -87.778 1.00 47.83 117 SER D N 1
ATOM 5558 C CA . SER D 2 103 ? 14.578 1.006 -88.737 1.00 48.93 117 SER D CA 1
ATOM 5559 C C . SER D 2 103 ? 14.694 -0.417 -89.257 1.00 47.69 117 SER D C 1
ATOM 5560 O O . SER D 2 103 ? 14.567 -1.398 -88.496 1.00 47.22 117 SER D O 1
ATOM 5563 N N . GLY D 2 104 ? 14.901 -0.508 -90.568 1.00 47.39 118 GLY D N 1
ATOM 5564 C CA . GLY D 2 104 ? 14.984 -1.784 -91.248 1.00 46.49 118 GLY D CA 1
ATOM 5565 C C . GLY D 2 104 ? 13.663 -2.247 -91.825 1.00 43.98 118 GLY D C 1
ATOM 5566 O O . GLY D 2 104 ? 13.625 -3.158 -92.660 1.00 43.34 118 GLY D O 1
ATOM 5567 N N . ALA D 2 105 ? 12.584 -1.613 -91.380 1.00 42.89 119 ALA D N 1
ATOM 5568 C CA . ALA D 2 105 ? 11.256 -1.942 -91.853 1.00 40.85 119 ALA D CA 1
ATOM 5569 C C . ALA D 2 105 ? 11.272 -2.020 -93.352 1.00 40.52 119 ALA D C 1
ATOM 5570 O O . ALA D 2 105 ? 11.950 -1.217 -93.999 1.00 41.71 119 ALA D O 1
ATOM 5572 N N . THR D 2 106 ? 10.527 -2.961 -93.919 1.00 39.16 120 THR D N 1
ATOM 5573 C CA . THR D 2 106 ? 10.413 -3.030 -95.377 1.00 38.94 120 THR D CA 1
ATOM 5574 C C . THR D 2 106 ? 8.974 -2.806 -95.866 1.00 37.60 120 THR D C 1
ATOM 5575 O O . THR D 2 106 ? 8.735 -2.574 -97.046 1.00 37.58 120 THR D O 1
ATOM 5579 N N . ALA D 2 107 ? 8.001 -2.866 -94.978 1.00 36.73 121 ALA D N 1
ATOM 5580 C CA . ALA D 2 107 ? 6.650 -2.600 -95.426 1.00 35.88 121 ALA D CA 1
ATOM 5581 C C . ALA D 2 107 ? 6.156 -1.334 -94.799 1.00 36.23 121 ALA D C 1
ATOM 5582 O O . ALA D 2 107 ? 6.216 -1.170 -93.602 1.00 36.44 121 ALA D O 1
ATOM 5584 N N . TYR D 2 108 ? 5.653 -0.437 -95.624 1.00 36.55 122 TYR D N 1
ATOM 5585 C CA . TYR D 2 108 ? 5.265 0.884 -95.177 1.00 37.41 122 TYR D CA 1
ATOM 5586 C C . TYR D 2 108 ? 3.773 1.089 -94.920 1.00 37.05 122 TYR D C 1
ATOM 5587 O O . TYR D 2 108 ? 3.395 2.092 -94.346 1.00 37.96 122 TYR D O 1
ATOM 5596 N N . PHE D 2 109 ? 2.921 0.161 -95.323 1.00 36.08 123 PHE D N 1
ATOM 5597 C CA . PHE D 2 109 ? 1.513 0.323 -95.039 1.00 36.08 123 PHE D CA 1
ATOM 5598 C C . PHE D 2 109 ? 0.841 -1.038 -95.111 1.00 35.10 123 PHE D C 1
ATOM 5599 O O . PHE D 2 109 ? 1.503 -2.002 -95.473 1.00 34.53 123 PHE D O 1
ATOM 5607 N N . PRO D 2 110 ? -0.443 -1.154 -94.718 1.00 35.20 124 PRO D N 1
ATOM 5608 C CA . PRO D 2 110 ? -0.910 -2.523 -94.657 1.00 34.54 124 PRO D CA 1
ATOM 5609 C C . PRO D 2 110 ? -1.223 -3.140 -96.029 1.00 34.49 124 PRO D C 1
ATOM 5610 O O . PRO D 2 110 ? -1.281 -2.438 -97.027 1.00 34.99 124 PRO D O 1
ATOM 5614 N N . THR D 2 111 ? -1.396 -4.454 -96.061 1.00 34.14 125 THR D N 1
ATOM 5615 C CA . THR D 2 111 ? -1.708 -5.171 -97.286 1.00 34.37 125 THR D CA 1
ATOM 5616 C C . THR D 2 111 ? -3.218 -5.409 -97.355 1.00 35.08 125 THR D C 1
ATOM 5617 O O . THR D 2 111 ? -3.830 -5.727 -96.351 1.00 35.17 125 THR D O 1
ATOM 5621 N N . ILE D 2 112 ? -3.835 -5.269 -98.519 1.00 35.84 126 ILE D N 1
ATOM 5622 C CA . ILE D 2 112 ? -5.231 -5.692 -98.674 1.00 36.87 126 ILE D CA 1
ATOM 5623 C C . ILE D 2 112 ? -5.332 -7.065 -99.381 1.00 37.28 126 ILE D C 1
ATOM 5624 O O . ILE D 2 112 ? -4.446 -7.452 -100.152 1.00 37.01 126 ILE D O 1
ATOM 5629 N N . VAL D 2 113 ? -6.382 -7.822 -99.110 1.00 38.20 127 VAL D N 1
ATOM 5630 C CA . VAL D 2 113 ? -6.648 -8.996 -99.937 1.00 39.17 127 VAL D CA 1
ATOM 5631 C C . VAL D 2 113 ? -8.059 -8.883 -100.488 1.00 40.94 127 VAL D C 1
ATOM 5632 O O . VAL D 2 113 ? -9.000 -8.597 -99.743 1.00 41.59 127 VAL D O 1
ATOM 5636 N N . ILE D 2 114 ? -8.217 -9.093 -101.789 1.00 42.00 128 ILE D N 1
ATOM 5637 C CA . ILE D 2 114 ? -9.569 -9.143 -102.346 1.00 44.12 128 ILE D CA 1
ATOM 5638 C C . ILE D 2 114 ? -9.852 -10.538 -102.909 1.00 45.57 128 ILE D C 1
ATOM 5639 O O . ILE D 2 114 ? -8.956 -11.173 -103.498 1.00 45.21 128 ILE D O 1
ATOM 5644 N N . GLY D 2 115 ? -11.079 -11.019 -102.712 1.00 47.48 129 GLY D N 1
ATOM 5645 C CA . GLY D 2 115 ? -11.416 -12.383 -103.074 1.00 49.23 129 GLY D CA 1
ATOM 5646 C C . GLY D 2 115 ? -12.831 -12.801 -102.719 1.00 51.62 129 GLY D C 1
ATOM 5647 O O . GLY D 2 115 ? -13.775 -12.004 -102.777 1.00 52.75 129 GLY D O 1
ATOM 5648 N N . SER D 2 116 ? -12.980 -14.074 -102.366 1.00 52.74 130 SER D N 1
ATOM 5649 C CA . SER D 2 116 ? -14.272 -14.619 -102.063 1.00 55.40 130 SER D CA 1
ATOM 5650 C C . SER D 2 116 ? -14.122 -15.680 -100.979 1.00 55.48 130 SER D C 1
ATOM 5651 O O . SER D 2 116 ? -14.469 -15.423 -99.821 1.00 55.06 130 SER D O 1
ATOM 5654 N N . LEU D 2 117 ? -13.598 -16.856 -101.325 1.00 56.22 131 LEU D N 1
ATOM 5655 C CA . LEU D 2 117 ? -13.461 -17.910 -100.323 1.00 56.72 131 LEU D CA 1
ATOM 5656 C C . LEU D 2 117 ? -12.087 -17.937 -99.673 1.00 54.03 131 LEU D C 1
ATOM 5657 O O . LEU D 2 117 ? -11.942 -18.514 -98.591 1.00 54.01 131 LEU D O 1
ATOM 5662 N N . PHE D 2 118 ? -11.097 -17.319 -100.318 1.00 52.04 132 PHE D N 1
ATOM 5663 C CA . PHE D 2 118 ? -9.726 -17.252 -99.807 1.00 49.71 132 PHE D CA 1
ATOM 5664 C C . PHE D 2 118 ? -9.149 -18.629 -99.600 1.00 50.85 132 PHE D C 1
ATOM 5665 O O . PHE D 2 118 ? -8.056 -18.795 -99.053 1.00 49.52 132 PHE D O 1
ATOM 5673 N N . GLY D 2 119 ? -9.913 -19.612 -100.074 1.00 53.70 133 GLY D N 1
ATOM 5674 C CA . GLY D 2 119 ? -9.543 -21.023 -100.046 1.00 55.67 133 GLY D CA 1
ATOM 5675 C C . GLY D 2 119 ? -8.706 -21.162 -101.270 1.00 55.75 133 GLY D C 1
ATOM 5676 O O . GLY D 2 119 ? -8.277 -20.164 -101.783 1.00 53.82 133 GLY D O 1
ATOM 5677 N N . TYR D 2 120 ? -8.435 -22.358 -101.749 1.00 58.13 134 TYR D N 1
ATOM 5678 C CA . TYR D 2 120 ? -7.594 -22.452 -102.942 1.00 58.37 134 TYR D CA 1
ATOM 5679 C C . TYR D 2 120 ? -8.387 -23.137 -104.033 1.00 61.67 134 TYR D C 1
ATOM 5680 O O . TYR D 2 120 ? -9.294 -23.962 -103.733 1.00 64.30 134 TYR D O 1
ATOM 5689 N N . THR D 2 121 ? -8.027 -22.818 -105.279 1.00 61.80 135 THR D N 1
ATOM 5690 C CA . THR D 2 121 ? -8.872 -23.014 -106.468 1.00 64.50 135 THR D CA 1
ATOM 5691 C C . THR D 2 121 ? -9.708 -21.739 -106.680 1.00 63.18 135 THR D C 1
ATOM 5692 O O . THR D 2 121 ? -10.346 -21.555 -107.720 1.00 64.91 135 THR D O 1
ATOM 5696 N N . SER D 2 122 ? -9.658 -20.844 -105.694 1.00 60.31 136 SER D N 1
ATOM 5697 C CA . SER D 2 122 ? -10.340 -19.575 -105.781 1.00 59.07 136 SER D CA 1
ATOM 5698 C C . SER D 2 122 ? -9.329 -18.425 -105.824 1.00 55.85 136 SER D C 1
ATOM 5699 O O . SER D 2 122 ? -8.426 -18.390 -104.993 1.00 53.83 136 SER D O 1
ATOM 5702 N N . TYR D 2 123 ? -9.457 -17.481 -106.765 1.00 55.59 137 TYR D N 1
ATOM 5703 C CA . TYR D 2 123 ? -8.432 -16.382 -106.911 1.00 52.91 137 TYR D CA 1
ATOM 5704 C C . TYR D 2 123 ? -8.521 -15.302 -105.863 1.00 50.57 137 TYR D C 1
ATOM 5705 O O . TYR D 2 123 ? -9.603 -14.817 -105.546 1.00 51.10 137 TYR D O 1
ATOM 5714 N N . THR D 2 124 ? -7.365 -14.904 -105.359 1.00 48.28 138 THR D N 1
ATOM 5715 C CA . THR D 2 124 ? -7.263 -13.840 -104.382 1.00 46.14 138 THR D CA 1
ATOM 5716 C C . THR D 2 124 ? -6.359 -12.798 -104.995 1.00 44.79 138 THR D C 1
ATOM 5717 O O . THR D 2 124 ? -5.317 -13.138 -105.578 1.00 44.69 138 THR D O 1
ATOM 5721 N N . VAL D 2 125 ? -6.758 -11.533 -104.895 1.00 44.11 139 VAL D N 1
ATOM 5722 C CA . VAL D 2 125 ? -5.888 -10.407 -105.256 1.00 42.86 139 VAL D CA 1
ATOM 5723 C C . VAL D 2 125 ? -5.134 -9.938 -104.002 1.00 40.88 139 VAL D C 1
ATOM 5724 O O . VAL D 2 125 ? -5.774 -9.686 -102.955 1.00 40.51 139 VAL D O 1
ATOM 5728 N N . VAL D 2 126 ? -3.805 -9.838 -104.088 1.00 39.90 140 VAL D N 1
ATOM 5729 C CA . VAL D 2 126 ? -2.991 -9.302 -102.988 1.00 38.33 140 VAL D CA 1
ATOM 5730 C C . VAL D 2 126 ? -2.235 -8.016 -103.397 1.00 37.77 140 VAL D C 1
ATOM 5731 O O . VAL D 2 126 ? -1.499 -8.013 -104.408 1.00 38.19 140 VAL D O 1
ATOM 5735 N N . ILE D 2 127 ? -2.379 -6.941 -102.615 1.00 37.08 141 ILE D N 1
ATOM 5736 C CA . ILE D 2 127 ? -1.569 -5.762 -102.852 1.00 36.80 141 ILE D CA 1
ATOM 5737 C C . ILE D 2 127 ? -0.679 -5.524 -101.654 1.00 35.77 141 ILE D C 1
ATOM 5738 O O . ILE D 2 127 ? -1.133 -4.991 -100.640 1.00 35.43 141 ILE D O 1
ATOM 5743 N N . GLU D 2 128 ? 0.594 -5.888 -101.779 1.00 35.56 142 GLU D N 1
ATOM 5744 C CA . GLU D 2 128 ? 1.517 -5.878 -100.653 1.00 34.91 142 GLU D CA 1
ATOM 5745 C C . GLU D 2 128 ? 2.701 -4.973 -100.932 1.00 35.15 142 GLU D C 1
ATOM 5746 O O . GLU D 2 128 ? 3.463 -5.245 -101.874 1.00 35.72 142 GLU D O 1
ATOM 5752 N N . PRO D 2 129 ? 2.900 -3.911 -100.121 1.00 35.00 143 PRO D N 1
ATOM 5753 C CA . PRO D 2 129 ? 4.071 -3.129 -100.423 1.00 35.60 143 PRO D CA 1
ATOM 5754 C C . PRO D 2 129 ? 5.297 -3.820 -99.861 1.00 35.62 143 PRO D C 1
ATOM 5755 O O . PRO D 2 129 ? 5.183 -4.493 -98.831 1.00 35.09 143 PRO D O 1
ATOM 5759 N N . TYR D 2 130 ? 6.418 -3.705 -100.568 1.00 36.49 144 TYR D N 1
ATOM 5760 C CA . TYR D 2 130 ? 7.741 -4.037 -100.085 1.00 37.08 144 TYR D CA 1
ATOM 5761 C C . TYR D 2 130 ? 8.698 -2.947 -100.558 1.00 38.30 144 TYR D C 1
ATOM 5762 O O . TYR D 2 130 ? 8.799 -2.719 -101.769 1.00 38.97 144 TYR D O 1
ATOM 5771 N N . ASN D 2 131 ? 9.436 -2.314 -99.643 1.00 38.88 145 ASN D N 1
ATOM 5772 C CA . ASN D 2 131 ? 10.388 -1.253 -100.007 1.00 40.44 145 ASN D CA 1
ATOM 5773 C C . ASN D 2 131 ? 9.808 -0.255 -101.017 1.00 40.81 145 ASN D C 1
ATOM 5774 O O . ASN D 2 131 ? 8.762 0.349 -100.774 1.00 40.21 145 ASN D O 1
ATOM 5779 N N . GLY D 2 132 ? 10.473 -0.092 -102.156 1.00 42.05 146 GLY D N 1
ATOM 5780 C CA . GLY D 2 132 ? 10.015 0.853 -103.162 1.00 42.77 146 GLY D CA 1
ATOM 5781 C C . GLY D 2 132 ? 8.743 0.483 -103.918 1.00 41.79 146 GLY D C 1
ATOM 5782 O O . GLY D 2 132 ? 8.139 1.318 -104.593 1.00 42.40 146 GLY D O 1
ATOM 5783 N N . VAL D 2 133 ? 8.314 -0.766 -103.811 1.00 40.57 147 VAL D N 1
ATOM 5784 C CA . VAL D 2 133 ? 7.339 -1.274 -104.766 1.00 40.22 147 VAL D CA 1
ATOM 5785 C C . VAL D 2 133 ? 6.051 -1.721 -104.136 1.00 38.87 147 VAL D C 1
ATOM 5786 O O . VAL D 2 133 ? 6.031 -2.063 -102.975 1.00 38.01 147 VAL D O 1
ATOM 5790 N N . ILE D 2 134 ? 4.979 -1.673 -104.917 1.00 38.98 148 ILE D N 1
ATOM 5791 C CA . ILE D 2 134 ? 3.730 -2.343 -104.596 1.00 38.12 148 ILE D CA 1
ATOM 5792 C C . ILE D 2 134 ? 3.819 -3.706 -105.262 1.00 38.20 148 ILE D C 1
ATOM 5793 O O . ILE D 2 134 ? 3.901 -3.785 -106.484 1.00 39.18 148 ILE D O 1
ATOM 5798 N N . MET D 2 135 ? 3.805 -4.781 -104.493 1.00 37.47 149 MET D N 1
ATOM 5799 C CA . MET D 2 135 ? 3.777 -6.081 -105.120 1.00 37.91 149 MET D CA 1
ATOM 5800 C C . MET D 2 135 ? 2.309 -6.425 -105.349 1.00 37.93 149 MET D C 1
ATOM 5801 O O . MET D 2 135 ? 1.552 -6.504 -104.385 1.00 37.20 149 MET D O 1
ATOM 5806 N N . ALA D 2 136 ? 1.881 -6.591 -106.601 1.00 39.01 150 ALA D N 1
ATOM 5807 C CA . ALA D 2 136 ? 0.460 -6.912 -106.881 1.00 39.47 150 ALA D CA 1
ATOM 5808 C C . ALA D 2 136 ? 0.368 -8.280 -107.494 1.00 40.44 150 ALA D C 1
ATOM 5809 O O . ALA D 2 136 ? 1.165 -8.586 -108.394 1.00 41.34 150 ALA D O 1
ATOM 5811 N N . SER D 2 137 ? -0.571 -9.102 -107.017 1.00 40.54 151 SER D N 1
ATOM 5812 C CA . SER D 2 137 ? -0.773 -10.423 -107.616 1.00 41.91 151 SER D CA 1
ATOM 5813 C C . SER D 2 137 ? -2.203 -10.913 -107.574 1.00 42.78 151 SER D C 1
ATOM 5814 O O . SER D 2 137 ? -3.038 -10.399 -106.847 1.00 42.18 151 SER D O 1
ATOM 5817 N N . VAL D 2 138 ? -2.484 -11.925 -108.374 1.00 44.53 152 VAL D N 1
ATOM 5818 C CA . VAL D 2 138 ? -3.802 -12.516 -108.394 1.00 45.86 152 VAL D CA 1
ATOM 5819 C C . VAL D 2 138 ? -3.616 -14.008 -108.595 1.00 47.41 152 VAL D C 1
ATOM 5820 O O . VAL D 2 138 ? -3.373 -14.452 -109.710 1.00 49.06 152 VAL D O 1
ATOM 5824 N N . CYS D 2 139 ? -3.693 -14.783 -107.512 1.00 47.12 153 CYS D N 1
ATOM 5825 C CA . CYS D 2 139 ? -3.608 -16.248 -107.642 1.00 49.03 153 CYS D CA 1
ATOM 5826 C C . CYS D 2 139 ? -4.556 -17.040 -106.771 1.00 49.85 153 CYS D C 1
ATOM 5827 O O . CYS D 2 139 ? -5.250 -16.498 -105.917 1.00 48.77 153 CYS D O 1
ATOM 5830 N N . GLN D 2 140 ? -4.544 -18.346 -107.008 1.00 52.06 154 GLN D N 1
ATOM 5831 C CA . GLN D 2 140 ? -5.276 -19.287 -106.204 1.00 53.33 154 GLN D CA 1
ATOM 5832 C C . GLN D 2 140 ? -4.462 -19.490 -104.949 1.00 51.81 154 GLN D C 1
ATOM 5833 O O . GLN D 2 140 ? -3.617 -20.378 -104.886 1.00 52.77 154 GLN D O 1
ATOM 5839 N N . TYR D 2 141 ? -4.699 -18.647 -103.955 1.00 49.69 155 TYR D N 1
ATOM 5840 C CA . TYR D 2 141 ? -3.828 -18.629 -102.805 1.00 48.12 155 TYR D CA 1
ATOM 5841 C C . TYR D 2 141 ? -4.468 -19.437 -101.712 1.00 49.04 155 TYR D C 1
ATOM 5842 O O . TYR D 2 141 ? -5.686 -19.407 -101.562 1.00 49.81 155 TYR D O 1
ATOM 5851 N N . THR D 2 142 ? -3.615 -20.122 -100.951 1.00 49.16 156 THR D N 1
ATOM 5852 C CA . THR D 2 142 ? -3.972 -20.807 -99.725 1.00 49.84 156 THR D CA 1
ATOM 5853 C C . THR D 2 142 ? -3.820 -19.837 -98.518 1.00 47.38 156 THR D C 1
ATOM 5854 O O . THR D 2 142 ? -2.863 -19.919 -97.751 1.00 46.68 156 THR D O 1
ATOM 5858 N N . ILE D 2 143 ? -4.772 -18.918 -98.366 1.00 46.41 157 ILE D N 1
ATOM 5859 C CA . ILE D 2 143 ? -4.724 -17.907 -97.314 1.00 44.38 157 ILE D CA 1
ATOM 5860 C C . ILE D 2 143 ? -4.800 -18.529 -95.918 1.00 44.86 157 ILE D C 1
ATOM 5861 O O . ILE D 2 143 ? -5.617 -19.423 -95.668 1.00 46.79 157 ILE D O 1
ATOM 5866 N N . CYS D 2 144 ? -3.935 -18.046 -95.031 1.00 43.37 158 CYS D N 1
ATOM 5867 C CA . CYS D 2 144 ? -3.913 -18.399 -93.615 1.00 43.62 158 CYS D CA 1
ATOM 5868 C C . CYS D 2 144 ? -5.267 -18.167 -92.982 1.00 44.07 158 CYS D C 1
ATOM 5869 O O . CYS D 2 144 ? -6.081 -17.492 -93.575 1.00 43.82 158 CYS D O 1
ATOM 5872 N N . GLN D 2 145 ? -5.517 -18.688 -91.781 1.00 44.95 159 GLN D N 1
ATOM 5873 C CA . GLN D 2 145 ? -6.787 -18.354 -91.113 1.00 45.48 159 GLN D CA 1
ATOM 5874 C C . GLN D 2 145 ? -6.697 -16.972 -90.513 1.00 43.56 159 GLN D C 1
ATOM 5875 O O . GLN D 2 145 ? -7.666 -16.217 -90.547 1.00 43.55 159 GLN D O 1
ATOM 5881 N N . LEU D 2 146 ? -5.527 -16.656 -89.953 1.00 42.29 160 LEU D N 1
ATOM 5882 C CA . LEU D 2 146 ? -5.298 -15.353 -89.314 1.00 40.74 160 LEU D CA 1
ATOM 5883 C C . LEU D 2 146 ? -4.197 -14.587 -90.062 1.00 39.14 160 LEU D C 1
ATOM 5884 O O . LEU D 2 146 ? -3.100 -14.379 -89.555 1.00 38.46 160 LEU D O 1
ATOM 5889 N N . PRO D 2 147 ? -4.490 -14.184 -91.296 1.00 38.80 161 PRO D N 1
ATOM 5890 C CA . PRO D 2 147 ? -3.447 -13.661 -92.156 1.00 37.70 161 PRO D CA 1
ATOM 5891 C C . PRO D 2 147 ? -3.003 -12.269 -91.742 1.00 36.40 161 PRO D C 1
ATOM 5892 O O . PRO D 2 147 ? -3.849 -11.420 -91.463 1.00 36.31 161 PRO D O 1
ATOM 5896 N N . TYR D 2 148 ? -1.700 -12.020 -91.714 1.00 35.73 162 TYR D N 1
ATOM 5897 C CA . TYR D 2 148 ? -1.222 -10.691 -91.376 1.00 34.85 162 TYR D CA 1
ATOM 5898 C C . TYR D 2 148 ? 0.084 -10.450 -92.120 1.00 34.43 162 TYR D C 1
ATOM 5899 O O . TYR D 2 148 ? 0.666 -11.406 -92.690 1.00 34.89 162 TYR D O 1
ATOM 5908 N N . THR D 2 149 ? 0.532 -9.186 -92.129 1.00 37.20 163 THR D N 1
ATOM 5909 C CA . THR D 2 149 ? 1.923 -8.874 -92.470 1.00 37.53 163 THR D CA 1
ATOM 5910 C C . THR D 2 149 ? 2.573 -8.060 -91.374 1.00 37.79 163 THR D C 1
ATOM 5911 O O . THR D 2 149 ? 1.886 -7.449 -90.560 1.00 37.60 163 THR D O 1
ATOM 5915 N N . ASP D 2 150 ? 3.895 -8.028 -91.338 1.00 38.50 164 ASP D N 1
ATOM 5916 C CA . ASP D 2 150 ? 4.497 -7.085 -90.424 1.00 38.94 164 ASP D CA 1
ATOM 5917 C C . ASP D 2 150 ? 5.594 -6.173 -91.030 1.00 39.52 164 ASP D C 1
ATOM 5918 O O . ASP D 2 150 ? 6.103 -6.445 -92.111 1.00 39.78 164 ASP D O 1
ATOM 5923 N N . CYS D 2 151 ? 5.934 -5.078 -90.344 1.00 39.97 165 CYS D N 1
ATOM 5924 C CA . CYS D 2 151 ? 6.696 -4.007 -91.013 1.00 40.58 165 CYS D CA 1
ATOM 5925 C C . CYS D 2 151 ? 8.102 -4.499 -91.341 1.00 41.79 165 CYS D C 1
ATOM 5926 O O . CYS D 2 151 ? 8.659 -4.153 -92.393 1.00 42.29 165 CYS D O 1
ATOM 5929 N N . LYS D 2 152 ? 8.637 -5.358 -90.473 1.00 42.51 166 LYS D N 1
ATOM 5930 C CA . LYS D 2 152 ? 9.997 -5.827 -90.622 1.00 44.13 166 LYS D CA 1
ATOM 5931 C C . LYS D 2 152 ? 10.020 -7.325 -90.376 1.00 44.47 166 LYS D C 1
ATOM 5932 O O . LYS D 2 152 ? 10.550 -7.768 -89.361 1.00 45.59 166 LYS D O 1
ATOM 5938 N N . PRO D 2 153 ? 9.451 -8.118 -91.304 1.00 43.77 167 PRO D N 1
ATOM 5939 C CA . PRO D 2 153 ? 9.374 -9.567 -91.115 1.00 44.29 167 PRO D CA 1
ATOM 5940 C C . PRO D 2 153 ? 10.736 -10.239 -90.945 1.00 46.56 167 PRO D C 1
ATOM 5941 O O . PRO D 2 153 ? 11.582 -10.132 -91.824 1.00 47.64 167 PRO D O 1
ATOM 5945 N N . ASN D 2 154 ? 10.975 -10.909 -89.823 1.00 47.60 168 ASN D N 1
ATOM 5946 C CA . ASN D 2 154 ? 12.085 -11.856 -89.840 1.00 50.03 168 ASN D CA 1
ATOM 5947 C C . ASN D 2 154 ? 11.704 -13.188 -89.292 1.00 50.71 168 ASN D C 1
ATOM 5948 O O . ASN D 2 154 ? 11.147 -13.300 -88.181 1.00 50.31 168 ASN D O 1
ATOM 5953 N N . THR D 2 155 ? 12.074 -14.173 -90.108 1.00 52.06 169 THR D N 1
ATOM 5954 C CA . THR D 2 155 ? 11.626 -15.557 -90.045 1.00 52.85 169 THR D CA 1
ATOM 5955 C C . THR D 2 155 ? 12.710 -16.430 -89.424 1.00 56.00 169 THR D C 1
ATOM 5956 O O . THR D 2 155 ? 12.427 -17.497 -88.839 1.00 57.12 169 THR D O 1
ATOM 5960 N N . ASN D 2 156 ? 13.934 -15.910 -89.528 1.00 57.62 170 ASN D N 1
ATOM 5961 C CA . ASN D 2 156 ? 15.135 -16.438 -88.894 1.00 60.96 170 ASN D CA 1
ATOM 5962 C C . ASN D 2 156 ? 15.613 -17.736 -89.505 1.00 63.65 170 ASN D C 1
ATOM 5963 O O . ASN D 2 156 ? 16.284 -18.524 -88.848 1.00 66.58 170 ASN D O 1
ATOM 5968 N N . GLY D 2 157 ? 15.301 -17.939 -90.777 1.00 62.95 171 GLY D N 1
ATOM 5969 C CA . GLY D 2 157 ? 15.670 -19.185 -91.439 1.00 65.62 171 GLY D CA 1
ATOM 5970 C C . GLY D 2 157 ? 14.733 -20.342 -91.097 1.00 65.60 171 GLY D C 1
ATOM 5971 O O . GLY D 2 157 ? 15.096 -21.515 -91.242 1.00 68.51 171 GLY D O 1
ATOM 5972 N N . ASN D 2 158 ? 13.531 -20.010 -90.628 1.00 62.62 172 ASN D N 1
ATOM 5973 C CA . ASN D 2 158 ? 12.461 -20.975 -90.535 1.00 62.24 172 ASN D CA 1
ATOM 5974 C C . ASN D 2 158 ? 11.536 -20.798 -91.716 1.00 60.00 172 ASN D C 1
ATOM 5975 O O . ASN D 2 158 ? 10.618 -19.975 -91.690 1.00 57.04 172 ASN D O 1
ATOM 5980 N N . LYS D 2 159 ? 11.791 -21.604 -92.747 1.00 61.79 173 LYS D N 1
ATOM 5981 C CA . LYS D 2 159 ? 11.059 -21.567 -94.024 1.00 60.37 173 LYS D CA 1
ATOM 5982 C C . LYS D 2 159 ? 9.584 -21.995 -93.927 1.00 58.70 173 LYS D C 1
ATOM 5983 O O . LYS D 2 159 ? 8.771 -21.681 -94.823 1.00 56.92 173 LYS D O 1
ATOM 5989 N N . LEU D 2 160 ? 9.265 -22.702 -92.835 1.00 59.55 174 LEU D N 1
ATOM 5990 C CA . LEU D 2 160 ? 7.904 -23.135 -92.520 1.00 58.40 174 LEU D CA 1
ATOM 5991 C C . LEU D 2 160 ? 6.945 -22.003 -92.124 1.00 55.07 174 LEU D C 1
ATOM 5992 O O . LEU D 2 160 ? 5.746 -22.128 -92.246 1.00 53.84 174 LEU D O 1
ATOM 5997 N N . ILE D 2 161 ? 7.483 -20.891 -91.661 1.00 53.91 175 ILE D N 1
ATOM 5998 C CA . ILE D 2 161 ? 6.657 -19.789 -91.195 1.00 51.20 175 ILE D CA 1
ATOM 5999 C C . ILE D 2 161 ? 5.854 -19.246 -92.363 1.00 49.30 175 ILE D C 1
ATOM 6000 O O . ILE D 2 161 ? 6.187 -19.521 -93.504 1.00 49.99 175 ILE D O 1
ATOM 6005 N N . GLY D 2 162 ? 4.779 -18.522 -92.079 1.00 47.23 176 GLY D N 1
ATOM 6006 C CA . GLY D 2 162 ? 3.875 -18.046 -93.117 1.00 45.70 176 GLY D CA 1
ATOM 6007 C C . GLY D 2 162 ? 2.971 -17.001 -92.528 1.00 43.80 176 GLY D C 1
ATOM 6008 O O . GLY D 2 162 ? 2.389 -17.221 -91.489 1.00 43.82 176 GLY D O 1
ATOM 6009 N N . PHE D 2 163 ? 2.870 -15.846 -93.172 1.00 42.42 177 PHE D N 1
ATOM 6010 C CA . PHE D 2 163 ? 2.241 -14.684 -92.543 1.00 40.97 177 PHE D CA 1
ATOM 6011 C C . PHE D 2 163 ? 0.782 -14.640 -92.963 1.00 40.21 177 PHE D C 1
ATOM 6012 O O . PHE D 2 163 ? -0.114 -14.683 -92.114 1.00 40.04 177 PHE D O 1
ATOM 6020 N N . TRP D 2 164 ? 0.541 -14.628 -94.270 1.00 40.06 178 TRP D N 1
ATOM 6021 C CA . TRP D 2 164 ? -0.834 -14.657 -94.771 1.00 39.72 178 TRP D CA 1
ATOM 6022 C C . TRP D 2 164 ? -1.163 -15.851 -95.684 1.00 40.77 178 TRP D C 1
ATOM 6023 O O . TRP D 2 164 ? -2.317 -16.046 -96.050 1.00 40.86 178 TRP D O 1
ATOM 6034 N N . HIS D 2 165 ? -0.175 -16.663 -96.045 1.00 41.88 179 HIS D N 1
ATOM 6035 C CA . HIS D 2 165 ? -0.459 -17.849 -96.850 1.00 43.24 179 HIS D CA 1
ATOM 6036 C C . HIS D 2 165 ? 0.626 -18.909 -96.753 1.00 44.95 179 HIS D C 1
ATOM 6037 O O . HIS D 2 165 ? 1.782 -18.591 -96.495 1.00 45.11 179 HIS D O 1
ATOM 6044 N N . THR D 2 166 ? 0.244 -20.169 -96.949 1.00 46.55 180 THR D N 1
ATOM 6045 C CA . THR D 2 166 ? 1.209 -21.239 -97.081 1.00 48.68 180 THR D CA 1
ATOM 6046 C C . THR D 2 166 ? 0.925 -21.995 -98.366 1.00 50.06 180 THR D C 1
ATOM 6047 O O . THR D 2 166 ? -0.095 -22.658 -98.510 1.00 50.69 180 THR D O 1
ATOM 6051 N N . ASP D 2 167 ? 1.841 -21.857 -99.318 1.00 50.72 181 ASP D N 1
ATOM 6052 C CA . ASP D 2 167 ? 1.778 -22.572 -100.600 1.00 52.42 181 ASP D CA 1
ATOM 6053 C C . ASP D 2 167 ? 3.059 -23.375 -100.933 1.00 55.00 181 ASP D C 1
ATOM 6054 O O . ASP D 2 167 ? 3.917 -22.913 -101.697 1.00 55.33 181 ASP D O 1
ATOM 6059 N N . VAL D 2 168 ? 3.173 -24.574 -100.350 1.00 57.11 182 VAL D N 1
ATOM 6060 C CA . VAL D 2 168 ? 4.326 -25.465 -100.585 1.00 60.15 182 VAL D CA 1
ATOM 6061 C C . VAL D 2 168 ? 4.522 -25.851 -102.070 1.00 61.94 182 VAL D C 1
ATOM 6062 O O . VAL D 2 168 ? 5.648 -26.147 -102.484 1.00 64.13 182 VAL D O 1
ATOM 6066 N N . LYS D 2 169 ? 3.431 -25.878 -102.851 1.00 61.36 183 LYS D N 1
ATOM 6067 C CA . LYS D 2 169 ? 3.497 -25.970 -104.327 1.00 62.61 183 LYS D CA 1
ATOM 6068 C C . LYS D 2 169 ? 3.055 -24.642 -104.920 1.00 59.92 183 LYS D C 1
ATOM 6069 O O . LYS D 2 169 ? 1.993 -24.139 -104.531 1.00 57.78 183 LYS D O 1
ATOM 6075 N N . PRO D 2 170 ? 3.851 -24.068 -105.866 1.00 60.31 184 PRO D N 1
ATOM 6076 C CA . PRO D 2 170 ? 3.561 -22.740 -106.457 1.00 58.09 184 PRO D CA 1
ATOM 6077 C C . PRO D 2 170 ? 2.157 -22.695 -107.083 1.00 57.40 184 PRO D C 1
ATOM 6078 O O . PRO D 2 170 ? 1.733 -23.661 -107.735 1.00 59.44 184 PRO D O 1
ATOM 6082 N N . PRO D 2 171 ? 1.414 -21.602 -106.845 1.00 54.84 185 PRO D N 1
ATOM 6083 C CA . PRO D 2 171 ? 0.009 -21.487 -107.257 1.00 54.26 185 PRO D CA 1
ATOM 6084 C C . PRO D 2 171 ? -0.199 -21.282 -108.751 1.00 55.32 185 PRO D C 1
ATOM 6085 O O . PRO D 2 171 ? 0.734 -20.990 -109.468 1.00 56.10 185 PRO D O 1
ATOM 6089 N N . ILE D 2 172 ? -1.434 -21.440 -109.204 1.00 55.58 186 ILE D N 1
ATOM 6090 C CA . ILE D 2 172 ? -1.872 -20.916 -110.487 1.00 56.10 186 ILE D CA 1
ATOM 6091 C C . ILE D 2 172 ? -2.084 -19.383 -110.358 1.00 53.80 186 ILE D C 1
ATOM 6092 O O . ILE D 2 172 ? -3.044 -18.919 -109.752 1.00 52.41 186 ILE D O 1
ATOM 6097 N N . CYS D 2 173 ? -1.170 -18.590 -110.895 1.00 53.64 187 CYS D N 1
ATOM 6098 C CA . CYS D 2 173 ? -1.397 -17.137 -110.930 1.00 51.97 187 CYS D CA 1
ATOM 6099 C C . CYS D 2 173 ? -1.962 -16.662 -112.269 1.00 53.04 187 CYS D C 1
ATOM 6100 O O . CYS D 2 173 ? -1.801 -17.309 -113.295 1.00 55.10 187 CYS D O 1
ATOM 6103 N N . VAL D 2 174 ? -2.642 -15.529 -112.228 1.00 51.87 188 VAL D N 1
ATOM 6104 C CA . VAL D 2 174 ? -3.152 -14.924 -113.417 1.00 52.95 188 VAL D CA 1
ATOM 6105 C C . VAL D 2 174 ? -2.552 -13.502 -113.583 1.00 52.16 188 VAL D C 1
ATOM 6106 O O . VAL D 2 174 ? -2.672 -12.889 -114.652 1.00 53.31 188 VAL D O 1
ATOM 6110 N N . LEU D 2 175 ? -1.882 -13.008 -112.528 1.00 50.46 189 LEU D N 1
ATOM 6111 C CA . LEU D 2 175 ? -1.063 -11.781 -112.573 1.00 49.95 189 LEU D CA 1
ATOM 6112 C C . LEU D 2 175 ? -0.039 -11.736 -111.425 1.00 48.68 189 LEU D C 1
ATOM 6113 O O . LEU D 2 175 ? -0.277 -12.260 -110.329 1.00 47.58 189 LEU D O 1
ATOM 6118 N N . LYS D 2 176 ? 1.089 -11.086 -111.700 1.00 49.09 190 LYS D N 1
ATOM 6119 C CA . LYS D 2 176 ? 2.217 -11.010 -110.811 1.00 48.47 190 LYS D CA 1
ATOM 6120 C C . LYS D 2 176 ? 3.039 -9.829 -111.387 1.00 49.15 190 LYS D C 1
ATOM 6121 O O . LYS D 2 176 ? 3.717 -9.951 -112.413 1.00 50.94 190 LYS D O 1
ATOM 6127 N N . ARG D 2 177 ? 2.937 -8.662 -110.763 1.00 47.98 191 ARG D N 1
ATOM 6128 C CA . ARG D 2 177 ? 3.705 -7.508 -111.204 1.00 48.76 191 ARG D CA 1
ATOM 6129 C C . ARG D 2 177 ? 3.896 -6.529 -110.059 1.00 47.44 191 ARG D C 1
ATOM 6130 O O . ARG D 2 177 ? 3.000 -6.347 -109.206 1.00 45.97 191 ARG D O 1
ATOM 6138 N N . ASN D 2 178 ? 5.090 -5.935 -110.044 1.00 48.25 192 ASN D N 1
ATOM 6139 C CA . ASN D 2 178 ? 5.497 -4.984 -109.054 1.00 47.52 192 ASN D CA 1
ATOM 6140 C C . ASN D 2 178 ? 5.308 -3.596 -109.690 1.00 48.34 192 ASN D C 1
ATOM 6141 O O . ASN D 2 178 ? 5.351 -3.460 -110.886 1.00 49.82 192 ASN D O 1
ATOM 6146 N N . PHE D 2 179 ? 5.049 -2.571 -108.897 1.00 47.61 193 PHE D N 1
ATOM 6147 C CA . PHE D 2 179 ? 4.882 -1.221 -109.414 1.00 48.69 193 PHE D CA 1
ATOM 6148 C C . PHE D 2 179 ? 5.539 -0.262 -108.425 1.00 48.61 193 PHE D C 1
ATOM 6149 O O . PHE D 2 179 ? 5.403 -0.443 -107.195 1.00 47.17 193 PHE D O 1
ATOM 6157 N N . THR D 2 180 ? 6.212 0.764 -108.950 1.00 50.34 194 THR D N 1
ATOM 6158 C CA . THR D 2 180 ? 6.921 1.734 -108.131 1.00 50.77 194 THR D CA 1
ATOM 6159 C C . THR D 2 180 ? 5.999 2.631 -107.311 1.00 50.04 194 THR D C 1
ATOM 6160 O O . THR D 2 180 ? 5.001 3.128 -107.841 1.00 50.43 194 THR D O 1
ATOM 6164 N N . LEU D 2 181 ? 6.340 2.827 -106.030 1.00 49.27 195 LEU D N 1
ATOM 6165 C CA . LEU D 2 181 ? 5.700 3.812 -105.158 1.00 49.09 195 LEU D CA 1
ATOM 6166 C C . LEU D 2 181 ? 6.585 5.021 -105.027 1.00 50.91 195 LEU D C 1
ATOM 6167 O O . LEU D 2 181 ? 7.796 4.891 -105.109 1.00 51.76 195 LEU D O 1
ATOM 6172 N N . ASN D 2 182 ? 5.997 6.187 -104.772 1.00 51.77 196 ASN D N 1
ATOM 6173 C CA . ASN D 2 182 ? 6.758 7.340 -104.251 1.00 53.42 196 ASN D CA 1
ATOM 6174 C C . ASN D 2 182 ? 6.835 7.214 -102.732 1.00 52.22 196 ASN D C 1
ATOM 6175 O O . ASN D 2 182 ? 5.941 7.651 -101.999 1.00 51.84 196 ASN D O 1
ATOM 6180 N N . VAL D 2 183 ? 7.910 6.604 -102.254 1.00 51.89 197 VAL D N 1
ATOM 6181 C CA . VAL D 2 183 ? 8.045 6.315 -100.822 1.00 50.81 197 VAL D CA 1
ATOM 6182 C C . VAL D 2 183 ? 7.897 7.532 -99.936 1.00 51.90 197 VAL D C 1
ATOM 6183 O O . VAL D 2 183 ? 7.573 7.426 -98.762 1.00 51.02 197 VAL D O 1
ATOM 6187 N N . ASN D 2 184 ? 8.102 8.689 -100.545 1.00 54.06 198 ASN D N 1
ATOM 6188 C CA . ASN D 2 184 ? 8.079 9.980 -99.885 1.00 55.80 198 ASN D CA 1
ATOM 6189 C C . ASN D 2 184 ? 6.710 10.647 -99.891 1.00 56.04 198 ASN D C 1
ATOM 6190 O O . ASN D 2 184 ? 6.566 11.717 -99.316 1.00 57.67 198 ASN D O 1
ATOM 6195 N N . ALA D 2 185 ? 5.708 10.025 -100.522 1.00 54.71 199 ALA D N 1
ATOM 6196 C CA . ALA D 2 185 ? 4.365 10.602 -100.605 1.00 55.25 199 ALA D CA 1
ATOM 6197 C C . ALA D 2 185 ? 3.841 10.425 -99.249 1.00 54.18 199 ALA D C 1
ATOM 6198 O O . ALA D 2 185 ? 4.265 9.519 -98.57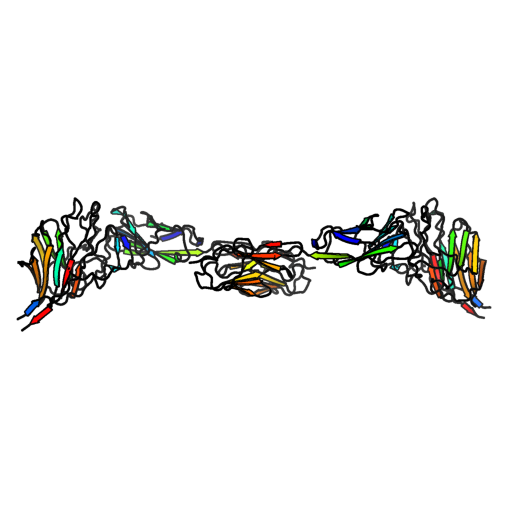5 1.00 52.46 199 ALA D O 1
ATOM 6200 N N . ASP D 2 186 ? 2.933 11.252 -98.795 1.00 55.39 200 ASP D N 1
ATOM 6201 C CA . ASP D 2 186 ? 2.509 10.985 -97.448 1.00 54.41 200 ASP D CA 1
ATOM 6202 C C . ASP D 2 186 ? 1.165 10.241 -97.329 1.00 52.99 200 ASP D C 1
ATOM 6203 O O . ASP D 2 186 ? 0.739 9.872 -96.234 1.00 52.12 200 ASP D O 1
ATOM 6208 N N . ALA D 2 187 ? 0.546 9.949 -98.466 1.00 52.86 201 ALA D N 1
ATOM 6209 C CA . ALA D 2 187 ? -0.593 8.993 -98.520 1.00 51.39 201 ALA D CA 1
ATOM 6210 C C . ALA D 2 187 ? -0.707 8.304 -99.893 1.00 50.76 201 ALA D C 1
ATOM 6211 O O . ALA D 2 187 ? -0.183 8.799 -100.881 1.00 51.95 201 ALA D O 1
ATOM 6213 N N . PHE D 2 188 ? -1.369 7.159 -99.957 1.00 49.12 202 PHE D N 1
ATOM 6214 C CA . PHE D 2 188 ? -1.607 6.512 -101.252 1.00 48.82 202 PHE D CA 1
ATOM 6215 C C . PHE D 2 188 ? -3.082 6.265 -101.435 1.00 49.14 202 PHE D C 1
ATOM 6216 O O . PHE D 2 188 ? -3.778 5.948 -100.475 1.00 48.55 202 PHE D O 1
ATOM 6224 N N . TYR D 2 189 ? -3.572 6.421 -102.655 1.00 50.33 203 TYR D N 1
ATOM 6225 C CA . TYR D 2 189 ? -4.994 6.292 -102.888 1.00 51.16 203 TYR D CA 1
ATOM 6226 C C . TYR D 2 189 ? -5.206 5.258 -103.948 1.00 50.48 203 TYR D C 1
ATOM 6227 O O . TYR D 2 189 ? -4.578 5.316 -105.001 1.00 50.93 203 TYR D O 1
ATOM 6236 N N . PHE D 2 190 ? -6.100 4.314 -103.662 1.00 49.63 204 PHE D N 1
ATOM 6237 C CA . PHE D 2 190 ? -6.360 3.172 -104.538 1.00 48.98 204 PHE D CA 1
ATOM 6238 C C . PHE D 2 190 ? -7.825 3.092 -104.981 1.00 50.52 204 PHE D C 1
ATOM 6239 O O . PHE D 2 190 ? -8.751 3.552 -104.287 1.00 51.55 204 PHE D O 1
ATOM 6247 N N . HIS D 2 191 ? -8.033 2.520 -106.154 1.00 50.97 205 HIS D N 1
ATOM 6248 C CA . HIS D 2 191 ? -9.374 2.191 -106.603 1.00 52.38 205 HIS D CA 1
ATOM 6249 C C . HIS D 2 191 ? -9.337 0.719 -106.985 1.00 51.04 205 HIS D C 1
ATOM 6250 O O . HIS D 2 191 ? -8.556 0.317 -107.842 1.00 50.63 205 HIS D O 1
ATOM 6257 N N . PHE D 2 192 ? -10.159 -0.096 -106.351 1.00 50.60 206 PHE D N 1
ATOM 6258 C CA . PHE D 2 192 ? -10.332 -1.444 -106.828 1.00 50.02 206 PHE D CA 1
ATOM 6259 C C . PHE D 2 192 ? -11.798 -1.651 -107.154 1.00 51.98 206 PHE D C 1
ATOM 6260 O O . PHE D 2 192 ? -12.672 -1.439 -106.297 1.00 52.62 206 PHE D O 1
ATOM 6268 N N . TYR D 2 193 ? -12.066 -2.029 -108.404 1.00 53.23 207 TYR D N 1
ATOM 6269 C CA . TYR D 2 193 ? -13.398 -2.511 -108.794 1.00 55.16 207 TYR D CA 1
ATOM 6270 C C . TYR D 2 193 ? -13.349 -3.639 -109.809 1.00 55.36 207 TYR D C 1
ATOM 6271 O O . TYR D 2 193 ? -12.287 -4.143 -110.159 1.00 53.95 207 TYR D O 1
ATOM 6280 N N . GLN D 2 194 ? -14.527 -4.019 -110.274 1.00 57.45 208 GLN D N 1
ATOM 6281 C CA . GLN D 2 194 ? -14.721 -5.282 -110.938 1.00 57.81 208 GLN D CA 1
ATOM 6282 C C . GLN D 2 194 ? -15.824 -5.138 -111.957 1.00 60.96 208 GLN D C 1
ATOM 6283 O O . GLN D 2 194 ? -16.831 -4.457 -111.735 1.00 62.89 208 GLN D O 1
ATOM 6289 N N . HIS D 2 195 ? -15.628 -5.782 -113.091 1.00 61.76 209 HIS D N 1
ATOM 6290 C CA . HIS D 2 195 ? -16.615 -5.746 -114.123 1.00 64.91 209 HIS D CA 1
ATOM 6291 C C . HIS D 2 195 ? -16.303 -6.783 -115.195 1.00 65.45 209 HIS D C 1
ATOM 6292 O O . HIS D 2 195 ? -15.203 -6.806 -115.750 1.00 64.42 209 HIS D O 1
ATOM 6299 N N . GLY D 2 196 ? -17.294 -7.643 -115.457 1.00 67.32 210 GLY D N 1
ATOM 6300 C CA . GLY D 2 196 ? -17.194 -8.739 -116.425 1.00 68.35 210 GLY D CA 1
ATOM 6301 C C . GLY D 2 196 ? -16.067 -9.738 -116.199 1.00 65.94 210 GLY D C 1
ATOM 6302 O O . GLY D 2 196 ? -15.444 -10.159 -117.165 1.00 66.45 210 GLY D O 1
ATOM 6303 N N . GLY D 2 197 ? -15.793 -10.116 -114.947 1.00 63.60 211 GLY D N 1
ATOM 6304 C CA . GLY D 2 197 ? -14.718 -11.056 -114.653 1.00 61.57 211 GLY D CA 1
ATOM 6305 C C . GLY D 2 197 ? -13.324 -10.476 -114.832 1.00 59.83 211 GLY D C 1
ATOM 6306 O O . GLY D 2 197 ? -12.335 -11.216 -114.861 1.00 58.74 211 GLY D O 1
ATOM 6307 N N . THR D 2 198 ? -13.242 -9.150 -114.962 1.00 59.88 212 THR D N 1
ATOM 6308 C CA . THR D 2 198 ? -11.968 -8.434 -114.971 1.00 58.34 212 THR D CA 1
ATOM 6309 C C . THR D 2 198 ? -11.910 -7.532 -113.750 1.00 56.67 212 THR D C 1
ATOM 6310 O O . THR D 2 198 ? -12.886 -6.832 -113.446 1.00 57.67 212 THR D O 1
ATOM 6314 N N . PHE D 2 199 ? -10.770 -7.573 -113.054 1.00 54.41 213 PHE D N 1
ATOM 6315 C CA . PHE D 2 199 ? -10.485 -6.692 -111.926 1.00 52.83 213 PHE D CA 1
ATOM 6316 C C . PHE D 2 199 ? -9.746 -5.433 -112.393 1.00 53.07 213 PHE D C 1
ATOM 6317 O O . PHE D 2 199 ? -8.927 -5.505 -113.306 1.00 53.47 213 PHE D O 1
ATOM 6325 N N . TYR D 2 200 ? -10.054 -4.285 -111.783 1.00 53.12 214 TYR D N 1
ATOM 6326 C CA . TYR D 2 200 ? -9.401 -2.995 -112.106 1.00 53.59 214 TYR D CA 1
ATOM 6327 C C . TYR D 2 200 ? -8.724 -2.421 -110.872 1.00 51.79 214 TYR D C 1
ATOM 6328 O O . TYR D 2 200 ? -9.246 -2.543 -109.755 1.00 50.94 214 TYR D O 1
ATOM 6337 N N . ALA D 2 201 ? -7.564 -1.803 -111.081 1.00 51.45 215 ALA D N 1
ATOM 6338 C CA . ALA D 2 201 ? -6.758 -1.288 -110.004 1.00 49.95 215 ALA D CA 1
ATOM 6339 C C . ALA D 2 201 ? -6.214 0.054 -110.436 1.00 51.17 215 ALA D C 1
ATOM 6340 O O . ALA D 2 201 ? -5.691 0.187 -111.550 1.00 52.28 215 ALA D O 1
ATOM 6342 N N . TYR D 2 202 ? -6.342 1.062 -109.577 1.00 51.25 216 TYR D N 1
ATOM 6343 C CA . TYR D 2 202 ? -5.749 2.364 -109.860 1.00 52.54 216 TYR D CA 1
ATOM 6344 C C . TYR D 2 202 ? -4.894 2.709 -108.690 1.00 51.11 216 TYR D C 1
ATOM 6345 O O . TYR D 2 202 ? -5.194 2.302 -107.578 1.00 49.72 216 TYR D O 1
ATOM 6354 N N . TYR D 2 203 ? -3.830 3.450 -108.936 1.00 51.67 217 TYR D N 1
ATOM 6355 C CA . TYR D 2 203 ? -2.999 3.928 -107.864 1.00 50.78 217 TYR D CA 1
ATOM 6356 C C . TYR D 2 203 ? -2.663 5.380 -108.093 1.00 52.81 217 TYR D C 1
ATOM 6357 O O . TYR D 2 203 ? -2.713 5.869 -109.206 1.00 54.69 217 TYR D O 1
ATOM 6366 N N . ALA D 2 204 ? -2.324 6.061 -107.014 1.00 52.60 218 ALA D N 1
ATOM 6367 C CA . ALA D 2 204 ? -1.912 7.428 -107.054 1.00 54.60 218 ALA D CA 1
ATOM 6368 C C . ALA D 2 204 ? -1.419 7.767 -105.664 1.00 53.74 218 ALA D C 1
ATOM 6369 O O . ALA D 2 204 ? -1.886 7.210 -104.678 1.00 52.21 218 ALA D O 1
ATOM 6371 N N . ASP D 2 205 ? -0.460 8.673 -105.595 1.00 54.95 219 ASP D N 1
ATOM 6372 C CA . ASP D 2 205 ? 0.010 9.209 -104.345 1.00 54.80 219 ASP D CA 1
ATOM 6373 C C . ASP D 2 205 ? -0.419 10.685 -104.178 1.00 57.49 219 ASP D C 1
ATOM 6374 O O . ASP D 2 205 ? 0.336 11.494 -103.644 1.00 58.53 219 ASP D O 1
ATOM 6379 N N . LYS D 2 206 ? -1.622 11.023 -104.646 1.00 58.90 220 LYS D N 1
ATOM 6380 C CA . LYS D 2 206 ? -2.250 12.330 -104.393 1.00 61.70 220 LYS D CA 1
ATOM 6381 C C . LYS D 2 206 ? -3.727 12.262 -104.798 1.00 62.74 220 LYS D C 1
ATOM 6382 O O . LYS D 2 206 ? -4.161 11.254 -105.356 1.00 61.34 220 LYS D O 1
ATOM 6388 N N . PRO D 2 207 ? -4.533 13.295 -104.470 1.00 65.39 221 PRO D N 1
ATOM 6389 C CA . PRO D 2 207 ? -5.797 13.339 -105.243 1.00 67.19 221 PRO D CA 1
ATOM 6390 C C . PRO D 2 207 ? -5.883 14.598 -106.208 1.00 71.10 221 PRO D C 1
ATOM 6391 O O . PRO D 2 207 ? -5.078 15.547 -106.100 1.00 72.64 221 PRO D O 1
ATOM 6395 N N . SER D 2 208 ? -6.807 14.598 -107.174 1.00 72.93 222 SER D N 1
ATOM 6396 C CA . SER D 2 208 ? -7.699 13.462 -107.446 1.00 71.42 222 SER D CA 1
ATOM 6397 C C . SER D 2 208 ? -7.178 12.637 -108.620 1.00 70.09 222 SER D C 1
ATOM 6398 O O . SER D 2 208 ? -7.631 11.494 -108.840 1.00 68.27 222 SER D O 1
ATOM 6401 N N . ALA D 2 209 ? -6.232 13.223 -109.365 1.00 71.26 223 ALA D N 1
ATOM 6402 C CA . ALA D 2 209 ? -5.449 12.488 -110.362 1.00 69.99 223 ALA D CA 1
ATOM 6403 C C . ALA D 2 209 ? -5.109 11.042 -109.903 1.00 66.06 223 ALA D C 1
ATOM 6404 O O . ALA D 2 209 ? -4.177 10.842 -109.113 1.00 64.08 223 ALA D O 1
ATOM 6406 N N . THR D 2 210 ? -5.897 10.061 -110.359 1.00 65.26 224 THR D N 1
ATOM 6407 C CA . THR D 2 210 ? -5.545 8.641 -110.251 1.00 62.14 224 THR D CA 1
ATOM 6408 C C . THR D 2 210 ? -5.070 8.084 -111.612 1.00 62.42 224 THR D C 1
ATOM 6409 O O . THR D 2 210 ? -5.389 8.646 -112.658 1.00 65.02 224 THR D O 1
ATOM 6413 N N . THR D 2 211 ? -4.302 7.000 -111.617 1.00 60.08 225 THR D N 1
ATOM 6414 C CA . THR D 2 211 ? -3.875 6.417 -112.889 1.00 60.57 225 THR D CA 1
ATOM 6415 C C . THR D 2 211 ? -4.089 4.908 -112.914 1.00 58.51 225 THR D C 1
ATOM 6416 O O . THR D 2 211 ? -4.027 4.239 -111.889 1.00 56.23 225 THR D O 1
ATOM 6420 N N . PHE D 2 212 ? -4.363 4.390 -114.102 1.00 59.61 226 PHE D N 1
ATOM 6421 C CA . PHE D 2 212 ? -4.764 3.016 -114.295 1.00 58.38 226 PHE D CA 1
ATOM 6422 C C . PHE D 2 212 ? -3.550 2.139 -114.056 1.00 56.43 226 PHE D C 1
ATOM 6423 O O . PHE D 2 212 ? -2.545 2.298 -114.759 1.00 57.26 226 PHE D O 1
ATOM 6431 N N . LEU D 2 213 ? -3.614 1.240 -113.067 1.00 54.15 227 LEU D N 1
ATOM 6432 C CA . LEU D 2 213 ? -2.393 0.544 -112.649 1.00 52.53 227 LEU D CA 1
ATOM 6433 C C . LEU D 2 213 ? -2.190 -0.815 -113.316 1.00 52.30 227 LEU D C 1
ATOM 6434 O O . LEU D 2 213 ? -1.077 -1.133 -113.752 1.00 52.54 227 LEU D O 1
ATOM 6439 N N . PHE D 2 214 ? -3.263 -1.603 -113.380 1.00 52.12 228 PHE D N 1
ATOM 6440 C CA . PHE D 2 214 ? -3.266 -2.922 -114.012 1.00 52.22 228 PHE D CA 1
ATOM 6441 C C . PHE D 2 214 ? -4.689 -3.468 -114.092 1.00 52.58 228 PHE D C 1
ATOM 6442 O O . PHE D 2 214 ? -5.539 -3.177 -113.242 1.00 51.96 228 PHE D O 1
ATOM 6450 N N . SER D 2 215 ? -4.949 -4.282 -115.102 1.00 53.80 229 SER D N 1
ATOM 6451 C CA . SER D 2 215 ? -6.175 -5.064 -115.114 1.00 54.16 229 SER D CA 1
ATOM 6452 C C . SER D 2 215 ? -5.869 -6.479 -115.554 1.00 54.27 229 SER D C 1
ATOM 6453 O O . SER D 2 215 ? -5.031 -6.701 -116.413 1.00 55.18 229 SER D O 1
ATOM 6456 N N . VAL D 2 216 ? -6.546 -7.437 -114.948 1.00 53.59 230 VAL D N 1
ATOM 6457 C CA . VAL D 2 216 ? -6.428 -8.819 -115.363 1.00 54.11 230 VAL D CA 1
ATOM 6458 C C . VAL D 2 216 ? -7.803 -9.451 -115.373 1.00 55.01 230 VAL D C 1
ATOM 6459 O O . VAL D 2 216 ? -8.665 -9.106 -114.560 1.00 54.43 230 VAL D O 1
ATOM 6463 N N . TYR D 2 217 ? -8.006 -10.351 -116.327 1.00 56.74 231 TYR D N 1
ATOM 6464 C CA . TYR D 2 217 ? -9.240 -11.106 -116.416 1.00 57.97 231 TYR D CA 1
ATOM 6465 C C . TYR D 2 217 ? -9.143 -12.376 -115.566 1.00 56.98 231 TYR D C 1
ATOM 6466 O O . TYR D 2 217 ? -8.388 -13.303 -115.892 1.00 57.33 231 TYR D O 1
ATOM 6475 N N . ILE D 2 218 ? -9.885 -12.384 -114.465 1.00 55.97 232 ILE D N 1
ATOM 6476 C CA . ILE D 2 218 ? -10.040 -13.556 -113.650 1.00 55.47 232 ILE D CA 1
ATOM 6477 C C . ILE D 2 218 ? -11.302 -14.218 -114.178 1.00 57.72 232 ILE D C 1
ATOM 6478 O O . ILE D 2 218 ? -12.213 -13.546 -114.655 1.00 59.04 232 ILE D O 1
ATOM 6483 N N . GLY D 2 219 ? -11.380 -15.529 -114.134 1.00 58.53 233 GLY D N 1
ATOM 6484 C CA . GLY D 2 219 ? -12.663 -16.107 -114.441 1.00 60.72 233 GLY D CA 1
ATOM 6485 C C . GLY D 2 219 ? -13.757 -15.641 -113.476 1.00 60.37 233 GLY D C 1
ATOM 6486 O O . GLY D 2 219 ? -14.699 -14.981 -113.914 1.00 61.83 233 GLY D O 1
ATOM 6487 N N . ASP D 2 220 ? -13.615 -15.984 -112.176 1.00 58.73 234 ASP D N 1
ATOM 6488 C CA . ASP D 2 220 ? -14.600 -15.742 -111.118 1.00 58.57 234 ASP D CA 1
ATOM 6489 C C . ASP D 2 220 ? -14.915 -14.282 -110.819 1.00 57.85 234 ASP D C 1
ATOM 6490 O O . ASP D 2 220 ? -14.581 -13.378 -111.570 1.00 57.88 234 ASP D O 1
ATOM 6491 N N . ILE D 2 221 ? -15.557 -14.063 -109.683 1.00 57.43 235 ILE D N 1
ATOM 6492 C CA . ILE D 2 221 ? -16.102 -12.770 -109.306 1.00 57.41 235 ILE D CA 1
ATOM 6493 C C . ILE D 2 221 ? -15.896 -12.571 -107.799 1.00 55.53 235 ILE D C 1
ATOM 6494 O O . ILE D 2 221 ? -16.361 -13.369 -106.975 1.00 55.77 235 ILE D O 1
ATOM 6499 N N . LEU D 2 222 ? -15.203 -11.490 -107.461 1.00 53.89 236 LEU D N 1
ATOM 6500 C CA . LEU D 2 222 ? -14.734 -11.253 -106.101 1.00 51.96 236 LEU D CA 1
ATOM 6501 C C . LEU D 2 222 ? -15.826 -10.663 -105.208 1.00 52.89 236 LEU D C 1
ATOM 6502 O O . LEU D 2 222 ? -16.508 -9.704 -105.605 1.00 54.34 236 LEU D O 1
ATOM 6507 N N . THR D 2 223 ? -16.002 -11.245 -104.018 1.00 52.38 237 THR D N 1
ATOM 6508 C CA . THR D 2 223 ? -17.121 -10.883 -103.153 1.00 53.71 237 THR D CA 1
ATOM 6509 C C . THR D 2 223 ? -16.759 -10.249 -101.808 1.00 52.30 237 THR D C 1
ATOM 6510 O O . THR D 2 223 ? -17.577 -9.531 -101.236 1.00 53.53 237 THR D O 1
ATOM 6514 N N . GLN D 2 224 ? -15.538 -10.487 -101.325 1.00 50.00 238 GLN D N 1
ATOM 6515 C CA . GLN D 2 224 ? -15.068 -9.941 -100.046 1.00 48.68 238 GLN D CA 1
ATOM 6516 C C . GLN D 2 224 ? -13.675 -9.310 -100.127 1.00 46.64 238 GLN D C 1
ATOM 6517 O O . GLN D 2 224 ? -12.894 -9.622 -101.029 1.00 45.96 238 GLN D O 1
ATOM 6523 N N . TYR D 2 225 ? -13.356 -8.413 -99.195 1.00 45.91 239 TYR D N 1
ATOM 6524 C CA . TYR D 2 225 ? -11.977 -7.988 -99.002 1.00 44.08 239 TYR D CA 1
ATOM 6525 C C . TYR D 2 225 ? -11.639 -7.991 -97.531 1.00 43.26 239 TYR D C 1
ATOM 6526 O O . TYR D 2 225 ? -12.539 -8.185 -96.696 1.00 44.21 239 TYR D O 1
ATOM 6535 N N . TYR D 2 226 ? -10.352 -7.797 -97.229 1.00 41.76 240 TYR D N 1
ATOM 6536 C CA . TYR D 2 226 ? -9.835 -7.725 -95.874 1.00 41.02 240 TYR D CA 1
ATOM 6537 C C . TYR D 2 226 ? -8.514 -6.996 -95.943 1.00 39.90 240 TYR D C 1
ATOM 6538 O O . TYR D 2 226 ? -7.610 -7.431 -96.641 1.00 39.21 240 TYR D O 1
ATOM 6547 N N . VAL D 2 227 ? -8.393 -5.868 -95.254 1.00 39.99 241 VAL D N 1
ATOM 6548 C CA . VAL D 2 227 ? -7.084 -5.236 -95.028 1.00 39.12 241 VAL D CA 1
ATOM 6549 C C . VAL D 2 227 ? -6.452 -6.045 -93.909 1.00 38.44 241 VAL D C 1
ATOM 6550 O O . VAL D 2 227 ? -7.038 -6.157 -92.836 1.00 38.88 241 VAL D O 1
ATOM 6554 N N . LEU D 2 228 ? -5.298 -6.642 -94.145 1.00 37.66 242 LEU D N 1
ATOM 6555 C CA . LEU D 2 228 ? -4.635 -7.470 -93.111 1.00 37.33 242 LEU D CA 1
ATOM 6556 C C . LEU D 2 228 ? -4.071 -6.700 -91.880 1.00 37.32 242 LEU D C 1
ATOM 6557 O O . LEU D 2 228 ? -3.547 -5.587 -92.013 1.00 37.31 242 LEU D O 1
ATOM 6562 N N . PRO D 2 229 ? -4.170 -7.297 -90.677 1.00 37.56 243 PRO D N 1
ATOM 6563 C CA . PRO D 2 229 ? -3.591 -6.631 -89.529 1.00 37.75 243 PRO D CA 1
ATOM 6564 C C . PRO D 2 229 ? -2.088 -6.480 -89.714 1.00 37.37 243 PRO D C 1
ATOM 6565 O O . PRO D 2 229 ? -1.455 -7.371 -90.286 1.00 37.12 243 PRO D O 1
ATOM 6569 N N . PHE D 2 230 ? -1.544 -5.348 -89.265 1.00 37.63 244 PHE D N 1
ATOM 6570 C CA . PHE D 2 230 ? -0.168 -4.913 -89.559 1.00 37.60 244 PHE D CA 1
ATOM 6571 C C . PHE D 2 230 ? 0.628 -5.000 -88.263 1.00 38.14 244 PHE D C 1
ATOM 6572 O O . PHE D 2 230 ? 0.352 -4.270 -87.298 1.00 38.71 244 PHE D O 1
ATOM 6580 N N . ILE D 2 231 ? 1.597 -5.906 -88.222 1.00 38.25 245 ILE D N 1
ATOM 6581 C CA . ILE D 2 231 ? 2.339 -6.112 -86.992 1.00 39.05 245 ILE D CA 1
ATOM 6582 C C . ILE D 2 231 ? 3.666 -5.338 -87.003 1.00 39.69 245 ILE D C 1
ATOM 6583 O O . ILE D 2 231 ? 4.417 -5.361 -87.974 1.00 39.67 245 ILE D O 1
ATOM 6588 N N . CYS D 2 232 ? 3.964 -4.612 -85.935 1.00 40.51 246 CYS D N 1
ATOM 6589 C CA . CYS D 2 232 ? 5.089 -3.702 -86.018 1.00 41.31 246 CYS D CA 1
ATOM 6590 C C . CYS D 2 232 ? 5.479 -3.225 -84.634 1.00 42.54 246 CYS D C 1
ATOM 6591 O 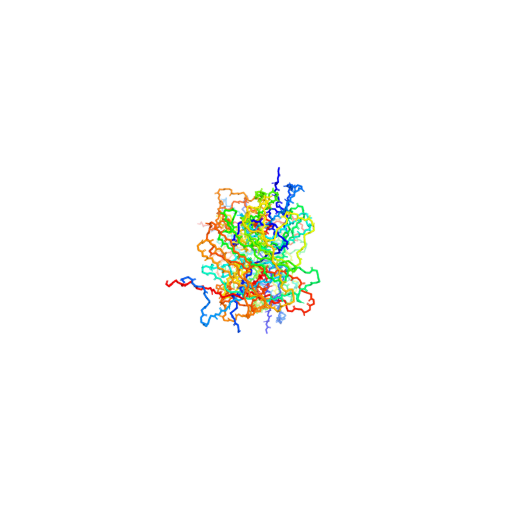O . CYS D 2 232 ? 4.575 -2.850 -83.855 1.00 42.62 246 CYS D O 1
ATOM 6594 N N . ASN D 2 233 ? 6.778 -3.250 -84.291 1.00 43.75 247 ASN D N 1
ATOM 6595 C CA . ASN D 2 233 ? 7.192 -2.574 -83.036 1.00 45.20 247 ASN D CA 1
ATOM 6596 C C . ASN D 2 233 ? 7.828 -1.207 -83.236 1.00 46.14 247 ASN D C 1
ATOM 6597 O O . ASN D 2 233 ? 9.040 -1.062 -83.216 1.00 47.42 247 ASN D O 1
ATOM 6602 N N . PRO D 2 234 ? 6.975 -0.196 -83.416 1.00 45.80 248 PRO D N 1
ATOM 6603 C CA . PRO D 2 234 ? 7.314 1.165 -83.692 1.00 46.76 248 PRO D CA 1
ATOM 6604 C C . PRO D 2 234 ? 8.290 1.650 -82.656 1.00 48.73 248 PRO D C 1
ATOM 6605 O O . PRO D 2 234 ? 8.034 1.635 -81.445 1.00 49.49 248 PRO D O 1
ATOM 6609 N N . THR D 2 235 ? 9.438 2.066 -83.134 1.00 49.80 249 THR D N 1
ATOM 6610 C CA . THR D 2 235 ? 10.517 2.277 -82.217 1.00 51.87 249 THR D CA 1
ATOM 6611 C C . THR D 2 235 ? 10.299 3.648 -81.668 1.00 53.24 249 THR D C 1
ATOM 6612 O O . THR D 2 235 ? 11.150 4.184 -80.981 1.00 55.33 249 THR D O 1
ATOM 6616 N N . ALA D 2 236 ? 9.136 4.218 -81.963 1.00 52.35 250 ALA D N 1
ATOM 6617 C CA . ALA D 2 236 ? 9.014 5.645 -81.849 1.00 53.88 250 ALA D CA 1
ATOM 6618 C C . ALA D 2 236 ? 7.645 6.168 -82.219 1.00 53.08 250 ALA D C 1
ATOM 6619 O O . ALA D 2 236 ? 7.264 6.261 -83.376 1.00 52.03 250 ALA D O 1
ATOM 6621 N N . GLY D 2 237 ? 6.909 6.495 -81.172 1.00 53.88 251 GLY D N 1
ATOM 6622 C CA . GLY D 2 237 ? 5.695 7.243 -81.276 1.00 54.12 251 GLY D CA 1
ATOM 6623 C C . GLY D 2 237 ? 4.457 6.498 -80.872 1.00 52.93 251 GLY D C 1
ATOM 6624 O O . GLY D 2 237 ? 4.390 5.292 -80.993 1.00 51.24 251 GLY D O 1
ATOM 6625 N N . SER D 2 238 ? 3.513 7.267 -80.337 1.00 54.24 252 SER D N 1
ATOM 6626 C CA . SER D 2 238 ? 2.090 7.124 -80.637 1.00 53.54 252 SER D CA 1
ATOM 6627 C C . SER D 2 238 ? 1.810 7.835 -81.958 1.00 53.43 252 SER D C 1
ATOM 6628 O O . SER D 2 238 ? 0.693 7.815 -82.446 1.00 53.05 252 SER D O 1
ATOM 6631 N N . THR D 2 239 ? 2.813 8.518 -82.504 1.00 54.13 253 THR D N 1
ATOM 6632 C CA . THR D 2 239 ? 2.766 9.036 -83.854 1.00 53.96 253 THR D CA 1
ATOM 6633 C C . THR D 2 239 ? 2.698 7.915 -84.890 1.00 51.45 253 THR D C 1
ATOM 6634 O O . THR D 2 239 ? 2.510 8.189 -86.074 1.00 51.16 253 THR D O 1
ATOM 6638 N N . PHE D 2 240 ? 2.857 6.657 -84.494 1.00 49.87 254 PHE D N 1
ATOM 6639 C CA . PHE D 2 240 ? 2.726 5.591 -85.485 1.00 47.78 254 PHE D CA 1
ATOM 6640 C C . PHE D 2 240 ? 1.286 5.178 -85.537 1.00 47.08 254 PHE D C 1
ATOM 6641 O O . PHE D 2 240 ? 0.802 4.432 -84.677 1.00 46.69 254 PHE D O 1
ATOM 6649 N N . ALA D 2 241 ? 0.582 5.667 -86.542 1.00 47.18 255 ALA D N 1
ATOM 6650 C CA . ALA D 2 241 ? -0.879 5.430 -86.611 1.00 47.05 255 ALA D CA 1
ATOM 6651 C C . ALA D 2 241 ? -1.314 4.807 -87.938 1.00 45.71 255 ALA D C 1
ATOM 6652 O O . ALA D 2 241 ? -1.538 5.514 -88.921 1.00 46.34 255 ALA D O 1
ATOM 6654 N N . PRO D 2 242 ? -1.405 3.489 -87.989 1.00 44.09 256 PRO D N 1
ATOM 6655 C CA . PRO D 2 242 ? -1.865 2.926 -89.265 1.00 43.10 256 PRO D CA 1
ATOM 6656 C C . PRO D 2 242 ? -3.291 3.344 -89.597 1.00 44.02 256 PRO D C 1
ATOM 6657 O O . PRO D 2 242 ? -4.167 3.348 -88.716 1.00 44.80 256 PRO D O 1
ATOM 6661 N N . ARG D 2 243 ? -3.489 3.734 -90.850 1.00 44.25 257 ARG D N 1
ATOM 6662 C CA . ARG D 2 243 ? -4.788 4.137 -91.357 1.00 45.42 257 ARG D CA 1
ATOM 6663 C C . ARG D 2 243 ? -4.966 3.566 -92.745 1.00 44.61 257 ARG D C 1
ATOM 6664 O O . ARG D 2 243 ? -4.113 3.758 -93.620 1.00 44.26 257 ARG D O 1
ATOM 6672 N N . TYR D 2 244 ? -6.061 2.838 -92.929 1.00 44.51 258 TYR D N 1
ATOM 6673 C CA . TYR D 2 244 ? -6.494 2.371 -94.229 1.00 44.26 258 TYR D CA 1
ATOM 6674 C C . TYR D 2 244 ? -8.001 2.681 -94.382 1.00 46.01 258 TYR D C 1
ATOM 6675 O O . TYR D 2 244 ? -8.868 1.831 -94.179 1.00 45.92 258 TYR D O 1
ATOM 6684 N N . TRP D 2 245 ? -8.296 3.929 -94.714 1.00 47.92 259 TRP D N 1
ATOM 6685 C CA . TRP D 2 245 ? -9.665 4.386 -94.862 1.00 50.15 259 TRP D CA 1
ATOM 6686 C C . TRP D 2 245 ? -10.295 3.856 -96.158 1.00 50.32 259 TRP D C 1
ATOM 6687 O O . TRP D 2 245 ? -9.787 4.137 -97.249 1.00 50.26 259 TRP D O 1
ATOM 6698 N N . VAL D 2 246 ? -11.391 3.104 -96.060 1.00 50.77 260 VAL D N 1
ATOM 6699 C CA . VAL D 2 246 ? -12.098 2.691 -97.276 1.00 51.46 260 VAL D CA 1
ATOM 6700 C C . VAL D 2 246 ? -13.562 3.115 -97.278 1.00 54.34 260 VAL D C 1
ATOM 6701 O O . VAL D 2 246 ? -14.209 3.194 -96.230 1.00 55.38 260 VAL D O 1
ATOM 6705 N N . THR D 2 247 ? -14.066 3.395 -98.476 1.00 55.89 261 THR D N 1
ATOM 6706 C CA . THR D 2 247 ? -15.484 3.684 -98.707 1.00 58.96 261 THR D CA 1
ATOM 6707 C C . THR D 2 247 ? -15.932 2.902 -99.941 1.00 59.12 261 THR D C 1
ATOM 6708 O O . THR D 2 247 ? -15.158 2.730 -100.880 1.00 57.82 261 THR D O 1
ATOM 6712 N N . PRO D 2 248 ? -17.173 2.398 -99.939 1.00 60.91 262 PRO D N 1
ATOM 6713 C CA . PRO D 2 248 ? -17.611 1.640 -101.103 1.00 61.31 262 PRO D CA 1
ATOM 6714 C C . PRO D 2 248 ? -17.737 2.517 -102.358 1.00 63.41 262 PRO D C 1
ATOM 6715 O O . PRO D 2 248 ? -17.689 3.756 -102.274 1.00 65.08 262 PRO D O 1
ATOM 6719 N N . LEU D 2 249 ? -17.863 1.896 -103.522 1.00 63.53 263 LEU D N 1
ATOM 6720 C CA . LEU D 2 249 ? -18.129 2.701 -104.680 1.00 66.02 263 LEU D CA 1
ATOM 6721 C C . LEU D 2 249 ? -19.122 2.065 -105.666 1.00 68.09 263 LEU D C 1
ATOM 6722 O O . LEU D 2 249 ? -18.804 1.098 -106.374 1.00 66.67 263 LEU D O 1
ATOM 6727 N N . VAL D 2 250 ? -20.347 2.603 -105.630 1.00 71.72 264 VAL D N 1
ATOM 6728 C CA . VAL D 2 250 ? -21.417 2.289 -106.571 1.00 74.71 264 VAL D CA 1
ATOM 6729 C C . VAL D 2 250 ? -21.001 2.601 -108.007 1.00 75.42 264 VAL D C 1
ATOM 6730 O O . VAL D 2 250 ? -20.249 3.551 -108.248 1.00 75.24 264 VAL D O 1
ATOM 6734 N N . LYS D 2 251 ? -21.488 1.793 -108.947 1.00 76.41 265 LYS D N 1
ATOM 6735 C CA . LYS D 2 251 ? -21.352 2.081 -110.378 1.00 78.01 265 LYS D CA 1
ATOM 6736 C C . LYS D 2 251 ? -22.647 2.707 -110.909 1.00 82.94 265 LYS D C 1
ATOM 6737 O O . LYS D 2 251 ? -23.681 2.638 -110.253 1.00 84.95 265 LYS D O 1
ATOM 6743 N N . ARG D 2 252 ? -22.580 3.315 -112.090 1.00 85.13 266 ARG D N 1
ATOM 6744 C CA . ARG D 2 252 ? -23.711 4.034 -112.672 1.00 90.20 266 ARG D CA 1
ATOM 6745 C C . ARG D 2 252 ? -23.552 4.060 -114.184 1.00 91.81 266 ARG D C 1
ATOM 6746 O O . ARG D 2 252 ? -22.480 4.337 -114.690 1.00 90.03 266 ARG D O 1
ATOM 6754 N N . GLN D 2 253 ? -24.617 3.763 -114.910 1.00 95.42 267 GLN D N 1
ATOM 6755 C CA . GLN D 2 253 ? -24.558 3.725 -116.367 1.00 97.36 267 GLN D CA 1
ATOM 6756 C C . GLN D 2 253 ? -25.217 4.962 -116.975 1.00 102.46 267 GLN D C 1
ATOM 6757 O O . GLN D 2 253 ? -26.075 5.598 -116.355 1.00 105.34 267 GLN D O 1
ATOM 6763 N N . TYR D 2 254 ? -24.803 5.295 -118.198 1.00 103.83 268 TYR D N 1
ATOM 6764 C CA . TYR D 2 254 ? -25.470 6.304 -119.015 1.00 109.19 268 TYR D CA 1
ATOM 6765 C C . TYR D 2 254 ? -25.480 5.832 -120.477 1.00 110.91 268 TYR D C 1
ATOM 6766 O O . TYR D 2 254 ? -26.510 5.874 -121.165 1.00 115.51 268 TYR D O 1
#

Sequence (856 aa):
EVTIEAVPPQVAEDNNVLLLVHNLPLALGAFAWYKGNTTAIDKEIARFVPNSNMNFTGQAYSGREIIYSNGSLLFQMITMKDMGVYTLDMTDENYRRTQATVRFHVHQPVTQPFLQVTNTTVKELDSVTLTCLSNDIGANIQWLFNSQSLQLTERMTLSQNNSILRIDPIKREDAGEYQCEISNPVSVRRSNSIKLDIIYIGDFRCIQLVNSNGANVSAPSISTLTGYYPVDGSKFRNLALTGTNSVSLSWFQPPYLSQFNDGIFAKVQNLKTSTPSGATAYFPTIVIGSLFGYTSYTVVIEPYNGVIMASVCQYTICQLPYTDCKPNTNGNKLIGFWHTDVKPPICVLKRNFTLNVNADAFYFHFYQHGGTFYAYYADKPSATTFLFSVYIGDILTQYYVLPFICNPTAGSTFAPRYWVTPLVKRQYEVTIEAVPPQVAEDNNVLLLVHNLPLALGAFAWYKGNTTAIDKEIARFVPNSNMNFTGQAYSGREIIYSNGSLLFQMITMKDMGVYTLDMTDENYRRTQATVRFHVHQPVTQPFLQVTNTTVKELDSVTLTCLSNDIGANIQWLFNSQSLQLTERMTLSQNNSILRIDPIKREDAGEYQCEISNPVSVRRSNSIKLDIIYIGDFRCIQLVNSNGANVSAPSISTLTGYYPVDGSKFRNLALTGTNSVSLSWFQPPYLSQFNDGIFAKVQNLKTSTPSGATAYFPTIVIGSLFGYTSYTVVIEPYNGVIMASVCQYTICQLPYTDCKPNTNGNKLIGFWHTDVKPPICVLKRNFTLNVNADAFYFHFYQHGGTFYAYYADKPSATTFLFSVYIGDILTQYYVLPFICNPTAGSTFAPRYWVTPLVKRQY

GO terms:
  GO:0032703 negative regulation of interleukin-2 production (P, IMP)
  GO:0046329 negative regulation of JNK cascade (P, IMP)
  GO:0042130 negative regulation of T cell proliferation (P, IMP)
  GO:0009986 cell surface (C, IDA)
  GO:0045601 regulation of endothelial cell differentiation (P, IDA)
  GO:0010594 regulation of endothelial cell migration (P, IDA)
  GO:0005886 plasma membrane (C, EXP)
  GO:0016324 apical plasma membrane (C, EXP)
  GO:0001568 blood vessel development (P, IMP)
  GO:0002859 negative regulation of natural killer cell mediated cytotoxicity directed against tumor cell target (P, IMP)
  GO:0035726 common myeloid progenitor cell proliferation (P, IMP)
  GO:0038158 granulocyte colony-stimulating factor signaling pathway (P, IMP)
  GO:0042058 regulation of epidermal growth factor receptor signaling pathway (P, IMP)
  GO:0043116 negative regulation of vascular permeability (P, IMP)
  GO:0045216 cell-cell junction organization (P, IMP)
  GO:1903670 regulation of sprouting angiogenesis (P, IMP)
  GO:2000346 negative regulation of hepatocyte proliferation (P, IMP)
  GO:2001214 positive regulation of vasculogenesis (P, IMP)
  GO:1901143 insulin catabolic process (P, IMP)
  GO:0030853 negative regulation of granulocyte differentiation (P, IMP)

CATH classification: 2.60.40.10 (+1 more: 2.60.40.10)

B-factor: mean 67.79, std 23.61, range [18.1, 258.63]

Solvent-accessible surface area: 42320 Å² total; per-residue (Å²): 160,9,81,25,87,8,70,53,84,60,1,18,33,94,82,72,0,49,0,55,14,70,101,33,43,182,84,12,1,6,4,6,0,9,81,20,119,42,18,37,27,43,90,8,0,5,27,11,0,43,84,14,116,82,90,16,37,4,71,25,77,57,50,57,9,72,13,82,71,92,0,3,0,36,0,61,106,0,58,92,183,8,66,19,28,1,0,0,8,2,20,54,97,38,182,91,98,61,127,4,67,14,142,1,74,0,42,99,73,5,79,98,3,20,0,40,27,82,83,72,66,12,139,98,137,79,56,0,44,0,27,11,26,29,43,22,165,75,10,105,53,77,18,4,50,81,60,126,60,21,124,136,67,168,69,23,69,87,63,136,139,54,28,52,0,97,0,58,52,0,133,182,130,8,49,15,64,1,26,0,16,1,30,17,84,55,19,96,124,106,3,50,58,18,112,1,49,26,160,78,72,3,116,54,70,16,10,9,31,5,23,8,56,45,52,153,43,96,80,14,59,101,22,186,177,41,30,45,84,50,83,157,63,36,125,46,54,8,2,9,16,58,14,78,92,24,0,6,10,29,27,1,89,91,65,12,10,7,108,2,109,39,1,1,37,0,76,0,65,18,7,58,128,34,17,19,120,39,8,25,5,26,2,1,0,1,0,0,0,19,117,3,18,165,101,15,43,0,0,2,4,42,3,111,59,27,47,0,78,3,10,0,0,45,9,20,4,0,30,3,2,2,5,22,1,98,65,113,38,121,78,11,202,45,16,7,38,24,52,17,36,123,161,124,34,113,40,65,11,147,140,95,39,107,7,60,63,119,22,118,3,0,38,2,47,0,41,28,74,65,20,29,0,63,0,55,13,3,47,106,106,100,42,86,73,111,16,4,37,20,145,4,61,36,125,8,58,17,8,8,2,0,0,0,14,2,98,37,76,100,92,45,128,28,40,4,83,3,47,1,0,67,10,44,70,120,104,191,162,17,71,25,82,9,66,58,87,61,1,24,38,87,77,75,0,49,0,48,12,68,120,36,37,170,88,13,0,7,3,7,0,7,72,20,111,64,17,32,32,53,92,14,1,3,30,15,0,46,94,12,117,83,90,15,39,4,72,21,85,59,54,61,9,78,11,85,71,94,0,2,0,22,2,58,112,0,48,110,175,7,58,15,38,3,0,0,6,2,18,51,96,42,172,93,102,62,145,5,71,16,141,0,71,1,49,90,68,9,71,84,1,9,0,58,8,93,95,62,70,27,114,83,132,72,53,8,58,0,23,6,41,32,41,33,182,70,27,100,36,97,10,5,48,80,45,144,71,20,163,100,87,152,37,24,71,62,43,130,139,64,20,42,0,114,0,54,44,0,68,159,115,13,37,14,64,1,28,0,23,2,20,33,80,60,23,93,126,110,4,47,59,8,129,4,65,63,115,87,0,4,110,52,67,21,8,9,30,4,31,18,50,43,54,154,41,96,77,9,67,110,16,179,192,32,24,34,95,46,79,152,75,48,110,51,56,17,2,12,16,59,16,72,84,25,0,10,10,27,25,0,79,98,63,12,18,9,98,1,101,52,0,1,38,0,66,0,59,14,6,78,139,22,16,20,99,51,10,32,10,23,2,1,1,0,0,0,0,23,136,4,18,163,110,19,47,0,0,4,4,41,3,108,60,31,42,0,83,3,10,0,0,32,17,21,1,0,36,12,0,5,9,25,2,107,64,101,38,111,80,5,204,48,17,6,42,24,51,20,41,117,154,111,45,108,44,57,34,148,161,82,38,110,8,78,42,123,14,114,7,0,27,2,32,1,28,23,90,65,16,24,0,50,0,45,24,7,39,117,94,106,69,51,84,115,29,16,49,17,143,2,51,42,131,7,60,39,6,1,3,0,0,0,12,4,103,27,107,59,48,118,114,20,30,7,92,3,49,0,2,71,2,62,61,140,118,202